Protein AF-A0A4U0UGU2-F1 (afdb_monomer_lite)

InterPro domains:
  IPR006710 Glycoside hydrolase, family 43 [PF04616] (442-722)
  IPR013965 DASH complex subunit Dad3 [PF08656] (30-86)
  IPR023296 Glycosyl hydrolase, five-bladed beta-propeller domain superfamily [G3DSA:2.115.10.20] (148-436)
  IPR023296 Glycosyl hydrolase, five-bladed beta-propeller domain superfamily [G3DSA:2.115.10.20] (437-730)
  IPR023296 Glycosyl hydrolase, five-bladed beta-propeller domain superfamily [SSF75005] (153-433)
  IPR023296 Glycosyl hydrolase, five-bladed beta-propeller domain superfamily [SSF75005] (441-730)
  IPR024336 tRNA-splicing endonuclease, subunit Sen54, N-terminal [PF12928] (798-878)
  IPR050727 Glycosyl hydrolase 43 family arabinanases [PTHR43301] (109-431)

Radius of gyration: 41.19 Å; chains: 1; bounding box: 98×137×115 Å

pLDDT: mean 76.67, std 23.07, range [25.27, 98.81]

Foldseek 3Di:
DDDDDDDDDDDDDDDDDDDDDDDDDDPPDDPPVRVVVVVVVVVVVVVVVVVVVVVVVCVPDDDPVNVVVVVVVVVVVVVVVVVVVVVVVVVVVVVCVVVVCVVVVVVVVPPDLQLFWKKWWFFFDQALQRQAIWIWIAPTQAPFHIDTFQVVGHPGWDPDAQRGWHQWEWDQAPVRQKIKIKTFRDHVNVPQDPVQCQQANDQWIWMWMDRQLQDIDDTDTGRQHDLQWRGWHNWYWDDDVVVRWIKIKTKTWGHDPVPNRSPDDTAIFIKIWTDHPVHDTDHIDTQDDPVHHKGQKDWDDDPLKIKIWIQPCVCPVPGRGIWIWIANDPSDHPVRIHTQDPPLQVLQVADHWHQWEKDWRGPPRPVDTWIWIWIQSPVPDGIFIWIANDSNNGDTYTPPDGDDPPRGHRIYMDRDRPVSSCSNCVSTPPPQPVDPLFQFQDGFFWFQWAWDDDQQKIKIWTQRFPDVPSFAFFIWMWIDNPSRDIDIDPDGLWGFCAPVTLANQFRGNFHNKYWDDDPQKIKIKTWGQGPVVRAIAIWIWIANDPRGNTHTDNDGQGDQPDPDHAPHFGNWEWDQDPPPRWIKIWFHAPWIKMFTADPVRGHGDPPGIDTAAQQPQAGTQWEWDDDPPWIKIKGWHDAQQFQFIFIWIWIARDPRDNTHTDGTQEGADVVLPFGNWDNWYKDQNPQDNWIKIKRKTATPPPGGSRRIGIDMFTWDADPVRHTHRTDGDRHHPDPDDDDDDDDDDDDDDPPDDDDQPVVVVVPPDDDDDDDDPDDDDDDDDDDCPVVVSVVVNVVVVVVVVPDDDDADPPAAFEWEADQVVRKIKGQDQGDPLVQQFFDFDAQVPDPVHDDPCHRRMTIGALLRVLLCVVVSRYWYAYQDDPPDPDNRHHTADSVRSCVRQADDCVVPQLGHHPLNSLVVNVCVVLQKRKDFDQCRRHQGDDDDDDSYDDDPPDDDDDDDPVVVVVVVPPPDDPDDPPDPPDDDQDDDDDDPDVLVVVVSNPPDDWDDPVVPDDFDDLRQFQNDSQLTFTIFIADRPDPQQHNVDGPHGPATEREHEQVPDDDDDPSSVVSSQSSFGFDQDDPPDDPVSRQQAARTKHWYFYADPSDTDIDMDHHHTNVVDPPSDDPPPPPDDDDDDDDDDDDDDDDD

Structure (mmCIF, N/CA/C/O backbone):
data_AF-A0A4U0UGU2-F1
#
_entry.id   AF-A0A4U0UGU2-F1
#
loop_
_atom_site.group_PDB
_atom_site.id
_atom_site.type_symbol
_atom_site.label_atom_id
_atom_site.label_alt_id
_atom_site.label_comp_id
_atom_site.label_asym_id
_atom_site.label_entity_id
_atom_site.label_seq_id
_atom_site.pdbx_PDB_ins_code
_atom_site.Cartn_x
_atom_site.Cartn_y
_atom_site.Cartn_z
_atom_site.occupancy
_atom_site.B_iso_or_equiv
_atom_site.auth_seq_id
_atom_site.auth_comp_id
_atom_site.auth_asym_id
_atom_site.auth_atom_id
_atom_site.pdbx_PDB_model_num
ATOM 1 N N . MET A 1 1 ? -49.909 61.877 -55.595 1.00 38.97 1 MET A N 1
ATOM 2 C CA . MET A 1 1 ? -50.495 61.344 -56.837 1.00 38.97 1 MET A CA 1
ATOM 3 C C . MET A 1 1 ? -50.645 59.854 -56.630 1.00 38.97 1 MET A C 1
ATOM 5 O O . MET A 1 1 ? -49.668 59.206 -56.284 1.00 38.97 1 MET A O 1
ATOM 9 N N . GLU A 1 2 ? -51.905 59.428 -56.652 1.00 27.33 2 GLU A N 1
ATOM 10 C CA . GLU A 1 2 ? -52.472 58.100 -56.364 1.00 27.33 2 GLU A CA 1
ATOM 11 C C . GLU A 1 2 ? -51.804 56.987 -57.190 1.00 27.33 2 GLU A C 1
ATOM 13 O O . GLU A 1 2 ? -51.297 57.266 -58.270 1.00 27.33 2 GLU A O 1
ATOM 18 N N . GLY A 1 3 ? -51.755 55.714 -56.798 1.00 31.12 3 GLY A N 1
ATOM 19 C CA . GLY A 1 3 ? -52.341 54.935 -55.697 1.00 31.12 3 GLY A CA 1
ATOM 20 C C . GLY A 1 3 ? -51.683 53.535 -55.726 1.00 31.12 3 GLY A C 1
ATOM 21 O O . GLY A 1 3 ? -50.812 53.298 -56.555 1.00 31.12 3 GLY A O 1
ATOM 22 N N . SER A 1 4 ? -52.014 52.516 -54.937 1.00 31.69 4 SER A N 1
ATOM 23 C CA . SER A 1 4 ? -53.033 52.220 -53.913 1.00 31.69 4 SER A CA 1
ATOM 24 C C . SER A 1 4 ? -52.876 50.695 -53.682 1.00 31.69 4 SER A C 1
ATOM 26 O O . SER A 1 4 ? -52.630 50.001 -54.663 1.00 31.69 4 SER A O 1
ATOM 28 N N . LEU A 1 5 ? -53.035 50.026 -52.538 1.00 35.16 5 LEU A N 1
ATOM 29 C CA . LEU A 1 5 ? -53.396 50.284 -51.135 1.00 35.16 5 LEU A CA 1
ATOM 30 C C . LEU A 1 5 ? -53.060 48.944 -50.415 1.00 35.16 5 LEU A C 1
ATOM 32 O O . LEU A 1 5 ? -53.237 47.889 -51.017 1.00 35.16 5 LEU A O 1
ATOM 36 N N . ASP A 1 6 ? -52.353 48.964 -49.278 1.00 35.53 6 ASP A N 1
ATOM 37 C CA . ASP A 1 6 ? -52.884 48.827 -47.891 1.00 35.53 6 ASP A CA 1
ATOM 38 C C . ASP A 1 6 ? -53.172 47.344 -47.540 1.00 35.53 6 ASP A C 1
ATOM 40 O O . ASP A 1 6 ? -53.761 46.625 -48.331 1.00 35.53 6 ASP A O 1
ATOM 44 N N . SER A 1 7 ? -52.750 46.750 -46.421 1.00 28.42 7 SER A N 1
ATOM 45 C CA . SER A 1 7 ? -52.615 47.227 -45.031 1.00 28.42 7 SER A CA 1
ATOM 46 C C . SER A 1 7 ? -51.985 46.098 -44.179 1.00 28.42 7 SER A C 1
ATOM 48 O O . SER A 1 7 ? -52.159 44.945 -44.550 1.00 28.42 7 SER A O 1
ATOM 50 N N . ARG A 1 8 ? -51.353 46.230 -43.002 1.00 26.88 8 ARG A N 1
ATOM 51 C CA . ARG A 1 8 ? -50.861 47.321 -42.145 1.00 26.88 8 ARG A CA 1
ATOM 52 C C . ARG A 1 8 ? -49.967 46.680 -41.052 1.00 26.88 8 ARG A C 1
ATOM 54 O O . ARG A 1 8 ? -50.322 45.669 -40.465 1.00 26.88 8 ARG A O 1
ATOM 61 N N . ARG A 1 9 ? -48.833 47.344 -40.825 1.00 25.27 9 ARG A N 1
ATOM 62 C CA . ARG A 1 9 ? -47.911 47.471 -39.663 1.00 25.27 9 ARG A CA 1
ATOM 63 C C . ARG A 1 9 ? -48.560 47.562 -38.249 1.00 25.27 9 ARG A C 1
ATOM 65 O O . ARG A 1 9 ? -49.774 47.751 -38.213 1.00 25.27 9 ARG A O 1
ATOM 72 N N . PRO A 1 10 ? -47.795 47.735 -37.125 1.00 45.44 10 PRO A N 1
ATOM 73 C CA . PRO A 1 10 ? -46.358 47.465 -36.825 1.00 45.44 10 PRO A CA 1
ATOM 74 C C . PRO A 1 10 ? -46.051 46.948 -35.375 1.00 45.44 10 PRO A C 1
ATOM 76 O O . PRO A 1 10 ? -46.928 46.914 -34.522 1.00 45.44 10 PRO A O 1
ATOM 79 N N . ALA A 1 11 ? -44.764 46.662 -35.091 1.00 27.59 11 ALA A N 1
ATOM 80 C CA . ALA A 1 11 ? -43.890 47.268 -34.040 1.00 27.59 11 ALA A CA 1
ATOM 81 C C . ALA A 1 11 ? -43.621 46.284 -32.875 1.00 27.59 11 ALA A C 1
ATOM 83 O O . ALA A 1 11 ? -44.540 45.574 -32.501 1.00 27.59 11 ALA A O 1
ATOM 84 N N . THR A 1 12 ? -42.456 46.113 -32.237 1.00 28.70 12 THR A N 1
ATOM 85 C CA . THR A 1 12 ? -41.121 46.755 -32.085 1.00 28.70 12 THR A CA 1
ATOM 86 C C . THR A 1 12 ? -40.190 45.625 -31.573 1.00 28.70 12 THR A C 1
ATOM 88 O O . THR A 1 12 ? -40.683 44.793 -30.824 1.00 28.70 12 THR A O 1
ATOM 91 N N . GLY A 1 13 ? -38.909 45.434 -31.897 1.00 26.19 13 GLY A N 1
ATOM 92 C CA . GLY A 1 13 ? -37.747 46.325 -31.873 1.00 26.19 13 GLY A CA 1
ATOM 93 C C . GLY A 1 13 ? -36.589 45.562 -31.187 1.00 26.19 13 GLY A C 1
ATOM 94 O O . GLY A 1 13 ? -36.774 45.060 -30.084 1.00 26.19 13 GLY A O 1
ATOM 95 N N . GLY A 1 14 ? -35.423 45.456 -31.830 1.00 29.05 14 GLY A N 1
ATOM 96 C CA . GLY A 1 14 ? -34.203 44.848 -31.280 1.00 29.05 14 GLY A CA 1
ATOM 97 C C . GLY A 1 14 ? -33.026 45.110 -32.223 1.00 29.05 14 GLY A C 1
ATOM 98 O O . GLY A 1 14 ? -33.082 44.700 -33.377 1.00 29.05 14 GLY A O 1
ATOM 99 N N . GLY A 1 15 ? -32.038 45.892 -31.771 1.00 28.53 15 GLY A N 1
ATOM 100 C CA . GLY A 1 15 ? -30.796 46.190 -32.509 1.00 28.53 15 GLY A CA 1
ATOM 101 C C . GLY A 1 15 ? -29.821 45.009 -32.476 1.00 28.53 15 GLY A C 1
ATOM 102 O O . GLY A 1 15 ? -30.041 44.070 -31.725 1.00 28.53 15 GLY A O 1
ATOM 103 N N . GLY A 1 16 ? -28.721 44.966 -33.216 1.00 30.53 16 GLY A N 1
ATOM 104 C CA . GLY A 1 16 ? -28.094 45.878 -34.166 1.00 30.53 16 GLY A CA 1
ATOM 105 C C . GLY A 1 16 ? -26.757 45.228 -34.545 1.00 30.53 16 GLY A C 1
ATOM 106 O O . GLY A 1 16 ? -25.957 44.951 -33.655 1.00 30.53 16 GLY A O 1
ATOM 107 N N . ASP A 1 17 ? -26.568 44.950 -35.834 1.00 29.98 17 ASP A N 1
ATOM 108 C CA . ASP A 1 17 ? -25.429 44.230 -36.420 1.00 29.98 17 ASP A CA 1
ATOM 109 C C . ASP A 1 17 ? -24.143 45.065 -36.505 1.00 29.98 17 ASP A C 1
ATOM 111 O O . ASP A 1 17 ? -24.182 46.276 -36.756 1.00 29.98 17 ASP A O 1
ATOM 115 N N . ARG A 1 18 ? -22.996 44.381 -36.400 1.00 30.47 18 ARG A N 1
ATOM 116 C CA . ARG A 1 18 ? -21.735 44.769 -37.047 1.00 30.47 18 ARG A CA 1
ATOM 117 C C . ARG A 1 18 ? -21.034 43.543 -37.636 1.00 30.47 18 ARG A C 1
ATOM 119 O O . ARG A 1 18 ? -20.966 42.498 -37.000 1.00 30.47 18 ARG A O 1
ATOM 126 N N . ASP A 1 19 ? -20.528 43.766 -38.843 1.00 32.56 19 ASP A N 1
ATOM 127 C CA . ASP A 1 19 ? -19.928 42.851 -39.815 1.00 32.56 19 ASP A CA 1
ATOM 128 C C . ASP A 1 19 ? -18.758 41.989 -39.318 1.00 32.56 19 ASP A C 1
ATOM 130 O O . ASP A 1 19 ? -17.891 42.485 -38.602 1.00 32.56 19 ASP A O 1
ATOM 134 N N . TYR A 1 20 ? -18.655 40.775 -39.876 1.00 27.56 20 TYR A N 1
ATOM 135 C CA . TYR A 1 20 ? -17.419 40.242 -40.468 1.00 27.56 20 TYR A CA 1
ATOM 136 C C . TYR A 1 20 ? -17.770 39.369 -41.689 1.00 27.56 20 TYR A C 1
ATOM 138 O O . TYR A 1 20 ? -18.495 38.384 -41.577 1.00 27.56 20 TYR A O 1
ATOM 146 N N . ASN A 1 21 ? -17.254 39.760 -42.857 1.00 33.28 21 ASN A N 1
ATOM 147 C CA . ASN A 1 21 ? -17.163 38.929 -44.060 1.00 33.28 21 ASN A CA 1
ATOM 148 C C . ASN A 1 21 ? -16.229 37.736 -43.809 1.00 33.28 21 ASN A C 1
ATOM 150 O O . ASN A 1 21 ? -15.168 37.930 -43.220 1.00 33.28 21 ASN A O 1
ATOM 154 N N . ASN A 1 22 ? -16.560 36.574 -44.374 1.00 30.58 22 ASN A N 1
ATOM 155 C CA . ASN A 1 22 ? -15.597 35.736 -45.090 1.00 30.58 22 ASN A CA 1
ATOM 156 C C . ASN A 1 22 ? -16.335 34.859 -46.113 1.00 30.58 22 ASN A C 1
ATOM 158 O O . ASN A 1 22 ? -17.342 34.226 -45.794 1.00 30.58 22 ASN A O 1
ATOM 162 N N . ASP A 1 23 ? -15.838 34.897 -47.350 1.00 36.59 23 ASP A N 1
ATOM 163 C CA . ASP A 1 23 ? -16.193 34.003 -48.453 1.00 36.59 23 ASP A CA 1
ATOM 164 C C . ASP A 1 23 ? -16.031 32.526 -48.041 1.00 36.59 23 ASP A C 1
ATOM 166 O O . ASP A 1 23 ? -15.132 32.216 -47.256 1.00 36.59 23 ASP A O 1
ATOM 170 N N . PRO A 1 24 ? -16.841 31.591 -48.572 1.00 37.62 24 PRO A N 1
ATOM 171 C CA . PRO A 1 24 ? -16.524 30.177 -48.462 1.00 37.62 24 PRO A CA 1
ATOM 172 C C . PRO A 1 24 ? -15.335 29.857 -49.380 1.00 37.62 24 PRO A C 1
ATOM 174 O O . PRO A 1 24 ? -15.399 30.072 -50.593 1.00 37.62 24 PRO A O 1
ATOM 177 N N . ASP A 1 25 ? -14.261 29.346 -48.781 1.00 34.44 25 ASP A N 1
ATOM 178 C CA . ASP A 1 25 ? -13.102 28.771 -49.467 1.00 34.44 25 ASP A CA 1
ATOM 179 C C . ASP A 1 25 ? -13.517 27.733 -50.534 1.00 34.44 25 ASP A C 1
ATOM 181 O O . ASP A 1 25 ? -14.579 27.104 -50.421 1.00 34.44 25 ASP A O 1
ATOM 185 N N . PRO A 1 26 ? -12.701 27.526 -51.589 1.00 39.56 26 PRO A N 1
ATOM 186 C CA . PRO A 1 26 ? -12.965 26.485 -52.577 1.00 39.56 26 PRO A CA 1
ATOM 187 C C . PRO A 1 26 ? -13.002 25.113 -51.883 1.00 39.56 26 PRO A C 1
ATOM 189 O O . PRO A 1 26 ? -12.258 24.904 -50.922 1.00 39.56 26 PRO A O 1
ATOM 192 N N . PRO A 1 27 ? -13.852 24.170 -52.334 1.00 43.16 27 PRO A N 1
ATOM 193 C CA . PRO A 1 27 ? -13.924 22.862 -51.701 1.00 43.16 27 PRO A CA 1
ATOM 194 C C . PRO A 1 27 ? -12.543 22.210 -51.769 1.00 43.16 27 PRO A C 1
ATOM 196 O O . PRO A 1 27 ? -11.928 22.181 -52.835 1.00 43.16 27 PRO A O 1
ATOM 199 N N . ALA A 1 28 ? -12.062 21.747 -50.616 1.00 44.38 28 ALA A N 1
ATOM 200 C CA . ALA A 1 28 ? -10.818 21.005 -50.502 1.00 44.38 28 ALA A CA 1
ATOM 201 C C . ALA A 1 28 ? -10.807 19.866 -51.531 1.00 44.38 28 ALA A C 1
ATOM 203 O O . ALA A 1 28 ? -11.802 19.146 -51.659 1.00 44.38 28 ALA A O 1
ATOM 204 N N . ASP A 1 29 ? -9.703 19.731 -52.270 1.00 50.25 29 ASP A N 1
ATOM 205 C CA . ASP A 1 29 ? -9.485 18.566 -53.122 1.00 50.25 29 ASP A CA 1
ATOM 206 C C . ASP A 1 29 ? -9.573 17.324 -52.232 1.00 50.25 29 ASP A C 1
ATOM 208 O O . ASP A 1 29 ? -8.810 17.168 -51.275 1.00 50.25 29 ASP A O 1
ATOM 212 N N . LEU A 1 30 ? -10.561 16.480 -52.525 1.00 50.38 30 LEU A N 1
ATOM 213 C CA . LEU A 1 30 ? -10.758 15.198 -51.862 1.00 50.38 30 LEU A CA 1
ATOM 214 C C . LEU A 1 30 ? -9.470 14.382 -51.996 1.00 50.38 30 LEU A C 1
ATOM 216 O O . LEU A 1 30 ? -8.856 14.331 -53.068 1.00 50.38 30 LEU A O 1
ATOM 220 N N . SER A 1 31 ? -9.052 13.732 -50.911 1.00 57.03 31 SER A N 1
ATOM 221 C CA . SER A 1 31 ? -7.907 12.828 -50.967 1.00 57.03 31 SER A CA 1
ATOM 222 C C . SER A 1 31 ? -8.183 11.686 -51.950 1.00 57.03 31 SER A C 1
ATOM 224 O O . SER A 1 31 ? -9.332 11.314 -52.199 1.00 57.03 31 SER A O 1
ATOM 226 N N . SER A 1 32 ? -7.131 11.083 -52.510 1.00 49.41 32 SER A N 1
ATOM 227 C CA . SER A 1 32 ? -7.281 9.988 -53.481 1.00 49.41 32 SER A CA 1
ATOM 228 C C . SER A 1 32 ? -8.119 8.828 -52.937 1.00 49.41 32 SER A C 1
ATOM 230 O O . SER A 1 32 ? -8.852 8.202 -53.694 1.00 49.41 32 SER A O 1
ATOM 232 N N . LEU A 1 33 ? -8.047 8.586 -51.625 1.00 44.00 33 LEU A N 1
ATOM 233 C CA . LEU A 1 33 ? -8.833 7.566 -50.940 1.00 44.00 33 LEU A CA 1
ATOM 234 C C . LEU A 1 33 ? -10.310 7.974 -50.813 1.00 44.00 33 LEU A C 1
ATOM 236 O O . LEU A 1 33 ? -11.194 7.150 -51.017 1.00 44.00 33 LEU A O 1
ATOM 240 N N . GLU A 1 34 ? -10.606 9.242 -50.520 1.00 48.06 34 GLU A N 1
ATOM 241 C CA . GLU A 1 34 ? -11.988 9.739 -50.446 1.00 48.06 34 GLU A CA 1
ATOM 242 C C . GLU A 1 34 ? -12.665 9.757 -51.821 1.00 48.06 34 GLU A C 1
ATOM 244 O O . GLU A 1 34 ? -13.852 9.440 -51.926 1.00 48.06 34 GLU A O 1
ATOM 249 N N . GLN A 1 35 ? -11.909 10.064 -52.878 1.00 57.19 35 GLN A N 1
ATOM 250 C CA . GLN A 1 35 ? -12.389 9.984 -54.255 1.00 57.19 35 GLN A CA 1
ATOM 251 C C . GLN A 1 35 ? -12.667 8.528 -54.664 1.00 57.19 35 GLN A C 1
ATOM 253 O O . GLN A 1 35 ? -13.719 8.241 -55.229 1.00 57.19 35 GLN A O 1
ATOM 258 N N . GLU A 1 36 ? -11.771 7.599 -54.313 1.00 52.69 36 GLU A N 1
ATOM 259 C CA . GLU A 1 36 ? -11.920 6.163 -54.589 1.00 52.69 36 GLU A CA 1
ATOM 260 C C . GLU A 1 36 ? -13.131 5.565 -53.855 1.00 52.69 36 GLU A C 1
ATOM 262 O O . GLU A 1 36 ? -13.920 4.827 -54.447 1.00 52.69 36 GLU A O 1
ATOM 267 N N . VAL A 1 37 ? -13.357 5.969 -52.602 1.00 48.62 37 VAL A N 1
ATOM 268 C CA . VAL A 1 37 ? -14.527 5.559 -51.813 1.00 48.62 37 VAL A CA 1
ATOM 269 C C . VAL A 1 37 ? -15.828 6.132 -52.386 1.00 48.62 37 VAL A C 1
ATOM 271 O O . VAL A 1 37 ? -16.843 5.432 -52.425 1.00 48.62 37 VAL A O 1
ATOM 274 N N . LEU A 1 38 ? -15.832 7.384 -52.857 1.00 54.62 38 LEU A N 1
ATOM 275 C CA . LEU A 1 38 ? -17.006 7.987 -53.498 1.00 54.62 38 LEU A CA 1
ATOM 276 C C . LEU A 1 38 ? -17.329 7.335 -54.849 1.00 54.62 38 LEU A C 1
ATOM 278 O O . LEU A 1 38 ? -18.505 7.107 -55.148 1.00 54.62 38 LEU A O 1
ATOM 282 N N . ASP A 1 39 ? -16.309 6.978 -55.628 1.00 60.62 39 ASP A N 1
ATOM 283 C CA . ASP A 1 39 ? -16.466 6.276 -56.902 1.00 60.62 39 ASP A CA 1
ATOM 284 C C . ASP A 1 39 ? -16.962 4.834 -56.696 1.00 60.62 39 ASP A C 1
ATOM 286 O O . ASP A 1 39 ? -17.860 4.370 -57.415 1.00 60.62 39 ASP A O 1
ATOM 290 N N . GLU A 1 40 ? -16.476 4.133 -55.666 1.00 54.91 40 GLU A N 1
ATOM 291 C CA . GLU A 1 40 ? -17.022 2.832 -55.261 1.00 54.91 40 GLU A CA 1
ATOM 292 C C . GLU A 1 40 ? -18.477 2.950 -54.797 1.00 54.91 40 GLU A C 1
ATOM 294 O O . GLU A 1 40 ? -19.311 2.115 -55.161 1.00 54.91 40 GLU A O 1
ATOM 299 N N . TYR A 1 41 ? -18.825 4.010 -54.064 1.00 50.03 41 TYR A N 1
ATOM 300 C CA . TYR A 1 41 ? -20.192 4.237 -53.600 1.00 50.03 41 TYR A CA 1
ATOM 301 C C . TYR A 1 41 ? -21.158 4.528 -54.757 1.00 50.03 41 TYR A C 1
ATOM 303 O O . TYR A 1 41 ? -22.254 3.962 -54.812 1.00 50.03 41 TYR A O 1
ATOM 311 N N . ALA A 1 42 ? -20.744 5.350 -55.725 1.00 61.41 42 ALA A N 1
ATOM 312 C CA . ALA A 1 42 ? -21.514 5.618 -56.938 1.00 61.41 42 ALA A CA 1
ATOM 313 C C . ALA A 1 42 ? -21.700 4.346 -57.785 1.00 61.41 42 ALA A C 1
ATOM 315 O O . ALA A 1 42 ? -22.788 4.091 -58.309 1.00 61.41 42 ALA A O 1
ATOM 316 N N . THR A 1 43 ? -20.669 3.500 -57.852 1.00 60.31 43 THR A N 1
ATOM 317 C CA . THR A 1 43 ? -20.720 2.201 -58.537 1.00 60.31 43 THR A CA 1
ATOM 318 C C . THR A 1 43 ? -21.683 1.238 -57.839 1.00 60.31 43 THR A C 1
ATOM 320 O O . THR A 1 43 ? -22.482 0.563 -58.493 1.00 60.31 43 THR A O 1
ATOM 323 N N . LEU A 1 44 ? -21.672 1.197 -56.504 1.00 53.22 44 LEU A N 1
ATOM 324 C CA . LEU A 1 44 ? -22.570 0.354 -55.718 1.00 53.22 44 LEU A CA 1
ATOM 325 C C . LEU A 1 44 ? -24.034 0.804 -55.844 1.00 53.22 44 LEU A C 1
ATOM 327 O O . LEU A 1 44 ? -24.924 -0.038 -55.981 1.00 53.22 44 LEU A O 1
ATOM 331 N N . ALA A 1 45 ? -24.281 2.117 -55.852 1.00 57.06 45 ALA A N 1
ATOM 332 C CA . ALA A 1 45 ? -25.606 2.694 -56.063 1.00 57.06 45 ALA A CA 1
ATOM 333 C C . ALA A 1 45 ? -26.144 2.377 -57.470 1.00 57.06 45 ALA A C 1
ATOM 335 O O . ALA A 1 45 ? -27.271 1.898 -57.602 1.00 57.06 45 ALA A O 1
ATOM 336 N N . GLY A 1 46 ? -25.313 2.521 -58.509 1.00 67.38 46 GLY A N 1
ATOM 337 C CA . GLY A 1 46 ? -25.678 2.143 -59.879 1.00 67.38 46 GLY A CA 1
ATOM 338 C C . GLY A 1 46 ? -25.962 0.644 -60.041 1.00 67.38 46 GLY A C 1
ATOM 339 O O . GLY A 1 46 ? -26.881 0.248 -60.762 1.00 67.38 46 GLY A O 1
ATOM 340 N N . ASN A 1 47 ? -25.231 -0.211 -59.320 1.00 62.69 47 ASN A N 1
ATOM 341 C CA . ASN A 1 47 ? -25.499 -1.650 -59.283 1.00 62.69 47 ASN A CA 1
ATOM 342 C C . ASN A 1 47 ? -26.826 -1.980 -58.584 1.00 62.69 47 ASN A C 1
ATOM 344 O O . ASN A 1 47 ? -27.503 -2.930 -58.980 1.00 62.69 47 ASN A O 1
ATOM 348 N N . LEU A 1 48 ? -27.227 -1.191 -57.583 1.00 59.22 48 LEU A N 1
ATOM 349 C CA . LEU A 1 48 ? -28.511 -1.346 -56.899 1.00 59.22 48 LEU A CA 1
ATOM 350 C C . LEU A 1 48 ? -29.693 -0.955 -57.796 1.00 59.22 48 LEU A C 1
ATOM 352 O O . LEU A 1 48 ? -30.703 -1.660 -57.813 1.00 59.22 48 LEU A O 1
ATOM 356 N N . ASP A 1 49 ? -29.551 0.115 -58.578 1.00 63.84 49 ASP A N 1
ATOM 357 C CA . ASP A 1 49 ? -30.571 0.539 -59.542 1.00 63.84 49 ASP A CA 1
ATOM 358 C C . ASP A 1 49 ? -30.718 -0.468 -60.694 1.00 63.84 49 ASP A C 1
ATOM 360 O O . ASP A 1 49 ? -31.837 -0.811 -61.085 1.00 63.84 49 ASP A O 1
ATOM 364 N N . ASN A 1 50 ? -29.609 -1.043 -61.174 1.00 57.38 50 ASN A N 1
ATOM 365 C CA . ASN A 1 50 ? -29.642 -2.137 -62.152 1.00 57.38 50 ASN A CA 1
ATOM 366 C C . ASN A 1 50 ? -30.286 -3.409 -61.586 1.00 57.38 50 ASN A C 1
ATOM 368 O O . ASN A 1 50 ? -31.047 -4.080 -62.285 1.00 57.38 50 ASN A O 1
ATOM 372 N N . LEU A 1 51 ? -30.019 -3.736 -60.319 1.00 55.69 51 LEU A N 1
ATOM 373 C CA . LEU A 1 51 ? -30.663 -4.856 -59.638 1.00 55.69 51 LEU A CA 1
ATOM 374 C C . LEU A 1 51 ? -32.172 -4.606 -59.492 1.00 55.69 51 LEU A C 1
ATOM 376 O O . LEU A 1 51 ? -32.961 -5.499 -59.773 1.00 55.69 51 LEU A O 1
ATOM 380 N N . SER A 1 52 ? -32.581 -3.390 -59.124 1.00 57.88 52 SER A N 1
ATOM 381 C CA . SER A 1 52 ? -33.987 -2.970 -59.045 1.00 57.88 52 SER A CA 1
ATOM 382 C C . SER A 1 52 ? -34.715 -3.127 -60.388 1.00 57.88 52 SER A C 1
ATOM 384 O O . SER A 1 52 ? -35.806 -3.700 -60.440 1.00 57.88 52 SER A O 1
ATOM 386 N N . ALA A 1 53 ? -34.082 -2.719 -61.493 1.00 59.53 53 ALA A N 1
ATOM 387 C CA . ALA A 1 53 ? -34.629 -2.886 -62.839 1.00 59.53 53 ALA A CA 1
ATOM 388 C C . ALA A 1 53 ? -34.757 -4.369 -63.248 1.00 59.53 53 ALA A C 1
ATOM 390 O O . ALA A 1 53 ? -35.802 -4.776 -63.756 1.00 59.53 53 ALA A O 1
ATOM 391 N N . LEU A 1 54 ? -33.746 -5.197 -62.951 1.00 54.41 54 LEU A N 1
ATOM 392 C CA . LEU A 1 54 ? -33.770 -6.651 -63.174 1.00 54.41 54 LEU A CA 1
ATOM 393 C C . LEU A 1 54 ? -34.866 -7.351 -62.358 1.00 54.41 54 LEU A C 1
ATOM 395 O O . LEU A 1 54 ? -35.550 -8.240 -62.861 1.00 54.41 54 LEU A O 1
ATOM 399 N N . LEU A 1 55 ? -35.062 -6.937 -61.106 1.00 57.84 55 LEU A N 1
ATOM 400 C CA . LEU A 1 55 ? -36.102 -7.462 -60.219 1.00 57.84 55 LEU A CA 1
ATOM 401 C C . LEU A 1 55 ? -37.511 -7.095 -60.713 1.00 57.84 55 LEU A C 1
ATOM 403 O O . LEU A 1 55 ? -38.424 -7.915 -60.612 1.00 57.84 55 LEU A O 1
ATOM 407 N N . ALA A 1 56 ? -37.682 -5.900 -61.288 1.00 58.38 56 ALA A N 1
ATOM 408 C CA . ALA A 1 56 ? -38.934 -5.482 -61.917 1.00 58.38 56 ALA A CA 1
ATOM 409 C C . ALA A 1 56 ? -39.243 -6.283 -63.198 1.00 58.38 56 ALA A C 1
ATOM 411 O O . ALA A 1 56 ? -40.406 -6.600 -63.450 1.00 58.38 56 ALA A O 1
ATOM 412 N N . GLU A 1 57 ? -38.220 -6.669 -63.967 1.00 55.84 57 GLU A N 1
ATOM 413 C CA . GLU A 1 57 ? -38.360 -7.520 -65.159 1.00 55.84 57 GLU A CA 1
ATOM 414 C C . GLU A 1 57 ? -38.686 -8.984 -64.791 1.00 55.84 57 GLU A C 1
ATOM 416 O O . GLU A 1 57 ? -39.543 -9.615 -65.409 1.00 55.84 57 GLU A O 1
ATOM 421 N N . LEU A 1 58 ? -38.085 -9.502 -63.712 1.00 53.31 58 LEU A N 1
ATOM 422 C CA . LEU A 1 58 ? -38.340 -10.841 -63.154 1.00 53.31 58 LEU A CA 1
ATOM 423 C C . LEU A 1 58 ? -39.711 -10.983 -62.467 1.00 53.31 58 LEU A C 1
ATOM 425 O O . LEU A 1 58 ? -40.238 -12.092 -62.368 1.00 53.31 58 LEU A O 1
ATOM 429 N N . ALA A 1 59 ? -40.311 -9.882 -62.007 1.00 52.00 59 ALA A N 1
ATOM 430 C CA . ALA A 1 59 ? -41.643 -9.869 -61.401 1.00 52.00 59 ALA A CA 1
ATOM 431 C C . ALA A 1 59 ? -42.791 -9.994 -62.425 1.00 52.00 59 ALA A C 1
ATOM 433 O O . ALA A 1 59 ? -43.936 -10.221 -62.028 1.00 52.00 59 ALA A O 1
ATOM 434 N N . ALA A 1 60 ? -42.503 -9.861 -63.726 1.00 55.84 60 ALA A N 1
ATOM 435 C CA . ALA A 1 60 ? -43.512 -9.895 -64.782 1.00 55.84 60 ALA A CA 1
ATOM 436 C C . ALA A 1 60 ? -44.054 -11.309 -65.094 1.00 55.84 60 ALA A C 1
ATOM 438 O O . ALA A 1 60 ? -45.148 -11.401 -65.650 1.00 55.84 60 ALA A O 1
ATOM 439 N N . ASP A 1 61 ? -43.358 -12.393 -64.707 1.00 59.84 61 ASP A N 1
ATOM 440 C CA . ASP A 1 61 ? -43.896 -13.769 -64.748 1.00 59.84 61 ASP A CA 1
ATOM 441 C C . ASP A 1 61 ? -43.184 -14.708 -63.736 1.00 59.84 61 ASP A C 1
ATOM 443 O O . ASP A 1 61 ? -42.176 -15.348 -64.059 1.00 59.84 61 ASP A O 1
ATOM 447 N N . PRO A 1 62 ? -43.629 -14.770 -62.464 1.00 51.38 62 PRO A N 1
ATOM 448 C CA . PRO A 1 62 ? -42.846 -15.405 -61.408 1.00 51.38 62 PRO A CA 1
ATOM 449 C C . PRO A 1 62 ? -43.131 -16.911 -61.285 1.00 51.38 62 PRO A C 1
ATOM 451 O O . PRO A 1 62 ? -44.212 -17.328 -60.861 1.00 51.38 62 PRO A O 1
ATOM 454 N N . SER A 1 63 ? -42.126 -17.751 -61.556 1.00 61.38 63 SER A N 1
ATOM 455 C CA . SER A 1 63 ? -42.142 -19.150 -61.109 1.00 61.38 63 SER A CA 1
ATOM 456 C C . SER A 1 63 ? -41.868 -19.242 -59.597 1.00 61.38 63 SER A C 1
ATOM 458 O O . SER A 1 63 ? -41.217 -18.378 -59.004 1.00 61.38 63 SER A O 1
ATOM 460 N N . ALA A 1 64 ? -42.368 -20.298 -58.946 1.00 54.69 64 ALA A N 1
ATOM 461 C CA . ALA A 1 64 ? -42.278 -20.469 -57.489 1.00 54.69 64 ALA A CA 1
ATOM 462 C C . ALA A 1 64 ? -40.831 -20.480 -56.951 1.00 54.69 64 ALA A C 1
ATOM 464 O O . ALA A 1 64 ? -40.596 -20.059 -55.822 1.00 54.69 64 ALA A O 1
ATOM 465 N N . GLU A 1 65 ? -39.863 -20.901 -57.767 1.00 52.47 65 GLU A N 1
ATOM 466 C CA . GLU A 1 65 ? -38.436 -20.915 -57.417 1.00 52.47 65 GLU A CA 1
ATOM 467 C C . GLU A 1 65 ? -37.816 -19.507 -57.450 1.00 52.47 65 GLU A C 1
ATOM 469 O O . GLU A 1 65 ? -36.960 -19.188 -56.625 1.00 52.47 65 GLU A O 1
ATOM 474 N N . ILE A 1 66 ? -38.299 -18.625 -58.332 1.00 53.94 66 ILE A N 1
ATOM 475 C CA . ILE A 1 66 ? -37.843 -17.230 -58.428 1.00 53.94 66 ILE A CA 1
ATOM 476 C C . ILE A 1 66 ? -38.379 -16.404 -57.251 1.00 53.94 66 ILE A C 1
ATOM 478 O O . ILE A 1 66 ? -37.646 -15.596 -56.689 1.00 53.94 66 ILE A O 1
ATOM 482 N N . LEU A 1 67 ? -39.614 -16.652 -56.801 1.00 53.22 67 LEU A N 1
ATOM 483 C CA . LEU A 1 67 ? -40.189 -16.007 -55.610 1.00 53.22 67 LEU A CA 1
ATOM 484 C C . LEU A 1 67 ? -39.453 -16.370 -54.310 1.00 53.22 67 LEU A C 1
ATOM 486 O O . LEU A 1 67 ? -39.344 -15.531 -53.413 1.00 53.22 67 LEU A O 1
ATOM 490 N N . ASP A 1 68 ? -38.929 -17.592 -54.203 1.00 50.50 68 ASP A N 1
ATOM 491 C CA . ASP A 1 68 ? -38.158 -18.023 -53.031 1.00 50.50 68 ASP A CA 1
ATOM 492 C C . ASP A 1 68 ? -36.720 -17.477 -53.071 1.00 50.50 68 ASP A C 1
ATOM 494 O O . ASP A 1 68 ? -36.194 -17.015 -52.055 1.00 50.50 68 ASP A O 1
ATOM 498 N N . ALA A 1 69 ? -36.124 -17.392 -54.267 1.00 50.34 69 ALA A N 1
ATOM 499 C CA . ALA A 1 69 ? -34.849 -16.710 -54.481 1.00 50.34 69 ALA A CA 1
ATOM 500 C C . ALA A 1 69 ? -34.942 -15.197 -54.200 1.00 50.34 69 ALA A C 1
ATOM 502 O O . ALA A 1 69 ? -34.053 -14.644 -53.552 1.00 50.34 69 ALA A O 1
ATOM 503 N N . LEU A 1 70 ? -36.040 -14.545 -54.599 1.00 49.25 70 LEU A N 1
ATOM 504 C CA . LEU A 1 70 ? -36.334 -13.133 -54.323 1.00 49.25 70 LEU A CA 1
ATOM 505 C C . LEU A 1 70 ? -36.480 -12.855 -52.823 1.00 49.25 70 LEU A C 1
ATOM 507 O O . LEU A 1 70 ? -35.889 -11.904 -52.321 1.00 49.25 70 LEU A O 1
ATOM 511 N N . ARG A 1 71 ? -37.181 -13.721 -52.080 1.00 52.41 71 ARG A N 1
ATOM 512 C CA . ARG A 1 71 ? -37.297 -13.625 -50.610 1.00 52.41 71 ARG A CA 1
ATOM 513 C C . ARG A 1 71 ? -35.975 -13.906 -49.898 1.00 52.41 71 ARG A C 1
ATOM 515 O O . ARG A 1 71 ? -35.695 -13.326 -48.849 1.00 52.41 71 ARG A O 1
ATOM 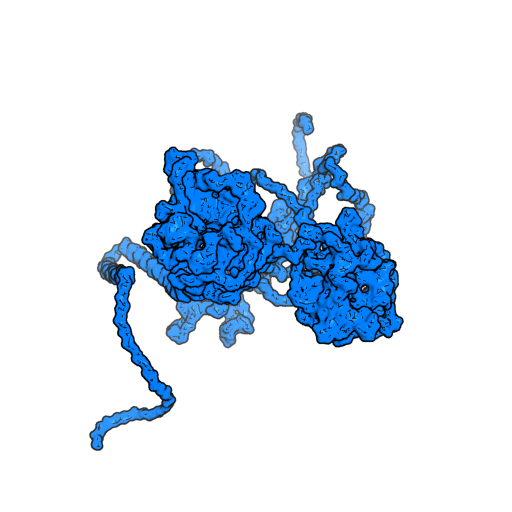522 N N . GLY A 1 72 ? -35.151 -14.787 -50.461 1.00 45.50 72 GLY A N 1
ATOM 523 C CA . GLY A 1 72 ? -33.783 -15.021 -50.005 1.00 45.50 72 GLY A CA 1
ATOM 524 C C . GLY A 1 72 ? -32.880 -13.808 -50.232 1.00 45.50 72 GLY A C 1
ATOM 525 O O . GLY A 1 72 ? -32.085 -13.470 -49.354 1.00 45.50 72 GLY A O 1
ATOM 526 N N . LEU A 1 73 ? -33.031 -13.130 -51.373 1.00 47.25 73 LEU A N 1
ATOM 527 C CA . LEU A 1 73 ? -32.296 -11.913 -51.697 1.00 47.25 73 LEU A CA 1
ATOM 528 C C . LEU A 1 73 ? -32.744 -10.759 -50.800 1.00 47.25 73 LEU A C 1
ATOM 530 O O . LEU A 1 73 ? -31.884 -10.164 -50.176 1.00 47.25 73 LEU A O 1
ATOM 534 N N . GLU A 1 74 ? -34.052 -10.539 -50.627 1.00 49.22 74 GLU A N 1
ATOM 535 C CA . GLU A 1 74 ? -34.639 -9.518 -49.742 1.00 49.22 74 GLU A CA 1
ATOM 536 C C . GLU A 1 74 ? -34.195 -9.693 -48.280 1.00 49.22 74 GLU A C 1
ATOM 538 O O . GLU A 1 74 ? -33.860 -8.726 -47.599 1.00 49.22 74 GLU A O 1
ATOM 543 N N . ARG A 1 75 ? -34.085 -10.941 -47.797 1.00 48.19 75 ARG A N 1
ATOM 544 C CA . ARG A 1 75 ? -33.511 -11.236 -46.473 1.00 48.19 75 ARG A CA 1
ATOM 545 C C . ARG A 1 75 ? -32.020 -10.942 -46.403 1.00 48.19 75 ARG A C 1
ATOM 547 O O . ARG A 1 75 ? -31.556 -10.471 -45.366 1.00 48.19 75 ARG A O 1
ATOM 554 N N . LYS A 1 76 ? -31.261 -11.208 -47.469 1.00 45.97 76 LYS A N 1
ATOM 555 C CA . LYS A 1 76 ? -29.823 -10.918 -47.517 1.00 45.97 76 LYS A CA 1
ATOM 556 C C . LYS A 1 76 ? -29.562 -9.421 -47.633 1.00 45.97 76 LYS A C 1
ATOM 558 O O . LYS A 1 76 ? -28.734 -8.933 -46.878 1.00 45.97 76 LYS A O 1
ATOM 563 N N . THR A 1 77 ? -30.301 -8.675 -48.454 1.00 47.97 77 THR A N 1
ATOM 564 C CA . THR A 1 77 ? -30.219 -7.208 -48.504 1.00 47.97 77 THR A CA 1
ATOM 565 C C . THR A 1 77 ? -30.703 -6.574 -47.209 1.00 47.97 77 THR A C 1
ATOM 567 O O . THR A 1 77 ? -30.032 -5.675 -46.729 1.00 47.97 77 THR A O 1
ATOM 570 N N . ALA A 1 78 ? -31.765 -7.066 -46.562 1.00 46.12 78 ALA A N 1
ATOM 571 C CA . ALA A 1 78 ? -32.175 -6.574 -45.243 1.00 46.12 78 ALA A CA 1
ATOM 572 C C . ALA A 1 78 ? -31.129 -6.874 -44.157 1.00 46.12 78 ALA A C 1
ATOM 574 O O . ALA A 1 78 ? -30.872 -6.030 -43.303 1.00 46.12 78 ALA A O 1
ATOM 575 N N . THR A 1 79 ? -30.480 -8.041 -44.205 1.00 44.00 79 THR A N 1
ATOM 576 C CA . THR A 1 79 ? -29.392 -8.409 -43.283 1.00 44.00 79 THR A CA 1
ATOM 577 C C . THR A 1 79 ? -28.146 -7.568 -43.543 1.00 44.00 79 THR A C 1
ATOM 579 O O . THR A 1 79 ? -27.551 -7.082 -42.591 1.00 44.00 79 THR A O 1
ATOM 582 N N . VAL A 1 80 ? -27.801 -7.316 -44.810 1.00 45.41 80 VAL A N 1
ATOM 583 C CA . VAL A 1 80 ? -26.706 -6.423 -45.208 1.00 45.41 80 VAL A CA 1
ATOM 584 C C . VAL A 1 80 ? -27.019 -4.982 -44.834 1.00 45.41 80 VAL A C 1
ATOM 586 O O . VAL A 1 80 ? -26.138 -4.360 -44.284 1.00 45.41 80 VAL A O 1
ATOM 589 N N . PHE A 1 81 ? -28.240 -4.464 -45.004 1.00 45.91 81 PHE A N 1
ATOM 590 C CA . PHE A 1 81 ? -28.638 -3.119 -44.554 1.00 45.91 81 PHE A CA 1
ATOM 591 C C . PHE A 1 81 ? -28.720 -3.002 -43.029 1.00 45.91 81 PHE A C 1
ATOM 593 O O . PHE A 1 81 ? -28.458 -1.933 -42.490 1.00 45.91 81 PHE A O 1
ATOM 600 N N . THR A 1 82 ? -29.068 -4.079 -42.321 1.00 45.28 82 THR A N 1
ATOM 601 C CA . THR A 1 82 ? -29.078 -4.111 -40.849 1.00 45.28 82 THR A CA 1
ATOM 602 C C . THR A 1 82 ? -27.660 -4.206 -40.304 1.00 45.28 82 THR A C 1
ATOM 604 O O . THR A 1 82 ? -27.348 -3.510 -39.350 1.00 45.28 82 THR A O 1
ATOM 607 N N . LEU A 1 83 ? -26.777 -4.982 -40.942 1.00 39.91 83 LEU A N 1
ATOM 608 C CA . LEU A 1 83 ? -25.340 -4.956 -40.684 1.00 39.91 83 LEU A CA 1
ATOM 609 C C . LEU A 1 83 ? -24.747 -3.620 -41.109 1.00 39.91 83 LEU A C 1
ATOM 611 O O . LEU A 1 83 ? -23.970 -3.094 -40.352 1.00 39.91 83 LEU A O 1
ATOM 615 N N . LEU A 1 84 ? -25.156 -2.996 -42.213 1.00 40.66 84 LEU A N 1
ATOM 616 C CA . LEU A 1 84 ? -24.660 -1.683 -42.623 1.00 40.66 84 LEU A CA 1
ATOM 617 C C . LEU A 1 84 ? -25.167 -0.582 -41.706 1.00 40.66 84 LEU A C 1
ATOM 619 O O . LEU A 1 84 ? -24.441 0.372 -41.533 1.00 40.66 84 LEU A O 1
ATOM 623 N N . LYS A 1 85 ? -26.368 -0.693 -41.120 1.00 41.91 85 LYS A N 1
ATOM 624 C CA . LYS A 1 85 ? -26.894 0.222 -40.092 1.00 41.91 85 LYS A CA 1
ATOM 625 C C . LYS A 1 85 ? -26.335 -0.065 -38.709 1.00 41.91 85 LYS A C 1
ATOM 627 O O . LYS A 1 85 ? -26.249 0.865 -37.929 1.00 41.91 85 LYS A O 1
ATOM 632 N N . ALA A 1 86 ? -25.984 -1.306 -38.388 1.00 37.44 86 ALA A N 1
ATOM 633 C CA . ALA A 1 86 ? -25.298 -1.658 -37.150 1.00 37.44 86 ALA A CA 1
ATOM 634 C C . ALA A 1 86 ? -23.818 -1.296 -37.241 1.00 37.44 86 ALA A C 1
ATOM 636 O O . ALA A 1 86 ? -23.274 -0.814 -36.266 1.00 37.44 86 ALA A O 1
ATOM 637 N N . THR A 1 87 ? -23.198 -1.447 -38.410 1.00 36.84 87 THR A N 1
ATOM 638 C CA . THR A 1 87 ? -21.865 -0.957 -38.737 1.00 36.84 87 THR A CA 1
ATOM 639 C C . THR A 1 87 ? -21.920 0.549 -38.847 1.00 36.84 87 THR A C 1
ATOM 641 O O . THR A 1 87 ? -21.150 1.140 -38.144 1.00 36.84 87 THR A O 1
ATOM 644 N N . PHE A 1 88 ? -22.879 1.199 -39.523 1.00 37.03 88 PHE A N 1
ATOM 645 C CA . PHE A 1 88 ? -23.034 2.659 -39.459 1.00 37.03 88 PHE A CA 1
ATOM 646 C C . PHE A 1 88 ? -23.288 3.097 -38.030 1.00 37.03 88 PHE A C 1
ATOM 648 O O . PHE A 1 88 ? -22.498 3.860 -37.560 1.00 37.03 88 PHE A O 1
ATOM 655 N N . ALA A 1 89 ? -24.249 2.581 -37.267 1.00 37.94 89 ALA A N 1
ATOM 656 C CA . ALA A 1 89 ? -24.443 2.979 -35.868 1.00 37.94 89 ALA A CA 1
ATOM 657 C C . ALA A 1 89 ? -23.225 2.672 -34.986 1.00 37.94 89 ALA A C 1
ATOM 659 O O . ALA A 1 89 ? -22.952 3.438 -34.077 1.00 37.94 89 ALA A O 1
ATOM 660 N N . LYS A 1 90 ? -22.458 1.614 -35.271 1.00 35.41 90 LYS A N 1
ATOM 661 C CA . LYS A 1 90 ? -21.169 1.318 -34.638 1.00 35.41 90 LYS A CA 1
ATOM 662 C C . LYS A 1 90 ? -20.036 2.153 -35.220 1.00 35.41 90 LYS A C 1
ATOM 664 O O . LYS A 1 90 ? -19.072 2.295 -34.512 1.00 35.41 90 LYS A O 1
ATOM 669 N N . SER A 1 91 ? -20.170 2.758 -36.396 1.00 34.78 91 SER A N 1
ATOM 670 C CA . SER A 1 91 ? -19.249 3.648 -37.112 1.00 34.78 91 SER A CA 1
ATOM 671 C C . SER A 1 91 ? -19.650 5.107 -36.979 1.00 34.78 91 SER A C 1
ATOM 673 O O . SER A 1 91 ? -18.838 5.920 -37.338 1.00 34.78 91 SER A O 1
ATOM 675 N N . THR A 1 92 ? -20.835 5.457 -36.468 1.00 34.62 92 THR A N 1
ATOM 676 C CA . THR A 1 92 ? -21.314 6.780 -36.051 1.00 34.62 92 THR A CA 1
ATOM 677 C C . THR A 1 92 ? -21.262 6.848 -34.539 1.00 34.62 92 THR A C 1
ATOM 679 O O . THR A 1 92 ? -20.942 7.907 -34.036 1.00 34.62 92 THR A O 1
ATOM 682 N N . ASN A 1 93 ? -21.453 5.737 -33.809 1.00 37.47 93 ASN A N 1
ATOM 683 C CA . ASN A 1 93 ? -20.908 5.621 -32.462 1.00 37.47 93 ASN A CA 1
ATOM 684 C C . ASN A 1 93 ? -19.400 5.499 -32.547 1.00 37.47 93 ASN A C 1
ATOM 686 O O . ASN A 1 93 ? -18.795 6.317 -31.916 1.00 37.47 93 ASN A O 1
ATOM 690 N N . GLN A 1 94 ? -18.753 4.676 -33.378 1.00 36.31 94 GLN A N 1
ATOM 691 C CA . GLN A 1 94 ? -17.299 4.788 -33.578 1.00 36.31 94 GLN A CA 1
ATOM 692 C C . GLN A 1 94 ? -16.905 6.052 -34.339 1.00 36.31 94 GLN A C 1
ATOM 694 O O . GLN A 1 94 ? -15.775 6.390 -34.167 1.00 36.31 94 GLN A O 1
ATOM 699 N N . LEU A 1 95 ? -17.708 6.822 -35.091 1.00 36.25 95 LEU A N 1
ATOM 700 C CA . LEU A 1 95 ? -17.266 8.153 -35.590 1.00 36.25 95 LEU A CA 1
ATOM 701 C C . LEU A 1 95 ? -17.560 9.259 -34.586 1.00 36.25 95 LEU A C 1
ATOM 703 O O . LEU A 1 95 ? -16.896 10.270 -34.662 1.00 36.25 95 LEU A O 1
ATOM 707 N N . ASN A 1 96 ? -18.516 9.132 -33.669 1.00 34.66 96 ASN A N 1
ATOM 708 C CA . ASN A 1 96 ? -18.708 10.098 -32.578 1.00 34.66 96 ASN A CA 1
ATOM 709 C C . ASN A 1 96 ? -17.866 9.725 -31.355 1.00 34.66 96 ASN A C 1
ATOM 711 O O . ASN A 1 96 ? -17.559 10.586 -30.549 1.00 34.66 96 ASN A O 1
ATOM 715 N N . ILE A 1 97 ? -17.455 8.462 -31.262 1.00 39.72 97 ILE A N 1
ATOM 716 C CA . ILE A 1 97 ? -16.457 7.898 -30.360 1.00 39.72 97 ILE A CA 1
ATOM 717 C C . ILE A 1 97 ? -15.089 7.919 -31.046 1.00 39.72 97 ILE A C 1
ATOM 719 O O . ILE A 1 97 ? -14.147 7.903 -30.315 1.00 39.72 97 ILE A O 1
ATOM 723 N N . LEU A 1 98 ? -14.891 8.051 -32.366 1.00 34.94 98 LEU A N 1
ATOM 724 C CA . LEU A 1 98 ? -13.563 8.304 -32.990 1.00 34.94 98 LEU A CA 1
ATOM 725 C C . LEU A 1 98 ? -13.387 9.771 -33.360 1.00 34.94 98 LEU A C 1
ATOM 727 O O . LEU A 1 98 ? -12.284 10.242 -33.292 1.00 34.94 98 LEU A O 1
ATOM 731 N N . ARG A 1 99 ? -14.420 10.569 -33.649 1.00 34.69 99 ARG A N 1
ATOM 732 C CA . ARG A 1 99 ? -14.291 12.045 -33.597 1.00 34.69 99 ARG A CA 1
ATOM 733 C C . ARG A 1 99 ? -14.330 12.537 -32.159 1.00 34.69 99 ARG A C 1
ATOM 735 O O . ARG A 1 99 ? -13.742 13.564 -31.865 1.00 34.69 99 ARG A O 1
ATOM 742 N N . GLY A 1 100 ? -14.994 11.782 -31.280 1.00 33.75 100 GLY A N 1
ATOM 743 C CA . GLY A 1 100 ? -14.883 11.915 -29.835 1.00 33.75 100 GLY A CA 1
ATOM 744 C C . GLY A 1 100 ? -13.519 11.459 -29.346 1.00 33.75 100 GLY A C 1
ATOM 745 O O . GLY A 1 100 ? -12.879 12.254 -28.703 1.00 33.75 100 GLY A O 1
ATOM 746 N N . LEU A 1 101 ? -13.024 10.265 -29.692 1.00 37.06 101 LEU A N 1
ATOM 747 C CA . LEU A 1 101 ? -11.710 9.752 -29.264 1.00 37.06 101 LEU A CA 1
ATOM 748 C C . LEU A 1 101 ? -10.537 10.193 -30.143 1.00 37.06 101 LEU A C 1
ATOM 750 O O . LEU A 1 101 ? -9.428 9.938 -29.734 1.00 37.06 101 LEU A O 1
ATOM 754 N N . ASP A 1 102 ? -10.681 10.863 -31.281 1.00 33.47 102 ASP A N 1
ATOM 755 C CA . ASP A 1 102 ? -9.543 11.530 -31.945 1.00 33.47 102 ASP A CA 1
ATOM 756 C C . ASP A 1 102 ? -9.406 12.940 -31.373 1.00 33.47 102 ASP A C 1
ATOM 758 O O . ASP A 1 102 ? -8.317 13.322 -30.961 1.00 33.47 102 ASP A O 1
ATOM 762 N N . ALA A 1 103 ? -10.523 13.659 -31.176 1.00 34.53 103 ALA A N 1
ATOM 763 C CA . ALA A 1 103 ? -10.502 14.935 -30.457 1.00 34.53 103 ALA A CA 1
ATOM 764 C C . ALA A 1 103 ? -10.258 14.772 -28.945 1.00 34.53 103 ALA A C 1
ATOM 766 O O . ALA A 1 103 ? -9.782 15.706 -28.311 1.00 34.53 103 ALA A O 1
ATOM 767 N N . LEU A 1 104 ? -10.558 13.605 -28.363 1.00 35.19 104 LEU A N 1
ATOM 768 C CA . LEU A 1 104 ? -10.214 13.249 -26.987 1.00 35.19 104 LEU A CA 1
ATOM 769 C C . LEU A 1 104 ? -8.951 12.388 -26.901 1.00 35.19 104 LEU A C 1
ATOM 771 O O . LEU A 1 104 ? -8.379 12.366 -25.835 1.00 35.19 104 LEU A O 1
ATOM 775 N N . SER A 1 105 ? -8.416 11.738 -27.942 1.00 37.62 105 SER A N 1
ATOM 776 C CA . SER A 1 105 ? -7.086 11.094 -27.813 1.00 37.62 105 SER A CA 1
ATOM 777 C C . SER A 1 105 ? -5.937 12.068 -28.031 1.00 37.62 105 SER A C 1
ATOM 779 O O . SER A 1 105 ? -4.841 11.804 -27.546 1.00 37.62 105 SER A O 1
ATOM 781 N N . GLU A 1 106 ? -6.154 13.222 -28.663 1.00 34.69 106 GLU A N 1
ATOM 782 C CA . GLU A 1 106 ? -5.203 14.340 -28.573 1.00 34.69 106 GLU A CA 1
ATOM 783 C C . GLU A 1 106 ? -5.383 15.188 -27.302 1.00 34.69 106 GLU A C 1
ATOM 785 O O . GLU A 1 106 ? -4.441 15.854 -26.897 1.00 34.69 106 GLU A O 1
ATOM 790 N N . HIS A 1 107 ? -6.535 15.134 -26.618 1.00 34.12 107 HIS A N 1
ATOM 791 C CA . HIS A 1 107 ? -6.763 15.876 -25.360 1.00 34.12 107 HIS A CA 1
ATOM 792 C C . HIS A 1 107 ? -6.806 15.023 -24.076 1.00 34.12 107 HIS A C 1
ATOM 794 O O . HIS A 1 107 ? -6.816 15.578 -22.982 1.00 34.12 107 HIS A O 1
ATOM 800 N N . GLU A 1 108 ? -6.805 13.691 -24.164 1.00 36.69 108 GLU A N 1
ATOM 801 C CA . GLU A 1 108 ? -6.782 12.768 -23.014 1.00 36.69 108 GLU A CA 1
ATOM 802 C C . GLU A 1 108 ? -5.505 11.927 -22.935 1.00 36.69 108 GLU A C 1
ATOM 804 O O . GLU A 1 108 ? -5.271 11.323 -21.892 1.00 36.69 108 GLU A O 1
ATOM 809 N N . ARG A 1 109 ? -4.631 11.947 -23.954 1.00 37.75 109 ARG A N 1
ATOM 810 C CA . ARG A 1 109 ? -3.222 11.535 -23.775 1.00 37.75 109 ARG A CA 1
ATOM 811 C C . ARG A 1 109 ? -2.384 12.591 -23.042 1.00 37.75 109 ARG A C 1
ATOM 813 O O . ARG A 1 109 ? -1.339 12.243 -22.510 1.00 37.75 109 ARG A O 1
ATOM 820 N N . ASP A 1 110 ? -2.925 13.805 -22.922 1.00 34.44 110 ASP A N 1
ATOM 821 C CA . ASP A 1 110 ? -2.414 14.906 -22.095 1.00 34.44 110 ASP A CA 1
ATOM 822 C C . ASP A 1 110 ? -3.245 15.123 -20.814 1.00 34.44 110 ASP A C 1
ATOM 824 O O . ASP A 1 110 ? -3.119 16.154 -20.153 1.00 34.44 110 ASP A O 1
ATOM 828 N N . ARG A 1 111 ? -4.081 14.155 -20.393 1.00 35.50 111 ARG A N 1
ATOM 829 C CA . ARG A 1 111 ? -4.460 14.119 -18.973 1.00 35.50 111 ARG A CA 1
ATOM 830 C C . ARG A 1 111 ? -3.233 13.666 -18.202 1.00 35.50 111 ARG A C 1
ATOM 832 O O . ARG A 1 111 ? -3.028 12.471 -18.011 1.00 35.50 111 ARG A O 1
ATOM 839 N N . GLU A 1 112 ? -2.433 14.645 -17.799 1.00 40.66 112 GLU A N 1
ATOM 840 C CA . GLU A 1 112 ? -1.383 14.536 -16.799 1.00 40.66 112 GLU A CA 1
ATOM 841 C C . GLU A 1 112 ? -1.850 13.599 -15.673 1.00 40.66 112 GLU A C 1
ATOM 843 O O . GLU A 1 112 ? -2.599 13.976 -14.771 1.00 40.66 112 GLU A O 1
ATOM 848 N N . THR A 1 113 ? -1.378 12.350 -15.678 1.00 48.97 113 THR A N 1
ATOM 849 C CA . THR A 1 113 ? -0.872 11.808 -14.422 1.00 48.97 113 THR A CA 1
ATOM 850 C C . THR A 1 113 ? 0.189 12.808 -14.004 1.00 48.97 113 THR A C 1
ATOM 852 O O . THR A 1 113 ? 1.262 12.798 -14.600 1.00 48.97 113 THR A O 1
ATOM 855 N N . GLU A 1 114 ? -0.146 13.742 -13.109 1.00 68.56 114 GLU A N 1
ATOM 856 C CA . GLU A 1 114 ? 0.812 14.727 -12.607 1.00 68.56 114 GLU A CA 1
ATOM 857 C C . GLU A 1 114 ? 2.002 13.936 -12.046 1.00 68.56 114 GLU A C 1
ATOM 859 O O . GLU A 1 114 ? 1.935 13.297 -10.989 1.00 68.56 114 GLU A O 1
ATOM 864 N N . TYR A 1 115 ? 3.068 13.854 -12.844 1.00 86.06 115 TYR A N 1
ATOM 865 C CA . TYR A 1 115 ? 4.325 13.273 -12.423 1.00 86.06 115 TYR A CA 1
ATOM 866 C C . TYR A 1 115 ? 4.891 14.246 -11.397 1.00 86.06 115 TYR A C 1
ATOM 868 O O . TYR A 1 115 ? 5.221 15.384 -11.716 1.00 86.06 115 TYR A O 1
ATOM 876 N N . GLU A 1 116 ? 4.937 13.812 -10.142 1.00 85.50 116 GLU A N 1
ATOM 877 C CA . GLU A 1 116 ? 5.374 14.644 -9.016 1.00 85.50 116 GLU A CA 1
ATOM 878 C C . GLU A 1 116 ? 6.808 14.309 -8.581 1.00 85.50 116 GLU A C 1
ATOM 880 O O . GLU A 1 116 ? 7.269 14.774 -7.540 1.00 85.50 116 GLU A O 1
ATOM 885 N N . GLY A 1 117 ? 7.523 13.494 -9.359 1.00 93.94 117 GLY A N 1
ATOM 886 C CA . GLY A 1 117 ? 8.943 13.246 -9.163 1.00 93.94 117 GLY A CA 1
ATOM 887 C C . GLY A 1 117 ? 9.535 12.261 -10.160 1.00 93.94 117 GLY A C 1
ATOM 888 O O . GLY A 1 117 ? 8.941 11.931 -11.190 1.00 93.94 117 GLY A O 1
ATOM 889 N N . TYR A 1 118 ? 10.736 11.802 -9.835 1.00 96.62 118 TYR A N 1
ATOM 890 C CA . TYR A 1 118 ? 11.573 10.987 -10.695 1.00 96.62 118 TYR A CA 1
ATOM 891 C C . TYR A 1 118 ? 12.252 9.874 -9.893 1.00 96.62 118 TYR A C 1
ATOM 893 O O . TYR A 1 118 ? 12.623 10.043 -8.728 1.00 96.62 118 TYR A O 1
ATOM 901 N N . MET A 1 119 ? 12.461 8.739 -10.550 1.00 95.88 119 MET A N 1
ATOM 902 C CA . MET A 1 119 ? 13.342 7.661 -10.113 1.00 95.88 119 MET A CA 1
ATOM 903 C C . MET A 1 119 ? 14.617 7.687 -10.949 1.00 95.88 119 MET A C 1
ATOM 905 O O . MET A 1 119 ? 14.558 7.925 -12.150 1.00 95.88 119 MET A O 1
ATOM 909 N N . PHE A 1 120 ? 15.756 7.387 -10.334 1.00 97.19 120 PHE A N 1
ATOM 910 C CA . PHE A 1 120 ? 17.032 7.234 -11.019 1.00 97.19 120 PHE A CA 1
ATOM 911 C C . PHE A 1 120 ? 17.646 5.875 -10.683 1.00 97.19 120 PHE A C 1
ATOM 913 O O . PHE A 1 120 ? 17.928 5.590 -9.518 1.00 97.19 120 PHE A O 1
ATOM 920 N N . ALA A 1 121 ? 17.843 5.037 -11.701 1.00 97.19 121 ALA A N 1
ATOM 921 C CA . ALA A 1 121 ? 18.578 3.780 -11.598 1.00 97.19 121 ALA A CA 1
ATOM 922 C C . ALA A 1 121 ? 20.006 3.971 -12.118 1.00 97.19 121 ALA A C 1
ATOM 924 O O . ALA A 1 121 ? 20.184 4.499 -13.210 1.00 97.19 121 ALA A O 1
ATOM 925 N N . TYR A 1 122 ? 21.017 3.559 -11.351 1.00 96.25 122 TYR A N 1
ATOM 926 C CA . TYR A 1 122 ? 22.432 3.777 -11.684 1.00 96.25 122 TYR A CA 1
ATOM 927 C C . TYR A 1 122 ? 23.338 2.690 -11.089 1.00 96.25 122 TYR A C 1
ATOM 929 O O . TYR A 1 122 ? 22.921 1.920 -10.227 1.00 96.25 122 TYR A O 1
ATOM 937 N N . PHE A 1 123 ? 24.600 2.631 -11.517 1.00 95.12 123 PHE A N 1
ATOM 938 C CA . PHE A 1 123 ? 25.665 1.876 -10.835 1.00 95.12 123 PHE A CA 1
ATOM 939 C C . PHE A 1 123 ? 26.759 2.837 -10.348 1.00 95.12 123 PHE A C 1
ATOM 941 O O . PHE A 1 123 ? 26.733 4.016 -10.697 1.00 95.12 123 PHE A O 1
ATOM 948 N N . THR A 1 124 ? 27.707 2.383 -9.519 1.00 91.69 124 THR A N 1
ATOM 949 C CA . THR A 1 124 ? 28.641 3.304 -8.828 1.00 91.69 124 THR A CA 1
ATOM 950 C C . THR A 1 124 ? 30.107 3.208 -9.249 1.00 91.69 124 THR A C 1
ATOM 952 O O . THR A 1 124 ? 30.925 4.054 -8.884 1.00 91.69 124 THR A O 1
ATOM 955 N N . GLY A 1 125 ? 30.474 2.216 -10.063 1.00 87.25 125 GLY A N 1
ATOM 956 C CA . GLY A 1 125 ? 31.794 2.149 -10.697 1.00 87.25 125 GLY A CA 1
ATOM 957 C C . GLY A 1 125 ? 32.333 0.733 -10.862 1.00 87.25 125 GLY A C 1
ATOM 958 O O . GLY A 1 125 ? 31.653 -0.243 -10.584 1.00 87.25 125 GLY A O 1
ATOM 959 N N . SER A 1 126 ? 33.592 0.609 -11.286 1.00 86.75 126 SER A N 1
ATOM 960 C CA . SER A 1 126 ? 34.213 -0.660 -11.721 1.00 86.75 126 SER A CA 1
ATOM 961 C C . SER A 1 126 ? 34.800 -1.523 -10.593 1.00 86.75 126 SER A C 1
ATOM 963 O O . SER A 1 126 ? 35.882 -2.094 -10.730 1.00 86.75 126 SER A O 1
ATOM 965 N N . THR A 1 127 ? 34.125 -1.592 -9.447 1.00 90.44 127 THR A N 1
ATOM 966 C CA . THR A 1 127 ? 34.479 -2.518 -8.354 1.00 90.44 127 THR A CA 1
ATOM 967 C C . THR A 1 127 ? 33.380 -3.560 -8.204 1.00 90.44 127 THR A C 1
ATOM 969 O O . THR A 1 127 ? 32.237 -3.254 -8.501 1.00 90.44 127 THR A O 1
ATOM 972 N N . VAL A 1 128 ? 33.670 -4.748 -7.659 1.00 87.25 128 VAL A N 1
ATOM 973 C CA . VAL A 1 128 ? 32.637 -5.796 -7.469 1.00 87.25 128 VAL A CA 1
ATOM 974 C C . VAL A 1 128 ? 31.401 -5.267 -6.731 1.00 87.25 128 VAL A C 1
ATOM 976 O O . VAL A 1 128 ? 30.277 -5.636 -7.053 1.00 87.25 128 VAL A O 1
ATOM 979 N N . LYS A 1 129 ? 31.608 -4.379 -5.749 1.00 87.38 129 LYS A N 1
ATOM 980 C CA . LYS A 1 129 ? 30.507 -3.724 -5.037 1.00 87.38 129 LYS A CA 1
ATOM 981 C C . LYS A 1 129 ? 29.790 -2.689 -5.899 1.00 87.38 129 LYS A C 1
ATOM 983 O O . LYS A 1 129 ? 28.578 -2.620 -5.822 1.00 87.38 129 LYS A O 1
ATOM 988 N N . GLY A 1 130 ? 30.531 -1.899 -6.673 1.00 88.50 130 GLY A N 1
ATOM 989 C CA . GLY A 1 130 ? 29.966 -0.812 -7.471 1.00 88.50 130 GLY A CA 1
ATOM 990 C C . GLY A 1 130 ? 29.317 -1.236 -8.789 1.00 88.50 130 GLY A C 1
ATOM 991 O O . GLY A 1 130 ? 28.564 -0.451 -9.357 1.00 88.50 130 GLY A O 1
ATOM 992 N N . GLU A 1 131 ? 29.569 -2.463 -9.245 1.00 93.88 131 GLU A N 1
ATOM 993 C CA . GLU A 1 131 ? 28.953 -3.097 -10.420 1.00 93.88 131 GLU A CA 1
ATOM 994 C C . GLU A 1 131 ? 27.646 -3.800 -10.031 1.00 93.88 131 GLU A C 1
ATOM 996 O O . GLU A 1 131 ? 27.475 -4.995 -10.251 1.00 93.88 131 GLU A O 1
ATOM 1001 N N . GLN A 1 132 ? 26.756 -3.065 -9.370 1.00 96.12 132 GLN A N 1
ATOM 1002 C CA . GLN A 1 132 ? 25.422 -3.492 -8.946 1.00 96.12 132 GLN A CA 1
ATOM 1003 C C . GLN A 1 132 ? 24.448 -2.329 -9.199 1.00 96.12 132 GLN A C 1
ATOM 1005 O O . GLN A 1 132 ? 24.896 -1.200 -9.407 1.00 96.12 132 GLN A O 1
ATOM 1010 N N . ILE A 1 133 ? 23.133 -2.570 -9.182 1.00 97.06 133 ILE A N 1
ATOM 1011 C CA . ILE A 1 133 ? 22.142 -1.522 -9.487 1.00 97.06 133 ILE A CA 1
ATOM 1012 C C . ILE A 1 133 ? 21.673 -0.853 -8.197 1.00 97.06 133 ILE A C 1
ATOM 1014 O O . ILE A 1 133 ? 21.226 -1.516 -7.260 1.00 97.06 133 ILE A O 1
ATOM 1018 N N . TYR A 1 134 ? 21.744 0.470 -8.182 1.00 96.06 134 TYR A N 1
ATOM 1019 C CA . TYR A 1 134 ? 21.361 1.367 -7.101 1.00 96.06 134 TYR A CA 1
ATOM 1020 C C . TYR A 1 134 ? 20.222 2.267 -7.558 1.00 96.06 134 TYR A C 1
ATOM 1022 O O . TYR A 1 134 ? 20.087 2.558 -8.747 1.00 96.06 134 TYR A O 1
ATOM 1030 N N . PHE A 1 135 ? 19.431 2.728 -6.594 1.00 96.75 135 PHE A N 1
ATOM 1031 C CA . PHE A 1 135 ? 18.280 3.584 -6.831 1.00 96.75 135 PHE A CA 1
ATOM 1032 C C . PHE A 1 135 ? 18.394 4.897 -6.060 1.00 96.75 135 PHE A C 1
ATOM 1034 O O . PHE A 1 135 ? 18.862 4.938 -4.922 1.00 96.75 135 PHE A O 1
ATOM 1041 N N . ALA A 1 136 ? 17.919 5.969 -6.681 1.00 95.38 136 ALA A N 1
ATOM 1042 C CA . ALA A 1 136 ? 17.691 7.266 -6.065 1.00 95.38 136 ALA A CA 1
ATOM 1043 C C . ALA A 1 136 ? 16.311 7.792 -6.471 1.00 95.38 136 ALA A C 1
ATOM 1045 O O . ALA A 1 136 ? 15.771 7.417 -7.511 1.00 95.38 136 ALA A O 1
ATOM 1046 N N . ALA A 1 137 ? 15.749 8.671 -5.651 1.00 96.06 137 ALA A N 1
ATOM 1047 C CA . ALA A 1 137 ? 14.521 9.395 -5.959 1.00 96.06 137 ALA A CA 1
ATOM 1048 C C . ALA A 1 137 ? 14.773 10.898 -5.902 1.00 96.06 137 ALA A C 1
ATOM 1050 O O . ALA A 1 137 ? 15.612 11.351 -5.120 1.00 96.06 137 ALA A O 1
ATOM 1051 N N . SER A 1 138 ? 14.046 11.668 -6.701 1.00 96.06 138 SER A N 1
ATOM 1052 C CA . SER A 1 138 ? 14.047 13.123 -6.573 1.00 96.06 138 SER A CA 1
ATOM 1053 C C . SER A 1 138 ? 13.326 13.572 -5.297 1.00 96.06 138 SER A C 1
ATOM 1055 O O . SER A 1 138 ? 12.428 12.893 -4.785 1.00 96.06 138 SER A O 1
ATOM 1057 N N . ASN A 1 139 ? 13.684 14.745 -4.777 1.00 90.31 139 ASN A N 1
ATOM 1058 C CA . ASN A 1 139 ? 12.976 15.386 -3.670 1.00 90.31 139 ASN A CA 1
ATOM 1059 C C . ASN A 1 139 ? 11.743 16.136 -4.193 1.00 90.31 139 ASN A C 1
ATOM 1061 O O . ASN A 1 139 ? 11.751 17.352 -4.364 1.00 90.31 139 ASN A O 1
ATOM 1065 N N . GLY A 1 140 ? 10.666 15.386 -4.438 1.00 89.50 140 GLY A N 1
ATOM 1066 C CA . GLY A 1 140 ? 9.473 15.910 -5.106 1.00 89.50 140 GLY A CA 1
ATOM 1067 C C . GLY A 1 140 ? 9.731 16.145 -6.594 1.00 89.50 140 GLY A C 1
ATOM 1068 O O . GLY A 1 140 ? 10.541 15.439 -7.202 1.00 89.50 140 GLY A O 1
ATOM 1069 N N . ASN A 1 141 ? 9.052 17.132 -7.178 1.00 93.88 141 ASN A N 1
ATOM 1070 C CA . ASN A 1 141 ? 9.113 17.409 -8.612 1.00 93.88 141 ASN A CA 1
ATOM 1071 C C . ASN A 1 141 ? 10.330 18.278 -8.980 1.00 93.88 141 ASN A C 1
ATOM 1073 O O . ASN A 1 141 ? 10.192 19.421 -9.418 1.00 93.88 141 ASN A O 1
ATOM 1077 N N . ASP A 1 142 ? 11.523 17.749 -8.707 1.00 95.62 142 ASP A N 1
ATOM 1078 C CA . ASP A 1 142 ? 12.810 18.419 -8.903 1.00 95.62 142 ASP A CA 1
ATOM 1079 C C . ASP A 1 142 ? 13.805 17.477 -9.591 1.00 95.62 142 ASP A C 1
ATOM 1081 O O . ASP A 1 142 ? 14.390 16.596 -8.960 1.00 95.62 142 ASP A O 1
ATOM 1085 N N . ALA A 1 143 ? 14.020 17.668 -10.893 1.00 95.56 143 ALA A N 1
ATOM 1086 C CA . ALA A 1 143 ? 14.961 16.867 -11.674 1.00 95.56 143 ALA A CA 1
ATOM 1087 C C . ALA A 1 143 ? 16.432 17.001 -11.229 1.00 95.56 143 ALA A C 1
ATOM 1089 O O . ALA A 1 143 ? 17.277 16.228 -11.683 1.00 95.56 143 ALA A O 1
ATOM 1090 N N . LEU A 1 144 ? 16.781 17.970 -10.377 1.00 96.38 144 LEU A N 1
ATOM 1091 C CA . LEU A 1 144 ? 18.161 18.289 -10.008 1.00 96.38 144 LEU A CA 1
ATOM 1092 C C . LEU A 1 144 ? 18.487 18.046 -8.526 1.00 96.38 144 LEU A C 1
ATOM 1094 O O . LEU A 1 144 ? 19.666 18.124 -8.175 1.00 96.38 144 LEU A O 1
ATOM 1098 N N . ASP A 1 145 ? 17.516 17.706 -7.673 1.00 95.81 145 ASP A N 1
ATOM 1099 C CA . ASP A 1 145 ? 17.734 17.382 -6.253 1.00 95.81 145 ASP A CA 1
ATOM 1100 C C . ASP A 1 145 ? 17.322 15.944 -5.917 1.00 95.81 145 ASP A C 1
ATOM 1102 O O . ASP A 1 145 ? 16.143 15.593 -5.898 1.00 95.81 145 ASP A O 1
ATOM 1106 N N . TRP A 1 146 ? 18.314 15.110 -5.604 1.00 95.06 146 TRP A N 1
ATOM 1107 C CA . TRP A 1 146 ? 18.141 13.674 -5.421 1.00 95.06 146 TRP A CA 1
ATOM 1108 C C . TRP A 1 146 ? 18.494 13.208 -4.004 1.00 95.06 146 TRP A C 1
ATOM 1110 O O . TRP A 1 146 ? 19.330 13.779 -3.285 1.00 95.06 146 TRP A O 1
ATOM 1120 N N . GLN A 1 147 ? 17.864 12.108 -3.605 1.00 91.50 147 GLN A N 1
ATOM 1121 C CA . GLN A 1 147 ? 18.205 11.326 -2.425 1.00 91.50 147 GLN A CA 1
ATOM 1122 C C . GLN A 1 147 ? 18.541 9.887 -2.823 1.00 91.50 147 GLN A C 1
ATOM 1124 O O . GLN A 1 147 ? 17.776 9.227 -3.528 1.00 91.50 147 GLN A O 1
ATOM 1129 N N . GLU A 1 148 ? 19.699 9.404 -2.367 1.00 91.81 148 GLU A N 1
ATOM 1130 C CA . GLU A 1 148 ? 20.058 7.991 -2.484 1.00 91.81 148 GLU A CA 1
ATOM 1131 C C . GLU A 1 148 ? 19.099 7.158 -1.643 1.00 91.81 148 GLU A C 1
ATOM 1133 O O . GLU A 1 148 ? 18.752 7.529 -0.518 1.00 91.81 148 GLU A O 1
ATOM 1138 N N . LEU A 1 149 ? 18.673 6.033 -2.197 1.00 88.69 149 LEU A N 1
ATOM 1139 C CA . LEU A 1 149 ? 17.814 5.091 -1.512 1.00 88.69 149 LEU A CA 1
ATOM 1140 C C . LEU A 1 149 ? 18.625 3.872 -1.052 1.00 88.69 149 LEU A C 1
ATOM 1142 O O . LEU A 1 149 ? 19.770 3.658 -1.453 1.00 88.69 149 LEU A O 1
ATOM 1146 N N . ASN A 1 150 ? 18.022 3.079 -0.175 1.00 87.81 150 ASN A N 1
ATOM 1147 C CA . ASN A 1 150 ? 18.553 1.851 0.406 1.00 87.81 150 ASN A CA 1
ATOM 1148 C C . ASN A 1 150 ? 19.903 2.049 1.130 1.00 87.81 150 ASN A C 1
ATOM 1150 O O . ASN A 1 150 ? 20.801 1.218 1.015 1.00 87.81 150 ASN A O 1
ATOM 1154 N N . ASP A 1 151 ? 20.086 3.174 1.832 1.00 80.75 151 ASP A N 1
ATOM 1155 C CA . ASP A 1 151 ? 21.358 3.591 2.460 1.00 80.75 151 ASP A CA 1
ATOM 1156 C C . ASP A 1 151 ? 22.552 3.649 1.489 1.00 80.75 151 ASP A C 1
ATOM 1158 O O . ASP A 1 151 ? 23.705 3.469 1.886 1.00 80.75 151 ASP A O 1
ATOM 1162 N N . GLY A 1 152 ? 22.294 3.853 0.193 1.00 83.75 152 GLY A N 1
ATOM 1163 C CA . GLY A 1 152 ? 23.336 3.760 -0.827 1.00 83.75 152 GLY A CA 1
ATOM 1164 C C . GLY A 1 152 ? 23.878 2.335 -1.003 1.00 83.75 152 GLY A C 1
ATOM 1165 O O . GLY A 1 152 ? 25.003 2.165 -1.472 1.00 83.75 152 GLY A O 1
ATOM 1166 N N . ASN A 1 153 ? 23.110 1.306 -0.621 1.00 89.44 153 ASN A N 1
ATOM 1167 C CA . ASN A 1 153 ? 23.366 -0.103 -0.931 1.00 89.44 153 ASN A CA 1
ATOM 1168 C C . ASN A 1 153 ? 22.630 -0.520 -2.217 1.00 89.44 153 ASN A C 1
ATOM 1170 O O . ASN A 1 153 ? 21.574 0.035 -2.534 1.00 89.44 153 ASN A O 1
ATOM 1174 N N . PRO A 1 154 ? 23.144 -1.519 -2.957 1.00 91.31 154 PRO A N 1
ATOM 1175 C CA . PRO A 1 154 ? 22.505 -1.950 -4.194 1.00 91.31 154 PRO A CA 1
ATOM 1176 C C . PRO A 1 154 ? 21.136 -2.577 -3.924 1.00 91.31 154 PRO A C 1
ATOM 1178 O O . PRO A 1 154 ? 20.958 -3.302 -2.946 1.00 91.31 154 PRO A O 1
ATOM 1181 N N . VAL A 1 155 ? 20.183 -2.296 -4.809 1.00 93.75 155 VAL A N 1
ATOM 1182 C CA . VAL A 1 155 ? 18.824 -2.849 -4.775 1.00 93.75 155 VAL A CA 1
ATOM 1183 C C . VAL A 1 155 ? 18.742 -4.134 -5.594 1.00 93.75 155 VAL A C 1
ATOM 1185 O O . VAL A 1 155 ? 18.191 -5.123 -5.116 1.00 93.75 155 VAL A O 1
ATOM 1188 N N . LEU A 1 156 ? 19.336 -4.157 -6.793 1.00 95.75 156 LEU A N 1
ATOM 1189 C CA . LEU A 1 156 ? 19.424 -5.372 -7.606 1.00 95.75 156 LEU A CA 1
ATOM 1190 C C . LEU A 1 156 ? 20.869 -5.841 -7.697 1.00 95.75 156 LEU A C 1
ATOM 1192 O O . LEU A 1 156 ? 21.786 -5.059 -7.964 1.00 95.75 156 LEU A O 1
ATOM 1196 N N . THR A 1 157 ? 21.043 -7.145 -7.486 1.00 95.81 157 THR A N 1
ATOM 1197 C CA . THR A 1 157 ? 22.329 -7.823 -7.622 1.00 95.81 157 THR A CA 1
ATOM 1198 C C . THR A 1 157 ? 22.225 -9.001 -8.576 1.00 95.81 157 THR A C 1
ATOM 1200 O O . THR A 1 157 ? 21.165 -9.618 -8.697 1.00 95.81 157 THR A O 1
ATOM 1203 N N . SER A 1 158 ? 23.319 -9.302 -9.278 1.00 94.56 158 SER A N 1
ATOM 1204 C CA . SER A 1 158 ? 23.339 -10.385 -10.263 1.00 94.56 158 SER A CA 1
ATOM 1205 C C . SER A 1 158 ? 23.847 -11.695 -9.673 1.00 94.56 158 SER A C 1
ATOM 1207 O O . SER A 1 158 ? 24.887 -11.756 -9.018 1.00 94.56 158 SER A O 1
ATOM 1209 N N . THR A 1 159 ? 23.130 -12.773 -9.979 1.00 91.69 159 THR A N 1
ATOM 1210 C CA . THR A 1 159 ? 23.518 -14.160 -9.674 1.00 91.69 159 THR A CA 1
ATOM 1211 C C . THR A 1 159 ? 23.859 -14.969 -10.928 1.00 91.69 159 THR A C 1
ATOM 1213 O O . THR A 1 159 ? 24.230 -16.141 -10.827 1.00 91.69 159 THR A O 1
ATOM 1216 N N . LYS A 1 160 ? 23.733 -14.358 -12.112 1.00 93.62 160 LYS A N 1
ATOM 1217 C CA . LYS A 1 160 ? 23.973 -14.965 -13.427 1.00 93.62 160 LYS A CA 1
ATOM 1218 C C . LYS A 1 160 ? 25.082 -14.213 -14.170 1.00 93.62 160 LYS A C 1
ATOM 1220 O O . LYS A 1 160 ? 25.570 -13.183 -13.708 1.00 93.62 160 LYS A O 1
ATOM 1225 N N . GLY A 1 161 ? 25.518 -14.779 -15.294 1.00 94.06 161 GLY A N 1
ATOM 1226 C CA . GLY A 1 161 ? 26.535 -14.159 -16.137 1.00 94.06 161 GLY A CA 1
ATOM 1227 C C . GLY A 1 161 ? 27.860 -13.919 -15.410 1.00 94.06 161 GLY A C 1
ATOM 1228 O O . GLY A 1 161 ? 28.359 -14.775 -14.676 1.00 94.06 161 GLY A O 1
ATOM 1229 N N . SER A 1 162 ? 28.426 -12.737 -15.618 1.00 93.56 162 SER A N 1
ATOM 1230 C CA . SER A 1 162 ? 29.641 -12.247 -14.964 1.00 93.56 162 SER A CA 1
ATOM 1231 C C . SER A 1 162 ? 29.422 -11.770 -13.523 1.00 93.56 162 SER A C 1
ATOM 1233 O O . SER A 1 162 ? 30.397 -11.439 -12.846 1.00 93.56 162 SER A O 1
ATOM 1235 N N . THR A 1 163 ? 28.172 -11.740 -13.041 1.00 94.19 163 THR A N 1
ATOM 1236 C CA . THR A 1 163 ? 27.727 -11.222 -11.728 1.00 94.19 163 THR A CA 1
ATOM 1237 C C . THR A 1 163 ? 27.910 -9.714 -11.499 1.00 94.19 163 THR A C 1
ATOM 1239 O O . THR A 1 163 ? 27.559 -9.211 -10.430 1.00 94.19 163 THR A O 1
ATOM 1242 N N . GLY A 1 164 ? 28.409 -8.978 -12.496 1.00 95.56 164 GLY A N 1
ATOM 1243 C CA . GLY A 1 164 ? 28.452 -7.515 -12.490 1.00 95.56 164 GLY A CA 1
ATOM 1244 C C . GLY A 1 164 ? 27.318 -6.921 -13.321 1.00 95.56 164 GLY A C 1
ATOM 1245 O O . GLY A 1 164 ? 27.025 -7.415 -14.408 1.00 95.56 164 GLY A O 1
ATOM 1246 N N . LEU A 1 165 ? 26.689 -5.869 -12.800 1.00 97.31 165 LEU A N 1
ATOM 1247 C CA . LEU A 1 165 ? 25.632 -5.101 -13.452 1.00 97.31 165 LEU A CA 1
ATOM 1248 C C . LEU A 1 165 ? 26.100 -3.674 -13.693 1.00 97.31 165 LEU A C 1
ATOM 1250 O O . LEU A 1 165 ? 26.567 -2.996 -12.774 1.00 97.31 165 LEU A O 1
ATOM 1254 N N . ARG A 1 166 ? 25.962 -3.223 -14.936 1.00 95.94 166 ARG A N 1
ATOM 1255 C CA . ARG A 1 166 ? 26.308 -1.864 -15.358 1.00 95.94 166 ARG A CA 1
ATOM 1256 C C . ARG A 1 166 ? 25.222 -1.309 -16.268 1.00 95.94 166 ARG A C 1
ATOM 1258 O O . ARG A 1 166 ? 24.426 -2.073 -16.808 1.00 95.94 166 ARG A O 1
ATOM 1265 N N . ASP A 1 167 ? 25.215 0.011 -16.406 1.00 96.19 167 ASP A N 1
ATOM 1266 C CA . ASP A 1 167 ? 24.375 0.749 -17.355 1.00 96.19 167 ASP A CA 1
ATOM 1267 C C . ASP A 1 167 ? 22.880 0.352 -17.275 1.00 96.19 167 ASP A C 1
ATOM 1269 O O . ASP A 1 167 ? 22.317 -0.142 -18.254 1.00 96.19 167 ASP A O 1
ATOM 1273 N N . PRO A 1 168 ? 22.233 0.456 -16.094 1.00 97.62 168 PRO A N 1
ATOM 1274 C CA . PRO A 1 168 ? 20.841 0.057 -15.951 1.00 97.62 168 PRO A CA 1
ATOM 1275 C C . PRO A 1 168 ? 19.906 1.019 -16.691 1.00 97.62 168 PRO A C 1
ATOM 1277 O O . PRO A 1 168 ? 19.895 2.218 -16.407 1.00 97.62 168 PRO A O 1
ATOM 1280 N N . PHE A 1 169 ? 19.057 0.466 -17.554 1.00 98.19 169 PHE A N 1
ATOM 1281 C CA . PHE A 1 169 ? 17.975 1.170 -18.227 1.00 98.19 169 PHE A CA 1
ATOM 1282 C C . PHE A 1 169 ? 16.623 0.741 -17.679 1.00 98.19 169 PHE A C 1
ATOM 1284 O O . PHE A 1 169 ? 16.255 -0.432 -17.772 1.00 98.19 169 PHE A O 1
ATOM 1291 N N . ILE A 1 170 ? 15.880 1.694 -17.118 1.00 97.62 170 ILE A N 1
ATOM 1292 C CA . ILE A 1 170 ? 14.532 1.468 -16.602 1.00 97.62 170 ILE A CA 1
ATOM 1293 C C . ILE A 1 170 ? 13.488 2.113 -17.512 1.00 97.62 170 ILE A C 1
ATOM 1295 O O . ILE A 1 170 ? 13.616 3.275 -17.890 1.00 97.62 170 ILE A O 1
ATOM 1299 N N . LEU A 1 171 ? 12.417 1.378 -17.816 1.00 95.69 171 LEU A N 1
ATOM 1300 C CA . LEU A 1 171 ? 11.267 1.913 -18.537 1.00 95.69 171 LEU A CA 1
ATOM 1301 C C . LEU A 1 171 ? 9.940 1.448 -17.942 1.00 95.69 171 LEU A C 1
ATOM 1303 O O . LEU A 1 171 ? 9.830 0.353 -17.390 1.00 95.69 171 LEU A O 1
ATOM 1307 N N . ARG A 1 172 ? 8.905 2.264 -18.139 1.00 94.69 172 ARG A N 1
ATOM 1308 C CA . ARG A 1 172 ? 7.511 1.839 -18.017 1.00 94.69 172 ARG A CA 1
ATOM 1309 C C . ARG A 1 172 ? 7.057 1.247 -19.351 1.00 94.69 172 ARG A C 1
ATOM 1311 O O . ARG A 1 172 ? 7.339 1.798 -20.413 1.00 94.69 172 ARG A O 1
ATOM 1318 N N . SER A 1 173 ? 6.353 0.127 -19.292 1.00 93.44 173 SER A N 1
ATOM 1319 C CA . SER A 1 173 ? 5.710 -0.498 -20.448 1.00 93.44 173 SER A CA 1
ATOM 1320 C C . SER A 1 173 ? 4.723 0.448 -21.141 1.00 93.44 173 SER A C 1
ATOM 1322 O O . SER A 1 173 ? 4.123 1.311 -20.505 1.00 93.44 173 SER A O 1
ATOM 1324 N N . HIS A 1 174 ? 4.529 0.269 -22.449 1.00 88.94 174 HIS A N 1
ATOM 1325 C CA . HIS A 1 174 ? 3.660 1.118 -23.269 1.00 88.94 174 HIS A CA 1
ATOM 1326 C C . HIS A 1 174 ? 2.183 1.111 -22.831 1.00 88.94 174 HIS A C 1
ATOM 1328 O O . HIS A 1 174 ? 1.460 2.055 -23.136 1.00 88.94 174 HIS A O 1
ATOM 1334 N N . ASP A 1 175 ? 1.737 0.066 -22.124 1.00 85.00 175 ASP A N 1
ATOM 1335 C CA . ASP A 1 175 ? 0.392 -0.030 -21.542 1.00 85.00 175 ASP A CA 1
ATOM 1336 C C . ASP A 1 175 ? 0.323 0.486 -20.091 1.00 85.00 175 ASP A C 1
ATOM 1338 O O . ASP A 1 175 ? -0.754 0.545 -19.500 1.00 85.00 175 ASP A O 1
ATOM 1342 N N . GLY A 1 176 ? 1.466 0.875 -19.520 1.00 85.69 176 GLY A N 1
ATOM 1343 C CA . GLY A 1 176 ? 1.598 1.439 -18.183 1.00 85.69 176 GLY A CA 1
ATOM 1344 C C . GLY A 1 176 ? 1.571 0.430 -17.033 1.00 85.69 176 GLY A C 1
ATOM 1345 O O . GLY A 1 176 ? 1.731 0.848 -15.887 1.00 85.69 176 GLY A O 1
ATOM 1346 N N . SER A 1 177 ? 1.387 -0.865 -17.305 1.00 85.38 177 SER A N 1
ATOM 1347 C CA . SER A 1 177 ? 1.111 -1.890 -16.284 1.00 85.38 177 SER A CA 1
ATOM 1348 C C . SER A 1 177 ? 2.351 -2.427 -15.562 1.00 85.38 177 SER A C 1
ATOM 1350 O O . SER A 1 177 ? 2.262 -2.913 -14.436 1.00 85.38 177 SER A O 1
ATOM 1352 N N . THR A 1 178 ? 3.501 -2.373 -16.231 1.00 92.38 178 THR A N 1
ATOM 1353 C CA . THR A 1 178 ? 4.750 -3.034 -15.820 1.00 92.38 178 THR A CA 1
ATOM 1354 C C . THR A 1 178 ? 5.951 -2.111 -16.021 1.00 92.38 178 THR A C 1
ATOM 1356 O O . THR A 1 178 ? 5.980 -1.322 -16.966 1.00 92.38 178 THR A O 1
ATOM 1359 N N . PHE A 1 179 ? 6.964 -2.238 -15.174 1.00 97.19 179 PHE A N 1
ATOM 1360 C CA . PHE A 1 179 ? 8.282 -1.627 -15.299 1.00 97.19 179 PHE A CA 1
ATOM 1361 C C . PHE A 1 179 ? 9.320 -2.689 -15.632 1.00 97.19 179 PHE A C 1
ATOM 1363 O O . PHE A 1 179 ? 9.300 -3.771 -15.051 1.00 97.19 179 PHE A O 1
ATOM 1370 N N . TYR A 1 180 ? 10.253 -2.362 -16.519 1.00 97.94 180 TYR A N 1
ATOM 1371 C CA . TYR A 1 180 ? 11.361 -3.233 -16.894 1.00 97.94 180 TYR A CA 1
ATOM 1372 C C . TYR A 1 180 ? 12.687 -2.558 -16.579 1.00 97.94 180 TYR A C 1
ATOM 1374 O O . TYR A 1 180 ? 12.837 -1.365 -16.830 1.00 97.94 180 TYR A O 1
ATOM 1382 N N . ILE A 1 181 ? 13.646 -3.331 -16.072 1.00 98.31 181 ILE A N 1
ATOM 1383 C CA . ILE A 1 181 ? 15.057 -2.942 -16.003 1.00 98.31 181 ILE A CA 1
ATOM 1384 C C . ILE A 1 181 ? 15.852 -3.853 -16.922 1.00 98.31 181 ILE A C 1
ATOM 1386 O O . ILE A 1 181 ? 15.726 -5.072 -16.822 1.00 98.31 181 ILE A O 1
ATOM 1390 N N . LEU A 1 182 ? 16.680 -3.258 -17.774 1.00 98.38 182 LEU A N 1
ATOM 1391 C CA . LEU A 1 182 ? 17.691 -3.921 -18.587 1.00 98.38 182 LEU A CA 1
ATOM 1392 C C . LEU A 1 182 ? 19.066 -3.477 -18.084 1.00 98.38 182 LEU A C 1
ATOM 1394 O O . LEU A 1 182 ? 19.239 -2.314 -17.738 1.00 98.38 182 LEU A O 1
ATOM 1398 N N . ALA A 1 183 ? 20.044 -4.374 -18.035 1.00 98.25 183 ALA A N 1
ATOM 1399 C CA . ALA A 1 183 ? 21.402 -4.028 -17.624 1.00 98.25 183 ALA A CA 1
ATOM 1400 C C . ALA A 1 183 ? 22.461 -4.812 -18.404 1.00 98.25 183 ALA A C 1
ATOM 1402 O O . ALA A 1 183 ? 22.233 -5.945 -18.848 1.00 98.25 183 ALA A O 1
ATOM 1403 N N . THR A 1 184 ? 23.638 -4.201 -18.529 1.00 98.19 184 THR A N 1
ATOM 1404 C CA . THR A 1 184 ? 24.857 -4.821 -19.047 1.00 98.19 184 THR A CA 1
ATOM 1405 C C . THR A 1 184 ? 25.359 -5.893 -18.077 1.00 98.19 184 THR A C 1
ATOM 1407 O O . THR A 1 184 ? 25.641 -5.597 -16.913 1.00 98.19 184 THR A O 1
ATOM 1410 N N . ASP A 1 185 ? 25.562 -7.117 -18.570 1.00 97.62 185 ASP A N 1
ATOM 1411 C CA . ASP A 1 185 ? 26.282 -8.172 -17.846 1.00 97.62 185 ASP A CA 1
ATOM 1412 C C . ASP A 1 185 ? 27.804 -7.984 -17.990 1.00 97.62 185 ASP A C 1
ATOM 1414 O O . ASP A 1 185 ? 28.426 -8.460 -18.948 1.00 97.62 185 ASP A O 1
ATOM 1418 N N . LEU A 1 186 ? 28.419 -7.267 -17.047 1.00 96.44 186 LEU A N 1
ATOM 1419 C CA . LEU A 1 186 ? 29.861 -7.020 -17.045 1.00 96.44 186 LEU A CA 1
ATOM 1420 C C . LEU A 1 186 ? 30.423 -6.819 -15.634 1.00 96.44 186 LEU A C 1
ATOM 1422 O O . LEU A 1 186 ? 30.057 -5.871 -14.939 1.00 96.44 186 LEU A O 1
ATOM 1426 N N . SER A 1 187 ? 31.434 -7.622 -15.279 1.00 95.38 187 SER A N 1
ATOM 1427 C CA . SER A 1 187 ? 32.301 -7.367 -14.126 1.00 95.38 187 SER A CA 1
ATOM 1428 C C . SER A 1 187 ? 33.766 -7.138 -14.509 1.00 95.38 187 SER A C 1
ATOM 1430 O O . SER A 1 187 ? 34.498 -8.074 -14.847 1.00 95.38 187 SER A O 1
ATOM 1432 N N . ILE A 1 188 ? 34.215 -5.886 -14.388 1.00 94.81 188 ILE A N 1
ATOM 1433 C CA . ILE A 1 188 ? 35.629 -5.484 -14.404 1.00 94.81 188 ILE A CA 1
ATOM 1434 C C . ILE A 1 188 ? 36.231 -5.657 -13.007 1.00 94.81 188 ILE A C 1
ATOM 1436 O O . ILE A 1 188 ? 37.363 -6.125 -12.865 1.00 94.81 188 ILE A O 1
ATOM 1440 N N . GLY A 1 189 ? 35.456 -5.358 -11.959 1.00 89.19 189 GLY A N 1
ATOM 1441 C CA . GLY A 1 189 ? 35.870 -5.517 -10.566 1.00 89.19 189 GLY A CA 1
ATOM 1442 C C . GLY A 1 189 ? 36.257 -6.955 -10.204 1.00 89.19 189 GLY A C 1
ATOM 1443 O O . GLY A 1 189 ? 37.104 -7.159 -9.333 1.00 89.19 189 GLY A O 1
ATOM 1444 N N . GLY A 1 190 ? 35.681 -7.945 -10.896 1.00 87.88 190 GLY A N 1
ATOM 1445 C CA . GLY A 1 190 ? 35.998 -9.370 -10.777 1.00 87.88 190 GLY A CA 1
ATOM 1446 C C . GLY A 1 190 ? 37.328 -9.801 -11.414 1.00 87.88 190 GLY A C 1
ATOM 1447 O O . GLY A 1 190 ? 37.710 -10.963 -11.282 1.00 87.88 190 GLY A O 1
ATOM 1448 N N . GLY A 1 191 ? 38.056 -8.890 -12.072 1.00 88.38 191 GLY A N 1
ATOM 1449 C CA . GLY A 1 191 ? 39.382 -9.140 -12.653 1.00 88.38 191 GLY A CA 1
ATOM 1450 C C . GLY A 1 191 ? 39.418 -9.277 -14.179 1.00 88.38 191 GLY A C 1
ATOM 1451 O O . GLY A 1 191 ? 40.487 -9.549 -14.730 1.00 88.38 191 GLY A O 1
ATOM 1452 N N . THR A 1 192 ? 38.292 -9.077 -14.871 1.00 91.94 192 THR A N 1
ATOM 1453 C CA . THR A 1 192 ? 38.237 -9.026 -16.341 1.00 91.94 192 THR A CA 1
ATOM 1454 C C . THR A 1 192 ? 38.956 -7.774 -16.842 1.00 91.94 192 THR A C 1
ATOM 1456 O O . THR A 1 192 ? 38.682 -6.667 -16.380 1.00 91.94 192 THR A O 1
ATOM 1459 N N . SER A 1 193 ? 39.888 -7.918 -17.788 1.00 93.88 193 SER A N 1
ATOM 1460 C CA . SER A 1 193 ? 40.517 -6.756 -18.425 1.00 93.88 193 SER A CA 1
ATOM 1461 C C . SER A 1 193 ? 39.564 -6.110 -19.430 1.00 93.88 193 SER A C 1
ATOM 1463 O O . SER A 1 193 ? 38.750 -6.796 -20.043 1.00 93.88 193 SER A O 1
ATOM 1465 N N . TRP A 1 194 ? 39.708 -4.805 -19.665 1.00 92.88 194 TRP A N 1
ATOM 1466 C CA . TRP A 1 194 ? 38.913 -4.102 -20.677 1.00 92.88 194 TRP A CA 1
ATOM 1467 C C . TRP A 1 194 ? 39.050 -4.716 -22.078 1.00 92.88 194 TRP A C 1
ATOM 1469 O O . TRP A 1 194 ? 38.049 -4.897 -22.756 1.00 92.88 194 TRP A O 1
ATOM 1479 N N . ASP A 1 195 ? 40.254 -5.135 -22.484 1.00 93.31 195 ASP A N 1
ATOM 1480 C CA . ASP A 1 195 ? 40.451 -5.824 -23.773 1.00 93.31 195 ASP A CA 1
ATOM 1481 C C . ASP A 1 195 ? 39.681 -7.156 -23.839 1.00 93.31 195 ASP A C 1
ATOM 1483 O O . ASP A 1 195 ? 39.035 -7.448 -24.844 1.00 93.31 195 ASP A O 1
ATOM 1487 N N . ALA A 1 196 ? 39.670 -7.936 -22.751 1.00 93.50 196 ALA A N 1
ATOM 1488 C CA . ALA A 1 196 ? 38.888 -9.167 -22.691 1.00 93.50 196 ALA A CA 1
ATOM 1489 C C . ALA A 1 196 ? 37.378 -8.889 -22.685 1.00 93.50 196 ALA A C 1
ATOM 1491 O O . ALA A 1 196 ? 36.638 -9.619 -23.333 1.00 93.50 196 ALA A O 1
ATOM 1492 N N . ALA A 1 197 ? 36.930 -7.833 -22.002 1.00 94.94 197 ALA A N 1
ATOM 1493 C CA . ALA A 1 197 ? 35.525 -7.445 -21.939 1.00 94.94 197 ALA A CA 1
ATOM 1494 C C . ALA A 1 197 ? 34.984 -6.963 -23.295 1.00 94.94 197 ALA A C 1
ATOM 1496 O O . ALA A 1 197 ? 33.834 -7.234 -23.613 1.00 94.94 197 ALA A O 1
ATOM 1497 N N . VAL A 1 198 ? 35.817 -6.298 -24.100 1.00 94.62 198 VAL A N 1
ATOM 1498 C CA . VAL A 1 198 ? 35.479 -5.844 -25.460 1.00 94.62 198 VAL A CA 1
ATOM 1499 C C . VAL A 1 198 ? 35.492 -6.998 -26.468 1.00 94.62 198 VAL A C 1
ATOM 1501 O O . VAL A 1 198 ? 34.648 -7.065 -27.358 1.00 94.62 198 VAL A O 1
ATOM 1504 N N . ARG A 1 199 ? 36.472 -7.906 -26.372 1.00 95.06 199 ARG A N 1
ATOM 1505 C CA . ARG A 1 199 ? 36.637 -8.999 -27.345 1.00 95.06 199 ARG A CA 1
ATOM 1506 C C . ARG A 1 199 ? 35.769 -10.207 -27.034 1.00 95.06 199 ARG A C 1
ATOM 1508 O O . ARG A 1 199 ? 35.256 -10.826 -27.950 1.00 95.06 199 ARG A O 1
ATOM 1515 N N . ASN A 1 200 ? 35.658 -10.584 -25.768 1.00 94.19 200 ASN A N 1
ATOM 1516 C CA . ASN A 1 200 ? 35.074 -11.850 -25.315 1.00 94.19 200 ASN A CA 1
ATOM 1517 C C . ASN A 1 200 ? 34.152 -11.644 -24.099 1.00 94.19 200 ASN A C 1
ATOM 1519 O O . ASN A 1 200 ? 34.078 -12.501 -23.217 1.00 94.19 200 ASN A O 1
ATOM 1523 N N . GLY A 1 201 ? 33.502 -10.484 -24.020 1.00 95.25 201 GLY A N 1
ATOM 1524 C CA . GLY A 1 201 ? 32.547 -10.148 -22.974 1.00 95.25 201 GLY A CA 1
ATOM 1525 C C . GLY A 1 201 ? 31.217 -10.889 -23.106 1.00 95.25 201 GLY A C 1
ATOM 1526 O O . GLY A 1 201 ? 31.016 -11.752 -23.965 1.00 95.25 201 GLY A O 1
ATOM 1527 N N . SER A 1 202 ? 30.281 -10.543 -22.220 1.00 97.06 202 SER A N 1
ATOM 1528 C CA . SER A 1 202 ? 28.944 -11.130 -22.251 1.00 97.06 202 SER A CA 1
ATOM 1529 C C . SER A 1 202 ? 28.161 -10.686 -23.483 1.00 97.06 202 SER A C 1
ATOM 1531 O O . SER A 1 202 ? 28.235 -9.538 -23.919 1.00 97.06 202 SER A O 1
ATOM 1533 N N . ARG A 1 203 ? 27.375 -11.616 -24.027 1.00 97.31 203 ARG A N 1
ATOM 1534 C CA . ARG A 1 203 ? 26.437 -11.388 -25.140 1.00 97.31 203 ARG A CA 1
ATOM 1535 C C . ARG A 1 203 ? 24.979 -11.289 -24.673 1.00 97.31 203 ARG A C 1
ATOM 1537 O O . ARG A 1 203 ? 24.057 -11.330 -25.494 1.00 97.31 203 ARG A O 1
ATOM 1544 N N . TYR A 1 204 ? 24.788 -11.255 -23.358 1.00 98.06 204 TYR A N 1
ATOM 1545 C CA . TYR A 1 204 ? 23.502 -11.363 -22.694 1.00 98.06 204 TYR A CA 1
ATOM 1546 C C . TYR A 1 204 ? 23.104 -10.035 -22.053 1.00 98.06 204 TYR A C 1
ATOM 1548 O O . TYR A 1 204 ? 23.959 -9.242 -21.665 1.00 98.06 204 TYR A O 1
ATOM 1556 N N . LEU A 1 205 ? 21.796 -9.840 -21.922 1.00 98.12 205 LEU A N 1
ATOM 1557 C CA . LEU A 1 205 ? 21.187 -8.809 -21.093 1.00 98.12 205 LEU A CA 1
ATOM 1558 C C . LEU A 1 205 ? 20.688 -9.421 -19.796 1.00 98.12 205 LEU A C 1
ATOM 1560 O O . LEU A 1 205 ? 20.173 -10.544 -19.795 1.00 98.12 205 LEU A O 1
ATOM 1564 N N . GLU A 1 206 ? 20.774 -8.647 -18.724 1.00 98.25 206 GLU A N 1
ATOM 1565 C CA . GLU A 1 206 ? 20.094 -8.959 -17.474 1.00 98.25 206 GLU A CA 1
ATOM 1566 C C . GLU A 1 206 ? 18.805 -8.151 -17.389 1.00 98.25 206 GLU A C 1
ATOM 1568 O O . GLU A 1 206 ? 18.835 -6.929 -17.532 1.00 98.25 206 GLU A O 1
ATOM 1573 N N . ILE A 1 207 ? 17.673 -8.836 -17.210 1.00 98.25 207 ILE A N 1
ATOM 1574 C CA . ILE A 1 207 ? 16.346 -8.220 -17.268 1.00 98.25 207 ILE A CA 1
ATOM 1575 C C . ILE A 1 207 ? 15.527 -8.568 -16.026 1.00 98.25 207 ILE A C 1
ATOM 1577 O O . ILE A 1 207 ? 15.361 -9.745 -15.690 1.00 98.25 207 ILE A O 1
ATOM 1581 N N . TRP A 1 208 ? 14.943 -7.543 -15.410 1.00 98.25 208 TRP A N 1
ATOM 1582 C CA . TRP A 1 208 ? 13.951 -7.652 -14.340 1.00 98.25 208 TRP A CA 1
ATOM 1583 C C . TRP A 1 208 ? 12.660 -6.948 -14.736 1.00 98.25 208 TRP A C 1
ATOM 1585 O O . TRP A 1 208 ? 12.663 -6.041 -15.566 1.00 98.25 208 TRP A O 1
ATOM 1595 N N . GLU A 1 209 ? 11.557 -7.360 -14.122 1.00 96.12 209 GLU A N 1
ATOM 1596 C CA . GLU A 1 209 ? 10.273 -6.674 -14.237 1.00 96.12 209 GLU A CA 1
ATOM 1597 C C . GLU A 1 209 ? 9.639 -6.468 -12.862 1.00 96.12 209 GLU A C 1
ATOM 1599 O O . GLU A 1 209 ? 9.903 -7.232 -11.931 1.00 96.12 209 GLU A O 1
ATOM 1604 N N . SER A 1 210 ? 8.828 -5.425 -12.732 1.00 95.69 210 SER A N 1
ATOM 1605 C CA . SER A 1 210 ? 8.096 -5.077 -11.516 1.00 95.69 210 SER A CA 1
ATOM 1606 C C . SER A 1 210 ? 6.779 -4.404 -11.885 1.00 95.69 210 SER A C 1
ATOM 1608 O O . SER A 1 210 ? 6.720 -3.673 -12.866 1.00 95.69 210 SER A O 1
ATOM 1610 N N . SER A 1 211 ? 5.722 -4.603 -11.102 1.00 92.00 211 SER A N 1
ATOM 1611 C CA . SER A 1 211 ? 4.465 -3.856 -11.262 1.00 92.00 211 SER A CA 1
ATOM 1612 C C . SER A 1 211 ? 4.415 -2.570 -10.428 1.00 92.00 211 SER A C 1
ATOM 1614 O O . SER A 1 211 ? 3.477 -1.793 -10.572 1.00 92.00 211 SER A O 1
ATOM 1616 N N . ASP A 1 212 ? 5.377 -2.350 -9.524 1.00 86.50 212 ASP A N 1
ATOM 1617 C CA . ASP A 1 212 ? 5.294 -1.301 -8.496 1.00 86.50 212 ASP A CA 1
ATOM 1618 C C . ASP A 1 212 ? 6.627 -0.611 -8.148 1.00 86.50 212 ASP A C 1
ATOM 1620 O O . ASP A 1 212 ? 6.672 0.163 -7.192 1.00 86.50 212 ASP A O 1
ATOM 1624 N N . LEU A 1 213 ? 7.699 -0.872 -8.911 1.00 91.19 213 LEU A N 1
ATOM 1625 C CA . LEU A 1 213 ? 9.076 -0.381 -8.706 1.00 91.19 213 LEU A CA 1
ATOM 1626 C C . LEU A 1 213 ? 9.784 -0.904 -7.444 1.00 91.19 213 LEU A C 1
ATOM 1628 O O . LEU A 1 213 ? 10.954 -0.579 -7.228 1.00 91.19 213 LEU A O 1
ATOM 1632 N N . VAL A 1 214 ? 9.111 -1.717 -6.626 1.00 89.31 214 VAL A N 1
ATOM 1633 C CA . VAL A 1 214 ? 9.618 -2.204 -5.335 1.00 89.31 214 VAL A CA 1
ATOM 1634 C C . VAL A 1 214 ? 9.867 -3.707 -5.373 1.00 89.31 214 VAL A C 1
ATOM 1636 O O . VAL A 1 214 ? 10.951 -4.181 -5.023 1.00 89.31 214 VAL A O 1
ATOM 1639 N N . HIS A 1 215 ? 8.872 -4.469 -5.814 1.00 88.12 215 HIS A N 1
ATOM 1640 C CA . HIS A 1 215 ? 8.945 -5.917 -5.906 1.00 88.12 215 HIS A CA 1
ATOM 1641 C C . HIS A 1 215 ? 9.397 -6.303 -7.309 1.00 88.12 215 HIS A C 1
ATOM 1643 O O . HIS A 1 215 ? 8.639 -6.212 -8.276 1.00 88.12 215 HIS A O 1
ATOM 1649 N N . TRP A 1 216 ? 10.655 -6.720 -7.413 1.00 92.81 216 TRP A N 1
ATOM 1650 C CA . TRP A 1 216 ? 11.261 -7.154 -8.665 1.00 92.81 216 TRP A CA 1
ATOM 1651 C C . TRP A 1 216 ? 11.165 -8.672 -8.807 1.00 92.81 216 TRP A C 1
ATOM 1653 O O . TRP A 1 216 ? 11.439 -9.415 -7.864 1.00 92.81 216 TRP A O 1
ATOM 1663 N N . GLY A 1 217 ? 10.771 -9.125 -9.997 1.00 92.19 217 GLY A N 1
ATOM 1664 C CA . GLY A 1 217 ? 10.726 -10.538 -10.360 1.00 92.19 217 GLY A CA 1
ATOM 1665 C C . GLY A 1 217 ? 12.113 -11.182 -10.460 1.00 92.19 217 GLY A C 1
ATOM 1666 O O . GLY A 1 217 ? 13.143 -10.575 -10.171 1.00 92.19 217 GLY A O 1
ATOM 1667 N N . GLU A 1 218 ? 12.157 -12.442 -10.892 1.00 94.06 218 GLU A N 1
ATOM 1668 C CA . GLU A 1 218 ? 13.427 -13.156 -11.043 1.00 94.06 218 GLU A CA 1
ATOM 1669 C C . GLU A 1 218 ? 14.304 -12.579 -12.167 1.00 94.06 218 GLU A C 1
ATOM 1671 O O . GLU A 1 218 ? 13.824 -12.227 -13.246 1.00 94.06 218 GLU A O 1
ATOM 1676 N N . GLN A 1 219 ? 15.623 -12.574 -11.939 1.00 96.81 219 GLN A N 1
ATOM 1677 C CA . GLN A 1 219 ? 16.624 -12.189 -12.935 1.00 96.81 219 GLN A CA 1
ATOM 1678 C C . GLN A 1 219 ? 16.553 -13.086 -14.181 1.00 96.81 219 GLN A C 1
ATOM 1680 O O . GLN A 1 219 ? 16.790 -14.304 -14.111 1.00 96.81 219 GLN A O 1
ATOM 1685 N N . ARG A 1 220 ? 16.339 -12.481 -15.351 1.00 97.19 220 ARG A N 1
ATOM 1686 C CA . ARG A 1 220 ? 16.454 -13.143 -16.659 1.00 97.19 220 ARG A CA 1
ATOM 1687 C C . ARG A 1 220 ? 17.799 -12.821 -17.307 1.00 97.19 220 ARG A C 1
ATOM 1689 O O . ARG A 1 220 ? 18.110 -11.658 -17.497 1.00 97.19 220 ARG A O 1
ATOM 1696 N N . HIS A 1 221 ? 18.529 -13.862 -17.706 1.00 97.06 221 HIS A N 1
ATOM 1697 C CA . HIS A 1 221 ? 19.799 -13.765 -18.434 1.00 97.06 221 HIS A CA 1
ATOM 1698 C C . HIS A 1 221 ? 19.547 -14.119 -19.904 1.00 97.06 221 HIS A C 1
ATOM 1700 O O . HIS A 1 221 ? 19.436 -15.301 -20.248 1.00 97.06 221 HIS A O 1
ATOM 1706 N N . VAL A 1 222 ? 19.361 -13.108 -20.754 1.00 97.38 222 VAL A N 1
ATOM 1707 C CA . VAL A 1 222 ? 18.793 -13.259 -22.105 1.00 97.38 222 VAL A CA 1
ATOM 1708 C C . VAL A 1 222 ? 19.850 -13.025 -23.178 1.00 97.38 222 VAL A C 1
ATOM 1710 O O . VAL A 1 222 ? 20.430 -11.949 -23.255 1.00 97.38 222 VAL A O 1
ATOM 1713 N N . LEU A 1 223 ? 20.096 -14.025 -24.032 1.00 97.31 223 LEU A N 1
ATOM 1714 C CA . LEU A 1 223 ? 21.031 -13.899 -25.153 1.00 97.31 223 LEU A CA 1
ATOM 1715 C C . LEU A 1 223 ? 20.409 -13.037 -26.254 1.00 97.31 223 LEU A C 1
ATOM 1717 O O . LEU A 1 223 ? 19.421 -13.456 -26.854 1.00 97.31 223 LEU A O 1
ATOM 1721 N N . VAL A 1 224 ? 21.019 -11.894 -26.563 1.00 97.62 224 VAL A N 1
ATOM 1722 C CA . VAL A 1 224 ? 20.532 -10.996 -27.630 1.00 97.62 224 VAL A CA 1
ATOM 1723 C C . VAL A 1 224 ? 21.548 -10.789 -28.747 1.00 97.62 224 VAL A C 1
ATOM 1725 O O . VAL A 1 224 ? 21.172 -10.587 -29.900 1.00 97.62 224 VAL A O 1
ATOM 1728 N N . SER A 1 225 ? 22.842 -10.885 -28.435 1.00 97.50 225 SER A N 1
ATOM 1729 C CA . SER A 1 225 ? 23.898 -10.612 -29.407 1.00 97.50 225 SER A CA 1
ATOM 1730 C C . SER A 1 225 ? 24.317 -11.843 -30.220 1.00 97.50 225 SER A C 1
ATOM 1732 O O . SER A 1 225 ? 24.412 -12.957 -29.680 1.00 97.50 225 SER A O 1
ATOM 1734 N N . PRO A 1 226 ? 24.641 -11.664 -31.518 1.00 96.06 226 PRO A N 1
ATOM 1735 C CA . PRO A 1 226 ? 25.054 -12.751 -32.402 1.00 96.06 226 PRO A CA 1
ATOM 1736 C C . PRO A 1 226 ? 26.386 -13.371 -31.961 1.00 96.06 226 PRO A C 1
ATOM 1738 O O . PRO A 1 226 ? 27.102 -12.829 -31.126 1.00 96.06 226 PRO A O 1
ATOM 1741 N N . ALA A 1 227 ? 26.749 -14.528 -32.518 1.00 94.94 227 ALA A N 1
ATOM 1742 C CA . ALA A 1 227 ? 28.001 -15.208 -32.162 1.00 94.94 227 ALA A CA 1
ATOM 1743 C C . ALA A 1 227 ? 29.265 -14.412 -32.536 1.00 94.94 227 ALA A C 1
ATOM 1745 O O . ALA A 1 227 ? 30.302 -14.614 -31.920 1.00 94.94 227 ALA A O 1
ATOM 1746 N N . THR A 1 228 ? 29.162 -13.511 -33.514 1.00 96.00 228 THR A N 1
ATOM 1747 C CA . THR A 1 228 ? 30.232 -12.607 -33.961 1.00 96.00 228 THR A CA 1
ATOM 1748 C C . THR A 1 228 ? 30.417 -11.381 -33.069 1.00 96.00 228 THR A C 1
ATOM 1750 O O . THR A 1 228 ? 31.316 -10.578 -33.319 1.00 96.00 228 THR A O 1
ATOM 1753 N N . ALA A 1 229 ? 29.550 -11.194 -32.072 1.00 97.44 229 ALA A N 1
ATOM 1754 C CA . ALA A 1 229 ? 29.610 -10.068 -31.156 1.00 97.44 229 ALA A CA 1
ATOM 1755 C C . ALA A 1 229 ? 30.665 -10.279 -30.068 1.00 97.44 229 ALA A C 1
ATOM 1757 O O . ALA A 1 229 ? 30.721 -11.344 -29.450 1.00 97.44 229 ALA A O 1
ATOM 1758 N N . GLY A 1 230 ? 31.445 -9.238 -29.789 1.00 96.56 230 GLY A N 1
ATOM 1759 C CA . GLY A 1 230 ? 32.412 -9.227 -28.694 1.00 96.56 230 GLY A CA 1
ATOM 1760 C C . GLY A 1 230 ? 31.780 -8.994 -27.323 1.00 96.56 230 GLY A C 1
ATOM 1761 O O . GLY A 1 230 ? 32.258 -9.549 -26.339 1.00 96.56 230 GLY A O 1
ATOM 1762 N N . MET A 1 231 ? 30.704 -8.201 -27.258 1.00 97.56 231 MET A N 1
ATOM 1763 C CA . MET A 1 231 ? 30.026 -7.805 -26.016 1.00 97.56 231 MET A CA 1
ATOM 1764 C C . MET A 1 231 ? 28.611 -7.252 -26.257 1.00 97.56 231 MET A C 1
ATOM 1766 O O . MET A 1 231 ? 28.165 -7.143 -27.397 1.00 97.56 231 MET A O 1
ATOM 1770 N N . THR A 1 232 ? 27.870 -6.932 -25.198 1.00 98.19 232 THR A N 1
ATOM 1771 C CA . THR A 1 232 ? 26.539 -6.297 -25.230 1.00 98.19 232 THR A CA 1
ATOM 1772 C C . THR A 1 232 ? 26.483 -5.255 -24.124 1.00 98.19 232 THR A C 1
ATOM 1774 O O . THR A 1 232 ? 26.315 -5.624 -22.966 1.00 98.19 232 THR A O 1
ATOM 1777 N N . TRP A 1 233 ? 26.703 -3.985 -24.462 1.00 97.81 233 TRP A N 1
ATOM 1778 C CA . TRP A 1 233 ? 26.879 -2.902 -23.485 1.00 97.81 233 TRP A CA 1
ATOM 1779 C C . TRP A 1 233 ? 25.843 -1.791 -23.635 1.00 97.81 233 TRP A C 1
ATOM 1781 O O . TRP A 1 233 ? 25.413 -1.508 -24.754 1.00 97.81 233 TRP A O 1
ATOM 1791 N N . ALA A 1 234 ? 25.504 -1.162 -22.508 1.00 97.12 234 ALA A N 1
ATOM 1792 C CA . ALA A 1 234 ? 24.563 -0.051 -22.380 1.00 97.12 234 ALA A CA 1
ATOM 1793 C C . ALA A 1 234 ? 23.239 -0.287 -23.128 1.00 97.12 234 ALA A C 1
ATOM 1795 O O . ALA A 1 234 ? 22.949 0.405 -24.108 1.00 97.12 234 ALA A O 1
ATOM 1796 N N . PRO A 1 235 ? 22.466 -1.320 -22.738 1.00 98.00 235 PRO A N 1
ATOM 1797 C CA . PRO A 1 235 ? 21.194 -1.607 -23.375 1.00 98.00 235 PRO A CA 1
ATOM 1798 C C . PRO A 1 235 ? 20.137 -0.575 -22.984 1.00 98.00 235 PRO A C 1
ATOM 1800 O O . PRO A 1 235 ? 19.887 -0.369 -21.803 1.00 98.00 235 PRO A O 1
ATOM 1803 N N . GLU A 1 236 ? 19.417 -0.041 -23.961 1.00 98.00 236 GLU A N 1
ATOM 1804 C CA . GLU A 1 236 ? 18.177 0.694 -23.719 1.00 98.00 236 GLU A CA 1
ATOM 1805 C C . GLU A 1 236 ? 17.059 0.220 -24.650 1.00 98.00 236 GLU A C 1
ATOM 1807 O O . GLU A 1 236 ? 17.290 -0.548 -25.587 1.00 98.00 236 GLU A O 1
ATOM 1812 N N . ALA A 1 237 ? 15.829 0.663 -24.391 1.00 97.69 237 ALA A N 1
ATOM 1813 C CA . ALA A 1 237 ? 14.659 0.276 -25.162 1.00 97.69 237 ALA A CA 1
ATOM 1814 C C . ALA A 1 237 ? 13.681 1.435 -25.369 1.00 97.69 237 ALA A C 1
ATOM 1816 O O . ALA A 1 237 ? 13.401 2.200 -24.452 1.00 97.69 237 ALA A O 1
ATOM 1817 N N . HIS A 1 238 ? 13.077 1.503 -26.554 1.00 96.19 238 HIS A N 1
ATOM 1818 C CA . HIS A 1 238 ? 12.041 2.489 -26.856 1.00 96.19 238 HIS A CA 1
ATOM 1819 C C . HIS A 1 238 ? 10.863 1.829 -27.580 1.00 96.19 238 HIS A C 1
ATOM 1821 O O . HIS A 1 238 ? 11.063 1.061 -28.523 1.00 96.19 238 HIS A O 1
ATOM 1827 N N . TRP A 1 239 ? 9.634 2.100 -27.129 1.00 95.31 239 TRP A N 1
ATOM 1828 C CA . TRP A 1 239 ? 8.422 1.621 -27.800 1.00 95.31 239 TRP A CA 1
ATOM 1829 C C . TRP A 1 239 ? 8.119 2.473 -29.028 1.00 95.31 239 TRP A C 1
ATOM 1831 O O . TRP A 1 239 ? 8.041 3.697 -28.932 1.00 95.31 239 TRP A O 1
ATOM 1841 N N . ASP A 1 240 ? 7.874 1.826 -30.162 1.00 92.06 240 ASP A N 1
ATOM 1842 C CA . ASP A 1 240 ? 7.429 2.497 -31.376 1.00 92.06 240 ASP A CA 1
ATOM 1843 C C . ASP A 1 240 ? 6.092 1.903 -31.833 1.00 92.06 240 ASP A C 1
ATOM 1845 O O . ASP A 1 240 ? 5.986 0.714 -32.142 1.00 92.06 240 ASP A O 1
ATOM 1849 N N . ALA A 1 241 ? 5.058 2.746 -31.864 1.00 89.06 241 ALA A N 1
ATOM 1850 C CA . ALA A 1 241 ? 3.707 2.346 -32.236 1.00 89.06 241 ALA A CA 1
ATOM 1851 C C . ALA A 1 241 ? 3.580 1.952 -33.718 1.00 89.06 241 ALA A C 1
ATOM 1853 O O . ALA A 1 241 ? 2.724 1.131 -34.041 1.00 89.06 241 ALA A O 1
ATOM 1854 N N . GLU A 1 242 ? 4.420 2.492 -34.607 1.00 90.62 242 GLU A N 1
ATOM 1855 C CA . GLU A 1 242 ? 4.424 2.121 -36.027 1.00 90.62 242 GLU A CA 1
ATOM 1856 C C . GLU A 1 242 ? 5.040 0.737 -36.235 1.00 90.62 242 GLU A C 1
ATOM 1858 O O . GLU A 1 242 ? 4.583 -0.042 -37.073 1.00 90.62 242 GLU A O 1
ATOM 1863 N N . ILE A 1 243 ? 6.055 0.408 -35.431 1.00 92.12 243 ILE A N 1
ATOM 1864 C CA . ILE A 1 243 ? 6.685 -0.917 -35.415 1.00 92.12 243 ILE A CA 1
ATOM 1865 C C . ILE A 1 243 ? 5.791 -1.927 -34.675 1.00 92.12 243 ILE A C 1
ATOM 1867 O O . ILE A 1 243 ? 5.767 -3.108 -35.025 1.00 92.12 243 ILE A O 1
ATOM 1871 N N . GLY A 1 244 ? 5.056 -1.474 -33.655 1.00 93.62 244 GLY A N 1
ATOM 1872 C CA . GLY A 1 244 ? 4.257 -2.320 -32.766 1.00 93.62 244 GLY A CA 1
ATOM 1873 C C . GLY A 1 244 ? 5.107 -3.169 -31.814 1.00 93.62 244 GLY A C 1
ATOM 1874 O O . GLY A 1 244 ? 4.670 -4.242 -31.396 1.00 93.62 244 GLY A O 1
ATOM 1875 N N . ALA A 1 245 ? 6.333 -2.727 -31.516 1.00 97.00 245 ALA A N 1
ATOM 1876 C CA . ALA A 1 245 ? 7.289 -3.415 -30.651 1.00 97.00 245 ALA A CA 1
ATOM 1877 C C . ALA A 1 245 ? 8.260 -2.418 -29.990 1.00 97.00 245 ALA A C 1
ATOM 1879 O O . ALA A 1 245 ? 8.427 -1.288 -30.453 1.00 97.00 245 ALA A O 1
ATOM 1880 N N . TYR A 1 246 ? 8.951 -2.858 -28.937 1.00 98.12 246 TYR A N 1
ATOM 1881 C CA . TYR A 1 246 ? 10.127 -2.166 -28.417 1.00 98.12 246 TYR A CA 1
ATOM 1882 C C . TYR A 1 246 ? 11.317 -2.428 -29.333 1.00 98.12 246 TYR A C 1
ATOM 1884 O O . TYR A 1 246 ? 11.619 -3.584 -29.635 1.00 98.12 246 TYR A O 1
ATOM 1892 N N . ALA A 1 247 ? 12.026 -1.374 -29.724 1.00 98.19 247 ALA A N 1
ATOM 1893 C CA . ALA A 1 247 ? 13.383 -1.483 -30.237 1.00 98.19 247 ALA A CA 1
ATOM 1894 C C . ALA A 1 247 ? 14.355 -1.425 -29.056 1.00 98.19 247 ALA A C 1
ATOM 1896 O O . ALA A 1 247 ? 14.438 -0.402 -28.382 1.00 98.19 247 ALA A O 1
ATOM 1897 N N . VAL A 1 248 ? 15.069 -2.521 -28.811 1.00 98.56 248 VAL A N 1
ATOM 1898 C CA . VAL A 1 248 ? 16.110 -2.636 -27.783 1.00 98.56 248 VAL A CA 1
ATOM 1899 C C . VAL A 1 248 ? 17.461 -2.519 -28.466 1.00 98.56 248 VAL A C 1
ATOM 1901 O O . VAL A 1 248 ? 17.722 -3.287 -29.389 1.00 98.56 248 VAL A O 1
ATOM 1904 N N . TYR A 1 249 ? 18.304 -1.580 -28.050 1.00 98.31 249 TYR A N 1
ATOM 1905 C CA . TYR A 1 249 ? 19.568 -1.254 -28.714 1.00 98.31 249 TYR A CA 1
ATOM 1906 C C . TYR A 1 249 ? 20.740 -1.192 -27.733 1.00 98.31 249 TYR A C 1
ATOM 1908 O O . TYR A 1 249 ? 20.561 -0.856 -26.570 1.00 98.31 249 TYR A O 1
ATOM 1916 N N . TRP A 1 250 ? 21.935 -1.566 -28.198 1.00 98.56 250 TRP A N 1
ATOM 1917 C CA . TRP A 1 250 ? 23.148 -1.713 -27.378 1.00 98.56 250 TRP A CA 1
ATOM 1918 C C . TRP A 1 250 ? 24.418 -1.612 -28.234 1.00 98.56 250 TRP A C 1
ATOM 1920 O O . TRP A 1 250 ? 24.368 -1.779 -29.455 1.00 98.56 250 TRP A O 1
ATOM 1930 N N . ALA A 1 251 ? 25.572 -1.380 -27.610 1.00 98.25 251 ALA A N 1
ATOM 1931 C CA . ALA A 1 251 ? 26.864 -1.334 -28.292 1.00 98.25 251 ALA A CA 1
ATOM 1932 C C . ALA A 1 251 ? 27.543 -2.714 -28.359 1.00 98.25 251 ALA A C 1
ATOM 1934 O O . ALA A 1 251 ? 27.496 -3.499 -27.405 1.00 98.25 251 ALA A O 1
ATOM 1935 N N . SER A 1 252 ? 28.199 -3.014 -29.486 1.00 98.12 252 SER A N 1
ATOM 1936 C CA . SER A 1 252 ? 28.981 -4.242 -29.660 1.00 98.12 252 SER A CA 1
ATOM 1937 C C . SER A 1 252 ? 30.081 -4.130 -30.719 1.00 98.12 252 SER A C 1
ATOM 1939 O O . SER A 1 252 ? 29.884 -3.539 -31.783 1.00 98.12 252 SER A O 1
ATOM 1941 N N . ASN A 1 253 ? 31.218 -4.786 -30.483 1.00 97.12 253 ASN A N 1
ATOM 1942 C CA . ASN A 1 253 ? 32.181 -5.118 -31.529 1.00 97.12 253 ASN A CA 1
ATOM 1943 C C . ASN A 1 253 ? 31.671 -6.288 -32.364 1.00 97.12 253 ASN A C 1
ATOM 1945 O O . ASN A 1 253 ? 31.245 -7.293 -31.807 1.00 97.12 253 ASN A O 1
ATOM 1949 N N . LEU A 1 254 ? 31.795 -6.201 -33.690 1.00 96.62 254 LEU A N 1
ATOM 1950 C CA . LEU A 1 254 ? 31.457 -7.302 -34.594 1.00 96.62 254 LEU A CA 1
ATOM 1951 C C . LEU A 1 254 ? 32.698 -7.796 -35.332 1.00 96.62 254 LEU A C 1
ATOM 1953 O O . LEU A 1 254 ? 33.326 -7.046 -36.085 1.00 96.62 254 LEU A O 1
ATOM 1957 N N . TYR A 1 255 ? 33.003 -9.074 -35.140 1.00 96.62 255 TYR A N 1
ATOM 1958 C CA . TYR A 1 255 ? 34.102 -9.782 -35.784 1.00 96.62 255 TYR A CA 1
ATOM 1959 C C . TYR A 1 255 ? 33.616 -10.566 -37.007 1.00 96.62 255 TYR A C 1
ATOM 1961 O O . TYR A 1 255 ? 32.421 -10.779 -37.219 1.00 96.62 255 TYR A O 1
ATOM 1969 N N . LEU A 1 256 ? 34.558 -10.991 -37.849 1.00 93.62 256 LEU A N 1
ATOM 1970 C CA . LEU A 1 256 ? 34.241 -11.854 -38.984 1.00 93.62 256 LEU A CA 1
ATOM 1971 C C . LEU A 1 256 ? 33.780 -13.226 -38.479 1.00 93.62 256 LEU A C 1
ATOM 1973 O O . LEU A 1 256 ? 34.342 -13.749 -37.523 1.00 93.62 256 LEU A O 1
ATOM 1977 N N . GLU A 1 257 ? 32.830 -13.858 -39.171 1.00 91.94 257 GLU A N 1
ATOM 1978 C CA . GLU A 1 257 ? 32.319 -15.191 -38.798 1.00 91.94 257 GLU A CA 1
ATOM 1979 C C . GLU A 1 257 ? 33.415 -16.264 -38.662 1.00 91.94 257 GLU A C 1
ATOM 1981 O O . GLU A 1 257 ? 33.247 -17.236 -37.931 1.00 91.94 257 GLU A O 1
ATOM 1986 N N . ASN A 1 258 ? 34.539 -16.106 -39.366 1.00 92.50 258 ASN A N 1
ATOM 1987 C CA . ASN A 1 258 ? 35.674 -17.025 -39.304 1.00 92.50 258 ASN A CA 1
ATOM 1988 C C . ASN A 1 258 ? 36.744 -16.645 -38.260 1.00 92.50 258 ASN A C 1
ATOM 1990 O O . ASN A 1 258 ? 37.687 -17.414 -38.079 1.00 92.50 258 ASN A O 1
ATOM 1994 N N . ASP A 1 259 ? 36.622 -15.497 -37.589 1.00 92.88 259 ASP A N 1
ATOM 1995 C CA . ASP A 1 259 ? 37.496 -15.054 -36.495 1.00 92.88 259 ASP A CA 1
ATOM 1996 C C . ASP A 1 259 ? 36.853 -15.401 -35.149 1.00 92.88 259 ASP A C 1
ATOM 1998 O O . ASP A 1 259 ? 36.494 -14.529 -34.369 1.00 92.88 259 ASP A O 1
ATOM 2002 N N . THR A 1 260 ? 36.683 -16.694 -34.872 1.00 89.12 260 THR A N 1
ATOM 2003 C CA . THR A 1 260 ? 35.977 -17.177 -33.668 1.00 89.12 260 THR A CA 1
ATOM 2004 C C . THR A 1 260 ? 36.676 -16.845 -32.347 1.00 89.12 260 THR A C 1
ATOM 2006 O O . THR A 1 260 ? 36.075 -16.999 -31.292 1.00 89.12 260 THR A O 1
ATOM 2009 N N . GLU A 1 261 ? 37.941 -16.422 -32.401 1.00 89.94 261 GLU A N 1
ATOM 2010 C CA . GLU A 1 261 ? 38.742 -16.014 -31.238 1.00 89.94 261 GLU A CA 1
ATOM 2011 C C . GLU A 1 261 ? 38.782 -14.483 -31.067 1.00 89.94 261 GLU A C 1
ATOM 2013 O O . GLU A 1 261 ? 39.479 -13.977 -30.185 1.00 89.94 261 GLU A O 1
ATOM 2018 N N . HIS A 1 262 ? 38.082 -13.738 -31.935 1.00 95.06 262 HIS A N 1
ATOM 2019 C CA . HIS A 1 262 ? 37.964 -12.278 -31.898 1.00 95.06 262 HIS A CA 1
ATOM 2020 C C . HIS A 1 262 ? 39.328 -11.567 -31.817 1.00 95.06 262 HIS A C 1
ATOM 2022 O O . HIS A 1 262 ? 39.547 -10.638 -31.031 1.00 95.06 262 HIS A O 1
ATOM 2028 N N . THR A 1 263 ? 40.285 -12.023 -32.630 1.00 93.00 263 THR A N 1
ATOM 2029 C CA . THR A 1 263 ? 41.676 -11.530 -32.630 1.00 93.00 263 THR A CA 1
ATOM 2030 C C . THR A 1 263 ? 41.899 -10.362 -33.588 1.00 93.00 263 THR A C 1
ATOM 2032 O O . THR A 1 263 ? 42.850 -9.593 -33.422 1.00 93.00 263 THR A O 1
ATOM 2035 N N . GLY A 1 264 ? 41.012 -10.195 -34.570 1.00 89.56 264 GLY A N 1
ATOM 2036 C CA . GLY A 1 264 ? 41.021 -9.100 -35.526 1.00 89.56 264 GLY A CA 1
ATOM 2037 C C . GLY A 1 264 ? 40.799 -7.726 -34.890 1.00 89.56 264 GLY A C 1
ATOM 2038 O O . GLY A 1 264 ? 40.480 -7.579 -33.707 1.00 89.56 264 GLY A O 1
ATOM 2039 N N . THR A 1 265 ? 40.995 -6.682 -35.693 1.00 90.88 265 THR A N 1
ATOM 2040 C CA . THR A 1 265 ? 40.623 -5.311 -35.328 1.00 90.88 265 THR A CA 1
ATOM 2041 C C . THR A 1 265 ? 39.139 -5.099 -35.601 1.00 90.88 265 THR A C 1
ATOM 2043 O O . THR A 1 265 ? 38.693 -5.318 -36.727 1.00 90.88 265 THR A O 1
ATOM 2046 N N . SER A 1 266 ? 38.403 -4.629 -34.601 1.00 94.94 266 SER A N 1
ATOM 2047 C CA . SER A 1 266 ? 37.010 -4.190 -34.712 1.00 94.94 266 SER A CA 1
ATOM 2048 C C . SER A 1 266 ? 36.847 -2.874 -33.949 1.00 94.94 266 SER A C 1
ATOM 2050 O O . SER A 1 266 ? 37.769 -2.438 -33.262 1.00 94.94 266 SER A O 1
ATOM 2052 N N . TYR A 1 267 ? 35.688 -2.254 -34.108 1.00 95.50 267 TYR A N 1
ATOM 2053 C CA . TYR A 1 267 ? 35.205 -1.114 -33.342 1.00 95.50 267 TYR A CA 1
ATOM 2054 C C . TYR A 1 267 ? 33.720 -1.316 -33.028 1.00 95.50 267 TYR A C 1
ATOM 2056 O O . TYR A 1 267 ? 33.056 -2.168 -33.643 1.00 95.50 267 TYR A O 1
ATOM 2064 N N . GLU A 1 268 ? 33.232 -0.532 -32.077 1.00 96.62 268 GLU A N 1
ATOM 2065 C CA . GLU A 1 268 ? 31.897 -0.629 -31.516 1.00 96.62 268 GLU A CA 1
ATOM 2066 C C . GLU A 1 268 ? 30.865 -0.055 -32.486 1.00 96.62 268 GLU A C 1
ATOM 2068 O O . GLU A 1 268 ? 31.017 1.048 -33.019 1.00 96.62 268 GLU A O 1
ATOM 2073 N N . ARG A 1 269 ? 29.804 -0.823 -32.719 1.00 96.62 269 ARG A N 1
ATOM 2074 C CA . ARG A 1 269 ? 28.623 -0.429 -33.488 1.00 96.62 269 ARG A CA 1
ATOM 2075 C C . ARG A 1 269 ? 27.409 -0.512 -32.584 1.00 96.62 269 ARG A C 1
ATOM 2077 O O . ARG A 1 269 ? 27.343 -1.394 -31.727 1.00 96.62 269 ARG A O 1
ATOM 2084 N N . MET A 1 270 ? 26.416 0.333 -32.836 1.00 97.56 270 MET A N 1
ATOM 2085 C CA . MET A 1 270 ? 25.123 0.182 -32.175 1.00 97.56 270 MET A CA 1
ATOM 2086 C C . MET A 1 270 ? 24.314 -0.874 -32.918 1.00 97.56 270 MET A C 1
ATOM 2088 O O . MET A 1 270 ? 24.105 -0.761 -34.129 1.00 97.56 270 MET A O 1
ATOM 2092 N N . LEU A 1 271 ? 23.867 -1.896 -32.203 1.00 98.31 271 LEU A N 1
ATOM 2093 C CA . LEU A 1 271 ? 22.945 -2.920 -32.671 1.00 98.31 271 LEU A CA 1
ATOM 2094 C C . LEU A 1 271 ? 21.556 -2.668 -32.089 1.00 98.31 271 LEU A C 1
ATOM 2096 O O . LEU A 1 271 ? 21.415 -1.948 -31.106 1.00 98.31 271 LEU A O 1
ATOM 2100 N N . TYR A 1 272 ? 20.544 -3.290 -32.687 1.00 98.25 272 TYR A N 1
ATOM 2101 C CA . TYR A 1 272 ? 19.207 -3.373 -32.123 1.00 98.25 272 TYR A CA 1
ATOM 2102 C C . TYR A 1 272 ? 18.545 -4.724 -32.402 1.00 98.25 272 TYR A C 1
ATOM 2104 O O . TYR A 1 272 ? 18.834 -5.378 -33.405 1.00 98.25 272 TYR A O 1
ATOM 2112 N N . ALA A 1 273 ? 17.601 -5.103 -31.551 1.00 98.44 273 ALA A N 1
ATOM 2113 C CA . ALA A 1 273 ? 16.612 -6.146 -31.783 1.00 98.44 273 ALA A CA 1
ATOM 2114 C C . ALA A 1 273 ? 15.228 -5.637 -31.361 1.00 98.44 273 ALA A C 1
ATOM 2116 O O . ALA A 1 273 ? 15.108 -4.660 -30.628 1.00 98.44 273 ALA A O 1
ATOM 2117 N N . THR A 1 274 ? 14.173 -6.295 -31.829 1.00 98.25 274 THR A N 1
ATOM 2118 C CA . THR A 1 274 ? 12.790 -5.955 -31.474 1.00 98.25 274 THR A CA 1
ATOM 2119 C C . THR A 1 274 ? 12.190 -7.001 -30.545 1.00 98.25 274 THR A C 1
ATOM 2121 O O . THR A 1 274 ? 12.493 -8.189 -30.669 1.00 98.25 274 THR A O 1
ATOM 2124 N N . THR A 1 275 ? 11.347 -6.567 -29.612 1.00 98.06 275 THR A N 1
ATOM 2125 C CA . THR A 1 275 ? 10.613 -7.439 -28.684 1.00 98.06 275 THR A CA 1
ATOM 2126 C C . THR A 1 275 ? 9.284 -6.801 -28.289 1.00 98.06 275 THR A C 1
ATOM 2128 O O . THR A 1 275 ? 9.144 -5.583 -28.322 1.00 98.06 275 THR A O 1
ATOM 2131 N N . THR A 1 276 ? 8.301 -7.608 -27.900 1.00 94.62 276 THR A N 1
ATOM 2132 C CA . THR A 1 276 ? 7.039 -7.126 -27.308 1.00 94.62 276 THR A CA 1
ATOM 2133 C C . THR A 1 276 ? 6.923 -7.451 -25.821 1.00 94.62 276 THR A C 1
ATOM 2135 O O . THR A 1 276 ? 6.031 -6.929 -25.165 1.00 94.62 276 THR A O 1
ATOM 2138 N N . ASP A 1 277 ? 7.788 -8.321 -25.293 1.00 91.81 277 ASP A N 1
ATOM 2139 C CA . ASP A 1 277 ? 7.638 -8.943 -23.970 1.00 91.81 277 ASP A CA 1
ATOM 2140 C C . ASP A 1 277 ? 8.943 -9.002 -23.148 1.00 91.81 277 ASP A C 1
ATOM 2142 O O . ASP A 1 277 ? 8.936 -9.475 -22.010 1.00 91.81 277 ASP A O 1
ATOM 2146 N N . PHE A 1 278 ? 10.075 -8.560 -23.713 1.00 96.06 278 PHE A N 1
ATOM 2147 C CA . PHE A 1 278 ? 11.412 -8.699 -23.119 1.00 96.06 278 PHE A CA 1
ATOM 2148 C C . PHE A 1 278 ? 11.783 -10.155 -22.763 1.00 96.06 278 PHE A C 1
ATOM 2150 O O . PHE A 1 278 ? 12.629 -10.419 -21.905 1.00 96.06 278 PHE A O 1
ATOM 2157 N N . VAL A 1 279 ? 11.154 -11.126 -23.428 1.00 92.38 279 VAL A N 1
ATOM 2158 C CA . VAL A 1 279 ? 11.465 -12.561 -23.350 1.00 92.38 279 VAL A CA 1
ATOM 2159 C C . VAL A 1 279 ? 11.972 -13.040 -24.702 1.00 92.38 279 VAL A C 1
ATOM 2161 O O . VAL A 1 279 ? 13.017 -13.686 -24.785 1.00 92.38 279 VAL A O 1
ATOM 2164 N N . THR A 1 280 ? 11.243 -12.710 -25.766 1.00 93.81 280 THR A N 1
ATOM 2165 C CA . THR A 1 280 ? 11.546 -13.129 -27.130 1.00 93.81 280 THR A CA 1
ATOM 2166 C C . THR A 1 280 ? 12.053 -11.938 -27.927 1.00 93.81 280 THR A C 1
ATOM 2168 O O . THR A 1 280 ? 11.369 -10.922 -28.048 1.00 93.81 280 THR A O 1
ATOM 2171 N N . PHE A 1 281 ? 13.247 -12.074 -28.496 1.00 97.81 281 PHE A N 1
ATOM 2172 C CA . PHE A 1 281 ? 13.898 -11.030 -29.283 1.00 97.81 281 PHE A CA 1
ATOM 2173 C C . PHE A 1 281 ? 14.019 -11.458 -30.743 1.00 97.81 281 PHE A C 1
ATOM 2175 O O . PHE A 1 281 ? 14.263 -12.629 -31.047 1.00 97.81 281 PHE A O 1
ATOM 2182 N N . SER A 1 282 ? 13.865 -10.500 -31.655 1.00 98.12 282 SER A N 1
ATOM 2183 C CA . SER A 1 282 ? 14.240 -10.696 -33.053 1.00 98.12 282 SER A CA 1
ATOM 2184 C C . SER A 1 282 ? 15.754 -10.861 -33.199 1.00 98.12 282 SER A C 1
ATOM 2186 O O . SER A 1 282 ? 16.527 -10.552 -32.295 1.00 98.12 282 SER A O 1
ATOM 2188 N N . GLU A 1 283 ? 16.196 -11.282 -34.383 1.00 96.69 283 GLU A N 1
ATOM 2189 C CA . GLU A 1 283 ? 17.618 -11.257 -34.719 1.00 96.69 283 GLU A CA 1
ATOM 2190 C C . GLU A 1 283 ? 18.169 -9.825 -34.640 1.00 96.69 283 GLU A C 1
ATOM 2192 O O . GLU A 1 283 ? 17.509 -8.875 -35.080 1.00 96.69 283 GLU A O 1
ATOM 2197 N N . ALA A 1 284 ? 19.369 -9.686 -34.074 1.00 97.69 284 ALA A N 1
ATOM 2198 C CA . ALA A 1 284 ? 20.031 -8.402 -33.924 1.00 97.69 284 ALA A CA 1
ATOM 2199 C C . ALA A 1 284 ? 20.502 -7.853 -35.277 1.00 97.69 284 ALA A C 1
ATOM 2201 O O . ALA A 1 284 ? 21.028 -8.579 -36.124 1.00 97.69 284 ALA A O 1
ATOM 2202 N N . ARG A 1 285 ? 20.345 -6.547 -35.471 1.00 97.25 285 ARG A N 1
ATOM 2203 C CA . ARG A 1 285 ? 20.730 -5.818 -36.682 1.00 97.25 285 ARG A CA 1
ATOM 2204 C C . ARG A 1 285 ? 21.576 -4.613 -36.313 1.00 97.25 285 ARG A C 1
ATOM 2206 O O . ARG A 1 285 ? 21.416 -4.045 -35.241 1.00 97.25 285 ARG A O 1
ATOM 2213 N N . VAL A 1 286 ? 22.459 -4.196 -37.213 1.00 97.50 286 VAL A N 1
ATOM 2214 C CA . VAL A 1 286 ? 23.224 -2.956 -37.032 1.00 97.50 286 VAL A CA 1
ATOM 2215 C C . VAL A 1 286 ? 22.281 -1.760 -37.182 1.00 97.50 286 VAL A C 1
ATOM 2217 O O . VAL A 1 286 ? 21.593 -1.638 -38.195 1.00 97.50 286 VAL A O 1
ATOM 2220 N N . TRP A 1 287 ? 22.260 -0.891 -36.175 1.00 97.00 287 TRP A N 1
ATOM 2221 C CA . TRP A 1 287 ? 21.540 0.383 -36.175 1.00 97.00 287 TRP A CA 1
ATOM 2222 C C . TRP A 1 287 ? 22.444 1.537 -36.612 1.00 97.00 287 TRP A C 1
ATOM 2224 O O . TRP A 1 287 ? 22.079 2.333 -37.477 1.00 97.00 287 TRP A O 1
ATOM 2234 N N . GLN A 1 288 ? 23.650 1.605 -36.040 1.00 95.81 288 GLN A N 1
ATOM 2235 C CA . GLN A 1 288 ? 24.635 2.640 -36.341 1.00 95.81 288 GLN A CA 1
ATOM 2236 C C . GLN A 1 288 ? 25.990 2.013 -36.655 1.00 95.81 288 GLN A C 1
ATOM 2238 O O . GLN A 1 288 ? 26.556 1.289 -35.836 1.00 95.81 288 GLN A O 1
ATOM 2243 N N . ASP A 1 289 ? 26.528 2.353 -37.823 1.00 95.31 289 ASP A N 1
ATOM 2244 C CA . ASP A 1 289 ? 27.910 2.070 -38.201 1.00 95.31 289 ASP A CA 1
ATOM 2245 C C . ASP A 1 289 ? 28.490 3.288 -38.927 1.00 95.31 289 ASP A C 1
ATOM 2247 O O . ASP A 1 289 ? 28.231 3.514 -40.109 1.00 95.31 289 ASP A O 1
ATOM 2251 N N . ALA A 1 290 ? 29.248 4.099 -38.188 1.00 92.62 290 ALA A N 1
ATOM 2252 C CA . ALA A 1 290 ? 29.909 5.291 -38.713 1.00 92.62 290 ALA A CA 1
ATOM 2253 C C . ALA A 1 290 ? 31.316 4.999 -39.272 1.00 92.62 290 ALA A C 1
ATOM 2255 O O . ALA A 1 290 ? 32.052 5.927 -39.605 1.00 92.62 290 ALA A O 1
ATOM 2256 N N . GLY A 1 291 ? 31.724 3.726 -39.345 1.00 93.62 291 GLY A N 1
ATOM 2257 C CA . GLY A 1 291 ? 33.095 3.336 -39.675 1.00 93.62 291 GLY A CA 1
ATOM 2258 C C . GLY A 1 291 ? 34.107 3.543 -38.540 1.00 93.62 291 GLY A C 1
ATOM 2259 O O . GLY A 1 291 ? 35.300 3.322 -38.751 1.00 93.62 291 GLY A O 1
ATOM 2260 N N . ALA A 1 292 ? 33.647 3.962 -37.360 1.00 94.00 292 ALA A N 1
ATOM 2261 C CA . ALA A 1 292 ? 34.417 4.125 -36.131 1.00 94.00 292 ALA A CA 1
ATOM 2262 C C . ALA A 1 292 ? 33.513 3.879 -34.908 1.00 94.00 292 ALA A C 1
ATOM 2264 O O . ALA A 1 292 ? 32.293 3.783 -35.055 1.00 94.00 292 ALA A O 1
ATOM 2265 N N . ALA A 1 293 ? 34.121 3.778 -33.724 1.00 94.56 293 ALA A N 1
ATOM 2266 C CA . ALA A 1 293 ? 33.444 3.418 -32.482 1.00 94.56 293 ALA A CA 1
ATOM 2267 C C . ALA A 1 293 ? 32.327 4.407 -32.101 1.00 94.56 293 ALA A C 1
ATOM 2269 O O . ALA A 1 293 ? 32.565 5.614 -31.996 1.00 94.56 293 ALA A O 1
ATOM 2270 N N . ARG A 1 294 ? 31.123 3.872 -31.868 1.00 94.62 294 ARG A N 1
ATOM 2271 C CA . ARG A 1 294 ? 29.988 4.561 -31.237 1.00 94.62 294 ARG A CA 1
ATOM 2272 C C . ARG A 1 294 ? 29.413 3.686 -30.128 1.00 94.62 294 ARG A C 1
ATOM 2274 O O . ARG A 1 294 ? 29.174 2.501 -30.358 1.00 94.62 294 ARG A O 1
ATOM 2281 N N . ILE A 1 295 ? 29.179 4.280 -28.962 1.00 96.06 295 ILE A N 1
ATOM 2282 C CA . ILE A 1 295 ? 28.652 3.595 -27.773 1.00 96.06 295 ILE A CA 1
ATOM 2283 C C . ILE A 1 295 ? 27.584 4.443 -27.079 1.00 96.06 295 ILE A C 1
ATOM 2285 O O . ILE A 1 295 ? 27.371 5.597 -27.456 1.00 96.06 295 ILE A O 1
ATOM 2289 N N . ASP A 1 296 ? 26.922 3.858 -26.081 1.00 95.88 296 ASP A N 1
ATOM 2290 C CA . ASP A 1 296 ? 26.035 4.540 -25.137 1.00 95.88 296 ASP A CA 1
ATOM 2291 C C . ASP A 1 296 ? 25.013 5.447 -25.828 1.00 95.88 296 ASP A C 1
ATOM 2293 O O . ASP A 1 296 ? 25.093 6.675 -25.768 1.00 95.88 296 ASP A O 1
ATOM 2297 N N . SER A 1 297 ? 24.095 4.837 -26.583 1.00 96.94 297 SER A N 1
ATOM 2298 C CA . SER A 1 297 ? 23.004 5.606 -27.182 1.00 96.94 297 SER A CA 1
ATOM 2299 C C . SER A 1 297 ? 21.818 5.680 -26.241 1.00 96.94 297 SER A C 1
ATOM 2301 O O . SER A 1 297 ? 21.439 4.654 -25.692 1.00 96.94 297 SER A O 1
ATOM 2303 N N . THR A 1 298 ? 21.183 6.846 -26.173 1.00 97.50 298 THR A N 1
ATOM 2304 C CA . THR A 1 298 ? 19.869 7.037 -25.554 1.00 97.50 298 THR A CA 1
ATOM 2305 C C . THR A 1 298 ? 18.917 7.758 -26.500 1.00 97.50 298 THR A C 1
ATOM 2307 O O . THR A 1 298 ? 19.367 8.527 -27.356 1.00 97.50 298 THR A O 1
ATOM 2310 N N . VAL A 1 299 ? 17.611 7.494 -26.398 1.00 97.19 299 VAL A N 1
ATOM 2311 C CA . VAL A 1 299 ? 16.591 8.054 -27.298 1.00 97.19 299 VAL A CA 1
ATOM 2312 C C . VAL A 1 299 ? 15.466 8.725 -26.524 1.00 97.19 299 VAL A C 1
ATOM 2314 O O . VAL A 1 299 ? 14.801 8.111 -25.693 1.00 97.19 299 VAL A O 1
ATOM 2317 N N . LEU A 1 300 ? 15.174 9.965 -26.908 1.00 95.31 300 LEU A N 1
ATOM 2318 C CA . LEU A 1 300 ? 14.039 10.745 -26.440 1.00 95.31 300 LEU A CA 1
ATOM 2319 C C . LEU A 1 300 ? 13.135 11.103 -27.624 1.00 95.31 300 LEU A C 1
ATOM 2321 O O . LEU A 1 300 ? 13.615 11.566 -28.657 1.00 95.31 300 LEU A O 1
ATOM 2325 N N . LYS A 1 301 ? 11.818 10.934 -27.476 1.00 93.94 301 LYS A N 1
ATOM 2326 C CA . LYS A 1 301 ? 10.836 11.390 -28.468 1.00 93.94 301 LYS A CA 1
ATOM 2327 C C . LYS A 1 301 ? 10.204 12.701 -28.004 1.00 93.94 301 LYS A C 1
ATOM 2329 O O . LYS A 1 301 ? 9.683 12.765 -26.894 1.00 93.94 301 LYS A O 1
ATOM 2334 N N . ALA A 1 302 ? 10.242 13.729 -28.845 1.00 92.44 302 ALA A N 1
ATOM 2335 C CA . ALA A 1 302 ? 9.636 15.033 -28.581 1.00 92.44 302 ALA A CA 1
ATOM 2336 C C . ALA A 1 302 ? 8.993 15.572 -29.864 1.00 92.44 302 ALA A C 1
ATOM 2338 O O . ALA A 1 302 ? 9.593 15.491 -30.932 1.00 92.44 302 ALA A O 1
ATOM 2339 N N . ASP A 1 303 ? 7.759 16.072 -29.760 1.00 89.38 303 ASP A N 1
ATOM 2340 C CA . ASP A 1 303 ? 6.996 16.656 -30.876 1.00 89.38 303 ASP A CA 1
ATOM 2341 C C . ASP A 1 303 ? 6.941 15.759 -32.129 1.00 89.38 303 ASP A C 1
ATOM 2343 O O . ASP A 1 303 ? 7.069 16.209 -33.264 1.00 89.38 303 ASP A O 1
ATOM 2347 N N . GLY A 1 304 ? 6.785 14.447 -31.915 1.00 88.88 304 GLY A N 1
ATOM 2348 C CA . GLY A 1 304 ? 6.726 13.441 -32.982 1.00 88.88 304 GLY A CA 1
ATOM 2349 C C . GLY A 1 304 ? 8.083 13.022 -33.559 1.00 88.88 304 GLY A C 1
ATOM 2350 O O . GLY A 1 304 ? 8.136 12.032 -34.281 1.00 88.88 304 GLY A O 1
ATOM 2351 N N . VAL A 1 305 ? 9.175 13.693 -33.190 1.00 95.44 305 VAL A N 1
ATOM 2352 C CA . VAL A 1 305 ? 10.533 13.442 -33.692 1.00 95.44 305 VAL A CA 1
ATOM 2353 C C . VAL A 1 305 ? 11.352 12.671 -32.657 1.00 95.44 305 VAL A C 1
ATOM 2355 O O . VAL A 1 305 ? 11.291 12.946 -31.457 1.00 95.44 305 VAL A O 1
ATOM 2358 N N . PHE A 1 306 ? 12.141 11.700 -33.113 1.00 97.38 306 PHE A N 1
ATOM 2359 C CA . PHE A 1 306 ? 13.110 11.003 -32.275 1.00 97.38 306 PHE A CA 1
ATOM 2360 C C . PHE A 1 306 ? 14.431 11.760 -32.266 1.00 97.38 306 PHE A C 1
ATOM 2362 O O . PHE A 1 306 ? 14.996 12.057 -33.317 1.00 97.38 306 PHE A O 1
ATOM 2369 N N . TYR A 1 307 ? 14.950 12.008 -31.072 1.00 98.31 307 TYR A N 1
ATOM 2370 C CA . TYR A 1 307 ? 16.283 12.529 -30.827 1.00 98.31 307 TYR A CA 1
ATOM 2371 C C . TYR A 1 307 ? 17.101 11.433 -30.172 1.00 98.31 307 TYR A C 1
ATOM 2373 O O . TYR A 1 307 ? 16.693 10.890 -29.146 1.00 98.31 307 TYR A O 1
ATOM 2381 N N . ARG A 1 308 ? 18.258 11.112 -30.744 1.00 97.69 308 ARG A N 1
ATOM 2382 C CA . ARG A 1 308 ? 19.206 10.197 -30.116 1.00 97.69 308 ARG A CA 1
ATOM 2383 C C . ARG A 1 308 ? 20.470 10.923 -29.711 1.00 97.69 308 ARG A C 1
ATOM 2385 O O . ARG A 1 308 ? 20.951 11.793 -30.440 1.00 97.69 308 ARG A O 1
ATOM 2392 N N . PHE A 1 309 ? 21.009 10.517 -28.575 1.00 98.06 309 PHE A N 1
ATOM 2393 C CA . PHE A 1 309 ? 22.273 10.994 -28.047 1.00 98.06 309 PHE A CA 1
ATOM 2394 C C . PHE A 1 309 ? 23.222 9.815 -27.976 1.00 98.06 309 PHE A C 1
ATOM 2396 O O . PHE A 1 309 ? 22.873 8.807 -27.379 1.00 98.06 309 PHE A O 1
ATOM 2403 N N . THR A 1 310 ? 24.390 9.919 -28.598 1.00 97.31 310 THR A N 1
ATOM 2404 C CA . THR A 1 310 ? 25.339 8.803 -28.707 1.00 97.31 310 THR A CA 1
ATOM 2405 C C . THR A 1 310 ? 26.742 9.305 -28.411 1.00 97.31 310 THR A C 1
ATOM 2407 O O . THR A 1 310 ? 27.098 10.413 -28.814 1.00 97.31 310 THR A O 1
ATOM 2410 N N . LYS A 1 311 ? 27.571 8.504 -27.744 1.00 96.44 311 LYS A N 1
ATOM 2411 C CA . LYS A 1 311 ? 28.993 8.806 -27.587 1.00 96.44 311 LYS A CA 1
ATOM 2412 C C . LYS A 1 311 ? 29.756 8.443 -28.864 1.00 96.44 311 LYS A C 1
ATOM 2414 O O . LYS A 1 311 ? 29.835 7.277 -29.250 1.00 96.44 311 LYS A O 1
ATOM 2419 N N . ASP A 1 312 ? 30.341 9.445 -29.516 1.00 95.00 312 ASP A N 1
ATOM 2420 C CA . ASP A 1 312 ? 31.213 9.280 -30.685 1.00 95.00 312 ASP A CA 1
ATOM 2421 C C . ASP A 1 312 ? 32.671 9.084 -30.245 1.00 95.00 312 ASP A C 1
ATOM 2423 O O . ASP A 1 312 ? 33.482 10.001 -30.323 1.00 95.00 312 ASP A O 1
ATOM 2427 N N . GLU A 1 313 ? 33.023 7.887 -29.769 1.00 92.81 313 GLU A N 1
ATOM 2428 C CA . GLU A 1 313 ? 34.409 7.527 -29.405 1.00 92.81 313 GLU A CA 1
ATOM 2429 C C . GLU A 1 313 ? 35.392 7.701 -30.577 1.00 92.81 313 GLU A C 1
ATOM 2431 O O . GLU A 1 313 ? 36.559 8.056 -30.396 1.00 92.81 313 GLU A O 1
ATOM 2436 N N . GLY A 1 314 ? 34.916 7.498 -31.807 1.00 89.62 314 GLY A N 1
ATOM 2437 C CA . GLY A 1 314 ? 35.701 7.660 -33.028 1.00 89.62 314 GLY A CA 1
ATOM 2438 C C . GLY A 1 314 ? 36.029 9.108 -33.408 1.00 89.62 314 GLY A C 1
ATOM 2439 O O . GLY A 1 314 ? 36.844 9.317 -34.311 1.00 89.62 314 GLY A O 1
ATOM 2440 N N . ALA A 1 315 ? 35.408 10.095 -32.755 1.00 90.44 315 ALA A N 1
ATOM 2441 C CA . ALA A 1 315 ? 35.515 11.521 -33.068 1.00 90.44 315 ALA A CA 1
ATOM 2442 C C . ALA A 1 315 ? 35.202 11.878 -34.536 1.00 90.44 315 ALA A C 1
ATOM 2444 O O . ALA A 1 315 ? 35.729 12.857 -35.078 1.00 90.44 315 ALA A O 1
ATOM 2445 N N . VAL A 1 316 ? 34.341 11.100 -35.199 1.00 90.75 316 VAL A N 1
ATOM 2446 C CA . VAL A 1 316 ? 33.999 11.274 -36.623 1.00 90.75 316 VAL A CA 1
ATOM 2447 C C . VAL A 1 316 ? 33.217 12.570 -36.859 1.00 90.75 316 VAL A C 1
ATOM 2449 O O . VAL A 1 316 ? 33.292 13.169 -37.930 1.00 90.75 316 VAL A O 1
ATOM 2452 N N . THR A 1 317 ? 32.505 13.043 -35.840 1.00 88.56 317 THR A N 1
ATOM 2453 C CA . THR A 1 317 ? 31.700 14.274 -35.846 1.00 88.56 317 THR A CA 1
ATOM 2454 C C . THR A 1 317 ? 32.446 15.508 -35.316 1.00 88.56 317 THR A C 1
ATOM 2456 O O . THR A 1 317 ? 31.844 16.569 -35.119 1.00 88.56 317 THR A O 1
ATOM 2459 N N . GLY A 1 318 ? 33.768 15.397 -35.128 1.00 89.19 318 GLY A N 1
ATOM 2460 C CA . GLY A 1 318 ? 34.676 16.510 -34.829 1.00 89.19 318 GLY A CA 1
ATOM 2461 C C . GLY A 1 318 ? 35.376 16.441 -33.468 1.00 89.19 318 GLY A C 1
ATOM 2462 O O . GLY A 1 318 ? 36.402 17.099 -33.294 1.00 89.19 318 GLY A O 1
ATOM 2463 N N . CYS A 1 319 ? 34.874 15.649 -32.520 1.00 90.19 319 CYS A N 1
ATOM 2464 C CA . CYS A 1 319 ? 35.492 15.416 -31.212 1.00 90.19 319 CYS A CA 1
ATOM 2465 C C . CYS A 1 319 ? 34.961 14.113 -30.587 1.00 90.19 319 CYS A C 1
ATOM 2467 O O . CYS A 1 319 ? 33.886 13.651 -30.958 1.00 90.19 319 CYS A O 1
ATOM 2469 N N . ALA A 1 320 ? 35.703 13.541 -29.633 1.00 93.12 320 ALA A N 1
ATOM 2470 C CA . ALA A 1 320 ? 35.292 12.332 -28.920 1.00 93.12 320 ALA A CA 1
ATOM 2471 C C . ALA A 1 320 ? 34.306 12.663 -27.784 1.00 93.12 320 ALA A C 1
ATOM 2473 O O . ALA A 1 320 ? 34.704 12.813 -26.627 1.00 93.12 320 ALA A O 1
ATOM 2474 N N . ASP A 1 321 ? 33.027 12.845 -28.103 1.00 94.81 321 ASP A N 1
ATOM 2475 C CA . ASP A 1 321 ? 32.015 13.428 -27.204 1.00 94.81 321 ASP A CA 1
ATOM 2476 C C . ASP A 1 321 ? 30.593 12.987 -27.609 1.00 94.81 321 ASP A C 1
ATOM 2478 O O . ASP A 1 321 ? 30.419 12.255 -28.584 1.00 94.81 321 ASP A O 1
ATOM 2482 N N . ILE A 1 322 ? 29.574 13.425 -26.868 1.00 96.75 322 ILE A N 1
ATOM 2483 C CA . ILE A 1 322 ? 28.171 13.165 -27.183 1.00 96.75 322 ILE A CA 1
ATOM 2484 C C . ILE A 1 322 ? 27.747 13.963 -28.419 1.00 96.75 322 ILE A C 1
ATOM 2486 O O . ILE A 1 322 ? 27.990 15.174 -28.539 1.00 96.75 322 ILE A O 1
ATOM 2490 N N . ILE A 1 323 ? 27.080 13.260 -29.327 1.00 96.88 323 ILE A N 1
ATOM 2491 C CA . ILE A 1 323 ? 26.393 13.803 -30.494 1.00 96.88 323 ILE A CA 1
ATOM 2492 C C . ILE A 1 323 ? 24.891 13.699 -30.286 1.00 96.88 323 ILE A C 1
ATOM 2494 O O . ILE A 1 323 ? 24.423 12.731 -29.697 1.00 96.88 323 ILE A O 1
ATOM 2498 N N . GLN A 1 324 ? 24.149 14.675 -30.793 1.00 98.00 324 GLN A N 1
ATOM 2499 C CA . GLN A 1 324 ? 22.697 14.648 -30.863 1.00 98.00 324 GLN A CA 1
ATOM 2500 C C . GLN A 1 324 ? 22.273 14.605 -32.327 1.00 98.00 324 GLN A C 1
ATOM 2502 O O . GLN A 1 324 ? 22.647 15.468 -33.126 1.00 98.00 324 GLN A O 1
ATOM 2507 N N . GLU A 1 325 ? 21.467 13.610 -32.664 1.00 97.94 325 GLU A N 1
ATOM 2508 C CA . GLU A 1 325 ? 20.930 13.387 -34.001 1.00 97.94 325 GLU A CA 1
ATOM 2509 C C . GLU A 1 325 ? 19.399 13.283 -33.926 1.00 97.94 325 GLU A C 1
ATOM 2511 O O . GLU A 1 325 ? 18.864 12.880 -32.893 1.00 97.94 325 GLU A O 1
ATOM 2516 N N . ARG A 1 326 ? 18.684 13.628 -35.002 1.00 97.88 326 ARG A N 1
ATOM 2517 C CA . ARG A 1 326 ? 17.219 13.515 -35.075 1.00 97.88 326 ARG A CA 1
ATOM 2518 C C . ARG A 1 326 ? 16.732 12.750 -36.302 1.00 97.88 326 ARG A C 1
ATOM 2520 O O . ARG A 1 326 ? 17.369 12.803 -37.353 1.00 97.88 326 ARG A O 1
ATOM 2527 N N . SER A 1 327 ? 15.594 12.075 -36.174 1.00 97.56 327 SER A N 1
ATOM 2528 C CA . SER A 1 327 ? 14.883 11.424 -37.278 1.00 97.56 327 SER A CA 1
ATOM 2529 C C . SER A 1 327 ? 13.392 11.287 -36.960 1.00 97.56 327 SER A C 1
ATOM 2531 O O . SER A 1 327 ? 12.997 11.233 -35.797 1.00 97.56 327 SER A O 1
ATOM 2533 N N . GLU A 1 328 ? 12.555 11.204 -37.991 1.00 95.25 328 GLU A N 1
ATOM 2534 C CA . GLU A 1 328 ? 11.126 10.894 -37.839 1.00 95.25 328 GLU A CA 1
ATOM 2535 C C . GLU A 1 328 ? 10.889 9.397 -37.564 1.00 95.25 328 GLU A C 1
ATOM 2537 O O . GLU A 1 328 ? 9.855 9.035 -37.012 1.00 95.25 328 GLU A O 1
ATOM 2542 N N . ALA A 1 329 ? 11.863 8.527 -37.871 1.00 95.38 329 ALA A N 1
ATOM 2543 C CA . ALA A 1 329 ? 11.759 7.081 -37.681 1.00 95.38 329 ALA A CA 1
ATOM 2544 C C . ALA A 1 329 ? 12.885 6.528 -36.788 1.00 95.38 329 ALA A C 1
ATOM 2546 O O . ALA A 1 329 ? 14.073 6.664 -37.087 1.00 95.38 329 ALA A O 1
ATOM 2547 N N . LEU A 1 330 ? 12.513 5.824 -35.714 1.00 96.38 330 LEU A N 1
ATOM 2548 C CA . LEU A 1 330 ? 13.441 5.301 -34.703 1.00 96.38 330 LEU A CA 1
ATOM 2549 C C . LEU A 1 330 ? 14.508 4.353 -35.276 1.00 96.38 330 LEU A C 1
ATOM 2551 O O . LEU A 1 330 ? 15.676 4.390 -34.894 1.00 96.38 330 LEU A O 1
ATOM 2555 N N . LEU A 1 331 ? 14.119 3.484 -36.206 1.00 96.25 331 LEU A N 1
ATOM 2556 C CA . LEU A 1 331 ? 15.022 2.503 -36.815 1.00 96.25 331 LEU A CA 1
ATOM 2557 C C . LEU A 1 331 ? 15.589 2.958 -38.165 1.00 96.25 331 LEU A C 1
ATOM 2559 O O . LEU A 1 331 ? 16.112 2.127 -38.913 1.00 96.25 331 LEU A O 1
ATOM 2563 N N . ALA A 1 332 ? 15.508 4.256 -38.479 1.00 95.50 332 ALA A N 1
ATOM 2564 C CA . ALA A 1 332 ? 16.101 4.797 -39.694 1.00 95.50 332 ALA A CA 1
ATOM 2565 C C . ALA A 1 332 ? 17.612 4.485 -39.750 1.00 95.50 332 ALA A C 1
ATOM 2567 O O . ALA A 1 332 ? 18.297 4.550 -38.718 1.00 95.50 332 ALA A O 1
ATOM 2568 N N . PRO A 1 333 ? 18.159 4.136 -40.928 1.00 92.62 333 PRO A N 1
ATOM 2569 C CA . PRO A 1 333 ? 19.588 3.896 -41.092 1.00 92.62 333 PRO A CA 1
ATOM 2570 C C . PRO A 1 333 ? 20.390 5.169 -40.802 1.00 92.62 333 PRO A C 1
ATOM 2572 O O . PRO A 1 333 ? 19.898 6.277 -40.987 1.00 92.62 333 PRO A O 1
ATOM 2575 N N . LEU A 1 334 ? 21.661 5.024 -40.410 1.00 91.88 334 LEU A N 1
ATOM 2576 C CA . LEU A 1 334 ? 22.528 6.137 -39.986 1.00 91.88 334 LEU A CA 1
ATOM 2577 C C . LEU A 1 334 ? 22.477 7.383 -40.896 1.00 91.88 334 LEU A C 1
ATOM 2579 O O . LEU A 1 334 ? 22.472 8.495 -40.384 1.00 91.88 334 LEU A O 1
ATOM 2583 N N . GLY A 1 335 ? 22.428 7.214 -42.221 1.00 92.38 335 GLY A N 1
ATOM 2584 C CA . GLY A 1 335 ? 22.410 8.333 -43.176 1.00 92.38 335 GLY A CA 1
ATOM 2585 C C . GLY A 1 335 ? 21.103 9.135 -43.234 1.00 92.38 335 GLY A C 1
ATOM 2586 O O . GLY A 1 335 ? 21.084 10.196 -43.849 1.00 92.38 335 GLY A O 1
ATOM 2587 N N . GLU A 1 336 ? 20.031 8.638 -42.620 1.00 96.00 336 GLU A N 1
ATOM 2588 C CA . GLU A 1 336 ? 18.718 9.294 -42.525 1.00 96.00 336 GLU A CA 1
ATOM 2589 C C . GLU A 1 336 ? 18.510 9.996 -41.171 1.00 96.00 336 GLU A C 1
ATOM 2591 O O . GLU A 1 336 ? 17.449 10.560 -40.909 1.00 96.00 336 GLU A O 1
ATOM 2596 N N . TRP A 1 337 ? 19.533 9.986 -40.312 1.00 96.81 337 TRP A N 1
ATOM 2597 C CA . TRP A 1 337 ? 19.583 10.790 -39.099 1.00 96.81 337 TRP A CA 1
ATOM 2598 C C . TRP A 1 337 ? 20.300 12.111 -39.378 1.00 96.81 337 TRP A C 1
ATOM 2600 O O . TRP A 1 337 ? 21.428 12.134 -39.873 1.00 96.81 337 TRP A O 1
ATOM 2610 N N . GLU A 1 338 ? 19.659 13.225 -39.040 1.00 97.12 338 GLU A N 1
ATOM 2611 C CA . GLU A 1 338 ? 20.247 14.557 -39.154 1.00 97.12 338 GLU A CA 1
ATOM 2612 C C . GLU A 1 338 ? 21.035 14.892 -37.885 1.00 97.12 338 GLU A C 1
ATOM 2614 O O . GLU A 1 338 ? 20.495 14.832 -36.782 1.00 97.12 338 GLU A O 1
ATOM 2619 N N . VAL A 1 339 ? 22.302 15.289 -38.025 1.00 96.50 339 VAL A N 1
ATOM 2620 C CA . VAL A 1 339 ? 23.103 15.782 -36.895 1.00 96.50 339 VAL A CA 1
ATOM 2621 C C . VAL A 1 339 ? 22.603 17.168 -36.486 1.00 96.50 339 VAL A C 1
ATOM 2623 O O . VAL A 1 339 ? 22.744 18.122 -37.248 1.00 96.50 339 VAL A O 1
ATOM 2626 N N . VAL A 1 340 ? 22.073 17.284 -35.268 1.00 97.44 340 VAL A N 1
ATOM 2627 C CA . VAL A 1 340 ? 21.604 18.549 -34.680 1.00 97.44 340 VAL A CA 1
ATOM 2628 C C . VAL A 1 340 ? 22.780 19.309 -34.070 1.00 97.44 340 VAL A C 1
ATOM 2630 O O . VAL A 1 340 ? 23.024 20.473 -34.376 1.00 97.44 340 VAL A O 1
ATOM 2633 N N . THR A 1 341 ? 23.560 18.638 -33.220 1.00 96.69 341 THR A N 1
ATOM 2634 C CA . THR A 1 341 ? 24.775 19.200 -32.621 1.00 96.69 341 THR A CA 1
ATOM 2635 C C . THR A 1 341 ? 25.753 18.086 -32.248 1.00 96.69 341 THR A C 1
ATOM 2637 O O . THR A 1 341 ? 25.361 16.957 -31.970 1.00 96.69 341 THR A O 1
ATOM 2640 N N . SER A 1 342 ? 27.045 18.399 -32.240 1.00 95.62 342 SER A N 1
ATOM 2641 C CA . SER A 1 342 ? 28.122 17.526 -31.755 1.00 95.62 342 SER A CA 1
ATOM 2642 C C . SER A 1 342 ? 28.944 18.236 -30.681 1.00 95.62 342 SER A C 1
ATOM 2644 O O . SER A 1 342 ? 28.805 19.453 -30.501 1.00 95.62 342 SER A O 1
ATOM 2646 N N . CYS A 1 343 ? 29.827 17.512 -29.991 1.00 95.25 343 CYS A N 1
ATOM 2647 C CA . CYS A 1 343 ? 30.704 18.084 -28.964 1.00 95.25 343 CYS A CA 1
ATOM 2648 C C . CYS A 1 343 ? 29.937 18.731 -27.811 1.00 95.25 343 CYS A C 1
ATOM 2650 O O . CYS A 1 343 ? 30.285 19.831 -27.378 1.00 95.25 343 CYS A O 1
ATOM 2652 N N . ILE A 1 344 ? 28.847 18.091 -27.377 1.00 96.44 344 ILE A N 1
ATOM 2653 C CA . ILE A 1 344 ? 27.927 18.660 -26.389 1.00 96.44 344 ILE A CA 1
ATOM 2654 C C . ILE A 1 344 ? 28.651 18.952 -25.071 1.00 96.44 344 ILE A C 1
ATOM 2656 O O . ILE A 1 344 ? 28.583 20.085 -24.592 1.00 96.44 344 ILE A O 1
ATOM 2660 N N . GLY A 1 345 ? 29.398 17.986 -24.526 1.00 93.69 345 GLY A N 1
ATOM 2661 C CA . GLY A 1 345 ? 30.138 18.176 -23.282 1.00 93.69 345 GLY A CA 1
ATOM 2662 C C . GLY A 1 345 ? 31.192 19.278 -23.392 1.00 93.69 345 GLY A C 1
ATOM 2663 O O . GLY A 1 345 ? 31.198 20.235 -22.615 1.00 93.69 345 GLY A O 1
ATOM 2664 N N . ALA A 1 346 ? 32.027 19.223 -24.430 1.00 92.31 346 ALA A N 1
ATOM 2665 C CA . ALA A 1 346 ? 33.076 20.206 -24.674 1.00 92.31 346 ALA A CA 1
ATOM 2666 C C . ALA A 1 346 ? 32.521 21.633 -24.843 1.00 92.31 346 ALA A C 1
ATOM 2668 O O . ALA A 1 346 ? 33.104 22.585 -24.321 1.00 92.31 346 ALA A O 1
ATOM 2669 N N . LYS A 1 347 ? 31.383 21.801 -25.533 1.00 94.56 347 LYS A N 1
ATOM 2670 C CA . LYS A 1 347 ? 30.691 23.098 -25.668 1.00 94.56 347 LYS A CA 1
ATOM 2671 C C . LYS A 1 347 ? 30.092 23.579 -24.343 1.00 94.56 347 LYS A C 1
ATOM 2673 O O . LYS A 1 347 ? 30.104 24.782 -24.094 1.00 94.56 347 LYS A O 1
ATOM 2678 N N . ALA A 1 348 ? 29.632 22.661 -23.494 1.00 93.31 348 ALA A N 1
ATOM 2679 C CA . ALA A 1 348 ? 29.149 22.948 -22.143 1.00 93.31 348 ALA A CA 1
ATOM 2680 C C . ALA A 1 348 ? 30.286 23.174 -21.119 1.00 93.31 348 ALA A C 1
ATOM 2682 O O . ALA A 1 348 ? 30.020 23.528 -19.970 1.00 93.31 348 ALA A O 1
ATOM 2683 N N . GLY A 1 349 ? 31.552 23.014 -21.524 1.00 90.25 349 GLY A N 1
ATOM 2684 C CA . GLY A 1 349 ? 32.728 23.235 -20.678 1.00 90.25 349 GLY A CA 1
ATOM 2685 C C . GLY A 1 349 ? 33.123 22.033 -19.817 1.00 90.25 349 GLY A C 1
ATOM 2686 O O . GLY A 1 349 ? 33.733 22.219 -18.764 1.00 90.25 349 GLY A O 1
ATOM 2687 N N . THR A 1 350 ? 32.767 20.819 -20.235 1.00 87.12 350 THR A N 1
ATOM 2688 C CA . THR A 1 350 ? 33.109 19.559 -19.561 1.00 87.12 350 THR A CA 1
ATOM 2689 C C . THR A 1 350 ? 34.269 18.862 -20.279 1.00 87.12 350 THR A C 1
ATOM 2691 O O . THR A 1 350 ? 34.572 19.150 -21.442 1.00 87.12 350 THR A O 1
ATOM 2694 N N . ALA A 1 351 ? 34.967 17.972 -19.577 1.00 80.25 351 ALA A N 1
ATOM 2695 C CA . ALA A 1 351 ? 36.122 17.252 -20.094 1.00 80.25 351 ALA A CA 1
ATOM 2696 C C . ALA A 1 351 ? 35.823 15.754 -20.206 1.00 80.25 351 ALA A C 1
ATOM 2698 O O . ALA A 1 351 ? 35.784 15.070 -19.194 1.00 80.25 351 ALA A O 1
ATOM 2699 N N . ALA A 1 352 ? 35.710 15.253 -21.443 1.00 82.75 352 ALA A N 1
ATOM 2700 C CA . ALA A 1 352 ? 35.538 13.833 -21.765 1.00 82.75 352 ALA A CA 1
ATOM 2701 C C . ALA A 1 352 ? 34.341 13.182 -21.041 1.00 82.75 352 ALA A C 1
ATOM 2703 O O . ALA A 1 352 ? 34.460 12.676 -19.929 1.00 82.75 352 ALA A O 1
ATOM 2704 N N . VAL A 1 353 ? 33.184 13.197 -21.706 1.00 91.12 353 VAL A N 1
ATOM 2705 C CA . VAL A 1 353 ? 31.924 12.666 -21.167 1.00 91.12 353 VAL A CA 1
ATOM 2706 C C . VAL A 1 353 ? 31.423 11.449 -21.946 1.00 91.12 353 VAL A C 1
ATOM 2708 O O . VAL A 1 353 ? 31.655 11.380 -23.152 1.00 91.12 353 VAL A O 1
ATOM 2711 N N . GLU A 1 354 ? 30.742 10.515 -21.283 1.00 92.06 354 GLU A N 1
ATOM 2712 C CA . GLU A 1 354 ? 30.088 9.325 -21.867 1.00 92.06 354 GLU A CA 1
ATOM 2713 C C . GLU A 1 354 ? 28.746 9.023 -21.166 1.00 92.06 354 GLU A C 1
ATOM 2715 O O . GLU A 1 354 ? 28.286 9.834 -20.362 1.00 92.06 354 GLU A O 1
ATOM 2720 N N . GLY A 1 355 ? 28.092 7.901 -21.483 1.00 92.94 355 GLY A N 1
ATOM 2721 C CA . GLY A 1 355 ? 26.878 7.448 -20.795 1.00 92.94 355 GLY A CA 1
ATOM 2722 C C . GLY A 1 355 ? 25.710 8.444 -20.723 1.00 92.94 355 GLY A C 1
ATOM 2723 O O . GLY A 1 355 ? 25.248 8.740 -19.612 1.00 92.94 355 GLY A O 1
ATOM 2724 N N . PRO A 1 356 ? 25.252 9.016 -21.857 1.00 96.25 356 PRO A N 1
ATOM 2725 C CA . PRO A 1 356 ? 24.153 9.967 -21.854 1.00 96.25 356 PRO A CA 1
ATOM 2726 C C . PRO A 1 356 ? 22.838 9.305 -21.426 1.00 96.25 356 PRO A C 1
ATOM 2728 O 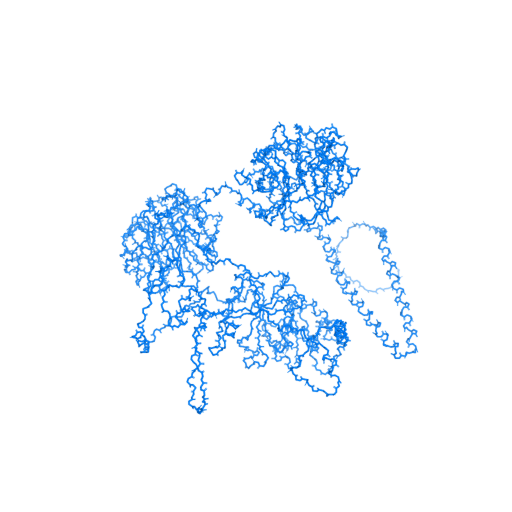O . PRO A 1 356 ? 22.489 8.247 -21.930 1.00 96.25 356 PRO A O 1
ATOM 2731 N N . THR A 1 357 ? 22.057 9.986 -20.588 1.00 96.19 357 THR A N 1
ATOM 2732 C CA . THR A 1 357 ? 20.629 9.686 -20.391 1.00 96.19 357 THR A CA 1
ATOM 2733 C C . THR A 1 357 ? 19.810 10.956 -20.589 1.00 96.19 357 THR A C 1
ATOM 2735 O O . THR A 1 357 ? 20.149 12.013 -20.046 1.00 96.19 357 THR A O 1
ATOM 2738 N N . ALA A 1 358 ? 18.770 10.880 -21.419 1.00 96.19 358 ALA A N 1
ATOM 2739 C CA . ALA A 1 358 ? 17.997 12.037 -21.854 1.00 96.19 358 ALA A CA 1
ATOM 2740 C C . ALA A 1 358 ? 16.536 11.925 -21.415 1.00 96.19 358 ALA A C 1
ATOM 2742 O O . ALA A 1 358 ? 15.887 10.907 -21.641 1.00 96.19 358 ALA A O 1
ATOM 2743 N N . PHE A 1 359 ? 15.994 12.993 -20.832 1.00 96.44 359 PHE A N 1
ATOM 2744 C CA . PHE A 1 359 ? 14.590 13.049 -20.430 1.00 96.44 359 PHE A CA 1
ATOM 2745 C C . PHE A 1 359 ? 14.053 14.483 -20.464 1.00 96.44 359 PHE A C 1
ATOM 2747 O O . PHE A 1 359 ? 14.795 15.462 -20.355 1.00 96.44 359 PHE A O 1
ATOM 2754 N N . LYS A 1 360 ? 12.737 14.615 -20.637 1.00 95.38 360 LYS A N 1
ATOM 2755 C CA . LYS A 1 360 ? 12.033 15.894 -20.504 1.00 95.38 360 LYS A CA 1
ATOM 2756 C C . LYS A 1 360 ? 11.628 16.082 -19.042 1.00 95.38 360 LYS A C 1
ATOM 2758 O O . LYS A 1 360 ? 11.219 15.120 -18.397 1.00 95.38 360 LYS A O 1
ATOM 2763 N N . SER A 1 361 ? 11.741 17.306 -18.538 1.00 95.12 361 SER A N 1
ATOM 2764 C CA . SER A 1 361 ? 11.169 17.674 -17.237 1.00 95.12 361 SER A CA 1
ATOM 2765 C C . SER A 1 361 ? 9.667 17.374 -17.175 1.00 95.12 361 SER A C 1
ATOM 2767 O O . SER A 1 361 ? 8.941 17.526 -18.162 1.00 95.12 361 SER A O 1
ATOM 2769 N N . ASN A 1 362 ? 9.213 16.959 -15.999 1.00 94.06 362 ASN A N 1
ATOM 2770 C CA . ASN A 1 362 ? 7.811 16.852 -15.650 1.00 94.06 362 ASN A CA 1
ATOM 2771 C C . ASN A 1 362 ? 7.147 18.236 -15.728 1.00 94.06 362 ASN A C 1
ATOM 2773 O O . ASN A 1 362 ? 7.783 19.250 -15.407 1.00 94.06 362 ASN A O 1
ATOM 2777 N N . PRO A 1 363 ? 5.852 18.298 -16.071 1.00 89.62 363 PRO A N 1
ATOM 2778 C CA . PRO A 1 363 ? 5.068 19.509 -15.885 1.00 89.62 363 PRO A CA 1
ATOM 2779 C C . PRO A 1 363 ? 5.195 20.030 -14.449 1.00 89.62 363 PRO A C 1
ATOM 2781 O O . PRO A 1 363 ? 5.129 19.266 -13.486 1.00 89.62 363 PRO A O 1
ATOM 2784 N N . GLY A 1 364 ? 5.424 21.335 -14.298 1.00 88.75 364 GLY A N 1
ATOM 2785 C CA . GLY A 1 364 ? 5.578 21.963 -12.984 1.00 88.75 364 GLY A CA 1
ATOM 2786 C C . GLY A 1 364 ? 6.883 21.644 -12.242 1.00 88.75 364 GLY A C 1
ATOM 2787 O O . GLY A 1 364 ? 6.931 21.876 -11.032 1.00 88.75 364 GLY A O 1
ATOM 2788 N N . ASP A 1 365 ? 7.923 21.132 -12.916 1.00 93.69 365 ASP A N 1
ATOM 2789 C CA . ASP A 1 365 ? 9.250 20.966 -12.304 1.00 93.69 365 ASP A CA 1
ATOM 2790 C C . ASP A 1 365 ? 9.753 22.304 -11.741 1.00 93.69 365 ASP A C 1
ATOM 2792 O O . ASP A 1 365 ? 9.630 23.360 -12.377 1.00 93.69 365 ASP A O 1
ATOM 2796 N N . VAL A 1 366 ? 10.338 22.276 -10.542 1.00 94.06 366 VAL A N 1
ATOM 2797 C CA . VAL A 1 366 ? 10.805 23.489 -9.846 1.00 94.06 366 VAL A CA 1
ATOM 2798 C C . VAL A 1 366 ? 11.879 24.259 -10.622 1.00 94.06 366 VAL A C 1
ATOM 2800 O O . VAL A 1 366 ? 12.059 25.460 -10.401 1.00 94.06 366 VAL A O 1
ATOM 2803 N N . ASN A 1 367 ? 12.571 23.595 -11.550 1.00 93.19 367 ASN A N 1
ATOM 2804 C CA . ASN A 1 367 ? 13.601 24.179 -12.402 1.00 93.19 367 ASN A CA 1
ATOM 2805 C C . ASN A 1 367 ? 13.062 24.688 -13.751 1.00 93.19 367 ASN A C 1
ATOM 2807 O O . ASN A 1 367 ? 13.838 25.232 -14.548 1.00 93.19 367 ASN A O 1
ATOM 2811 N N . GLY A 1 368 ? 11.750 24.572 -13.982 1.00 92.00 368 GLY A N 1
ATOM 2812 C CA . GLY A 1 368 ? 11.053 24.972 -15.202 1.00 92.00 368 GLY A CA 1
ATOM 2813 C C . GLY A 1 368 ? 11.095 23.919 -16.311 1.00 92.00 368 GLY A C 1
ATOM 2814 O O . GLY A 1 368 ? 11.836 22.942 -16.247 1.00 92.00 368 GLY A O 1
ATOM 2815 N N . GLU A 1 369 ? 10.306 24.153 -17.361 1.00 92.56 369 GLU A N 1
ATOM 2816 C CA . GLU A 1 369 ? 10.206 23.246 -18.507 1.00 92.56 369 GLU A CA 1
ATOM 2817 C C . GLU A 1 369 ? 11.493 23.250 -19.340 1.00 92.56 369 GLU A C 1
ATOM 2819 O O . GLU A 1 369 ? 11.828 24.218 -20.031 1.00 92.56 369 GLU A O 1
ATOM 2824 N N . LYS A 1 370 ? 12.233 22.150 -19.239 1.00 95.25 370 LYS A N 1
ATOM 2825 C CA . LYS A 1 370 ? 13.520 21.906 -19.891 1.00 95.25 370 LYS A CA 1
ATOM 2826 C C . LYS A 1 370 ? 13.645 20.457 -20.360 1.00 95.25 370 LYS A C 1
ATOM 2828 O O . LYS A 1 370 ? 12.882 19.570 -19.963 1.00 95.25 370 LYS A O 1
ATOM 2833 N N . PHE A 1 371 ? 14.667 20.228 -21.169 1.00 97.31 371 PHE A N 1
ATOM 2834 C CA . PHE A 1 371 ? 15.229 18.924 -21.479 1.00 97.31 371 PHE A CA 1
ATOM 2835 C C . PHE A 1 371 ? 16.537 18.753 -20.718 1.00 97.31 371 PHE A C 1
ATOM 2837 O O . PHE A 1 371 ? 17.371 19.662 -20.698 1.00 97.31 371 PHE A O 1
ATOM 2844 N N . TYR A 1 372 ? 16.711 17.581 -20.123 1.00 97.81 372 TYR A N 1
ATOM 2845 C CA . TYR A 1 372 ? 17.909 17.205 -19.396 1.00 97.81 372 TYR A CA 1
ATOM 2846 C C . TYR A 1 372 ? 18.671 16.123 -20.149 1.00 97.81 372 TYR A C 1
ATOM 2848 O O . TYR A 1 372 ? 18.080 15.219 -20.740 1.00 97.81 372 TYR A O 1
ATOM 2856 N N . LEU A 1 373 ? 19.995 16.229 -20.104 1.00 97.44 373 LEU A N 1
ATOM 2857 C CA . LEU A 1 373 ? 20.933 15.237 -20.601 1.00 97.44 373 LEU A CA 1
ATOM 2858 C C . LEU A 1 373 ? 21.991 15.030 -19.522 1.00 97.44 373 LEU A C 1
ATOM 2860 O O . LEU A 1 373 ? 22.877 15.872 -19.359 1.00 97.44 373 LEU A O 1
ATOM 2864 N N . PHE A 1 374 ? 21.888 13.953 -18.748 1.00 96.31 374 PHE A N 1
ATOM 2865 C CA . PHE A 1 374 ? 22.929 13.652 -17.768 1.00 96.31 374 PHE A CA 1
ATOM 2866 C C . PHE A 1 374 ? 24.029 12.847 -18.450 1.00 96.31 374 PHE A C 1
ATOM 2868 O O . PHE A 1 374 ? 23.743 11.967 -19.259 1.00 96.31 374 PHE A O 1
ATOM 2875 N N . VAL A 1 375 ? 25.284 13.179 -18.158 1.00 94.38 375 VAL A N 1
ATOM 2876 C CA . VAL A 1 375 ? 26.463 12.577 -18.793 1.00 94.38 375 VAL A CA 1
ATOM 2877 C C . VAL A 1 375 ? 27.541 12.289 -17.753 1.00 94.38 375 VAL A C 1
ATOM 2879 O O . VAL A 1 375 ? 27.692 13.040 -16.791 1.00 94.38 375 VAL A O 1
ATOM 2882 N N . ASP A 1 376 ? 28.305 11.215 -17.935 1.00 90.81 376 ASP A N 1
ATOM 2883 C CA . ASP A 1 376 ? 29.386 10.814 -17.034 1.00 90.81 376 ASP A CA 1
ATOM 2884 C C . ASP A 1 376 ? 30.704 11.466 -17.431 1.00 90.81 376 ASP A C 1
ATOM 2886 O O . ASP A 1 376 ? 31.331 11.079 -18.415 1.00 90.81 376 ASP A O 1
ATOM 2890 N N . GLU A 1 377 ? 31.150 12.455 -16.658 1.00 87.12 377 GLU A N 1
ATOM 2891 C CA . GLU A 1 377 ? 32.488 13.031 -16.775 1.00 87.12 377 GLU A CA 1
ATOM 2892 C C . GLU A 1 377 ? 33.503 12.123 -16.065 1.00 87.12 377 GLU A C 1
ATOM 2894 O O . GLU A 1 377 ? 33.979 12.395 -14.955 1.00 87.12 377 GLU A O 1
ATOM 2899 N N . TYR A 1 378 ? 33.821 11.004 -16.717 1.00 78.31 378 TYR A N 1
ATOM 2900 C CA . TYR A 1 378 ? 34.555 9.873 -16.142 1.00 78.31 378 TYR A CA 1
ATOM 2901 C C . TYR A 1 378 ? 36.000 10.190 -15.716 1.00 78.31 378 TYR A C 1
ATOM 2903 O O . TYR A 1 378 ? 36.611 9.416 -14.975 1.00 78.31 378 TYR A O 1
ATOM 2911 N N . VAL A 1 379 ? 36.553 11.330 -16.142 1.00 73.50 379 VAL A N 1
ATOM 2912 C CA . VAL A 1 379 ? 37.907 11.789 -15.778 1.00 73.50 379 VAL A CA 1
ATOM 2913 C C . VAL A 1 379 ? 37.907 12.766 -14.591 1.00 73.50 379 VAL A C 1
ATOM 2915 O O . VAL A 1 379 ? 38.951 12.935 -13.959 1.00 73.50 379 VAL A O 1
ATOM 2918 N N . ASP A 1 380 ? 36.772 13.396 -14.269 1.00 73.81 380 ASP A N 1
ATOM 2919 C CA . ASP A 1 380 ? 36.691 14.468 -13.265 1.00 73.81 380 ASP A CA 1
ATOM 2920 C C . ASP A 1 380 ? 35.476 14.316 -12.327 1.00 73.81 380 ASP A C 1
ATOM 2922 O O . 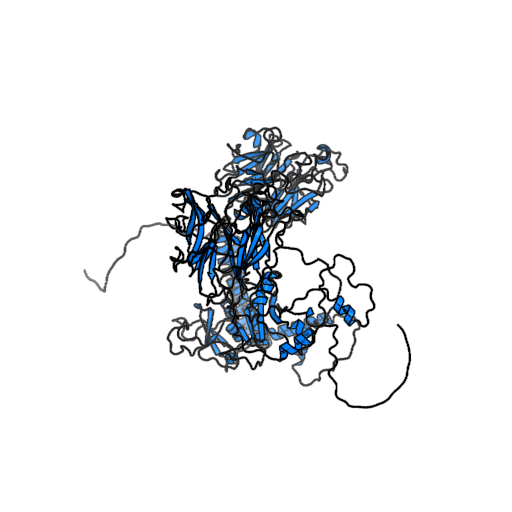ASP A 1 380 ? 35.514 13.498 -11.403 1.00 73.81 380 ASP A O 1
ATOM 2926 N N . ARG A 1 381 ? 34.402 15.096 -12.525 1.00 75.06 381 ARG A N 1
ATOM 2927 C CA . ARG A 1 381 ? 33.333 15.291 -11.525 1.00 75.06 381 ARG A CA 1
ATOM 2928 C C . ARG A 1 381 ? 32.344 14.125 -11.405 1.00 75.06 381 ARG A C 1
ATOM 2930 O O . ARG A 1 381 ? 31.547 14.130 -10.468 1.00 75.06 381 ARG A O 1
ATOM 2937 N N . GLY A 1 382 ? 32.402 13.131 -12.294 1.00 83.12 382 GLY A N 1
ATOM 2938 C CA . GLY A 1 382 ? 31.412 12.052 -12.381 1.00 83.12 382 GLY A CA 1
ATOM 2939 C C . GLY A 1 382 ? 30.157 12.474 -13.146 1.00 83.12 382 GLY A C 1
ATOM 2940 O O . GLY A 1 382 ? 30.236 13.332 -14.023 1.00 83.12 382 GLY A O 1
ATOM 2941 N N . TYR A 1 383 ? 29.004 11.875 -12.839 1.00 89.88 383 TYR A N 1
ATOM 2942 C CA . TYR A 1 383 ? 27.753 12.206 -13.528 1.00 89.88 383 TYR A CA 1
ATOM 2943 C C . TYR A 1 383 ? 27.347 13.665 -13.297 1.00 89.88 383 TYR A C 1
ATOM 2945 O O . TYR A 1 383 ? 27.334 14.142 -12.160 1.00 89.88 383 TYR A O 1
ATOM 2953 N N . ILE A 1 384 ? 27.011 14.370 -14.375 1.00 92.31 384 ILE A N 1
ATOM 2954 C CA . ILE A 1 384 ? 26.634 15.784 -14.364 1.00 92.31 384 ILE A CA 1
ATOM 2955 C C . ILE A 1 384 ? 25.383 16.026 -15.219 1.00 92.31 384 ILE A C 1
ATOM 2957 O O . ILE A 1 384 ? 25.262 15.438 -16.295 1.00 92.31 384 ILE A O 1
ATOM 2961 N N . PRO A 1 385 ? 24.466 16.909 -14.789 1.00 95.44 385 PRO A N 1
ATOM 2962 C CA . PRO A 1 385 ? 23.299 17.280 -15.572 1.00 95.44 385 PRO A CA 1
ATOM 2963 C C . PRO A 1 385 ? 23.612 18.436 -16.531 1.00 95.44 385 PRO A C 1
ATOM 2965 O O . PRO A 1 385 ? 24.085 19.502 -16.120 1.00 95.44 385 PRO A O 1
ATOM 2968 N N . LEU A 1 386 ? 23.326 18.232 -17.815 1.00 97.19 386 LEU A N 1
ATOM 2969 C CA . LEU A 1 386 ? 23.205 19.298 -18.805 1.00 97.19 386 LEU A CA 1
ATOM 2970 C C . LEU A 1 386 ? 21.725 19.608 -19.037 1.00 97.19 386 LEU A C 1
ATOM 2972 O O . LEU A 1 386 ? 20.884 18.713 -18.992 1.00 97.19 386 LEU A O 1
ATOM 2976 N N . GLU A 1 387 ? 21.412 20.865 -19.327 1.00 97.38 387 GLU A N 1
ATOM 2977 C CA . GLU A 1 387 ? 20.052 21.321 -19.596 1.00 97.38 387 GLU A CA 1
ATOM 2978 C C . GLU A 1 387 ? 19.965 22.174 -20.862 1.00 97.38 387 GLU A C 1
ATOM 2980 O O . GLU A 1 387 ? 20.899 22.899 -21.221 1.00 97.38 387 GLU A O 1
ATOM 2985 N N . THR A 1 388 ? 18.819 22.098 -21.535 1.00 97.50 388 THR A N 1
ATOM 2986 C CA . THR A 1 388 ? 18.439 23.008 -22.615 1.00 97.50 388 THR A CA 1
ATOM 2987 C C . THR A 1 388 ? 16.923 23.206 -22.652 1.00 97.50 388 THR A C 1
ATOM 2989 O O . THR A 1 388 ? 16.172 22.374 -22.155 1.00 97.50 388 THR A O 1
ATOM 2992 N N . VAL A 1 389 ? 16.454 24.319 -23.213 1.00 95.56 389 VAL A N 1
ATOM 2993 C CA . VAL A 1 389 ? 15.010 24.623 -23.327 1.00 95.56 389 VAL A CA 1
ATOM 2994 C C . VAL A 1 389 ? 14.417 24.190 -24.667 1.00 95.56 389 VAL A C 1
ATOM 2996 O O . VAL A 1 389 ? 13.214 23.984 -24.763 1.00 95.56 389 VAL A O 1
ATOM 2999 N N . ASP A 1 390 ? 15.257 24.041 -25.692 1.00 95.12 390 ASP A N 1
ATOM 3000 C CA . ASP A 1 390 ? 14.854 23.679 -27.048 1.00 95.12 390 ASP A CA 1
ATOM 3001 C C . ASP A 1 390 ? 15.717 22.505 -27.509 1.00 95.12 390 ASP A C 1
ATOM 3003 O O . ASP A 1 390 ? 16.928 22.633 -27.663 1.00 95.12 390 ASP A O 1
ATOM 3007 N N . ILE A 1 391 ? 15.106 21.336 -27.685 1.00 96.31 391 ILE A N 1
ATOM 3008 C CA . ILE A 1 391 ? 15.825 20.142 -28.132 1.00 96.31 391 ILE A CA 1
ATOM 3009 C C . ILE A 1 391 ? 16.098 20.162 -29.644 1.00 96.31 391 ILE A C 1
ATOM 3011 O O . ILE A 1 391 ? 17.005 19.476 -30.105 1.00 96.31 391 ILE A O 1
ATOM 3015 N N . ALA A 1 392 ? 15.363 20.946 -30.435 1.00 95.19 392 ALA A N 1
ATOM 3016 C CA . ALA A 1 392 ? 15.568 21.060 -31.876 1.00 95.19 392 ALA A CA 1
ATOM 3017 C C . ALA A 1 392 ? 16.702 22.034 -32.241 1.00 95.19 392 ALA A C 1
ATOM 3019 O O . ALA A 1 392 ? 17.397 21.787 -33.227 1.00 95.19 392 ALA A O 1
ATOM 3020 N N . ASP A 1 393 ? 16.907 23.090 -31.446 1.00 95.44 393 ASP A N 1
ATOM 3021 C CA . ASP A 1 393 ? 18.040 24.029 -31.537 1.00 95.44 393 ASP A CA 1
ATOM 3022 C C . ASP A 1 393 ? 18.745 24.182 -30.171 1.00 95.44 393 ASP A C 1
ATOM 3024 O O . ASP A 1 393 ? 18.580 25.181 -29.460 1.00 95.44 393 ASP A O 1
ATOM 3028 N N . PRO A 1 394 ? 19.506 23.159 -29.750 1.00 96.56 394 PRO A N 1
ATOM 3029 C CA . PRO A 1 394 ? 19.956 23.041 -28.376 1.00 96.56 394 PRO A CA 1
ATOM 3030 C C . PRO A 1 394 ? 21.144 23.941 -28.046 1.00 96.56 394 PRO A C 1
ATOM 3032 O O . PRO A 1 394 ? 22.182 23.961 -28.713 1.00 96.56 394 PRO A O 1
ATOM 3035 N N . ASN A 1 395 ? 21.038 24.581 -26.888 1.00 95.50 395 ASN A N 1
ATOM 3036 C CA . ASN A 1 395 ? 22.140 25.225 -26.183 1.00 95.50 395 ASN A CA 1
ATOM 3037 C C . ASN A 1 395 ? 22.344 24.500 -24.850 1.00 95.50 395 ASN A C 1
ATOM 3039 O O . ASN A 1 395 ? 21.803 24.918 -23.827 1.00 95.50 395 ASN A O 1
ATOM 3043 N N . TRP A 1 396 ? 23.051 23.371 -24.894 1.00 97.00 396 TRP A N 1
ATOM 3044 C CA . TRP A 1 396 ? 23.337 22.546 -23.722 1.00 97.00 396 TRP A CA 1
ATOM 3045 C C . TRP A 1 396 ? 24.301 23.254 -22.773 1.00 97.00 396 TRP A C 1
ATOM 3047 O O . TRP A 1 396 ? 25.399 23.653 -23.167 1.00 97.00 396 TRP A O 1
ATOM 3057 N N . GLN A 1 397 ? 23.900 23.385 -21.513 1.00 96.00 397 GLN A N 1
ATOM 3058 C CA . GLN A 1 397 ? 24.711 23.994 -20.460 1.00 96.00 397 GLN A CA 1
ATOM 3059 C C . GLN A 1 397 ? 24.666 23.139 -19.204 1.00 96.00 397 GLN A C 1
ATOM 3061 O O . GLN A 1 397 ? 23.646 22.525 -18.917 1.00 96.00 397 GLN A O 1
ATOM 3066 N N . VAL A 1 398 ? 25.756 23.116 -18.437 1.00 95.25 398 VAL A N 1
ATOM 3067 C CA . VAL A 1 398 ? 25.748 22.482 -17.112 1.00 95.25 398 VAL A CA 1
ATOM 3068 C C . VAL A 1 398 ? 24.752 23.223 -16.222 1.00 95.25 398 VAL A C 1
ATOM 3070 O O . VAL A 1 398 ? 24.830 24.452 -16.117 1.00 95.25 398 VAL A O 1
ATOM 3073 N N . SER A 1 399 ? 23.842 22.496 -15.568 1.00 94.75 399 SER A N 1
ATOM 3074 C CA . SER A 1 399 ? 22.886 23.107 -14.642 1.00 94.75 399 SER A CA 1
ATOM 3075 C C . SER A 1 399 ? 23.618 23.862 -13.529 1.00 94.75 399 SER A C 1
ATOM 3077 O O . SER A 1 399 ? 24.602 23.385 -12.960 1.00 94.75 399 SER A O 1
ATOM 3079 N N . ALA A 1 400 ? 23.139 25.064 -13.203 1.00 90.44 400 ALA A N 1
ATOM 3080 C CA . ALA A 1 400 ? 23.836 25.976 -12.293 1.00 90.44 400 ALA A CA 1
ATOM 3081 C C . ALA A 1 400 ? 23.982 25.430 -10.858 1.00 90.44 400 ALA A C 1
ATOM 3083 O O . ALA A 1 400 ? 24.920 25.795 -10.146 1.00 90.44 400 ALA A O 1
ATOM 3084 N N . SER A 1 401 ? 23.049 24.579 -10.427 1.00 91.25 401 SER A N 1
ATOM 3085 C CA . SER A 1 401 ? 23.069 23.882 -9.145 1.00 91.25 401 SER A CA 1
ATOM 3086 C C . SER A 1 401 ? 22.350 22.548 -9.294 1.00 91.25 401 SER A C 1
ATOM 3088 O O . SER A 1 401 ? 21.331 22.477 -9.971 1.00 91.25 401 SER A O 1
ATOM 3090 N N . TYR A 1 402 ? 22.902 21.504 -8.687 1.00 94.06 402 TYR A N 1
ATOM 3091 C CA . TYR A 1 402 ? 22.312 20.175 -8.647 1.00 94.06 402 TYR A CA 1
ATOM 3092 C C . TYR A 1 402 ? 22.908 19.389 -7.481 1.00 94.06 402 TYR A C 1
ATOM 3094 O O . TYR A 1 402 ? 24.005 19.690 -6.997 1.00 94.06 402 TYR A O 1
ATOM 3102 N N . LYS A 1 403 ? 22.190 18.360 -7.047 1.00 94.12 403 LYS A N 1
ATOM 3103 C CA . LYS A 1 403 ? 22.603 17.406 -6.029 1.00 94.12 403 LYS A CA 1
ATOM 3104 C C . LYS A 1 403 ? 22.224 16.009 -6.506 1.00 94.12 403 LYS A C 1
ATOM 3106 O O . LYS A 1 403 ? 21.099 15.556 -6.326 1.00 94.12 403 LYS A O 1
ATOM 3111 N N . LEU A 1 404 ? 23.187 15.342 -7.126 1.00 93.00 404 LEU A N 1
ATOM 3112 C CA . LEU A 1 404 ? 23.066 13.952 -7.551 1.00 93.00 404 LEU A CA 1
ATOM 3113 C C . LEU A 1 404 ? 23.488 12.996 -6.418 1.00 93.00 404 LEU A C 1
ATOM 3115 O O . LEU A 1 404 ? 24.073 13.446 -5.425 1.00 93.00 404 LEU A O 1
ATOM 3119 N N . PRO A 1 405 ? 23.208 11.687 -6.556 1.00 90.81 405 PRO A N 1
ATOM 3120 C CA . PRO A 1 405 ? 23.803 10.641 -5.725 1.00 90.81 405 PRO A CA 1
ATOM 3121 C C . PRO A 1 405 ? 25.330 10.766 -5.554 1.00 90.81 405 PRO A C 1
ATOM 3123 O O . PRO A 1 405 ? 26.003 11.476 -6.300 1.00 90.81 405 PRO A O 1
ATOM 3126 N N . THR A 1 406 ? 25.909 10.055 -4.584 1.00 85.56 406 THR A N 1
ATOM 3127 C CA . THR A 1 406 ? 27.316 10.223 -4.181 1.00 85.56 406 THR A CA 1
ATOM 3128 C C . THR A 1 406 ? 28.298 9.843 -5.295 1.00 85.56 406 THR A C 1
ATOM 3130 O O . THR A 1 406 ? 29.348 10.470 -5.444 1.00 85.56 406 THR A O 1
ATOM 3133 N N . SER A 1 407 ? 27.993 8.802 -6.073 1.00 86.62 407 SER A N 1
ATOM 3134 C CA . SER A 1 407 ? 28.830 8.395 -7.209 1.00 86.62 407 SER A CA 1
ATOM 3135 C C . SER A 1 407 ? 28.027 7.679 -8.299 1.00 86.62 407 SER A C 1
ATOM 3137 O O . SER A 1 407 ? 28.323 6.529 -8.608 1.00 86.62 407 SER A O 1
ATOM 3139 N N . PRO A 1 408 ? 26.986 8.305 -8.871 1.00 91.06 408 PRO A N 1
ATOM 3140 C CA . PRO A 1 408 ? 26.264 7.714 -9.975 1.00 91.06 408 PRO A CA 1
ATOM 3141 C C . PRO A 1 408 ? 27.175 7.648 -11.197 1.00 91.06 408 PRO A C 1
ATOM 3143 O O . PRO A 1 408 ? 28.011 8.524 -11.432 1.00 91.06 408 PRO A O 1
ATOM 3146 N N . ARG A 1 409 ? 27.012 6.573 -11.951 1.00 90.62 409 ARG A N 1
ATOM 3147 C CA . ARG A 1 409 ? 27.544 6.370 -13.295 1.00 90.62 409 ARG A CA 1
ATOM 3148 C C . ARG A 1 409 ? 26.364 6.144 -14.233 1.00 90.62 409 ARG A C 1
ATOM 3150 O O . ARG A 1 409 ? 25.219 6.183 -13.781 1.00 90.62 409 ARG A O 1
ATOM 3157 N N . HIS A 1 410 ? 26.659 5.931 -15.511 1.00 92.38 410 HIS A N 1
ATOM 3158 C CA . HIS A 1 410 ? 25.680 5.689 -16.573 1.00 92.38 410 HIS A CA 1
ATOM 3159 C C . HIS A 1 410 ? 24.458 4.885 -16.076 1.00 92.38 410 HIS A C 1
ATOM 3161 O O . HIS A 1 410 ? 24.601 3.800 -15.510 1.00 92.38 410 HIS A O 1
ATOM 3167 N N . GLY A 1 411 ? 23.269 5.473 -16.222 1.00 92.94 411 GLY A N 1
ATOM 3168 C CA . GLY A 1 411 ? 22.002 4.970 -15.700 1.00 92.94 411 GLY A CA 1
ATOM 3169 C C . GLY A 1 411 ? 20.811 5.655 -16.370 1.00 92.94 411 GLY A C 1
ATOM 3170 O O . GLY A 1 411 ? 20.966 6.256 -17.429 1.00 92.94 411 GLY A O 1
ATOM 3171 N N . THR A 1 412 ? 19.618 5.594 -15.778 1.00 96.44 412 THR A N 1
ATOM 3172 C CA . THR A 1 412 ? 18.392 6.125 -16.404 1.00 96.44 412 THR A CA 1
ATOM 3173 C C . THR A 1 412 ? 17.439 6.770 -15.415 1.00 96.44 412 THR A C 1
ATOM 3175 O O . THR A 1 412 ? 17.157 6.217 -14.348 1.00 96.44 412 THR A O 1
ATOM 3178 N N . VAL A 1 413 ? 16.919 7.935 -15.805 1.00 96.88 413 VAL A N 1
ATOM 3179 C CA . VAL A 1 413 ? 15.892 8.682 -15.077 1.00 96.88 413 VAL A CA 1
ATOM 3180 C C . VAL A 1 413 ? 14.508 8.382 -15.655 1.00 96.88 413 VAL A C 1
ATOM 3182 O O . VAL A 1 413 ? 14.291 8.512 -16.857 1.00 96.88 413 VAL A O 1
ATOM 3185 N N . LEU A 1 414 ? 13.560 8.023 -14.790 1.00 96.25 414 LEU A N 1
ATOM 3186 C CA . LEU A 1 414 ? 12.171 7.736 -15.139 1.00 96.25 414 LEU A CA 1
ATOM 3187 C C . LEU A 1 414 ? 11.218 8.670 -14.375 1.00 96.25 414 LEU A C 1
ATOM 3189 O O . LEU A 1 414 ? 11.236 8.662 -13.141 1.00 96.25 414 LEU A O 1
ATOM 3193 N N . PRO A 1 415 ? 10.350 9.428 -15.068 1.00 95.25 415 PRO A N 1
ATOM 3194 C CA . PRO A 1 415 ? 9.217 10.117 -14.453 1.00 95.25 415 PRO A CA 1
ATOM 3195 C C . PRO A 1 415 ? 8.268 9.153 -13.735 1.00 95.25 415 PRO A C 1
ATOM 3197 O O . PRO A 1 415 ? 7.850 8.134 -14.296 1.00 95.25 415 PRO A O 1
ATOM 3200 N N . ILE A 1 416 ? 7.899 9.482 -12.497 1.00 94.31 416 ILE A N 1
ATOM 3201 C CA . ILE A 1 416 ? 7.001 8.667 -11.672 1.00 94.31 416 ILE A CA 1
ATOM 3202 C C . ILE A 1 416 ? 5.923 9.523 -11.007 1.00 94.31 416 ILE A C 1
ATOM 3204 O O . ILE A 1 416 ? 6.101 10.707 -10.719 1.00 94.31 416 ILE A O 1
ATOM 3208 N N . THR A 1 417 ? 4.757 8.923 -10.792 1.00 91.94 417 THR A N 1
ATOM 3209 C CA . THR A 1 417 ? 3.606 9.583 -10.163 1.00 91.94 417 THR A CA 1
ATOM 3210 C C . THR A 1 417 ? 3.841 9.815 -8.672 1.00 91.94 417 THR A C 1
ATOM 3212 O O . THR A 1 417 ? 4.682 9.168 -8.050 1.00 91.94 417 THR A O 1
ATOM 3215 N N . ALA A 1 418 ? 3.035 10.674 -8.045 1.00 82.38 418 ALA A N 1
ATOM 3216 C CA . ALA A 1 418 ? 3.085 10.900 -6.598 1.00 82.38 418 ALA A CA 1
ATOM 3217 C C . ALA A 1 418 ? 2.920 9.611 -5.768 1.00 82.38 418 ALA A C 1
ATOM 3219 O O . ALA A 1 418 ? 3.549 9.437 -4.722 1.00 82.38 418 ALA A O 1
ATOM 3220 N N . ALA A 1 419 ? 2.047 8.701 -6.212 1.00 79.94 419 ALA A N 1
ATOM 3221 C CA . ALA A 1 419 ? 1.815 7.427 -5.539 1.00 79.94 419 ALA A CA 1
ATOM 3222 C C . ALA A 1 419 ? 3.035 6.507 -5.653 1.00 79.94 419 ALA A C 1
ATOM 3224 O O . ALA A 1 419 ? 3.461 5.937 -4.651 1.00 79.94 419 ALA A O 1
ATOM 3225 N N . GLU A 1 420 ? 3.627 6.422 -6.842 1.00 90.00 420 GLU A N 1
ATOM 3226 C CA . GLU A 1 420 ? 4.843 5.646 -7.085 1.00 90.00 420 GLU A CA 1
ATOM 3227 C C . GLU A 1 420 ? 6.034 6.234 -6.340 1.00 90.00 420 GLU A C 1
ATOM 3229 O O . GLU A 1 420 ? 6.726 5.487 -5.665 1.00 90.00 420 GLU A O 1
ATOM 3234 N N . LEU A 1 421 ? 6.229 7.557 -6.357 1.00 87.31 421 LEU A N 1
ATOM 3235 C CA . LEU A 1 421 ? 7.291 8.226 -5.605 1.00 87.31 421 LEU A CA 1
ATOM 3236 C C . LEU A 1 421 ? 7.175 7.933 -4.109 1.00 87.31 421 LEU A C 1
ATOM 3238 O O . LEU A 1 421 ? 8.177 7.607 -3.476 1.00 87.31 421 LEU A O 1
ATOM 3242 N N . ARG A 1 422 ? 5.968 7.991 -3.531 1.00 79.31 422 ARG A N 1
ATOM 3243 C CA . ARG A 1 422 ? 5.749 7.631 -2.121 1.00 79.31 422 ARG A CA 1
ATOM 3244 C C . ARG A 1 422 ? 6.050 6.163 -1.851 1.00 79.31 422 ARG A C 1
ATOM 3246 O O . ARG A 1 422 ? 6.750 5.883 -0.889 1.00 79.31 422 ARG A O 1
ATOM 3253 N N . THR A 1 423 ? 5.551 5.240 -2.668 1.00 79.94 423 THR A N 1
ATOM 3254 C CA . THR A 1 423 ? 5.798 3.798 -2.494 1.00 79.94 423 THR A CA 1
ATOM 3255 C C . THR A 1 423 ? 7.285 3.469 -2.639 1.00 79.94 423 THR A C 1
ATOM 3257 O O . THR A 1 423 ? 7.858 2.807 -1.778 1.00 79.94 423 THR A O 1
ATOM 3260 N N . PHE A 1 424 ? 7.922 4.009 -3.674 1.00 85.81 424 PHE A N 1
ATOM 3261 C CA . PHE A 1 424 ? 9.327 3.822 -4.009 1.00 85.81 424 PHE A CA 1
ATOM 3262 C C . PHE A 1 424 ? 10.257 4.397 -2.937 1.00 85.81 424 PHE A C 1
ATOM 3264 O O . PHE A 1 424 ? 11.126 3.699 -2.416 1.00 85.81 424 PHE A O 1
ATOM 3271 N N . THR A 1 425 ? 10.037 5.650 -2.527 1.00 82.88 425 THR A N 1
ATOM 3272 C CA . THR A 1 425 ? 10.803 6.244 -1.426 1.00 82.88 425 THR A CA 1
ATOM 3273 C C . THR A 1 425 ? 10.503 5.550 -0.108 1.00 82.88 425 THR A C 1
ATOM 3275 O O . THR A 1 425 ? 11.434 5.299 0.637 1.00 82.88 425 THR A O 1
ATOM 3278 N N . HIS A 1 426 ? 9.263 5.173 0.204 1.00 75.50 426 HIS A N 1
ATOM 3279 C CA . HIS A 1 426 ? 8.951 4.486 1.460 1.00 75.50 426 HIS A CA 1
ATOM 3280 C C . HIS A 1 426 ? 9.625 3.114 1.561 1.00 75.50 426 HIS A C 1
ATOM 3282 O O . HIS A 1 426 ? 10.187 2.795 2.605 1.00 75.50 426 HIS A O 1
ATOM 3288 N N . ALA A 1 427 ? 9.615 2.333 0.479 1.00 75.62 427 ALA A N 1
ATOM 3289 C CA . ALA A 1 427 ? 10.216 1.005 0.453 1.00 75.62 427 ALA A CA 1
ATOM 3290 C C . ALA A 1 427 ? 11.737 1.032 0.651 1.00 75.62 427 ALA A C 1
ATOM 3292 O O . ALA A 1 427 ? 12.286 0.129 1.278 1.00 75.62 427 ALA A O 1
ATOM 3293 N N . TYR A 1 428 ? 12.409 2.070 0.141 1.00 74.75 428 TYR A N 1
ATOM 3294 C CA . TYR A 1 428 ? 13.868 2.145 0.142 1.00 74.75 428 TYR A CA 1
ATOM 3295 C C . TYR A 1 428 ? 14.453 3.290 0.995 1.00 74.75 428 TYR A C 1
ATOM 3297 O O . TYR A 1 428 ? 15.667 3.413 1.083 1.00 74.75 428 TYR A O 1
ATOM 3305 N N . SER A 1 429 ? 13.664 4.145 1.653 1.00 54.41 429 SER A N 1
ATOM 3306 C CA . SER A 1 429 ? 14.193 5.205 2.531 1.00 54.41 429 SER A CA 1
ATOM 3307 C C . SER A 1 429 ? 14.505 4.668 3.924 1.00 54.41 429 SER A C 1
ATOM 3309 O O . SER A 1 429 ? 13.673 4.526 4.821 1.00 54.41 429 SER A O 1
ATOM 3311 N N . THR A 1 430 ? 15.781 4.437 4.148 1.00 39.09 430 THR A N 1
ATOM 3312 C CA . THR A 1 430 ? 16.368 4.126 5.445 1.00 39.09 430 THR A CA 1
ATOM 3313 C C . THR A 1 430 ? 16.650 5.421 6.215 1.00 39.09 430 THR A C 1
ATOM 3315 O O . THR A 1 430 ? 17.771 5.854 6.441 1.00 39.09 430 THR A O 1
ATOM 3318 N N . ASN A 1 431 ? 15.567 6.058 6.660 1.00 31.83 431 ASN A N 1
ATOM 3319 C CA . ASN A 1 431 ? 15.548 6.841 7.902 1.00 31.83 431 ASN A CA 1
ATOM 3320 C C . ASN A 1 431 ? 14.298 6.536 8.743 1.00 31.83 431 ASN A C 1
ATOM 3322 O O . ASN A 1 431 ? 13.830 7.356 9.531 1.00 31.83 431 ASN A O 1
ATOM 3326 N N . LEU A 1 432 ? 13.794 5.305 8.612 1.00 33.62 432 LEU A N 1
ATOM 3327 C CA . LEU A 1 432 ? 12.952 4.647 9.616 1.00 33.62 432 LEU A CA 1
ATOM 3328 C C . LEU A 1 432 ? 13.447 3.233 9.981 1.00 33.62 432 LEU A C 1
ATOM 3330 O O . LEU A 1 432 ? 12.779 2.526 10.735 1.00 33.62 432 LEU A O 1
ATOM 3334 N N . GLN A 1 433 ? 14.639 2.830 9.520 1.00 30.81 433 GLN A N 1
ATOM 3335 C CA . GLN A 1 433 ? 15.244 1.533 9.840 1.00 30.81 433 GLN A CA 1
ATOM 3336 C C . GLN A 1 433 ? 16.569 1.648 10.609 1.00 30.81 433 GLN A C 1
ATOM 3338 O O . GLN A 1 433 ? 17.568 1.024 10.285 1.00 30.81 433 GLN A O 1
ATOM 3343 N N . GLU A 1 434 ? 16.514 2.308 11.761 1.00 28.92 434 GLU A N 1
ATOM 3344 C CA . GLU A 1 434 ? 17.030 1.661 12.973 1.00 28.92 434 GLU A CA 1
ATOM 3345 C C . GLU A 1 434 ? 15.849 0.890 13.605 1.00 28.92 434 GLU A C 1
ATOM 3347 O O . GLU A 1 434 ? 15.382 1.206 14.693 1.00 28.92 434 GLU A O 1
ATOM 3352 N N . SER A 1 435 ? 15.248 -0.038 12.841 1.00 28.78 435 SER A N 1
ATOM 3353 C CA . SER A 1 435 ? 14.073 -0.815 13.275 1.00 28.78 435 SER A CA 1
ATOM 3354 C C . SER A 1 435 ? 13.777 -2.095 12.467 1.00 28.78 435 SER A C 1
ATOM 3356 O O . SER A 1 435 ? 12.807 -2.773 12.775 1.00 28.78 435 SER A O 1
ATOM 3358 N N . ALA A 1 436 ? 14.629 -2.536 11.528 1.00 29.16 436 ALA A N 1
ATOM 3359 C CA . ALA A 1 436 ? 14.491 -3.861 10.880 1.00 29.16 436 ALA A CA 1
ATOM 3360 C C . ALA A 1 436 ? 15.058 -5.029 11.717 1.00 29.16 436 ALA A C 1
ATOM 3362 O O . ALA A 1 436 ? 15.454 -6.066 11.199 1.00 29.16 436 ALA A O 1
ATOM 3363 N N . ASN A 1 437 ? 15.098 -4.835 13.034 1.00 29.34 437 ASN A N 1
ATOM 3364 C CA . ASN A 1 437 ? 15.010 -5.895 14.038 1.00 29.34 437 ASN A CA 1
ATOM 3365 C C . ASN A 1 437 ? 13.949 -5.552 15.106 1.00 29.34 437 ASN A C 1
ATOM 3367 O O . ASN A 1 437 ? 13.906 -6.185 16.158 1.00 29.34 437 ASN A O 1
ATOM 3371 N N . SER A 1 438 ? 13.110 -4.539 14.861 1.00 34.53 438 SER A N 1
ATOM 3372 C CA . SER A 1 438 ? 11.984 -4.192 15.717 1.00 34.53 438 SER A CA 1
ATOM 3373 C C . SER A 1 438 ? 10.724 -4.796 15.109 1.00 34.53 438 SER A C 1
ATOM 3375 O O . SER A 1 438 ? 10.232 -4.405 14.055 1.00 34.53 438 SER A O 1
ATOM 3377 N N . THR A 1 439 ? 10.220 -5.784 15.814 1.00 46.81 439 THR A N 1
ATOM 3378 C CA . THR A 1 439 ? 8.917 -6.415 15.665 1.00 46.81 439 THR A CA 1
ATOM 3379 C C . THR A 1 439 ? 7.799 -5.473 16.155 1.00 46.81 439 THR A C 1
ATOM 3381 O O . THR A 1 439 ? 7.089 -5.802 17.110 1.00 46.81 439 THR A O 1
ATOM 3384 N N . THR A 1 440 ? 7.739 -4.233 15.653 1.00 55.16 440 THR A N 1
ATOM 3385 C CA . THR A 1 440 ? 6.876 -3.181 16.223 1.00 55.16 440 THR A CA 1
ATOM 3386 C C . THR A 1 440 ? 5.557 -3.039 15.469 1.00 55.16 440 THR A C 1
ATOM 3388 O O . THR A 1 440 ? 5.525 -2.621 14.318 1.00 55.16 440 THR A O 1
ATOM 3391 N N . LEU A 1 441 ? 4.457 -3.328 16.172 1.00 76.19 441 LEU A N 1
ATOM 3392 C CA . LEU A 1 441 ? 3.071 -3.238 15.696 1.00 76.19 441 LEU A CA 1
ATOM 3393 C C . LEU A 1 441 ? 2.699 -1.850 15.137 1.00 76.19 441 LEU A C 1
ATOM 3395 O O . LEU A 1 441 ? 1.974 -1.736 14.151 1.00 76.19 441 LEU A O 1
ATOM 3399 N N . ILE A 1 442 ? 3.175 -0.782 15.789 1.00 84.12 442 ILE A N 1
ATOM 3400 C CA . ILE A 1 442 ? 3.089 0.594 15.285 1.00 84.12 442 ILE A CA 1
ATOM 3401 C C . ILE A 1 442 ? 4.498 1.209 15.257 1.00 84.12 442 ILE A C 1
ATOM 3403 O O . ILE A 1 442 ? 5.189 1.169 16.280 1.00 84.12 442 ILE A O 1
ATOM 3407 N N . PRO A 1 443 ? 4.947 1.789 14.127 1.00 79.56 443 PRO A N 1
ATOM 3408 C CA . PRO A 1 443 ? 6.298 2.335 14.018 1.00 79.56 443 PRO A CA 1
ATOM 3409 C C . PRO A 1 443 ? 6.545 3.543 14.929 1.00 79.56 443 PRO A C 1
ATOM 3411 O O . PRO A 1 443 ? 5.792 4.516 14.888 1.00 79.56 443 PRO A O 1
ATOM 3414 N N . GLY A 1 444 ? 7.657 3.530 15.671 1.00 85.81 444 GLY A N 1
ATOM 3415 C CA . GLY A 1 444 ? 8.107 4.619 16.549 1.00 85.81 444 GLY A CA 1
ATOM 3416 C C . GLY A 1 444 ? 7.921 4.332 18.044 1.00 85.81 444 GLY A C 1
ATOM 3417 O O . GLY A 1 444 ? 7.408 3.288 18.436 1.00 85.81 444 GLY A O 1
ATOM 3418 N N . TYR A 1 445 ? 8.353 5.265 18.900 1.00 92.81 445 TYR A N 1
ATOM 3419 C CA . TYR A 1 445 ? 8.205 5.111 20.349 1.00 92.81 445 TYR A CA 1
ATOM 3420 C C . TYR A 1 445 ? 6.840 5.615 20.808 1.00 92.81 445 TYR A C 1
ATOM 3422 O O . TYR A 1 445 ? 6.579 6.820 20.842 1.00 92.81 445 TYR A O 1
ATOM 3430 N N . TYR A 1 446 ? 5.987 4.675 21.190 1.00 95.19 446 TYR A N 1
ATOM 3431 C CA . TYR A 1 446 ? 4.649 4.929 21.694 1.00 95.19 446 TYR A CA 1
ATOM 3432 C C . TYR A 1 446 ? 4.410 4.106 22.947 1.00 95.19 446 TYR A C 1
ATOM 3434 O O . TYR A 1 446 ? 4.870 2.971 23.071 1.00 95.19 446 TYR A O 1
ATOM 3442 N N . ALA A 1 447 ? 3.674 4.695 23.875 1.00 96.62 447 ALA A N 1
ATOM 3443 C CA . ALA A 1 447 ? 3.349 4.071 25.139 1.00 96.62 447 ALA A CA 1
ATOM 3444 C C . ALA A 1 447 ? 1.883 4.279 25.493 1.00 96.62 447 ALA A C 1
ATOM 3446 O O . ALA A 1 447 ? 1.164 5.001 24.808 1.00 96.62 447 ALA A O 1
ATOM 3447 N N . ASP A 1 448 ? 1.477 3.668 26.598 1.00 97.69 448 ASP A N 1
ATOM 3448 C CA . ASP A 1 448 ? 0.179 3.883 27.234 1.00 97.69 448 ASP A CA 1
ATOM 3449 C C . ASP A 1 448 ? -1.012 3.779 26.241 1.00 97.69 448 ASP A C 1
ATOM 3451 O O . ASP A 1 448 ? -1.767 4.740 26.076 1.00 97.69 448 ASP A O 1
ATOM 3455 N N . PRO A 1 449 ? -1.137 2.666 25.482 1.00 97.81 449 PRO A N 1
ATOM 3456 C CA . PRO A 1 449 ? -2.102 2.567 24.392 1.00 97.81 449 PRO A CA 1
ATOM 3457 C C . PRO A 1 449 ? -3.541 2.450 24.900 1.00 97.81 449 PRO A C 1
ATOM 3459 O O . PRO A 1 449 ? -3.859 1.564 25.693 1.00 97.81 449 PRO A O 1
ATOM 3462 N N . ASN A 1 450 ? -4.443 3.257 24.342 1.00 98.25 450 ASN A N 1
ATOM 3463 C CA . ASN A 1 450 ? -5.884 3.045 24.438 1.00 98.25 450 ASN A CA 1
ATOM 3464 C C . ASN A 1 450 ? -6.433 2.467 23.130 1.00 98.25 450 ASN A C 1
ATOM 3466 O O . ASN A 1 450 ? -6.664 3.209 22.176 1.00 98.25 450 ASN A O 1
ATOM 3470 N N . LEU A 1 451 ? -6.619 1.146 23.095 1.00 97.44 451 LEU A N 1
ATOM 3471 C CA . LEU A 1 451 ? -7.273 0.418 22.015 1.00 97.44 451 LEU A CA 1
ATOM 3472 C C . LEU A 1 451 ? -8.793 0.457 22.205 1.00 97.44 451 LEU A C 1
ATOM 3474 O O . LEU A 1 451 ? -9.322 0.055 23.243 1.00 97.44 451 LEU A O 1
ATOM 3478 N N . VAL A 1 452 ? -9.505 0.912 21.179 1.00 95.62 452 VAL A N 1
ATOM 3479 C CA . VAL A 1 452 ? -10.965 1.031 21.168 1.00 95.62 452 VAL A CA 1
ATOM 3480 C C . VAL A 1 452 ? -11.513 0.688 19.786 1.00 95.62 452 VAL A C 1
ATOM 3482 O O . VAL A 1 452 ? -10.797 0.745 18.789 1.00 95.62 452 VAL A O 1
ATOM 3485 N N . VAL A 1 453 ? -12.794 0.337 19.717 1.00 88.06 453 VAL A N 1
ATOM 3486 C CA . VAL A 1 453 ? -13.505 0.110 18.455 1.00 88.06 453 VAL A CA 1
ATOM 3487 C C . VAL A 1 453 ? -14.613 1.141 18.320 1.00 88.06 453 VAL A C 1
ATOM 3489 O O . VAL A 1 453 ? -15.459 1.258 19.210 1.00 88.06 453 VAL A O 1
ATOM 3492 N N . PHE A 1 454 ? -14.650 1.821 17.176 1.00 86.75 454 PHE A N 1
ATOM 3493 C CA . PHE A 1 454 ? -15.758 2.686 16.782 1.00 86.75 454 PHE A CA 1
ATOM 3494 C C . PHE A 1 454 ? -16.253 2.284 15.393 1.00 86.75 454 PHE A C 1
ATOM 3496 O O . PHE A 1 454 ? -15.481 2.185 14.442 1.00 86.75 454 PHE A O 1
ATOM 3503 N N . GLY A 1 455 ? -17.556 2.030 15.265 1.00 76.56 455 GLY A N 1
ATOM 3504 C CA . GLY A 1 455 ? -18.107 1.450 14.040 1.00 76.56 455 GLY A CA 1
ATOM 3505 C C . GLY A 1 455 ? -17.546 0.047 13.782 1.00 76.56 455 GLY A C 1
ATOM 3506 O O . GLY A 1 455 ? -17.784 -0.853 14.586 1.00 76.56 455 GLY A O 1
ATOM 3507 N N . CYS A 1 456 ? -16.832 -0.117 12.666 1.00 68.38 456 CYS A N 1
ATOM 3508 C CA . CYS A 1 456 ? -16.178 -1.367 12.257 1.00 68.38 456 CYS A CA 1
ATOM 3509 C C . CYS A 1 456 ? -14.641 -1.256 12.242 1.00 68.38 456 CYS A C 1
ATOM 3511 O O . CYS A 1 456 ? -13.977 -2.118 11.681 1.00 68.38 456 CYS A O 1
ATOM 3513 N N . GLU A 1 457 ? -14.085 -0.194 12.829 1.00 81.31 457 GLU A N 1
ATOM 3514 C CA . GLU A 1 457 ? -12.655 0.122 12.782 1.00 81.31 457 GLU A CA 1
ATOM 3515 C C . GLU A 1 457 ? -12.059 0.123 14.195 1.00 81.31 457 GLU A C 1
ATOM 3517 O O . GLU A 1 457 ? -12.710 0.524 15.170 1.00 81.31 457 GLU A O 1
ATOM 3522 N N . TYR A 1 458 ? -10.803 -0.301 14.296 1.00 89.38 458 TYR A N 1
ATOM 3523 C CA . TYR A 1 458 ? -10.000 -0.231 15.509 1.00 89.38 458 TYR A CA 1
ATOM 3524 C C . TYR A 1 458 ? -9.202 1.067 15.536 1.00 89.38 458 TYR A C 1
ATOM 3526 O O . TYR A 1 458 ? -8.637 1.487 14.526 1.00 89.38 458 TYR A O 1
ATOM 3534 N N . TYR A 1 459 ? -9.106 1.666 16.718 1.00 97.00 459 TYR A N 1
ATOM 3535 C CA . TYR A 1 459 ? -8.338 2.877 16.956 1.00 97.00 459 TYR A CA 1
ATOM 3536 C C . TYR A 1 459 ? -7.398 2.691 18.147 1.00 97.00 459 TYR A C 1
ATOM 3538 O O . TYR A 1 459 ? -7.811 2.154 19.174 1.00 97.00 459 TYR A O 1
ATOM 3546 N N . ILE A 1 460 ? -6.155 3.160 18.023 1.00 98.06 460 ILE A N 1
ATOM 3547 C CA . ILE A 1 460 ? -5.199 3.271 19.132 1.00 98.06 460 ILE A CA 1
ATOM 3548 C C . ILE A 1 460 ? -4.867 4.741 19.358 1.00 98.06 460 ILE A C 1
ATOM 3550 O O . ILE A 1 460 ? -4.436 5.447 18.444 1.00 98.06 460 ILE A O 1
ATOM 3554 N N . TYR A 1 461 ? -5.011 5.175 20.607 1.00 98.12 461 TYR A N 1
ATOM 3555 C CA . TYR A 1 461 ? -4.572 6.484 21.079 1.00 98.12 461 TYR A CA 1
ATOM 3556 C C . TYR A 1 461 ? -3.456 6.286 22.112 1.00 98.12 461 TYR A C 1
ATOM 3558 O O . TYR A 1 461 ? -3.751 5.894 23.239 1.00 98.12 461 TYR A O 1
ATOM 3566 N N . PRO A 1 462 ? -2.183 6.493 21.743 1.00 97.75 462 PRO A N 1
ATOM 3567 C CA . PRO A 1 462 ? -1.053 6.309 22.647 1.00 97.75 462 PRO A CA 1
ATOM 3568 C C . PRO A 1 462 ? -0.444 7.640 23.126 1.00 97.75 462 PRO A C 1
ATOM 3570 O O . PRO A 1 462 ? -0.600 8.689 22.496 1.00 97.75 462 PRO A O 1
ATOM 3573 N N . THR A 1 463 ? 0.344 7.582 24.199 1.00 98.06 463 THR A N 1
ATOM 3574 C CA . THR A 1 463 ? 1.370 8.587 24.518 1.00 98.06 463 THR A CA 1
ATOM 3575 C C . THR A 1 463 ? 2.452 8.575 23.435 1.00 98.06 463 THR A C 1
ATOM 3577 O O . THR A 1 463 ? 3.027 7.524 23.146 1.00 98.06 463 THR A O 1
ATOM 3580 N N . THR A 1 464 ? 2.796 9.742 22.880 1.00 95.56 464 THR A N 1
ATOM 3581 C CA . THR A 1 464 ? 4.000 9.890 22.042 1.00 95.56 464 THR A CA 1
ATOM 3582 C C . THR A 1 464 ? 5.241 9.877 22.943 1.00 95.56 464 THR A C 1
ATOM 3584 O O . THR A 1 464 ? 5.495 10.848 23.664 1.00 95.56 464 THR A O 1
ATOM 3587 N N . ASP A 1 465 ? 5.995 8.775 22.928 1.00 92.00 465 ASP A N 1
ATOM 3588 C CA . ASP A 1 465 ? 7.162 8.546 23.788 1.00 92.00 465 ASP A CA 1
ATOM 3589 C C . ASP A 1 465 ? 8.474 8.954 23.077 1.00 92.00 465 ASP A C 1
ATOM 3591 O O . ASP A 1 465 ? 8.464 9.690 22.089 1.00 92.00 465 ASP A O 1
ATOM 3595 N N . GLY A 1 466 ? 9.640 8.559 23.597 1.00 89.06 466 GLY A N 1
ATOM 3596 C CA . GLY A 1 466 ? 10.941 8.856 22.979 1.00 89.06 466 GLY A CA 1
ATOM 3597 C C . GLY A 1 466 ? 11.534 10.208 23.381 1.00 89.06 466 GLY A C 1
ATOM 3598 O O . GLY A 1 466 ? 12.607 10.584 22.908 1.00 89.06 466 GLY A O 1
ATOM 3599 N N . THR A 1 467 ? 10.871 10.940 24.282 1.00 87.38 467 THR A N 1
ATOM 3600 C CA . THR A 1 467 ? 11.321 12.247 24.780 1.00 87.38 467 THR A CA 1
ATOM 3601 C C . THR A 1 467 ? 11.808 12.155 26.231 1.00 87.38 467 THR A C 1
ATOM 3603 O O . THR A 1 467 ? 11.157 11.510 27.059 1.00 87.38 467 THR A O 1
ATOM 3606 N N . PRO A 1 468 ? 12.930 12.811 26.598 1.00 84.94 468 PRO A N 1
ATOM 3607 C CA . PRO A 1 468 ? 13.413 12.811 27.977 1.00 84.94 468 PRO A CA 1
ATOM 3608 C C . PRO A 1 468 ? 12.337 13.270 28.972 1.00 84.94 468 PRO A C 1
ATOM 3610 O O . PRO A 1 468 ? 11.690 14.297 28.767 1.00 84.94 468 PRO A O 1
ATOM 3613 N N . GLY A 1 469 ? 12.150 12.504 30.052 1.00 86.19 469 GLY A N 1
ATOM 3614 C CA . GLY A 1 469 ? 11.153 12.799 31.089 1.00 86.19 469 GLY A CA 1
ATOM 3615 C C . GLY A 1 469 ? 9.701 12.744 30.605 1.00 86.19 469 GLY A C 1
ATOM 3616 O O . GLY A 1 469 ? 8.854 13.422 31.189 1.00 86.19 469 GLY A O 1
ATOM 3617 N N . TRP A 1 470 ? 9.427 11.994 29.529 1.00 93.56 470 TRP A N 1
ATOM 3618 C CA . TRP A 1 470 ? 8.115 11.907 28.880 1.00 93.56 470 TRP A CA 1
ATOM 3619 C C . TRP A 1 470 ? 7.571 13.296 28.493 1.00 93.56 470 TRP A C 1
ATOM 3621 O O . TRP A 1 470 ? 6.397 13.609 28.675 1.00 93.56 470 TRP A O 1
ATOM 3631 N N . GLY A 1 471 ? 8.440 14.186 28.009 1.00 90.81 471 GLY A N 1
ATOM 3632 C CA . GLY A 1 471 ? 8.118 15.582 27.683 1.00 90.81 471 GLY A CA 1
ATOM 3633 C C . GLY A 1 471 ? 7.244 15.799 26.439 1.00 90.81 471 GLY A C 1
ATOM 3634 O O . GLY A 1 471 ? 7.027 16.952 26.059 1.00 90.81 471 GLY A O 1
ATOM 3635 N N . GLY A 1 472 ? 6.764 14.730 25.797 1.00 92.56 472 GLY A N 1
ATOM 3636 C CA . GLY A 1 472 ? 5.918 14.767 24.606 1.00 92.56 472 GLY A CA 1
ATOM 3637 C C . GLY A 1 472 ? 4.694 15.668 24.782 1.00 92.56 472 GLY A C 1
ATOM 3638 O O . GLY A 1 472 ? 4.114 15.761 25.865 1.00 92.56 472 GLY A O 1
ATOM 3639 N N . LYS A 1 473 ? 4.321 16.375 23.711 1.00 96.19 473 LYS A N 1
ATOM 3640 C CA . LYS A 1 473 ? 3.223 17.359 23.721 1.00 96.19 473 LYS A CA 1
ATOM 3641 C C . LYS A 1 473 ? 2.039 16.962 22.852 1.00 96.19 473 LYS A C 1
ATOM 3643 O O . LYS A 1 473 ? 0.978 17.557 22.993 1.00 96.19 473 LYS A O 1
ATOM 3648 N N . ASN A 1 474 ? 2.223 15.990 21.966 1.00 97.19 474 ASN A N 1
ATOM 3649 C CA . ASN A 1 474 ? 1.286 15.703 20.893 1.00 97.19 474 ASN A CA 1
ATOM 3650 C C . ASN A 1 474 ? 0.647 14.332 21.099 1.00 97.19 474 ASN A C 1
ATOM 3652 O O . ASN A 1 474 ? 1.349 13.363 21.400 1.00 97.19 474 ASN A O 1
ATOM 3656 N N . PHE A 1 475 ? -0.657 14.255 20.867 1.00 97.81 475 PHE A N 1
ATOM 3657 C CA . PHE A 1 475 ? -1.373 13.002 20.668 1.00 97.81 475 PHE A CA 1
ATOM 3658 C C . PHE A 1 475 ? -1.627 12.790 19.179 1.00 97.81 475 PHE A C 1
ATOM 3660 O O . PHE A 1 475 ? -2.021 13.722 18.478 1.00 97.81 475 PHE A O 1
ATOM 3667 N N . TYR A 1 476 ? -1.445 11.558 18.720 1.00 97.12 476 TYR A N 1
ATOM 3668 C CA . TYR A 1 476 ? -1.852 11.097 17.394 1.00 97.12 476 TYR A CA 1
ATOM 3669 C C . TYR A 1 476 ? -2.855 9.957 17.555 1.00 97.12 476 TYR A C 1
ATOM 3671 O O . TYR A 1 476 ? -2.894 9.310 18.602 1.00 97.12 476 TYR A O 1
ATOM 3679 N N . VAL A 1 477 ? -3.650 9.706 16.519 1.00 96.88 477 VAL A N 1
ATOM 3680 C CA . VAL A 1 477 ? -4.533 8.537 16.452 1.00 96.88 477 VAL A CA 1
ATOM 3681 C C . VAL A 1 477 ? -3.994 7.558 15.420 1.00 96.88 477 VAL A C 1
ATOM 3683 O O . VAL A 1 477 ? -3.500 7.969 14.373 1.00 96.88 477 VAL A O 1
ATOM 3686 N N . TRP A 1 478 ? -4.083 6.270 15.722 1.00 96.19 478 TRP A N 1
ATOM 3687 C CA . TRP A 1 478 ? -3.807 5.182 14.793 1.00 96.19 478 TRP A CA 1
ATOM 3688 C C . TRP A 1 478 ? -5.096 4.433 14.491 1.00 96.19 478 TRP A C 1
ATOM 3690 O O . TRP A 1 478 ? -5.911 4.246 15.390 1.00 96.19 478 TRP A O 1
ATOM 3700 N N . LYS A 1 479 ? -5.268 3.991 13.249 1.00 91.50 479 LYS A N 1
ATOM 3701 C CA . LYS A 1 479 ? -6.461 3.298 12.761 1.00 91.50 479 LYS A CA 1
ATOM 3702 C C . LYS A 1 479 ? -6.093 1.989 12.073 1.00 91.50 479 LYS A C 1
ATOM 3704 O O . LYS A 1 479 ? -5.089 1.943 11.365 1.00 91.50 479 LYS A O 1
ATOM 3709 N N . SER A 1 480 ? -6.905 0.956 12.260 1.00 77.88 480 SER A N 1
ATOM 3710 C CA . SER A 1 480 ? -6.752 -0.346 11.611 1.00 77.88 480 SER A CA 1
ATOM 3711 C C . SER A 1 480 ? -8.106 -1.014 11.377 1.00 77.88 480 SER A C 1
ATOM 3713 O O . SER A 1 480 ? -9.000 -0.912 12.214 1.00 77.88 480 SER A O 1
ATOM 3715 N N . SER A 1 481 ? -8.226 -1.774 10.289 1.00 74.25 481 SER A N 1
ATOM 3716 C CA . SER A 1 481 ? -9.369 -2.656 10.029 1.00 74.25 481 SER A CA 1
ATOM 3717 C C . SER A 1 481 ? -9.140 -4.102 10.496 1.00 74.25 481 SER A C 1
ATOM 3719 O O . SER A 1 481 ? -10.091 -4.875 10.567 1.00 74.25 481 SER A O 1
ATOM 3721 N N . ASN A 1 482 ? -7.898 -4.484 10.827 1.00 68.69 482 ASN A N 1
ATOM 3722 C CA . ASN A 1 482 ? -7.514 -5.885 11.053 1.00 68.69 482 ASN A CA 1
ATOM 3723 C C . ASN A 1 482 ? -6.556 -6.122 12.236 1.00 68.69 482 ASN A C 1
ATOM 3725 O O . ASN A 1 482 ? -6.042 -7.226 12.372 1.00 68.69 482 ASN A O 1
ATOM 3729 N N . LEU A 1 483 ? -6.303 -5.109 13.075 1.00 76.81 483 LEU A N 1
ATOM 3730 C CA . LEU A 1 483 ? -5.376 -5.133 14.221 1.00 76.81 483 LEU A CA 1
ATOM 3731 C C . LEU A 1 483 ? -3.889 -5.350 13.887 1.00 76.81 483 LEU A C 1
ATOM 3733 O O . LEU A 1 483 ? -3.068 -5.197 14.788 1.00 76.81 483 LEU A O 1
ATOM 3737 N N . ALA A 1 484 ? -3.533 -5.638 12.634 1.00 69.50 484 ALA A N 1
ATOM 3738 C CA . ALA A 1 484 ? -2.156 -5.875 12.199 1.00 69.50 484 ALA A CA 1
ATOM 3739 C C . ALA A 1 484 ? -1.553 -4.648 11.502 1.00 69.50 484 ALA A C 1
ATOM 3741 O O . ALA A 1 484 ? -0.461 -4.203 11.836 1.00 69.50 484 ALA A O 1
ATOM 3742 N N . LYS A 1 485 ? -2.284 -4.052 10.552 1.00 70.50 485 LYS A N 1
ATOM 3743 C CA . LYS A 1 485 ? -1.821 -2.875 9.803 1.00 70.50 485 LYS A CA 1
ATOM 3744 C C . LYS A 1 485 ? -2.438 -1.613 10.377 1.00 70.50 485 LYS A C 1
ATOM 3746 O O . LYS A 1 485 ? -3.661 -1.481 10.394 1.00 70.50 485 LYS A O 1
ATOM 3751 N N . TRP A 1 486 ? -1.596 -0.679 10.803 1.00 83.44 486 TRP A N 1
ATOM 3752 C CA . TRP A 1 486 ? -2.018 0.559 11.452 1.00 83.44 486 TRP A CA 1
ATOM 3753 C C . TRP A 1 486 ? -1.600 1.791 10.648 1.00 83.44 486 TRP A C 1
ATOM 3755 O O . TRP A 1 486 ? -0.458 1.914 10.215 1.00 83.44 486 TRP A O 1
ATOM 3765 N N . THR A 1 487 ? -2.519 2.739 10.475 1.00 87.19 487 THR A N 1
ATOM 3766 C CA . THR A 1 487 ? -2.266 4.041 9.840 1.00 87.19 487 THR A CA 1
ATOM 3767 C C . THR A 1 487 ? -2.400 5.155 10.870 1.00 87.19 487 THR A C 1
ATOM 3769 O O . THR A 1 487 ? -3.435 5.267 11.523 1.00 87.19 487 THR A O 1
ATOM 3772 N N . ARG A 1 488 ? -1.363 5.984 11.028 1.00 94.38 488 ARG A N 1
ATOM 3773 C CA . ARG A 1 488 ? -1.372 7.150 11.928 1.00 94.38 488 ARG A CA 1
ATOM 3774 C C . ARG A 1 488 ? -1.999 8.367 11.248 1.00 94.38 488 ARG A C 1
ATOM 3776 O O . ARG A 1 488 ? -1.779 8.581 10.058 1.00 94.38 488 ARG A O 1
ATOM 3783 N N . SER A 1 489 ? -2.674 9.221 12.012 1.00 89.75 489 SER A N 1
ATOM 3784 C CA . SER A 1 489 ? -3.032 10.566 11.559 1.00 89.75 489 SER A CA 1
ATOM 3785 C C . SER A 1 489 ? -1.786 11.380 11.194 1.00 89.75 489 SER A C 1
ATOM 3787 O O . SER A 1 489 ? -0.754 11.317 11.870 1.00 89.75 489 SER A O 1
ATOM 3789 N N . THR A 1 490 ? -1.882 12.163 10.120 1.00 85.31 490 THR A N 1
ATOM 3790 C CA . THR A 1 490 ? -0.798 13.046 9.666 1.00 85.31 490 THR A CA 1
ATOM 3791 C C . THR A 1 490 ? -0.556 14.179 10.661 1.00 85.31 490 THR A C 1
ATOM 3793 O O . THR A 1 490 ? 0.578 14.413 11.075 1.00 85.31 490 THR A O 1
ATOM 3796 N N . GLU A 1 491 ? -1.637 14.816 11.110 1.00 91.94 491 GLU A N 1
ATOM 3797 C CA . GLU A 1 491 ? -1.625 15.890 12.101 1.00 91.94 491 GLU A CA 1
ATOM 3798 C C . GLU A 1 491 ? -1.910 15.370 13.523 1.00 91.94 491 GLU A C 1
ATOM 3800 O O . GLU A 1 491 ? -2.609 14.357 13.694 1.00 91.94 491 GLU A O 1
ATOM 3805 N N . PRO A 1 492 ? -1.393 16.045 14.569 1.00 95.56 492 PRO A N 1
ATOM 3806 C CA . PRO A 1 492 ? -1.725 15.715 15.947 1.00 95.56 492 PRO A CA 1
ATOM 3807 C C . PRO A 1 492 ? -3.183 16.073 16.259 1.00 95.56 492 PRO A C 1
ATOM 3809 O O . PRO A 1 492 ? -3.648 17.177 15.974 1.00 95.56 492 PRO A O 1
ATOM 3812 N N . ILE A 1 493 ? -3.898 15.157 16.915 1.00 96.81 493 ILE A N 1
ATOM 3813 C CA . ILE A 1 493 ? -5.289 15.378 17.333 1.00 96.81 493 ILE A CA 1
ATOM 3814 C C . ILE A 1 493 ? -5.383 16.395 18.480 1.00 96.81 493 ILE A C 1
ATOM 3816 O O . ILE A 1 493 ? -6.356 17.141 18.572 1.00 96.81 493 ILE A O 1
ATOM 3820 N N . LEU A 1 494 ? -4.350 16.459 19.330 1.00 97.31 494 LEU A N 1
ATOM 3821 C CA . LEU A 1 494 ? -4.172 17.439 20.400 1.00 97.31 494 LEU A CA 1
ATOM 3822 C C . LEU A 1 494 ? -2.684 17.755 20.605 1.00 97.31 494 LEU A C 1
ATOM 3824 O O . LEU A 1 494 ? -1.836 16.869 20.522 1.00 97.31 494 LEU A O 1
ATOM 3828 N N . THR A 1 495 ? -2.401 19.009 20.948 1.00 97.62 495 THR A N 1
ATOM 3829 C CA . THR A 1 495 ? -1.076 19.573 21.221 1.00 97.62 495 THR A CA 1
ATOM 3830 C C . THR A 1 495 ? -1.127 20.376 22.524 1.00 97.62 495 THR A C 1
ATOM 3832 O O . THR A 1 495 ? -1.705 21.465 22.586 1.00 97.62 495 THR A O 1
ATOM 3835 N N . LEU A 1 496 ? -0.493 19.856 23.574 1.00 97.12 496 LEU A N 1
ATOM 3836 C CA . LEU A 1 496 ? -0.397 20.456 24.906 1.00 97.12 496 LEU A CA 1
ATOM 3837 C C . LEU A 1 496 ? 0.810 21.400 24.954 1.00 97.12 496 LEU A C 1
ATOM 3839 O O . LEU A 1 496 ? 1.913 21.022 25.346 1.00 97.12 496 LEU A O 1
ATOM 3843 N N . ASN A 1 497 ? 0.617 22.637 24.499 1.00 95.56 497 ASN A N 1
ATOM 3844 C CA . ASN A 1 497 ? 1.672 23.653 24.449 1.00 95.56 497 ASN A CA 1
ATOM 3845 C C . ASN A 1 497 ? 1.182 25.028 24.936 1.00 95.56 497 ASN A C 1
ATOM 3847 O O . ASN A 1 497 ? 1.536 26.070 24.381 1.00 95.56 497 ASN A O 1
ATOM 3851 N N . GLY A 1 498 ? 0.330 25.032 25.961 1.00 91.56 498 GLY A N 1
ATOM 3852 C CA . GLY A 1 498 ? -0.312 26.226 26.498 1.00 91.56 498 GLY A CA 1
ATOM 3853 C C . GLY A 1 498 ? -1.108 26.962 25.422 1.00 91.56 498 GLY A C 1
ATOM 3854 O O . GLY A 1 498 ? -1.759 26.343 24.583 1.00 91.56 498 GLY A O 1
ATOM 3855 N N . SER A 1 499 ? -1.003 28.292 25.395 1.00 86.25 499 SER A N 1
ATOM 3856 C CA . SER A 1 499 ? -1.667 29.139 24.394 1.00 86.25 499 SER A CA 1
ATOM 3857 C C . SER A 1 499 ? -1.180 28.934 22.954 1.00 86.25 499 SER A C 1
ATOM 3859 O O . SER A 1 499 ? -1.843 29.396 22.031 1.00 86.25 499 SER A O 1
ATOM 3861 N N . ALA A 1 500 ? -0.036 28.269 22.752 1.00 87.44 500 ALA A N 1
ATOM 3862 C CA . ALA A 1 500 ? 0.477 27.905 21.431 1.00 87.44 500 ALA A CA 1
ATOM 3863 C C . ALA A 1 500 ? 0.009 26.511 20.969 1.00 87.44 500 ALA A C 1
ATOM 3865 O O . ALA A 1 500 ? 0.342 26.093 19.863 1.00 87.44 500 ALA A O 1
ATOM 3866 N N . GLY A 1 501 ? -0.708 25.773 21.820 1.00 91.81 501 GLY A N 1
ATOM 3867 C CA . GLY A 1 501 ? -1.362 24.510 21.487 1.00 91.81 501 GLY A CA 1
ATOM 3868 C C . GLY A 1 501 ? -2.884 24.651 21.448 1.00 91.81 501 GLY A C 1
ATOM 3869 O O . GLY A 1 501 ? -3.421 25.756 21.476 1.00 91.81 501 GLY A O 1
ATOM 3870 N N . ASN A 1 502 ? -3.589 23.520 21.420 1.00 92.44 502 ASN A N 1
ATOM 3871 C CA . ASN A 1 502 ? -5.058 23.475 21.469 1.00 92.44 502 ASN A CA 1
ATOM 3872 C C . ASN A 1 502 ? -5.605 23.023 22.839 1.00 92.44 502 ASN A C 1
ATOM 3874 O O . ASN A 1 502 ? -6.811 22.838 22.992 1.00 92.44 502 ASN A O 1
ATOM 3878 N N . VAL A 1 503 ? -4.730 22.918 23.849 1.00 96.56 503 VAL A N 1
ATOM 3879 C CA . VAL A 1 503 ? -5.078 22.714 25.263 1.00 96.56 503 VAL A CA 1
ATOM 3880 C C . VAL A 1 503 ? -4.440 23.834 26.102 1.00 96.56 503 VAL A C 1
ATOM 3882 O O . VAL A 1 503 ? -3.287 23.709 26.520 1.00 96.56 503 VAL A O 1
ATOM 3885 N N . PRO A 1 504 ? -5.144 24.954 26.348 1.00 92.50 504 PRO A N 1
ATOM 3886 C CA . PRO A 1 504 ? -4.524 26.177 26.867 1.00 92.50 504 PRO A CA 1
ATOM 3887 C C . PRO A 1 504 ? -4.002 26.056 28.305 1.00 92.50 504 PRO A C 1
ATOM 3889 O O . PRO A 1 504 ? -3.051 26.750 28.664 1.00 92.50 504 PRO A O 1
ATOM 3892 N N . TRP A 1 505 ? -4.585 25.171 29.117 1.00 96.19 505 TRP A N 1
ATOM 3893 C CA . TRP A 1 505 ? -4.184 24.957 30.510 1.00 96.19 505 TRP A CA 1
ATOM 3894 C C . TRP A 1 505 ? -2.991 23.999 30.674 1.00 96.19 505 TRP A C 1
ATOM 3896 O O . TRP A 1 505 ? -2.472 23.889 31.782 1.00 96.19 505 TRP A O 1
ATOM 3906 N N . ALA A 1 506 ? -2.534 23.317 29.614 1.00 97.00 506 ALA A N 1
ATOM 3907 C CA . ALA A 1 506 ? -1.492 22.290 29.700 1.00 97.00 506 ALA A CA 1
ATOM 3908 C C . ALA A 1 506 ? -0.251 22.634 28.862 1.00 97.00 506 ALA A C 1
ATOM 3910 O O . ALA A 1 506 ? -0.366 22.983 27.691 1.00 97.00 506 ALA A O 1
ATOM 3911 N N . THR A 1 507 ? 0.954 22.499 29.425 1.00 95.75 507 THR A N 1
ATOM 3912 C CA . THR A 1 507 ? 2.221 22.919 28.772 1.00 95.75 507 THR A CA 1
ATOM 3913 C C . THR A 1 507 ? 3.086 21.777 28.228 1.00 95.75 507 THR A C 1
ATOM 3915 O O . THR A 1 507 ? 4.166 22.021 27.680 1.00 95.75 507 THR A O 1
ATOM 3918 N N . GLY A 1 508 ? 2.618 20.538 28.357 1.00 95.06 508 GLY A N 1
ATOM 3919 C CA . GLY A 1 508 ? 3.251 19.337 27.821 1.00 95.06 508 GLY A CA 1
ATOM 3920 C C . GLY A 1 508 ? 2.828 18.101 28.599 1.00 95.06 508 GLY A C 1
ATOM 3921 O O . GLY A 1 508 ? 1.810 18.132 29.294 1.00 95.06 508 GLY A O 1
ATOM 3922 N N . ASN A 1 509 ? 3.635 17.040 28.511 1.00 96.69 509 ASN A N 1
ATOM 3923 C CA . ASN A 1 509 ? 3.362 15.752 29.147 1.00 96.69 509 ASN A CA 1
ATOM 3924 C C . ASN A 1 509 ? 1.994 15.187 28.736 1.00 96.69 509 ASN A C 1
ATOM 3926 O O . ASN A 1 509 ? 1.165 14.889 29.589 1.00 96.69 509 ASN A O 1
ATOM 3930 N N . ALA A 1 510 ? 1.769 15.100 27.424 1.00 97.62 510 ALA A N 1
ATOM 3931 C CA . ALA A 1 510 ? 0.602 14.472 26.816 1.00 97.62 510 ALA A CA 1
ATOM 3932 C C . ALA A 1 510 ? 0.633 12.962 27.082 1.00 97.62 510 ALA A C 1
ATOM 3934 O O . ALA A 1 510 ? 1.253 12.217 26.325 1.00 97.62 510 ALA A O 1
ATOM 3935 N N . TRP A 1 511 ? 0.031 12.539 28.197 1.00 98.19 511 TRP A N 1
ATOM 3936 C CA . TRP A 1 511 ? 0.140 11.171 28.713 1.00 98.19 511 TRP A CA 1
ATOM 3937 C C . TRP A 1 511 ? -1.199 10.438 28.782 1.00 98.19 511 TRP A C 1
ATOM 3939 O O . TRP A 1 511 ? -2.218 11.039 29.142 1.00 98.19 511 TRP A O 1
ATOM 3949 N N . ALA A 1 512 ? -1.123 9.131 28.512 1.00 97.50 512 ALA A N 1
ATOM 3950 C CA . ALA A 1 512 ? -2.081 8.077 28.837 1.00 97.50 512 ALA A CA 1
ATOM 3951 C C . ALA A 1 512 ? -3.538 8.481 28.586 1.00 97.50 512 ALA A C 1
ATOM 3953 O O . ALA A 1 512 ? -4.269 8.797 29.531 1.00 97.50 512 ALA A O 1
ATOM 3954 N N . PRO A 1 513 ? -3.958 8.573 27.314 1.00 98.19 513 PRO A N 1
ATOM 3955 C CA . PRO A 1 513 ? -5.305 8.995 27.005 1.00 98.19 513 PRO A CA 1
ATOM 3956 C C . PRO A 1 513 ? -6.303 7.840 27.128 1.00 98.19 513 PRO A C 1
ATOM 3958 O O . PRO A 1 513 ? -5.954 6.665 27.117 1.00 98.19 513 PRO A O 1
ATOM 3961 N N . THR A 1 514 ? -7.583 8.182 27.163 1.00 98.38 514 THR A N 1
ATOM 3962 C CA . THR A 1 514 ? -8.695 7.251 26.965 1.00 98.38 514 THR A CA 1
ATOM 3963 C C . THR A 1 514 ? -9.786 7.942 26.165 1.00 98.38 514 THR A C 1
ATOM 3965 O O . THR A 1 514 ? -9.960 9.160 26.270 1.00 98.38 514 THR A O 1
ATOM 3968 N N . ILE A 1 515 ? -10.539 7.188 25.370 1.00 98.31 515 ILE A N 1
ATOM 3969 C CA . ILE A 1 515 ? -11.638 7.742 24.584 1.00 98.31 515 ILE A CA 1
ATOM 3970 C C . ILE A 1 515 ? -12.908 6.904 24.706 1.00 98.31 515 ILE A C 1
ATOM 3972 O O . ILE A 1 515 ? -12.870 5.683 24.843 1.00 98.31 515 ILE A O 1
ATOM 3976 N N . ILE A 1 516 ? -14.058 7.573 24.640 1.00 97.31 516 ILE A N 1
ATOM 3977 C CA . ILE A 1 516 ? -15.367 6.921 24.617 1.00 97.31 516 ILE A CA 1
ATOM 3978 C C . ILE A 1 516 ? -16.357 7.698 23.745 1.00 97.31 516 ILE A C 1
ATOM 3980 O O . ILE A 1 516 ? -16.327 8.928 23.699 1.00 97.31 516 ILE A O 1
ATOM 3984 N N . GLU A 1 517 ? -17.255 6.986 23.067 1.00 96.06 517 GLU A N 1
ATOM 3985 C CA . GLU A 1 517 ? -18.354 7.581 22.302 1.00 96.06 517 GLU A CA 1
ATOM 3986 C C . GLU A 1 517 ? -19.632 7.632 23.152 1.00 96.06 517 GLU A C 1
ATOM 3988 O O . GLU A 1 517 ? -20.021 6.645 23.786 1.00 96.06 517 GLU A O 1
ATOM 3993 N N . LYS A 1 518 ? -20.334 8.767 23.117 1.00 93.31 518 LYS A N 1
ATOM 3994 C CA . LYS A 1 518 ? -21.717 8.878 23.582 1.00 93.31 518 LYS A CA 1
ATOM 3995 C C . LYS A 1 518 ? -22.528 9.719 22.598 1.00 93.31 518 LYS A C 1
ATOM 3997 O O . LYS A 1 518 ? -22.198 10.871 22.339 1.00 93.31 518 LYS A O 1
ATOM 4002 N N . GLU A 1 519 ? -23.605 9.131 22.074 1.00 89.00 519 GLU A N 1
ATOM 4003 C CA . GLU A 1 519 ? -24.574 9.802 21.189 1.00 89.00 519 GLU A CA 1
ATOM 4004 C C . GLU A 1 519 ? -23.918 10.470 19.958 1.00 89.00 519 GLU A C 1
ATOM 4006 O O . GLU A 1 519 ? -24.287 11.573 19.563 1.00 89.00 519 GLU A O 1
ATOM 4011 N N . GLY A 1 520 ? -22.928 9.803 19.346 1.00 85.50 520 GLY A N 1
ATOM 4012 C CA . GLY A 1 520 ? -22.196 10.315 18.181 1.00 85.50 520 GLY A CA 1
ATOM 4013 C C . GLY A 1 520 ? -21.150 11.391 18.490 1.00 85.50 520 GLY A C 1
ATOM 4014 O O . GLY A 1 520 ? -20.545 11.918 17.560 1.00 85.50 520 GLY A O 1
ATOM 4015 N N . THR A 1 521 ? -20.930 11.724 19.766 1.00 94.19 521 THR A N 1
ATOM 4016 C CA . THR A 1 521 ? -19.843 12.605 20.217 1.00 94.19 521 THR A CA 1
ATOM 4017 C C . THR A 1 521 ? -18.742 11.776 20.871 1.00 94.19 521 THR A C 1
ATOM 4019 O O . THR A 1 521 ? -19.019 10.904 21.697 1.00 94.19 521 THR A O 1
ATOM 4022 N N . TYR A 1 522 ? -17.490 12.069 20.526 1.00 97.94 522 TYR A N 1
ATOM 4023 C CA . TYR A 1 522 ? -16.306 11.392 21.051 1.00 97.94 522 TYR A CA 1
ATOM 4024 C C . TYR A 1 522 ? -15.685 12.230 22.166 1.00 97.94 522 TYR A C 1
ATOM 4026 O O . TYR A 1 522 ? -15.428 13.417 21.968 1.00 97.94 522 TYR A O 1
ATOM 4034 N N . TYR A 1 523 ? -15.447 11.616 23.324 1.00 98.56 523 TYR A N 1
ATOM 4035 C CA . TYR A 1 523 ? -14.883 12.249 24.516 1.00 98.56 523 TYR A CA 1
ATOM 4036 C C . TYR A 1 523 ? -13.504 11.666 24.795 1.00 98.56 523 TYR A C 1
ATOM 4038 O O . TYR A 1 523 ? -13.388 10.499 25.160 1.00 98.56 523 TYR A O 1
ATOM 4046 N N . PHE A 1 524 ? -12.475 12.486 24.610 1.00 98.69 524 PHE A N 1
ATOM 4047 C CA . PHE A 1 524 ? -11.070 12.128 24.761 1.00 98.69 524 PHE A CA 1
ATOM 4048 C C . PHE A 1 524 ? -10.527 12.718 26.063 1.00 98.69 524 PHE A C 1
ATOM 4050 O O . PHE A 1 524 ? -10.422 13.940 26.193 1.00 98.69 524 PHE A O 1
ATOM 4057 N N . TYR A 1 525 ? -10.207 11.866 27.032 1.00 98.81 525 TYR A N 1
ATOM 4058 C CA . TYR A 1 525 ? -9.623 12.255 28.313 1.00 98.81 525 TYR A CA 1
ATOM 4059 C C . TYR A 1 525 ? -8.128 11.983 28.299 1.00 98.81 525 TYR A C 1
ATOM 4061 O O . TYR A 1 525 ? -7.685 10.979 27.753 1.00 98.81 525 TYR A O 1
ATOM 4069 N N . PHE A 1 526 ? -7.348 12.870 28.898 1.00 98.69 526 PHE A N 1
ATOM 4070 C CA . PHE A 1 526 ? -5.891 12.795 28.844 1.00 98.69 526 PHE A CA 1
ATOM 4071 C C . PHE A 1 526 ? -5.263 13.498 30.038 1.00 98.69 526 PHE A C 1
ATOM 4073 O O . PHE A 1 526 ? -5.877 14.386 30.636 1.00 98.69 526 PHE A O 1
ATOM 4080 N N . SER A 1 527 ? -4.020 13.140 30.346 1.00 98.50 527 SER A N 1
ATOM 4081 C CA . SER A 1 527 ? -3.226 13.805 31.377 1.00 98.50 527 SER A CA 1
ATOM 4082 C C . SER A 1 527 ? -2.295 14.846 30.754 1.00 98.50 527 SER A C 1
ATOM 4084 O O . SER A 1 527 ? -1.788 14.655 29.649 1.00 98.50 527 SER A O 1
ATOM 4086 N N . GLY A 1 528 ? -2.068 15.952 31.461 1.00 97.62 528 GLY A N 1
ATOM 4087 C CA . GLY A 1 528 ? -1.175 17.028 31.031 1.00 97.62 528 GLY A CA 1
ATOM 4088 C C . GLY A 1 528 ? -0.520 17.749 32.205 1.00 97.62 528 GLY A C 1
ATOM 4089 O O . GLY A 1 528 ? -1.061 17.769 33.313 1.00 97.62 528 GLY A O 1
ATOM 4090 N N . GLN A 1 529 ? 0.646 18.362 31.976 1.00 97.31 529 GLN A N 1
ATOM 4091 C CA . GLN A 1 529 ? 1.278 19.232 32.974 1.00 97.31 529 GLN A CA 1
ATOM 4092 C C . GLN A 1 529 ? 0.497 20.532 33.106 1.00 97.31 529 GLN A C 1
ATOM 4094 O O . GLN A 1 529 ? 0.462 21.329 32.167 1.00 97.31 529 GLN A O 1
ATOM 4099 N N . ASN A 1 530 ? -0.059 20.765 34.291 1.00 96.94 530 ASN A N 1
ATOM 4100 C CA . ASN A 1 530 ? -0.750 21.994 34.628 1.00 96.94 530 ASN A CA 1
ATOM 4101 C C . ASN A 1 530 ? 0.216 22.948 35.358 1.00 96.94 530 ASN A C 1
ATOM 4103 O O . ASN A 1 530 ? 0.532 22.728 36.530 1.00 96.94 530 ASN A O 1
ATOM 4107 N N . PRO A 1 531 ? 0.697 24.023 34.706 1.00 94.44 531 PRO A N 1
ATOM 4108 C CA . PRO A 1 531 ? 1.653 24.947 35.309 1.00 94.44 531 PRO A CA 1
ATOM 4109 C C . PRO A 1 531 ? 1.046 25.802 36.433 1.00 94.44 531 PRO A C 1
ATOM 4111 O O . PRO A 1 531 ? 1.796 26.364 37.224 1.00 94.44 531 PRO A O 1
ATOM 4114 N N . THR A 1 532 ? -0.285 25.924 36.522 1.00 93.56 532 THR A N 1
ATOM 4115 C CA . THR A 1 532 ? -0.953 26.706 37.577 1.00 93.56 532 THR A CA 1
ATOM 4116 C C . THR A 1 532 ? -0.797 26.055 38.946 1.00 93.56 532 THR A C 1
ATOM 4118 O O . THR A 1 532 ? -0.642 26.754 39.945 1.00 93.56 532 THR A O 1
ATOM 4121 N N . TYR A 1 533 ? -0.826 24.725 38.984 1.00 92.44 533 TYR A N 1
ATOM 4122 C CA . TYR A 1 533 ? -0.734 23.934 40.211 1.00 92.44 533 TYR A CA 1
ATOM 4123 C C . TYR A 1 533 ? 0.605 23.191 40.345 1.00 92.44 533 TYR A C 1
ATOM 4125 O O . TYR A 1 533 ? 0.858 22.587 41.381 1.00 92.44 533 TYR A O 1
ATOM 4133 N N . ASP A 1 534 ? 1.454 23.253 39.312 1.00 93.88 534 ASP A N 1
ATOM 4134 C CA . ASP A 1 534 ? 2.702 22.489 39.177 1.00 93.88 534 ASP A CA 1
ATOM 4135 C C . ASP A 1 534 ? 2.513 20.975 39.387 1.00 93.88 534 ASP A C 1
ATOM 4137 O O . ASP A 1 534 ? 3.343 20.274 39.962 1.00 93.88 534 ASP A O 1
ATOM 4141 N N . GLU A 1 535 ? 1.389 20.452 38.899 1.00 94.69 535 GLU A N 1
ATOM 4142 C CA . GLU A 1 535 ? 1.020 19.042 39.006 1.00 94.69 535 GLU A CA 1
ATOM 4143 C C . GLU A 1 535 ? 0.460 18.520 37.681 1.00 94.69 535 GLU A C 1
ATOM 4145 O O . GLU A 1 535 ? 0.114 19.280 36.771 1.00 94.69 535 GLU A O 1
ATOM 4150 N N . LYS A 1 536 ? 0.361 17.194 37.564 1.00 97.06 536 LYS A N 1
ATOM 4151 C CA . LYS A 1 536 ? -0.398 16.578 36.476 1.00 97.06 536 LYS A CA 1
ATOM 4152 C C . LYS A 1 536 ? -1.887 16.709 36.764 1.00 97.06 536 LYS A C 1
ATOM 4154 O O . LYS A 1 536 ? -2.316 16.567 37.907 1.00 97.06 536 LYS A O 1
ATOM 4159 N N . SER A 1 537 ? -2.661 17.004 35.733 1.00 98.12 537 SER A N 1
ATOM 4160 C CA . SER A 1 537 ? -4.117 17.117 35.801 1.00 98.12 537 SER A CA 1
ATOM 4161 C C . SER A 1 537 ? -4.742 16.431 34.592 1.00 98.12 537 SER A C 1
ATOM 4163 O O . SER A 1 537 ? -4.090 16.296 33.555 1.00 98.12 537 SER A O 1
ATOM 4165 N N . ILE A 1 538 ? -6.008 16.031 34.714 1.00 98.62 538 ILE A N 1
ATOM 4166 C CA . ILE A 1 538 ? -6.755 15.382 33.630 1.00 98.62 538 ILE A CA 1
ATOM 4167 C C . ILE A 1 538 ? -7.686 16.397 32.972 1.00 98.62 538 ILE A C 1
ATOM 4169 O O . ILE A 1 538 ? -8.413 17.118 33.659 1.00 98.62 538 ILE A O 1
ATOM 4173 N N . GLY A 1 539 ? -7.686 16.439 31.642 1.00 98.19 539 GLY A N 1
ATOM 4174 C CA . GLY A 1 539 ? -8.655 17.191 30.848 1.00 98.19 539 GLY A CA 1
ATOM 4175 C C . GLY A 1 539 ? -9.548 16.304 30.001 1.00 98.19 539 GLY A C 1
ATOM 4176 O O . GLY A 1 539 ? -9.386 15.087 29.954 1.00 98.19 539 GLY A O 1
ATOM 4177 N N . VAL A 1 540 ? -10.483 16.956 29.315 1.00 98.50 540 VAL A N 1
ATOM 4178 C CA . VAL A 1 540 ? -11.398 16.339 28.356 1.00 98.50 540 VAL A CA 1
ATOM 4179 C C . VAL A 1 540 ? -11.474 17.191 27.092 1.00 98.50 540 VAL A C 1
ATOM 4181 O O . VAL A 1 540 ? -11.540 18.423 27.157 1.00 98.50 540 VAL A O 1
ATOM 4184 N N . ALA A 1 541 ? -11.470 16.529 25.941 1.00 98.31 541 ALA A N 1
ATOM 4185 C CA . ALA A 1 541 ? -11.729 17.109 24.635 1.00 98.31 541 ALA A CA 1
ATOM 4186 C C . ALA A 1 541 ? -12.878 16.384 23.936 1.00 98.31 541 ALA A C 1
ATOM 4188 O O . ALA A 1 541 ? -13.131 15.209 24.189 1.00 98.31 541 ALA A O 1
ATOM 4189 N N . THR A 1 542 ? -13.580 17.099 23.061 1.00 98.06 542 THR A N 1
ATOM 4190 C CA . THR A 1 542 ? -14.749 16.581 22.336 1.00 98.06 542 THR A CA 1
ATOM 4191 C C . THR A 1 542 ? -14.549 16.667 20.829 1.00 98.06 542 THR A C 1
ATOM 4193 O O . THR A 1 542 ? -13.941 17.627 20.355 1.00 98.06 542 THR A O 1
ATOM 4196 N N . ALA A 1 543 ? -15.053 15.684 20.081 1.00 96.81 543 ALA A N 1
ATOM 4197 C CA . ALA A 1 543 ? -14.991 15.650 18.619 1.00 96.81 543 ALA A CA 1
ATOM 4198 C C . ALA A 1 543 ? -16.256 15.033 17.990 1.00 96.81 543 ALA A C 1
ATOM 4200 O O . ALA A 1 543 ? -16.929 14.225 18.636 1.00 96.81 543 ALA A O 1
ATOM 4201 N N . PRO A 1 544 ? -16.569 15.368 16.720 1.00 91.31 544 PRO A N 1
ATOM 4202 C CA . PRO A 1 544 ? -17.655 14.742 15.959 1.00 91.31 544 PRO A CA 1
ATOM 4203 C C . PRO A 1 544 ? -17.258 13.409 15.291 1.00 91.31 544 PRO A C 1
ATOM 4205 O O . PRO A 1 544 ? -18.110 12.725 14.731 1.00 91.31 544 PRO A O 1
ATOM 4208 N N . SER A 1 545 ? -15.970 13.057 15.303 1.00 94.81 545 SER A N 1
ATOM 4209 C CA . SER A 1 545 ? -15.392 11.862 14.677 1.00 94.81 545 SER A CA 1
ATOM 4210 C C . SER A 1 545 ? -14.262 11.317 15.563 1.00 94.81 545 SER A C 1
ATOM 4212 O O . SER A 1 545 ? -13.640 12.108 16.283 1.00 94.81 545 SER A O 1
ATOM 4214 N N . PRO A 1 546 ? -13.963 10.002 15.516 1.00 92.94 546 PRO A N 1
ATOM 4215 C CA . PRO A 1 546 ? -12.874 9.413 16.299 1.00 92.94 546 PRO A CA 1
ATOM 4216 C C . PRO A 1 546 ? -11.497 9.979 15.915 1.00 92.94 546 PRO A C 1
ATOM 4218 O O . PRO A 1 546 ? -10.575 9.976 16.728 1.00 92.94 546 PRO A O 1
ATOM 4221 N N . GLU A 1 547 ? -11.359 10.518 14.705 1.00 94.62 547 GLU A N 1
ATOM 4222 C CA . GLU A 1 547 ? -10.116 11.112 14.195 1.00 94.62 547 GLU A CA 1
ATOM 4223 C C . GLU A 1 547 ? -10.048 12.635 14.437 1.00 94.62 547 GLU A C 1
ATOM 4225 O O . GLU A 1 547 ? -9.058 13.285 14.108 1.00 94.62 547 GLU A O 1
ATOM 4230 N N . GLY A 1 548 ? -11.079 13.216 15.061 1.00 92.38 548 GLY A N 1
ATOM 4231 C CA . GLY A 1 548 ? -11.182 14.648 15.321 1.00 92.38 548 GLY A CA 1
ATOM 4232 C C . GLY A 1 548 ? -12.017 15.404 14.276 1.00 92.38 548 GLY A C 1
ATOM 4233 O O . GLY A 1 548 ? -12.809 14.802 13.550 1.00 92.38 548 GLY A O 1
ATOM 4234 N N . PRO A 1 549 ? -11.891 16.741 14.209 1.00 95.44 549 PRO A N 1
ATOM 4235 C CA . PRO A 1 549 ? -11.032 17.576 15.051 1.00 95.44 549 PRO A CA 1
ATOM 4236 C C . PRO A 1 549 ? -11.507 17.616 16.513 1.00 95.44 549 PRO A C 1
ATOM 4238 O O . PRO A 1 549 ? -12.709 17.662 16.778 1.00 95.44 549 PRO A O 1
ATOM 4241 N N . PHE A 1 550 ? -10.564 17.623 17.462 1.00 97.31 550 PHE A N 1
ATOM 4242 C CA . PHE A 1 550 ? -10.853 17.679 18.899 1.00 97.31 550 PHE A CA 1
ATOM 4243 C C . PHE A 1 550 ? -10.809 19.107 19.447 1.00 97.31 550 PHE A C 1
ATOM 4245 O O . PHE A 1 550 ? -9.915 19.890 19.134 1.00 97.31 550 PHE A O 1
ATOM 4252 N N . THR A 1 551 ? -11.760 19.425 20.326 1.00 97.44 551 THR A N 1
ATOM 4253 C CA . THR A 1 551 ? -11.826 20.690 21.069 1.00 97.44 551 THR A CA 1
ATOM 4254 C C . THR A 1 551 ? -11.733 20.414 22.567 1.00 97.44 551 THR A C 1
ATOM 4256 O O . THR A 1 551 ? -12.652 19.822 23.139 1.00 97.44 551 THR A O 1
ATOM 4259 N N . ALA A 1 552 ? -10.633 20.828 23.200 1.00 97.12 552 ALA A N 1
ATOM 4260 C CA . ALA A 1 552 ? -10.405 20.665 24.635 1.00 97.12 552 ALA A CA 1
ATOM 4261 C C . ALA A 1 552 ? -11.132 21.724 25.476 1.00 97.12 552 ALA A C 1
ATOM 4263 O O . ALA A 1 552 ? -11.337 22.857 25.035 1.00 97.12 552 ALA A O 1
ATOM 4264 N N . GLN A 1 553 ? -11.488 21.369 26.714 1.00 96.94 553 GLN A N 1
ATOM 4265 C CA . GLN A 1 553 ? -11.933 22.362 27.689 1.00 96.94 553 GLN A CA 1
ATOM 4266 C C . GLN A 1 553 ? -10.823 23.383 27.998 1.00 96.94 553 GLN A C 1
ATOM 4268 O O . GLN A 1 553 ? -9.640 23.027 28.014 1.00 96.94 553 GLN A O 1
ATOM 4273 N N . PRO A 1 554 ? -11.194 24.650 28.268 1.00 95.06 554 PRO A N 1
ATOM 4274 C CA . PRO A 1 554 ? -10.229 25.701 28.578 1.00 95.06 554 PRO A CA 1
ATOM 4275 C C . PRO A 1 554 ? -9.514 25.491 29.920 1.00 95.06 554 PRO A C 1
ATOM 4277 O O . PRO A 1 554 ? -8.401 25.984 30.078 1.00 95.06 554 PRO A O 1
ATOM 4280 N N . ASP A 1 555 ? -10.109 24.722 30.835 1.00 95.75 555 ASP A N 1
ATOM 4281 C CA . ASP A 1 555 ? -9.566 24.386 32.151 1.00 95.75 555 ASP A CA 1
ATOM 4282 C C . ASP A 1 555 ? -9.420 22.863 32.312 1.00 95.75 555 ASP A C 1
ATOM 4284 O O . ASP A 1 555 ? -10.097 22.083 31.635 1.00 95.75 555 ASP A O 1
ATOM 4288 N N . ALA A 1 556 ? -8.549 22.434 33.230 1.00 96.62 556 ALA A N 1
ATOM 4289 C CA . ALA A 1 556 ? -8.434 21.025 33.600 1.00 96.62 556 ALA A CA 1
ATOM 4290 C C . ALA A 1 556 ? -9.730 20.532 34.266 1.00 96.62 556 ALA A C 1
ATOM 4292 O O . ALA A 1 556 ? -10.278 21.195 35.147 1.00 96.62 556 ALA A O 1
ATOM 4293 N N . MET A 1 557 ? -10.186 19.338 33.887 1.00 96.38 557 MET A N 1
ATOM 4294 C CA . MET A 1 557 ? -11.408 18.730 34.420 1.00 96.38 557 MET A CA 1
ATOM 4295 C C . MET A 1 557 ? -11.196 18.168 35.833 1.00 96.38 557 MET A C 1
ATOM 4297 O O . MET A 1 557 ? -12.104 18.232 36.662 1.00 96.38 557 MET A O 1
ATOM 4301 N N . ILE A 1 558 ? -10.013 17.610 36.114 1.00 96.75 558 ILE A N 1
ATOM 4302 C CA . ILE A 1 558 ? -9.666 17.026 37.418 1.00 96.75 558 ILE A CA 1
ATOM 4303 C C . ILE A 1 558 ? -8.289 17.523 37.849 1.00 96.75 558 ILE A C 1
ATOM 4305 O O . ILE A 1 558 ? -7.304 17.370 37.125 1.00 96.75 558 ILE A O 1
ATOM 4309 N N . THR A 1 559 ? -8.229 18.070 39.060 1.00 95.31 559 THR A N 1
ATOM 4310 C CA . THR A 1 559 ? -7.010 18.510 39.753 1.00 95.31 559 THR A CA 1
ATOM 4311 C C . THR A 1 559 ? -6.893 17.785 41.093 1.00 95.31 559 THR A C 1
ATOM 4313 O O . THR A 1 559 ? -7.862 17.182 41.563 1.00 95.31 559 THR A O 1
ATOM 4316 N N . ASN A 1 560 ? -5.732 17.844 41.751 1.00 93.12 560 ASN A N 1
ATOM 4317 C CA . ASN A 1 560 ? -5.526 17.142 43.024 1.00 93.12 560 ASN A CA 1
ATOM 4318 C C . ASN A 1 560 ? -5.957 17.970 44.252 1.00 93.12 560 ASN A C 1
ATOM 4320 O O . ASN A 1 560 ? -5.540 17.698 45.374 1.00 93.12 560 ASN A O 1
ATOM 4324 N N . GLN A 1 561 ? -6.789 18.998 44.052 1.00 87.31 561 GLN A N 1
ATOM 4325 C CA . GLN A 1 561 ? -7.166 19.979 45.082 1.00 87.31 561 GLN A CA 1
ATOM 4326 C C . GLN A 1 561 ? -8.421 19.579 45.891 1.00 87.31 561 GLN A C 1
ATOM 4328 O O . GLN A 1 561 ? -8.892 20.341 46.737 1.00 87.31 561 GLN A O 1
ATOM 4333 N N . GLY A 1 562 ? -9.007 18.413 45.602 1.00 80.81 562 GLY A N 1
ATOM 4334 C CA . GLY A 1 562 ? -10.226 17.910 46.243 1.00 80.81 562 GLY A CA 1
ATOM 4335 C C . GLY A 1 562 ? -10.005 17.268 47.619 1.00 80.81 562 GLY A C 1
ATOM 4336 O O . GLY A 1 562 ? -8.890 17.162 48.120 1.00 80.81 562 GLY A O 1
ATOM 4337 N N . SER A 1 563 ? -11.091 16.793 48.241 1.00 81.69 563 SER A N 1
ATOM 4338 C CA . SER A 1 563 ? -11.044 16.089 49.537 1.00 81.69 563 SER A CA 1
ATOM 4339 C C . SER A 1 563 ? -10.570 14.635 49.443 1.00 81.69 563 SER A C 1
ATOM 4341 O O . SER A 1 563 ? -10.180 14.054 50.453 1.00 81.69 563 SER A O 1
ATOM 4343 N N . VAL A 1 564 ? -10.637 14.039 48.251 1.00 87.81 564 VAL A N 1
ATOM 4344 C CA . VAL A 1 564 ? -10.098 12.711 47.941 1.00 87.81 564 VAL A CA 1
ATOM 4345 C C . VAL A 1 564 ? -8.999 12.913 46.908 1.00 87.81 564 VAL A C 1
ATOM 4347 O O . VAL A 1 564 ? -9.269 13.428 45.825 1.00 87.81 564 VAL A O 1
ATOM 4350 N N . THR A 1 565 ? -7.774 12.542 47.264 1.00 92.25 565 THR A N 1
ATOM 4351 C CA . THR A 1 565 ? -6.570 12.793 46.468 1.00 92.25 565 THR A CA 1
ATOM 4352 C C . THR A 1 565 ? -5.831 11.499 46.155 1.00 92.25 565 THR A C 1
ATOM 4354 O O . THR A 1 565 ? -6.079 10.445 46.746 1.00 92.25 565 THR A O 1
ATOM 4357 N N . THR A 1 566 ? -4.919 11.589 45.197 1.00 95.88 566 THR A N 1
ATOM 4358 C CA . THR A 1 566 ? -4.005 10.518 44.786 1.00 95.88 566 THR A CA 1
ATOM 4359 C C . THR A 1 566 ? -2.581 11.077 44.699 1.00 95.88 566 THR A C 1
ATOM 4361 O O . THR A 1 566 ? -2.392 12.281 44.901 1.00 95.88 566 THR A O 1
ATOM 4364 N N . ASN A 1 567 ? -1.560 10.255 44.438 1.00 95.81 567 ASN A N 1
ATOM 4365 C CA . ASN A 1 567 ? -0.193 10.781 44.342 1.00 95.81 567 ASN A CA 1
ATOM 4366 C C . ASN A 1 567 ? -0.041 11.671 43.104 1.00 95.81 567 ASN A C 1
ATOM 4368 O O . ASN A 1 567 ? 0.534 12.754 43.192 1.00 95.81 567 ASN A O 1
ATOM 4372 N N . GLN A 1 568 ? -0.586 11.233 41.965 1.00 96.56 568 GLN A N 1
ATOM 4373 C CA . GLN A 1 568 ? -0.686 12.034 40.743 1.00 96.56 568 GLN A CA 1
ATOM 4374 C C . GLN A 1 568 ? -2.039 11.808 40.068 1.00 96.56 568 GLN A C 1
ATOM 4376 O O . GLN A 1 568 ? -2.519 10.676 39.988 1.00 96.56 568 GLN A O 1
ATOM 4381 N N . VAL A 1 569 ? -2.645 12.886 39.570 1.00 97.56 569 VAL A N 1
ATOM 4382 C CA . VAL A 1 569 ? -3.900 12.846 38.807 1.00 97.56 569 VAL A CA 1
ATOM 4383 C C . VAL A 1 569 ? -3.562 12.563 37.344 1.00 97.56 569 VAL A C 1
ATOM 4385 O O . VAL A 1 569 ? -3.414 13.485 36.543 1.00 97.56 569 VAL A O 1
ATOM 4388 N N . ILE A 1 570 ? -3.361 11.280 37.040 1.00 98.31 570 ILE A N 1
ATOM 4389 C CA . ILE A 1 570 ? -2.995 10.759 35.716 1.00 98.31 570 ILE A CA 1
ATOM 4390 C C . ILE A 1 570 ? -3.786 9.491 35.373 1.00 98.31 570 ILE A C 1
ATOM 4392 O O . ILE A 1 570 ? -4.537 8.988 36.211 1.00 98.31 570 ILE A O 1
ATOM 4396 N N . ASP A 1 571 ? -3.575 8.982 34.162 1.00 98.31 571 ASP A N 1
ATOM 4397 C CA . ASP A 1 571 ? -4.081 7.709 33.638 1.00 98.31 571 ASP A CA 1
ATOM 4398 C C . ASP A 1 571 ? -5.611 7.573 33.719 1.00 98.31 571 ASP A C 1
ATOM 4400 O O . ASP A 1 571 ? -6.124 6.666 34.384 1.00 98.31 571 ASP A O 1
ATOM 4404 N N . PRO A 1 572 ? -6.369 8.498 33.095 1.00 98.56 572 PRO A N 1
ATOM 4405 C CA . PRO A 1 572 ? -7.812 8.364 32.994 1.00 98.56 572 PRO A CA 1
ATOM 4406 C C . PRO A 1 572 ? -8.197 7.103 32.211 1.00 98.56 572 PRO A C 1
ATOM 4408 O O . PRO A 1 572 ? -7.673 6.853 31.132 1.00 98.56 572 PRO A O 1
ATOM 4411 N N . ALA A 1 573 ? -9.213 6.389 32.690 1.00 98.50 573 ALA A N 1
ATOM 4412 C CA . ALA A 1 573 ? -9.919 5.360 31.933 1.00 98.50 573 ALA A CA 1
ATOM 4413 C C . ALA A 1 573 ? -11.426 5.572 32.010 1.00 98.50 573 ALA A C 1
ATOM 4415 O O . ALA A 1 573 ? -12.018 5.584 33.094 1.00 98.50 573 ALA A O 1
ATOM 4416 N N . ALA A 1 574 ? -12.047 5.758 30.848 1.00 97.88 574 ALA A N 1
ATOM 4417 C CA . ALA A 1 574 ? -13.478 5.962 30.724 1.00 97.88 574 ALA A CA 1
ATOM 4418 C C . ALA A 1 574 ? -14.181 4.621 30.510 1.00 97.88 574 ALA A C 1
ATOM 4420 O O . ALA A 1 574 ? -13.766 3.800 29.697 1.00 97.88 574 ALA A O 1
ATOM 4421 N N . PHE A 1 575 ? -15.282 4.408 31.222 1.00 98.06 575 PHE A N 1
ATOM 4422 C CA . PHE A 1 575 ? -16.039 3.165 31.150 1.00 98.06 575 PHE A CA 1
ATOM 4423 C C . PHE A 1 575 ? -17.533 3.452 31.151 1.00 98.06 575 PHE A C 1
ATOM 4425 O O . PHE A 1 575 ? -18.043 4.186 32.001 1.00 98.06 575 PHE A O 1
ATOM 4432 N N . ARG A 1 576 ? -18.254 2.823 30.225 1.00 96.88 576 ARG A N 1
ATOM 4433 C CA . ARG A 1 576 ? -19.715 2.782 30.238 1.00 96.88 576 ARG A CA 1
ATOM 4434 C C . ARG A 1 576 ? -20.160 1.470 30.860 1.00 96.88 576 ARG A C 1
ATOM 4436 O O . ARG A 1 576 ? -19.933 0.408 30.288 1.00 96.88 576 ARG A O 1
ATOM 4443 N N . ASP A 1 577 ? -20.855 1.551 31.988 1.00 96.00 577 ASP A N 1
ATOM 4444 C CA . ASP A 1 577 ? -21.454 0.381 32.613 1.00 96.00 577 ASP A CA 1
ATOM 4445 C C . ASP A 1 577 ? -22.621 -0.135 31.753 1.00 96.00 577 ASP A C 1
ATOM 4447 O O . ASP A 1 577 ? -23.640 0.556 31.631 1.00 96.00 577 ASP A O 1
ATOM 4451 N N . PRO A 1 578 ? -22.526 -1.344 31.168 1.00 91.00 578 PRO A N 1
ATOM 4452 C CA . PRO A 1 578 ? -23.589 -1.878 30.326 1.00 91.00 578 PRO A CA 1
ATOM 4453 C C . PRO A 1 578 ? -24.849 -2.249 31.120 1.00 91.00 578 PRO A C 1
ATOM 4455 O O . PRO A 1 578 ? -25.901 -2.432 30.510 1.00 91.00 578 PRO A O 1
ATOM 4458 N N . ILE A 1 579 ? -24.772 -2.360 32.455 1.00 91.62 579 ILE A N 1
ATOM 4459 C CA . ILE A 1 579 ? -25.925 -2.691 33.302 1.00 91.62 579 ILE A CA 1
ATOM 4460 C C . ILE A 1 579 ? -26.755 -1.440 33.610 1.00 91.62 579 ILE A C 1
ATOM 4462 O O . ILE A 1 579 ? -27.963 -1.433 33.375 1.00 91.62 579 ILE A O 1
ATOM 4466 N N . SER A 1 580 ? -26.134 -0.386 34.151 1.00 93.31 580 SER A N 1
ATOM 4467 C CA . SER A 1 580 ? -26.848 0.842 34.533 1.00 93.31 580 SER A CA 1
ATOM 4468 C C . SER A 1 580 ? -26.919 1.903 33.431 1.00 93.31 580 SER A C 1
ATOM 4470 O O . SER A 1 580 ? -27.725 2.826 33.533 1.00 93.31 580 SER A O 1
ATOM 4472 N N . GLY A 1 581 ? -26.072 1.811 32.400 1.00 90.88 581 GLY A N 1
ATOM 4473 C CA . GLY A 1 581 ? -25.892 2.848 31.380 1.00 90.88 581 GLY A CA 1
ATOM 4474 C C . GLY A 1 581 ? -25.108 4.077 31.860 1.00 90.88 581 GLY A C 1
ATOM 4475 O O . GLY A 1 581 ? -24.905 5.008 31.078 1.00 90.88 581 GLY A O 1
ATOM 4476 N N . LYS A 1 582 ? -24.670 4.098 33.126 1.00 95.94 582 LYS A N 1
ATOM 4477 C CA . LYS A 1 582 ? -23.856 5.177 33.694 1.00 95.94 582 LYS A CA 1
ATOM 4478 C C . LYS A 1 582 ? -22.430 5.127 33.167 1.00 95.94 582 LYS A C 1
ATOM 4480 O O . LYS A 1 582 ? -21.929 4.074 32.780 1.00 95.94 582 LYS A O 1
ATOM 4485 N N . HIS A 1 583 ? -21.783 6.283 33.187 1.00 98.19 583 HIS A N 1
ATOM 4486 C CA . HIS A 1 583 ? -20.397 6.423 32.778 1.00 98.19 583 HIS A CA 1
ATOM 4487 C C . HIS A 1 583 ? -19.547 6.735 34.003 1.00 98.19 583 HIS A C 1
ATOM 4489 O O . HIS A 1 583 ? -19.963 7.497 34.877 1.00 98.19 583 HIS A O 1
ATOM 4495 N N . TYR A 1 584 ? -18.373 6.129 34.062 1.00 98.50 584 TYR A N 1
ATOM 4496 C CA . TYR A 1 584 ? -17.421 6.268 35.149 1.00 98.50 584 TYR A CA 1
ATOM 4497 C C . TYR A 1 584 ? -16.069 6.664 34.577 1.00 98.50 584 TYR A C 1
ATOM 4499 O O . TYR A 1 584 ? -15.729 6.282 33.455 1.00 98.50 584 TYR A O 1
ATOM 4507 N N . LEU A 1 585 ? -15.310 7.416 35.364 1.00 98.62 585 LEU A N 1
ATOM 4508 C CA . LEU A 1 585 ? -13.903 7.669 35.102 1.00 98.62 585 LEU A CA 1
ATOM 4509 C C . LEU A 1 585 ? -13.088 7.085 36.253 1.00 98.62 585 LEU A C 1
ATOM 4511 O O . LEU A 1 585 ? -13.394 7.346 37.419 1.00 98.62 585 LEU A O 1
ATOM 4515 N N . TYR A 1 586 ? -12.069 6.305 35.914 1.00 98.69 586 TYR A N 1
ATOM 4516 C CA . TYR A 1 586 ? -11.053 5.785 36.827 1.00 98.69 586 TYR A CA 1
ATOM 4517 C C . TYR A 1 586 ? -9.757 6.545 36.589 1.00 98.69 586 TYR A C 1
ATOM 4519 O O . TYR A 1 586 ? -9.494 6.924 35.452 1.00 98.69 586 TYR A O 1
ATOM 4527 N N . TRP A 1 587 ? -8.975 6.801 37.633 1.00 98.56 587 TRP A N 1
ATOM 4528 C CA . TRP A 1 587 ? -7.676 7.458 37.488 1.00 98.56 587 TRP A CA 1
ATOM 4529 C C . TRP A 1 587 ? -6.800 7.267 38.726 1.00 98.56 587 TRP A C 1
ATOM 4531 O O . TRP A 1 587 ? -7.266 6.847 39.791 1.00 98.56 587 TRP A O 1
ATOM 4541 N N . GLY A 1 588 ? -5.540 7.673 38.603 1.00 97.06 588 GLY A N 1
ATOM 4542 C CA . GLY A 1 588 ? -4.648 7.914 39.728 1.00 97.06 588 GLY A CA 1
ATOM 4543 C C . GLY A 1 588 ? -3.385 7.068 39.716 1.00 97.06 588 GLY A C 1
ATOM 4544 O O . GLY A 1 588 ? -3.360 5.948 39.212 1.00 97.06 588 GLY A O 1
ATOM 4545 N N . ASN A 1 589 ? -2.346 7.618 40.342 1.00 97.81 589 ASN A N 1
ATOM 4546 C CA . ASN A 1 589 ? -1.086 6.938 40.616 1.00 97.81 589 ASN A CA 1
ATOM 4547 C C . ASN A 1 589 ? -0.922 6.696 42.130 1.00 97.81 589 ASN A C 1
ATOM 4549 O O . ASN A 1 589 ? -1.145 7.590 42.949 1.00 97.81 589 ASN A O 1
ATOM 4553 N N . GLY A 1 590 ? -0.565 5.476 42.525 1.00 96.06 590 GLY A N 1
ATOM 4554 C CA . GLY A 1 590 ? -0.406 4.990 43.898 1.00 96.06 590 GLY A CA 1
ATOM 4555 C C . GLY A 1 590 ? -1.715 4.807 44.672 1.00 96.06 590 GLY A C 1
ATOM 4556 O O . GLY A 1 590 ? -1.851 3.848 45.430 1.00 96.06 590 GLY A O 1
ATOM 4557 N N . VAL A 1 591 ? -2.698 5.688 44.467 1.00 97.44 591 VAL A N 1
ATOM 4558 C CA . VAL A 1 591 ? -4.044 5.583 45.048 1.00 97.44 591 VAL A CA 1
ATOM 4559 C C . VAL A 1 591 ? -5.077 5.543 43.915 1.00 97.44 591 VAL A C 1
ATOM 4561 O O . VAL A 1 591 ? -5.258 6.565 43.247 1.00 97.44 591 VAL A O 1
ATOM 4564 N N . PRO A 1 592 ? -5.760 4.405 43.690 1.00 97.62 592 PRO A N 1
ATOM 4565 C CA . PRO A 1 592 ? -6.750 4.265 42.628 1.00 97.62 592 PRO A CA 1
ATOM 4566 C C . PRO A 1 592 ? -8.059 4.951 43.014 1.00 97.62 592 PRO A C 1
ATOM 4568 O O . PRO A 1 592 ? -8.653 4.638 44.053 1.00 97.62 592 PRO A O 1
ATOM 4571 N N . LEU A 1 593 ? -8.530 5.861 42.167 1.00 98.12 593 LEU A N 1
ATOM 4572 C CA . LEU A 1 593 ? -9.771 6.605 42.354 1.00 98.12 593 LEU A CA 1
ATOM 4573 C C . LEU A 1 593 ? -10.774 6.289 41.243 1.00 98.12 593 LEU A C 1
ATOM 4575 O O . LEU A 1 593 ? -10.404 5.912 40.132 1.00 98.12 593 LEU A O 1
ATOM 4579 N N . ALA A 1 594 ? -12.058 6.461 41.550 1.00 98.00 594 ALA A N 1
ATOM 4580 C CA . ALA A 1 594 ? -13.130 6.411 40.564 1.00 98.00 594 ALA A CA 1
ATOM 4581 C C . ALA A 1 594 ? -14.267 7.362 40.939 1.00 98.00 594 ALA A C 1
ATOM 4583 O O . ALA A 1 594 ? -14.538 7.566 42.124 1.00 98.00 594 ALA A O 1
ATOM 4584 N N . ALA A 1 595 ? -14.965 7.894 39.940 1.00 98.00 595 ALA A N 1
ATOM 4585 C CA . ALA A 1 595 ? -16.161 8.716 40.111 1.00 98.00 595 ALA A CA 1
ATOM 4586 C C . ALA A 1 595 ? -17.146 8.498 38.956 1.00 98.00 595 ALA A C 1
ATOM 4588 O O . ALA A 1 595 ? -16.767 8.063 37.867 1.00 98.00 595 ALA A O 1
ATOM 4589 N N . GLU A 1 596 ? -18.419 8.818 39.185 1.00 98.12 596 GLU A N 1
ATOM 4590 C CA . GLU A 1 596 ? -19.428 8.853 38.123 1.00 98.12 596 GLU A CA 1
ATOM 4591 C C . GLU A 1 596 ? -19.244 10.136 37.293 1.00 98.12 596 GLU A C 1
ATOM 4593 O O . GLU A 1 596 ? -19.022 11.212 37.849 1.00 98.12 596 GLU A O 1
ATOM 4598 N N . LEU A 1 597 ? -19.352 10.044 35.970 1.00 98.06 597 LEU A N 1
ATOM 4599 C CA . LEU A 1 597 ? -19.354 11.199 35.069 1.00 98.06 597 LEU A CA 1
ATOM 4600 C C . LEU A 1 597 ? -20.742 11.858 35.031 1.00 98.06 597 LEU A C 1
ATOM 4602 O O . LEU A 1 597 ? -21.775 11.205 35.192 1.00 98.06 597 LEU A O 1
ATOM 4606 N N . THR A 1 598 ? -20.783 13.170 34.802 1.00 97.50 598 THR A N 1
ATOM 4607 C CA . THR A 1 598 ? -22.029 13.886 34.495 1.00 97.50 598 THR A CA 1
ATOM 4608 C C . THR A 1 598 ? -22.594 13.463 33.135 1.00 97.50 598 THR A C 1
ATOM 4610 O O . THR A 1 598 ? -21.887 12.921 32.289 1.00 97.50 598 THR A O 1
ATOM 4613 N N . ASP A 1 599 ? -23.871 13.757 32.871 1.00 93.00 599 ASP A N 1
ATOM 4614 C CA . ASP A 1 599 ? -24.517 13.355 31.611 1.00 93.00 599 ASP A CA 1
ATOM 4615 C C . ASP A 1 599 ? -23.869 13.985 30.368 1.00 93.00 599 ASP A C 1
ATOM 4617 O O . ASP A 1 599 ? -23.864 13.372 29.305 1.00 93.00 599 ASP A O 1
ATOM 4621 N N . ASN A 1 600 ? -23.279 15.174 30.490 1.00 93.31 600 ASN A N 1
ATOM 4622 C CA . ASN A 1 600 ? -22.532 15.806 29.401 1.00 93.31 600 ASN A CA 1
ATOM 4623 C C . ASN A 1 600 ? -21.099 15.267 29.245 1.00 93.31 600 ASN A C 1
ATOM 4625 O O . ASN A 1 600 ? -20.400 15.745 28.362 1.00 93.31 600 ASN A O 1
ATOM 4629 N N . MET A 1 601 ? -20.666 14.307 30.077 1.00 97.69 601 MET A N 1
ATOM 4630 C CA . MET A 1 601 ? -19.360 13.630 30.038 1.00 97.69 601 MET A CA 1
ATOM 4631 C C . MET A 1 601 ? -18.137 14.527 30.289 1.00 97.69 601 MET A C 1
ATOM 4633 O O . MET A 1 601 ? -17.007 14.050 30.264 1.00 97.69 601 MET A O 1
ATOM 4637 N N . THR A 1 602 ? -18.329 15.814 30.576 1.00 97.12 602 THR A N 1
ATOM 4638 C CA . THR A 1 602 ? -17.231 16.780 30.713 1.00 97.12 602 THR A CA 1
ATOM 4639 C C . THR A 1 602 ? -17.023 17.294 32.144 1.00 97.12 602 THR A C 1
ATOM 4641 O O . THR A 1 602 ? -16.451 18.367 32.332 1.00 97.12 602 THR A O 1
ATOM 4644 N N . ALA A 1 603 ? -17.551 16.592 33.149 1.00 97.00 603 ALA A N 1
ATOM 4645 C CA . ALA A 1 603 ? -17.316 16.840 34.571 1.00 97.00 603 ALA A CA 1
ATOM 4646 C C . ALA A 1 603 ? -17.570 15.562 35.396 1.00 97.00 603 ALA A C 1
ATOM 4648 O O . ALA A 1 603 ? -18.237 14.630 34.939 1.00 97.00 603 ALA A O 1
ATOM 4649 N N . LEU A 1 604 ? -17.051 15.513 36.624 1.00 96.75 604 LEU A N 1
ATOM 4650 C CA . LEU A 1 604 ? -17.402 14.468 37.591 1.00 96.75 604 LEU A CA 1
ATOM 4651 C C . LEU A 1 604 ? -18.709 14.824 38.307 1.00 96.75 604 LEU A C 1
ATOM 4653 O O . LEU A 1 604 ? -18.963 15.990 38.620 1.00 96.75 604 LEU A O 1
ATOM 4657 N N . ARG A 1 605 ? -19.532 13.822 38.619 1.00 96.31 605 ARG A N 1
ATOM 4658 C CA . ARG A 1 605 ? -20.706 14.001 39.474 1.00 96.31 605 ARG A CA 1
ATOM 4659 C C . ARG A 1 605 ? -20.227 14.283 40.911 1.00 96.31 605 ARG A C 1
ATOM 4661 O O . ARG A 1 605 ? -19.466 13.474 41.454 1.00 96.31 605 ARG A O 1
ATOM 4668 N N . PRO A 1 606 ? -20.679 15.381 41.549 1.00 92.75 606 PRO A N 1
ATOM 4669 C CA . PRO A 1 606 ? -20.288 15.715 42.917 1.00 92.75 606 PRO A CA 1
ATOM 4670 C C . PRO A 1 606 ? -20.533 14.568 43.903 1.00 92.75 606 PRO A C 1
ATOM 4672 O O . PRO A 1 606 ? -21.498 13.818 43.754 1.00 92.75 606 PRO A O 1
ATOM 4675 N N . ASP A 1 607 ? -19.657 14.450 44.901 1.00 90.69 607 ASP A N 1
ATOM 4676 C CA . ASP A 1 607 ? -19.732 13.474 46.000 1.00 90.69 607 ASP A CA 1
ATOM 4677 C C . ASP A 1 607 ? -19.719 11.990 45.579 1.00 90.69 607 ASP A C 1
ATOM 4679 O O . ASP A 1 607 ? -20.067 11.116 46.372 1.00 90.69 607 ASP A O 1
ATOM 4683 N N . THR A 1 608 ? -19.296 11.682 44.346 1.00 95.50 608 THR A N 1
ATOM 4684 C CA . THR A 1 608 ? -19.175 10.292 43.861 1.00 95.50 608 THR A CA 1
ATOM 4685 C C . THR A 1 608 ? -17.752 9.751 43.833 1.00 95.50 608 THR A C 1
ATOM 4687 O O . THR A 1 608 ? -17.574 8.554 43.625 1.00 95.50 608 THR A O 1
ATOM 4690 N N . THR A 1 609 ? -16.742 10.593 44.055 1.00 96.44 609 THR A N 1
ATOM 4691 C CA . THR A 1 609 ? -15.341 10.162 44.069 1.00 96.44 609 THR A CA 1
ATOM 4692 C C . THR A 1 609 ? -15.062 9.243 45.252 1.00 96.44 609 THR A C 1
ATOM 4694 O O . THR A 1 609 ? -15.266 9.626 46.405 1.00 96.44 609 THR A O 1
ATOM 4697 N N . VAL A 1 610 ? -14.539 8.048 44.978 1.00 95.94 610 VAL A N 1
ATOM 4698 C CA . VAL A 1 610 ? -14.146 7.068 45.999 1.00 95.94 610 VAL A CA 1
ATOM 4699 C C . VAL A 1 610 ? -12.727 6.563 45.773 1.00 95.94 610 VAL A C 1
ATOM 4701 O O . VAL A 1 610 ? -12.241 6.519 44.644 1.00 95.94 610 VAL A O 1
ATOM 4704 N N . VAL A 1 611 ? -12.094 6.115 46.859 1.00 97.38 611 VAL A N 1
ATOM 4705 C CA . VAL A 1 611 ? -10.867 5.313 46.806 1.00 97.38 611 VAL A CA 1
ATOM 4706 C C . VAL A 1 611 ? -11.245 3.854 46.575 1.00 97.38 611 VAL A C 1
ATOM 4708 O O . VAL A 1 611 ? -12.026 3.281 47.341 1.00 97.38 611 VAL A O 1
ATOM 4711 N N . LEU A 1 612 ? -10.687 3.241 45.536 1.00 97.50 612 LEU A N 1
ATOM 4712 C CA . LEU A 1 612 ? -10.906 1.830 45.244 1.00 97.50 612 LEU A CA 1
ATOM 4713 C C . LEU A 1 612 ? -10.088 0.945 46.189 1.00 97.50 612 LEU A C 1
ATOM 4715 O O . LEU A 1 612 ? -8.951 1.248 46.544 1.00 97.50 612 LEU A O 1
ATOM 4719 N N . THR A 1 613 ? -10.668 -0.182 46.598 1.00 96.06 613 THR A N 1
ATOM 4720 C CA . THR A 1 613 ? -10.031 -1.141 47.514 1.00 96.06 613 THR A CA 1
ATOM 4721 C C . THR A 1 613 ? -9.951 -2.526 46.883 1.00 96.06 613 THR A C 1
ATOM 4723 O O . THR A 1 613 ? -10.774 -2.869 46.035 1.00 96.06 613 THR A O 1
ATOM 4726 N N . GLY A 1 614 ? -8.959 -3.320 47.303 1.00 95.69 614 GLY A N 1
ATOM 4727 C CA . GLY A 1 614 ? -8.746 -4.687 46.808 1.00 95.69 614 GLY A CA 1
ATOM 4728 C C . GLY A 1 614 ? -7.863 -4.811 45.560 1.00 95.69 614 GLY A C 1
ATOM 4729 O O . GLY A 1 614 ? -7.771 -5.898 44.996 1.00 95.69 614 GLY A O 1
ATOM 4730 N N . LEU A 1 615 ? -7.192 -3.725 45.158 1.00 97.31 615 LEU A N 1
ATOM 4731 C CA . LEU A 1 615 ? -6.201 -3.679 44.077 1.00 97.31 615 LEU A CA 1
ATOM 4732 C C . LEU A 1 615 ? -4.785 -3.778 44.673 1.00 97.31 615 LEU A C 1
ATOM 4734 O O . LEU A 1 615 ? -4.169 -2.783 45.053 1.00 97.31 615 LEU A O 1
ATOM 4738 N N . THR A 1 616 ? -4.290 -5.002 44.860 1.00 97.31 616 THR A N 1
ATOM 4739 C CA . THR A 1 616 ? -2.987 -5.262 45.490 1.00 97.31 616 THR A CA 1
ATOM 4740 C C . THR A 1 616 ? -1.835 -4.670 44.674 1.00 97.31 616 THR A C 1
ATOM 4742 O O . THR A 1 616 ? -1.700 -4.972 43.492 1.00 97.31 616 THR A O 1
ATOM 4745 N N . ASN A 1 617 ? -0.967 -3.885 45.322 1.00 96.75 617 ASN A N 1
ATOM 4746 C CA . ASN A 1 617 ? 0.194 -3.225 44.706 1.00 96.75 617 ASN A CA 1
ATOM 4747 C C . ASN A 1 617 ? -0.151 -2.305 43.522 1.00 96.75 617 ASN A C 1
ATOM 4749 O O . ASN A 1 617 ? 0.660 -2.171 42.607 1.00 96.75 617 ASN A O 1
ATOM 4753 N N . PHE A 1 618 ? -1.339 -1.695 43.530 1.00 98.00 618 PHE A N 1
ATOM 4754 C CA . PHE A 1 618 ? -1.726 -0.715 42.520 1.00 98.00 618 PHE A CA 1
ATOM 4755 C C . PHE A 1 618 ? -0.668 0.386 42.377 1.00 98.00 618 PHE A C 1
ATOM 4757 O O . PHE A 1 618 ? -0.301 1.015 43.372 1.00 98.00 618 PHE A O 1
ATOM 4764 N N . ASN A 1 619 ? -0.199 0.610 41.146 1.00 98.12 619 ASN A N 1
ATOM 4765 C CA . ASN A 1 619 ? 0.625 1.760 40.804 1.00 98.12 619 ASN A CA 1
ATOM 4766 C C . ASN A 1 619 ? -0.138 2.746 39.919 1.00 98.12 619 ASN A C 1
ATOM 4768 O O . ASN A 1 619 ? -0.306 3.872 40.350 1.00 98.12 619 ASN A O 1
ATOM 4772 N N . GLU A 1 620 ? -0.599 2.363 38.728 1.00 98.00 620 GLU A N 1
ATOM 4773 C CA . GLU A 1 620 ? -1.241 3.280 37.760 1.00 98.00 620 GLU A CA 1
ATOM 4774 C C . GLU A 1 620 ? -1.940 2.495 36.628 1.00 98.00 620 GLU A C 1
ATOM 4776 O O . GLU A 1 620 ? -2.184 1.299 36.802 1.00 98.00 620 GLU A O 1
ATOM 4781 N N . GLY A 1 621 ? -2.258 3.127 35.488 1.00 96.94 621 GLY A N 1
ATOM 4782 C CA . GLY A 1 621 ? -2.711 2.445 34.267 1.00 96.94 621 GLY A CA 1
ATOM 4783 C C . GLY A 1 621 ? -4.034 1.703 34.428 1.00 96.94 621 GLY A C 1
ATOM 4784 O O . GLY A 1 621 ? -4.124 0.527 34.100 1.00 96.94 621 GLY A O 1
ATOM 4785 N N . SER A 1 622 ? -5.037 2.348 35.027 1.00 98.31 622 SER A N 1
ATOM 4786 C CA . SER A 1 622 ? -6.334 1.708 35.280 1.00 98.31 622 SER A CA 1
ATOM 4787 C C . SER A 1 622 ? -7.058 1.392 33.975 1.00 98.31 622 SER A C 1
ATOM 4789 O O . SER A 1 622 ? -7.164 2.269 33.132 1.00 98.31 622 SER A O 1
ATOM 4791 N N . PHE A 1 623 ? -7.652 0.207 33.841 1.00 98.50 623 PHE A N 1
ATOM 4792 C CA . PHE A 1 623 ? -8.535 -0.107 32.721 1.00 98.50 623 PHE A CA 1
ATOM 4793 C C . PHE A 1 623 ? -9.648 -1.071 33.146 1.00 98.50 623 PHE A C 1
ATOM 4795 O O . PHE A 1 623 ? -9.423 -1.996 33.927 1.00 98.50 623 PHE A O 1
ATOM 4802 N N . VAL A 1 624 ? -10.881 -0.842 32.674 1.00 98.19 624 VAL A N 1
ATOM 4803 C CA . VAL A 1 624 ? -12.058 -1.623 33.094 1.00 98.19 624 VAL A CA 1
ATOM 4804 C C . VAL A 1 624 ? -12.864 -2.100 31.897 1.00 98.19 624 VAL A C 1
ATOM 4806 O O . VAL A 1 624 ? -13.297 -1.306 31.066 1.00 98.19 624 VAL A O 1
ATOM 4809 N N . VAL A 1 625 ? -13.153 -3.401 31.869 1.00 97.38 625 VAL A N 1
ATOM 4810 C CA . VAL A 1 625 ? -14.103 -4.012 30.932 1.00 97.38 625 VAL A CA 1
ATOM 4811 C C . VAL A 1 625 ? -15.155 -4.824 31.675 1.00 97.38 625 VAL A C 1
ATOM 4813 O O . VAL A 1 625 ? -14.952 -5.271 32.805 1.00 97.38 625 VAL A O 1
ATOM 4816 N N . TYR A 1 626 ? -16.303 -5.038 31.039 1.00 96.44 626 TYR A N 1
ATOM 4817 C CA . TYR A 1 626 ? -17.350 -5.902 31.575 1.00 96.44 626 TYR A CA 1
ATOM 4818 C C . TYR A 1 626 ? -17.526 -7.137 30.700 1.00 96.44 626 TYR A C 1
ATOM 4820 O O . TYR A 1 626 ? -17.865 -7.032 29.519 1.00 96.44 626 TYR A O 1
ATOM 4828 N N . ARG A 1 627 ? -17.374 -8.310 31.315 1.00 94.25 627 ARG A N 1
ATOM 4829 C CA . ARG A 1 627 ? -17.722 -9.601 30.730 1.00 94.25 627 ARG A CA 1
ATOM 4830 C C . ARG A 1 627 ? -18.493 -10.380 31.783 1.00 94.25 627 ARG A C 1
ATOM 4832 O O . ARG A 1 627 ? -17.968 -10.720 32.837 1.00 94.25 627 ARG A O 1
ATOM 4839 N N . ALA A 1 628 ? -19.777 -10.617 31.522 1.00 86.88 628 ALA A N 1
ATOM 4840 C CA . ALA A 1 628 ? -20.659 -11.214 32.517 1.00 86.88 628 ALA A CA 1
ATOM 4841 C C . ALA A 1 628 ? -20.069 -12.532 33.073 1.00 86.88 628 ALA A C 1
ATOM 4843 O O . ALA A 1 628 ? -19.665 -13.384 32.281 1.00 86.88 628 ALA A O 1
ATOM 4844 N N . PRO A 1 629 ? -20.054 -12.723 34.407 1.00 92.44 629 PRO A N 1
ATOM 4845 C CA . PRO A 1 629 ? -20.758 -11.918 35.409 1.00 92.44 629 PRO A CA 1
ATOM 4846 C C . PRO A 1 629 ? -19.930 -10.789 36.056 1.00 92.44 629 PRO A C 1
ATOM 4848 O O . PRO A 1 629 ? -20.448 -10.132 36.960 1.00 92.44 629 PRO A O 1
ATOM 4851 N N . TYR A 1 630 ? -18.678 -10.564 35.650 1.00 97.56 630 TYR A N 1
ATOM 4852 C CA . TYR A 1 630 ? -17.743 -9.704 36.374 1.00 97.56 630 TYR A CA 1
ATOM 4853 C C . TYR A 1 630 ? -17.413 -8.397 35.645 1.00 97.56 630 TYR A C 1
ATOM 4855 O O . TYR A 1 630 ? -17.408 -8.291 34.418 1.00 97.56 630 TYR A O 1
ATOM 4863 N N . TYR A 1 631 ? -17.097 -7.385 36.448 1.00 98.25 631 TYR A N 1
ATOM 4864 C CA . TYR A 1 631 ? -16.260 -6.274 36.016 1.00 98.25 631 TYR A CA 1
ATOM 4865 C C . TYR A 1 631 ? -14.808 -6.712 36.189 1.00 98.25 631 TYR A C 1
ATOM 4867 O O . TYR A 1 631 ? -14.450 -7.232 37.250 1.00 98.25 631 TYR A O 1
ATOM 4875 N N . HIS A 1 632 ? -13.999 -6.507 35.160 1.00 98.25 632 HIS A N 1
ATOM 4876 C CA . HIS A 1 632 ? -12.583 -6.843 35.108 1.00 98.25 632 HIS A CA 1
ATOM 4877 C C . HIS A 1 632 ? -11.786 -5.549 35.158 1.00 98.25 632 HIS A C 1
ATOM 4879 O O . HIS A 1 632 ? -12.012 -4.679 34.324 1.00 98.25 632 HIS A O 1
ATOM 4885 N N . PHE A 1 633 ? -10.894 -5.425 36.137 1.00 98.62 633 PHE A N 1
ATOM 4886 C CA . PHE A 1 633 ? -10.018 -4.271 36.308 1.00 98.62 633 PHE A CA 1
ATOM 4887 C C . PHE A 1 633 ? -8.578 -4.723 36.119 1.00 98.62 633 PHE A C 1
ATOM 4889 O O . PHE A 1 633 ? -8.077 -5.523 36.918 1.00 98.62 633 PHE A O 1
ATOM 4896 N N . THR A 1 634 ? -7.926 -4.206 35.087 1.00 98.62 634 THR A N 1
ATOM 4897 C CA . THR A 1 634 ? -6.484 -4.323 34.883 1.00 98.62 634 THR A CA 1
ATOM 4898 C C . THR A 1 634 ? -5.797 -3.026 35.302 1.00 98.62 634 THR A C 1
ATOM 4900 O O . THR A 1 634 ? -6.388 -1.945 35.270 1.00 98.62 634 THR A O 1
ATOM 4903 N N . TYR A 1 635 ? -4.600 -3.155 35.864 1.00 98.62 635 TYR A N 1
ATOM 4904 C CA . TYR A 1 635 ? -3.812 -2.025 36.344 1.00 98.62 635 TYR A CA 1
ATOM 4905 C C . TYR A 1 635 ? -2.334 -2.365 36.381 1.00 98.62 635 TYR A C 1
ATOM 4907 O O . TYR A 1 635 ? -1.953 -3.506 36.634 1.00 98.62 635 TYR A O 1
ATOM 4915 N N . SER A 1 636 ? -1.477 -1.369 36.233 1.00 98.38 636 SER A N 1
ATOM 4916 C CA . SER A 1 636 ? -0.037 -1.567 36.314 1.00 98.38 636 SER A CA 1
ATOM 4917 C C . SER A 1 636 ? 0.460 -1.693 37.756 1.00 98.38 636 SER A C 1
ATOM 4919 O O . SER A 1 636 ? 0.045 -0.962 38.662 1.00 98.38 636 SER A O 1
ATOM 4921 N N . ILE A 1 637 ? 1.411 -2.604 37.956 1.00 98.31 637 ILE A N 1
ATOM 4922 C CA . ILE A 1 637 ? 2.176 -2.812 39.187 1.00 98.31 637 ILE A CA 1
ATOM 4923 C C . ILE A 1 637 ? 3.646 -2.475 38.914 1.00 98.31 637 ILE A C 1
ATOM 4925 O O . ILE A 1 637 ? 4.273 -3.047 38.021 1.00 98.31 637 ILE A O 1
ATOM 4929 N N . GLY A 1 638 ? 4.230 -1.627 39.763 1.00 95.75 638 GLY A N 1
ATOM 4930 C CA . GLY A 1 638 ? 5.621 -1.178 39.641 1.00 95.75 638 GLY A CA 1
ATOM 4931 C C . GLY A 1 638 ? 5.765 0.093 38.804 1.00 95.75 638 GLY A C 1
ATOM 4932 O O . GLY A 1 638 ? 4.775 0.685 38.404 1.00 95.75 638 GLY A O 1
ATOM 4933 N N . ASP A 1 639 ? 7.006 0.515 38.566 1.00 95.25 639 ASP A N 1
ATOM 4934 C CA . ASP A 1 639 ? 7.343 1.739 37.825 1.00 95.25 639 ASP A CA 1
ATOM 4935 C C . ASP A 1 639 ? 7.656 1.412 36.359 1.00 95.25 639 ASP A C 1
ATOM 4937 O O . ASP A 1 639 ? 8.395 0.459 36.111 1.00 95.25 639 ASP A O 1
ATOM 4941 N N . THR A 1 640 ? 7.160 2.205 35.404 1.00 94.94 640 THR A N 1
ATOM 4942 C CA . THR A 1 640 ? 7.373 1.973 33.960 1.00 94.94 640 THR A CA 1
ATOM 4943 C C . THR A 1 640 ? 8.851 1.986 33.538 1.00 94.94 640 THR A C 1
ATOM 4945 O O . THR A 1 640 ? 9.204 1.424 32.512 1.00 94.94 640 THR A O 1
ATOM 4948 N N . ARG A 1 641 ? 9.772 2.560 34.330 1.00 93.50 641 ARG A N 1
ATOM 4949 C CA . ARG A 1 641 ? 11.230 2.483 34.081 1.00 93.50 641 ARG A CA 1
ATOM 4950 C C . ARG A 1 641 ? 11.856 1.175 34.555 1.00 93.50 641 ARG A C 1
ATOM 4952 O O . ARG A 1 641 ? 13.029 0.930 34.272 1.00 93.50 641 ARG A O 1
ATOM 4959 N N . SER A 1 642 ? 11.119 0.366 35.307 1.00 96.06 642 SER A N 1
ATOM 4960 C CA . SER A 1 642 ? 11.568 -0.942 35.759 1.00 96.06 642 SER A CA 1
ATOM 4961 C C . SER A 1 642 ? 11.278 -1.999 34.705 1.00 96.06 642 SER A C 1
ATOM 4963 O O . SER A 1 642 ? 10.176 -2.070 34.171 1.00 96.06 642 SER A O 1
ATOM 4965 N N . VAL A 1 643 ? 12.228 -2.909 34.501 1.00 94.19 643 VAL A N 1
ATOM 4966 C CA . VAL A 1 643 ? 12.017 -4.117 33.686 1.00 94.19 643 VAL A CA 1
ATOM 4967 C C . VAL A 1 643 ? 10.896 -5.010 34.234 1.00 94.19 643 VAL A C 1
ATOM 4969 O O . VAL A 1 643 ? 10.330 -5.798 33.484 1.00 94.19 643 VAL A O 1
ATOM 4972 N N . ASP A 1 644 ? 10.558 -4.872 35.523 1.00 94.88 644 ASP A N 1
ATOM 4973 C CA . ASP A 1 644 ? 9.515 -5.646 36.208 1.00 94.88 644 ASP A CA 1
ATOM 4974 C C . ASP A 1 644 ? 8.122 -4.981 36.168 1.00 94.88 644 ASP A C 1
ATOM 4976 O O . ASP A 1 644 ? 7.218 -5.419 36.893 1.00 94.88 644 ASP A O 1
ATOM 4980 N N . TYR A 1 645 ? 7.942 -3.913 35.378 1.00 97.94 645 TYR A N 1
ATOM 4981 C CA . TYR A 1 645 ? 6.624 -3.323 35.120 1.00 97.94 645 TYR A CA 1
ATOM 4982 C C . TYR A 1 645 ? 5.694 -4.372 34.497 1.00 97.94 645 TYR A C 1
ATOM 4984 O O . TYR A 1 645 ? 6.091 -5.081 33.571 1.00 97.94 645 TYR A O 1
ATOM 4992 N N . ARG A 1 646 ? 4.499 -4.535 35.076 1.00 97.94 646 ARG A N 1
ATOM 4993 C CA . ARG A 1 646 ? 3.588 -5.660 34.797 1.00 97.94 646 ARG A CA 1
ATOM 4994 C C . ARG A 1 646 ? 2.133 -5.304 35.090 1.00 97.94 646 ARG A C 1
ATOM 4996 O O . ARG A 1 646 ? 1.887 -4.373 35.854 1.00 97.94 646 ARG A O 1
ATOM 5003 N N . VAL A 1 647 ? 1.179 -6.076 34.577 1.00 98.56 647 VAL A N 1
ATOM 5004 C CA . VAL A 1 647 ? -0.263 -5.835 34.763 1.00 98.56 647 VAL A CA 1
ATOM 5005 C C . VAL A 1 647 ? -0.834 -6.749 35.848 1.00 98.56 647 VAL A C 1
ATOM 5007 O O . VAL A 1 647 ? -0.795 -7.976 35.747 1.00 98.56 647 VAL A O 1
ATOM 5010 N N . GLY A 1 648 ? -1.376 -6.149 36.903 1.00 98.00 648 GLY A N 1
ATOM 5011 C CA . GLY A 1 648 ? -2.240 -6.779 37.892 1.00 98.00 648 GLY A CA 1
ATOM 5012 C C . GLY A 1 648 ? -3.696 -6.827 37.433 1.00 98.00 648 GLY A C 1
ATOM 5013 O O . GLY A 1 648 ? -4.155 -5.986 36.669 1.00 98.00 648 GLY A O 1
ATOM 5014 N N . TYR A 1 649 ? -4.437 -7.812 37.929 1.00 98.44 649 TYR A N 1
ATOM 5015 C CA . TYR A 1 649 ? -5.818 -8.066 37.537 1.00 98.44 649 TYR A CA 1
ATOM 5016 C C . TYR A 1 649 ? -6.704 -8.294 38.765 1.00 98.44 649 TYR A C 1
ATOM 5018 O O . TYR A 1 649 ? -6.326 -8.981 39.719 1.00 98.44 649 TYR A O 1
ATOM 5026 N N . ALA A 1 650 ? -7.901 -7.710 38.757 1.00 98.62 650 ALA A N 1
ATOM 5027 C CA . ALA A 1 650 ? -8.912 -7.874 39.791 1.00 98.62 650 ALA A CA 1
ATOM 5028 C C . ALA A 1 650 ? -10.330 -7.944 39.203 1.00 98.62 650 ALA A C 1
ATOM 5030 O O . ALA A 1 650 ? -10.600 -7.463 38.106 1.00 98.62 650 ALA A O 1
ATOM 5031 N N . THR A 1 651 ? -11.267 -8.520 39.960 1.00 98.56 651 THR A N 1
ATOM 5032 C CA . THR A 1 651 ? -12.684 -8.622 39.565 1.00 98.56 651 THR A CA 1
ATOM 5033 C C . THR A 1 651 ? -13.623 -8.042 40.611 1.00 98.56 651 THR A C 1
ATOM 5035 O O . THR A 1 651 ? -13.372 -8.212 41.805 1.00 98.56 651 THR A O 1
ATOM 5038 N N . ALA A 1 652 ? -14.743 -7.464 40.185 1.00 98.06 652 ALA A N 1
ATOM 5039 C CA . ALA A 1 652 ? -15.834 -7.035 41.059 1.00 98.06 652 ALA A CA 1
ATOM 5040 C C . ALA A 1 652 ? -17.207 -7.397 40.475 1.00 98.06 652 ALA A C 1
ATOM 5042 O O . ALA A 1 652 ? -17.337 -7.787 39.317 1.00 98.06 652 ALA A O 1
ATOM 5043 N N . THR A 1 653 ? -18.250 -7.256 41.292 1.00 95.50 653 THR A N 1
ATOM 5044 C CA . THR A 1 653 ? -19.660 -7.407 40.875 1.00 95.50 653 THR A CA 1
ATOM 5045 C C . THR A 1 653 ? -20.375 -6.064 40.700 1.00 95.50 653 THR A C 1
ATOM 5047 O O . THR A 1 653 ? -21.546 -6.033 40.333 1.00 95.50 653 THR A O 1
ATOM 5050 N N . GLN A 1 654 ? -19.677 -4.956 40.957 1.00 95.12 654 GLN A N 1
ATOM 5051 C CA . GLN A 1 654 ? -20.146 -3.584 40.767 1.00 95.12 654 GLN A CA 1
ATOM 5052 C C . GLN A 1 654 ? -19.023 -2.765 40.114 1.00 95.12 654 GLN A C 1
ATOM 5054 O O . GLN A 1 654 ? -17.851 -3.058 40.371 1.00 95.12 654 GLN A O 1
ATOM 5059 N N . PRO A 1 655 ? -19.348 -1.718 39.334 1.00 93.88 655 PRO A N 1
ATOM 5060 C CA . PRO A 1 655 ? -18.356 -0.960 38.572 1.00 93.88 655 PRO A CA 1
ATOM 5061 C C . PRO A 1 655 ? -17.326 -0.239 39.454 1.00 93.88 655 PRO A C 1
ATOM 5063 O O . PRO A 1 655 ? -16.222 0.022 39.003 1.00 93.88 655 PRO A O 1
ATOM 5066 N N . MET A 1 656 ? -17.626 0.061 40.720 1.00 95.75 656 MET A N 1
ATOM 5067 C CA . MET A 1 656 ? -16.691 0.739 41.639 1.00 95.75 656 MET A CA 1
ATOM 5068 C C . MET A 1 656 ? -16.178 -0.180 42.762 1.00 95.75 656 MET A C 1
ATOM 5070 O O . MET A 1 656 ? -15.674 0.293 43.779 1.00 95.75 656 MET A O 1
ATOM 5074 N N . GLY A 1 657 ? -16.283 -1.502 42.587 1.00 92.94 657 GLY A N 1
ATOM 5075 C CA . GLY A 1 657 ? -15.817 -2.483 43.567 1.00 92.94 657 GLY A CA 1
ATOM 5076 C C . GLY A 1 657 ? -16.843 -2.835 44.661 1.00 92.94 657 GLY A C 1
ATOM 5077 O O . GLY A 1 657 ? -18.035 -2.576 44.503 1.00 92.94 657 GLY A O 1
ATOM 5078 N N . PRO A 1 658 ? -16.413 -3.464 45.773 1.00 95.44 658 PRO A N 1
ATOM 5079 C CA . PRO A 1 658 ? -15.023 -3.768 46.123 1.00 95.44 658 PRO A CA 1
ATOM 5080 C C . PRO A 1 658 ? -14.377 -4.760 45.149 1.00 95.44 658 PRO A C 1
ATOM 5082 O O . PRO A 1 658 ? -15.039 -5.674 44.652 1.00 95.44 658 PRO A O 1
ATOM 5085 N N . TRP A 1 659 ? -13.084 -4.575 44.880 1.00 98.12 659 TRP A N 1
ATOM 5086 C CA . TRP A 1 659 ? -12.331 -5.422 43.957 1.00 98.12 659 TRP A CA 1
ATOM 5087 C C . TRP A 1 659 ? -11.731 -6.627 44.677 1.00 98.12 659 TRP A C 1
ATOM 5089 O O . TRP A 1 659 ? -11.368 -6.571 45.849 1.00 98.12 659 TRP A O 1
ATOM 5099 N N . THR A 1 660 ? -11.636 -7.746 43.968 1.00 98.38 660 THR A N 1
ATOM 5100 C CA . THR A 1 660 ? -10.961 -8.963 44.427 1.00 98.38 660 THR A CA 1
ATOM 5101 C C . THR A 1 660 ? -9.769 -9.219 43.524 1.00 98.38 660 THR A C 1
ATOM 5103 O O . THR A 1 660 ? -9.961 -9.539 42.351 1.00 98.38 660 THR A O 1
ATOM 5106 N N . TYR A 1 661 ? -8.558 -9.086 44.062 1.00 98.19 661 TYR A N 1
ATOM 5107 C CA . TYR A 1 661 ? -7.318 -9.353 43.337 1.00 98.19 661 TYR A CA 1
ATOM 5108 C C . TYR A 1 661 ? -7.243 -10.804 42.841 1.00 98.19 661 TYR A C 1
ATOM 5110 O O . TYR A 1 661 ? -7.560 -11.742 43.578 1.00 98.19 661 TYR A O 1
ATOM 5118 N N . ARG A 1 662 ? -6.820 -10.978 41.587 1.00 97.62 662 ARG A N 1
ATOM 5119 C CA . ARG A 1 662 ? -6.723 -12.264 40.880 1.00 97.62 662 ARG A CA 1
ATOM 5120 C C . ARG A 1 662 ? -5.303 -12.639 40.471 1.00 97.62 662 ARG A C 1
ATOM 5122 O O . ARG A 1 662 ? -5.101 -13.757 40.018 1.00 97.62 662 ARG A O 1
ATOM 5129 N N . GLY A 1 663 ? -4.325 -11.766 40.696 1.00 96.50 663 GLY A N 1
ATOM 5130 C CA . GLY A 1 663 ? -2.931 -12.026 40.353 1.00 96.50 663 GLY A CA 1
ATOM 5131 C C . GLY A 1 663 ? -2.407 -11.075 39.285 1.00 96.50 663 GLY A C 1
ATOM 5132 O O . GLY A 1 663 ? -3.000 -10.033 39.012 1.00 96.50 663 GLY A O 1
ATOM 5133 N N . VAL A 1 664 ? -1.264 -11.447 38.718 1.00 97.69 664 VAL A N 1
ATOM 5134 C CA . VAL A 1 664 ? -0.643 -10.770 37.576 1.00 97.69 664 VAL A CA 1
ATOM 5135 C C . VAL A 1 664 ? -1.153 -11.441 36.305 1.00 97.69 664 VAL A C 1
ATOM 5137 O O . VAL A 1 664 ? -1.125 -12.668 36.224 1.00 97.69 664 VAL A O 1
ATOM 5140 N N . VAL A 1 665 ? -1.633 -10.646 35.349 1.00 96.81 665 VAL A N 1
ATOM 5141 C CA . VAL A 1 665 ? -2.174 -11.128 34.069 1.00 96.81 665 VAL A CA 1
ATOM 5142 C C . VAL A 1 665 ? -1.197 -10.936 32.912 1.00 96.81 665 VAL A C 1
ATOM 5144 O O . VAL A 1 665 ? -1.246 -11.712 31.977 1.00 96.81 665 VAL A O 1
ATOM 5147 N N . LEU A 1 666 ? -0.272 -9.978 32.983 1.00 97.81 666 LEU A N 1
ATOM 5148 C CA . LEU A 1 666 ? 0.774 -9.780 31.975 1.00 97.81 666 LEU A CA 1
ATOM 5149 C C . LEU A 1 666 ? 2.081 -9.427 32.678 1.00 97.81 666 LEU A C 1
ATOM 5151 O O . LEU A 1 666 ? 2.078 -8.587 33.578 1.00 97.81 666 LEU A O 1
ATOM 5155 N N . GLN A 1 667 ? 3.189 -10.052 32.287 1.00 95.56 667 GLN A N 1
ATOM 5156 C CA . GLN A 1 667 ? 4.518 -9.782 32.834 1.00 95.56 667 GLN A CA 1
ATOM 5157 C C . GLN A 1 667 ? 5.617 -10.105 31.822 1.00 95.56 667 GLN A C 1
ATOM 5159 O O . GLN A 1 667 ? 5.383 -10.799 30.836 1.00 95.56 667 GLN A O 1
ATOM 5164 N N . LYS A 1 668 ? 6.829 -9.634 32.124 1.00 91.62 668 LYS A N 1
ATOM 5165 C CA . LYS A 1 668 ? 8.022 -9.850 31.312 1.00 91.62 668 LYS A CA 1
ATOM 5166 C C . LYS A 1 668 ? 8.312 -11.328 31.012 1.00 91.62 668 LYS A C 1
ATOM 5168 O O . LYS A 1 668 ? 8.045 -12.204 31.838 1.00 91.62 668 LYS A O 1
ATOM 5173 N N . VAL A 1 669 ? 8.981 -11.563 29.886 1.00 88.31 669 VAL A N 1
ATOM 5174 C CA . VAL A 1 669 ? 9.591 -12.846 29.506 1.00 88.31 669 VAL A CA 1
ATOM 5175 C C . VAL A 1 669 ? 11.085 -12.594 29.311 1.00 88.31 669 VAL A C 1
ATOM 5177 O O . VAL A 1 669 ? 11.522 -12.138 28.256 1.00 88.31 669 VAL A O 1
ATOM 5180 N N . ASP A 1 670 ? 11.866 -12.828 30.373 1.00 80.88 670 ASP A N 1
ATOM 5181 C CA . ASP A 1 670 ? 13.300 -12.493 30.413 1.00 80.88 670 ASP A CA 1
ATOM 5182 C C . ASP A 1 670 ? 14.096 -13.211 29.304 1.00 80.88 670 ASP A C 1
ATOM 5184 O O . ASP A 1 670 ? 15.017 -12.628 28.736 1.00 80.88 670 ASP A O 1
ATOM 5188 N N . GLU A 1 671 ? 13.727 -14.455 28.977 1.00 74.62 671 GLU A N 1
ATOM 5189 C CA . GLU A 1 671 ? 14.405 -15.287 27.968 1.00 74.62 671 GLU A CA 1
ATOM 5190 C C . GLU A 1 671 ? 14.297 -14.711 26.547 1.00 74.62 671 GLU A C 1
ATOM 5192 O O . GLU A 1 671 ? 15.216 -14.867 25.746 1.00 74.62 671 GLU A O 1
ATOM 5197 N N . GLU A 1 672 ? 13.212 -13.989 26.267 1.00 73.44 672 GLU A N 1
ATOM 5198 C CA . GLU A 1 672 ? 12.917 -13.365 24.973 1.00 73.44 672 GLU A CA 1
ATOM 5199 C C . GLU A 1 672 ? 13.212 -11.854 24.964 1.00 73.44 672 GLU A C 1
ATOM 5201 O O . GLU A 1 672 ? 12.980 -11.165 23.973 1.00 73.44 672 GLU A O 1
ATOM 5206 N N . GLY A 1 673 ? 13.721 -11.303 26.073 1.00 81.19 673 GLY A N 1
ATOM 5207 C CA . GLY A 1 673 ? 13.968 -9.866 26.207 1.00 81.19 673 GLY A CA 1
ATOM 5208 C C . GLY A 1 673 ? 12.692 -9.013 26.227 1.00 81.19 673 GLY A C 1
ATOM 5209 O O . GLY A 1 673 ? 12.769 -7.801 26.022 1.00 81.19 673 GLY A O 1
ATOM 5210 N N . LEU A 1 674 ? 11.524 -9.611 26.494 1.00 88.06 674 LEU A N 1
ATOM 5211 C CA . LEU A 1 674 ? 10.238 -8.915 26.613 1.00 88.06 674 LEU A CA 1
ATOM 5212 C C . LEU A 1 674 ? 10.159 -8.242 27.984 1.00 88.06 674 LEU A C 1
ATOM 5214 O O . LEU A 1 674 ? 9.691 -8.849 28.942 1.00 88.06 674 LEU A O 1
ATOM 5218 N N . LEU A 1 675 ? 10.657 -7.013 28.112 1.00 92.94 675 LEU A N 1
ATOM 5219 C CA . LEU A 1 675 ? 10.779 -6.324 29.403 1.00 92.94 675 LEU A CA 1
ATOM 5220 C C . LEU A 1 675 ? 9.719 -5.230 29.584 1.00 92.94 675 LEU A C 1
ATOM 5222 O O . LEU A 1 675 ? 9.303 -4.596 28.617 1.00 92.94 675 LEU A O 1
ATOM 5226 N N . ALA A 1 676 ? 9.350 -4.960 30.840 1.00 95.12 676 ALA A N 1
ATOM 5227 C CA . ALA A 1 676 ? 8.458 -3.865 31.235 1.00 95.12 676 ALA A CA 1
ATOM 5228 C C . ALA A 1 676 ? 7.076 -3.872 30.544 1.00 95.12 676 ALA A C 1
ATOM 5230 O O . ALA A 1 676 ? 6.599 -2.833 30.092 1.00 95.12 676 ALA A O 1
ATOM 5231 N N . THR A 1 677 ? 6.440 -5.042 30.447 1.00 94.38 677 THR A N 1
ATOM 5232 C CA . THR A 1 677 ? 5.134 -5.244 29.798 1.00 94.38 677 THR A CA 1
ATOM 5233 C C . THR A 1 677 ? 3.986 -4.736 30.681 1.00 94.38 677 THR A C 1
ATOM 5235 O O . THR A 1 677 ? 3.482 -5.470 31.535 1.00 94.38 677 THR A O 1
ATOM 5238 N N . GLY A 1 678 ? 3.559 -3.490 30.508 1.00 94.19 678 GLY A N 1
ATOM 5239 C CA . GLY A 1 678 ? 2.494 -2.908 31.325 1.00 94.19 678 GLY A CA 1
ATOM 5240 C C . GLY A 1 678 ? 1.745 -1.774 30.641 1.00 94.19 678 GLY A C 1
ATOM 5241 O O . GLY A 1 678 ? 1.967 -1.502 29.464 1.00 94.19 678 GLY A O 1
ATOM 5242 N N . HIS A 1 679 ? 0.859 -1.134 31.408 1.00 97.69 679 HIS A N 1
ATOM 5243 C CA . HIS A 1 679 ? -0.099 -0.119 30.962 1.00 97.69 679 HIS A CA 1
ATOM 5244 C C . HIS A 1 679 ? -0.922 -0.599 29.764 1.00 97.69 679 HIS A C 1
ATOM 5246 O O . HIS A 1 679 ? -0.559 -0.377 28.607 1.00 97.69 679 HIS A O 1
ATOM 5252 N N . ASP A 1 680 ? -2.025 -1.276 30.063 1.00 98.12 680 ASP A N 1
ATOM 5253 C CA . ASP A 1 680 ? -2.833 -1.959 29.069 1.00 98.12 680 ASP A CA 1
ATOM 5254 C C . ASP A 1 680 ? -4.177 -1.283 28.778 1.00 98.12 680 ASP A C 1
ATOM 5256 O O . ASP A 1 680 ? -4.708 -0.483 29.548 1.00 98.12 680 ASP A O 1
ATOM 5260 N N . SER A 1 681 ? -4.753 -1.675 27.650 1.00 98.06 681 SER A N 1
ATOM 5261 C CA . SER A 1 681 ? -6.171 -1.558 27.356 1.00 98.06 681 SER A CA 1
ATOM 5262 C C . SER A 1 681 ? -6.670 -2.860 26.747 1.00 98.06 681 SER A C 1
ATOM 5264 O O . SER A 1 681 ? -5.948 -3.563 26.042 1.00 98.06 681 SER A O 1
ATOM 5266 N N . VAL A 1 682 ? -7.924 -3.193 27.026 1.00 96.88 682 VAL A N 1
ATOM 5267 C CA . VAL A 1 682 ? -8.533 -4.460 26.622 1.00 96.88 682 VAL A CA 1
ATOM 5268 C C . VAL A 1 682 ? -9.793 -4.180 25.820 1.00 96.88 682 VAL A C 1
ATOM 5270 O O . VAL A 1 682 ? -10.690 -3.476 26.279 1.00 96.88 682 VAL A O 1
ATOM 5273 N N . VAL A 1 683 ? -9.912 -4.771 24.635 1.00 93.44 683 VAL A N 1
ATOM 5274 C CA . VAL A 1 683 ? -11.128 -4.653 23.826 1.00 93.44 683 VAL A CA 1
ATOM 5275 C C . VAL A 1 683 ? -11.659 -6.026 23.461 1.00 93.44 683 VAL A C 1
ATOM 5277 O O . VAL A 1 683 ? -10.910 -6.976 23.229 1.00 93.44 683 VAL A O 1
ATOM 5280 N N . ARG A 1 684 ? -12.984 -6.132 23.416 1.00 88.25 684 ARG A N 1
ATOM 5281 C CA . ARG A 1 684 ? -13.646 -7.293 22.833 1.00 88.25 684 ARG A CA 1
ATOM 5282 C C . ARG A 1 684 ? -13.621 -7.142 21.321 1.00 88.25 684 ARG A C 1
ATOM 5284 O O . ARG A 1 684 ? -14.118 -6.134 20.813 1.00 88.25 684 ARG A O 1
ATOM 5291 N N . VAL A 1 685 ? -13.104 -8.147 20.622 1.00 77.44 685 VAL A N 1
ATOM 5292 C CA . VAL A 1 685 ? -13.173 -8.221 19.166 1.00 77.44 685 VAL A CA 1
ATOM 5293 C C . VAL A 1 685 ? -14.648 -8.161 18.770 1.00 77.44 685 VAL A C 1
ATOM 5295 O O . VAL A 1 685 ? -15.462 -8.965 19.248 1.00 77.44 685 VAL A O 1
ATOM 5298 N N . PRO A 1 686 ? -15.041 -7.177 17.960 1.00 69.31 686 PRO A N 1
ATOM 5299 C CA . PRO A 1 686 ? -16.446 -6.894 17.761 1.00 69.31 686 PRO A CA 1
ATOM 5300 C C . PRO A 1 686 ? -17.213 -8.079 17.155 1.00 69.31 686 PRO A C 1
ATOM 5302 O O . PRO A 1 686 ? -16.731 -8.765 16.262 1.00 69.31 686 PRO A O 1
ATOM 5305 N N . GLY A 1 687 ? -18.409 -8.358 17.679 1.00 56.31 687 GLY A N 1
ATOM 5306 C CA . GLY A 1 687 ? -19.246 -9.479 17.221 1.00 56.31 687 GLY A CA 1
ATOM 5307 C C . GLY A 1 687 ? -18.855 -10.851 17.764 1.00 56.31 687 GLY A C 1
ATOM 5308 O O . GLY A 1 687 ? -19.620 -11.803 17.613 1.00 56.31 687 GLY A O 1
ATOM 5309 N N . THR A 1 688 ? -17.730 -10.942 18.466 1.00 72.31 688 THR A N 1
ATOM 5310 C CA . THR A 1 688 ? -17.222 -12.178 19.066 1.00 72.31 688 THR A CA 1
ATOM 5311 C C . THR A 1 688 ? -17.204 -12.086 20.598 1.00 72.31 688 THR A C 1
ATOM 5313 O O . THR A 1 688 ? -17.615 -11.083 21.191 1.00 72.31 688 THR A O 1
ATOM 5316 N N . ASP A 1 689 ? -16.758 -13.158 21.251 1.00 80.19 689 ASP A N 1
ATOM 5317 C CA . ASP A 1 689 ? -16.296 -13.132 22.646 1.00 80.19 689 ASP A CA 1
ATOM 5318 C C . ASP A 1 689 ? -14.776 -13.359 22.715 1.00 80.19 689 ASP A C 1
ATOM 5320 O O . ASP A 1 689 ? -14.275 -13.838 23.728 1.00 80.19 689 ASP A O 1
ATOM 5324 N N . ASP A 1 690 ? -14.057 -13.041 21.633 1.00 79.81 690 ASP A N 1
ATOM 5325 C CA . ASP A 1 690 ? -12.602 -12.946 21.624 1.00 79.81 690 ASP A CA 1
ATOM 5326 C C . ASP A 1 690 ? -12.183 -11.575 22.156 1.00 79.81 690 ASP A C 1
ATOM 5328 O O . ASP A 1 690 ? -12.867 -10.565 21.962 1.00 79.81 690 ASP A O 1
ATOM 5332 N N . TRP A 1 691 ? -11.061 -11.540 22.863 1.00 90.94 691 TRP A N 1
ATOM 5333 C CA . TRP A 1 691 ? -10.556 -10.342 23.518 1.00 90.94 691 TRP A CA 1
ATOM 5334 C C . TRP A 1 691 ? -9.076 -10.187 23.213 1.00 90.94 691 TRP A C 1
ATOM 5336 O O . TRP A 1 691 ? -8.345 -11.171 23.103 1.00 90.94 691 TRP A O 1
ATOM 5346 N N . VAL A 1 692 ? -8.639 -8.942 23.086 1.00 92.50 692 VAL A N 1
ATOM 5347 C CA . VAL A 1 692 ? -7.236 -8.593 22.861 1.00 92.50 692 VAL A CA 1
ATOM 5348 C C . VAL A 1 692 ? -6.821 -7.503 23.838 1.00 92.50 692 VAL A C 1
ATOM 5350 O O . VAL A 1 692 ? -7.642 -6.670 24.234 1.00 92.50 692 VAL A O 1
ATOM 5353 N N . MET A 1 693 ? -5.554 -7.531 24.236 1.00 96.56 693 MET A N 1
ATOM 5354 C CA . MET A 1 693 ? -4.924 -6.570 25.130 1.00 96.56 693 MET A CA 1
ATOM 5355 C C . MET A 1 693 ? -3.846 -5.822 24.362 1.00 96.56 693 MET A C 1
ATOM 5357 O O . MET A 1 693 ? -2.872 -6.436 23.938 1.00 96.56 693 MET A O 1
ATOM 5361 N N . ALA A 1 694 ? -4.007 -4.510 24.212 1.00 96.94 694 ALA A N 1
ATOM 5362 C CA . ALA A 1 694 ? -2.919 -3.636 23.803 1.00 96.94 694 ALA A CA 1
ATOM 5363 C C . ALA A 1 694 ? -2.147 -3.191 25.045 1.00 96.94 694 ALA A C 1
ATOM 5365 O O . ALA A 1 694 ? -2.758 -2.788 26.027 1.00 96.94 694 ALA A O 1
ATOM 5366 N N . TYR A 1 695 ? -0.824 -3.237 25.015 1.00 97.50 695 TYR A N 1
ATOM 5367 C CA . TYR A 1 695 ? 0.040 -2.816 26.121 1.00 97.50 695 TYR A CA 1
ATOM 5368 C C . TYR A 1 695 ? 1.348 -2.246 25.568 1.00 97.50 695 TYR A C 1
ATOM 5370 O O . TYR A 1 695 ? 1.588 -2.321 24.362 1.00 97.50 695 TYR A O 1
ATOM 5378 N N . HIS A 1 696 ? 2.207 -1.672 26.413 1.00 96.56 696 HIS A N 1
ATOM 5379 C CA . HIS A 1 696 ? 3.559 -1.304 25.991 1.00 96.56 696 HIS A CA 1
ATOM 5380 C C . HIS A 1 696 ? 4.636 -2.161 26.651 1.00 96.56 696 HIS A C 1
ATOM 5382 O O . HIS A 1 696 ? 4.463 -2.681 27.753 1.00 96.56 696 HIS A O 1
ATOM 5388 N N . ARG A 1 697 ? 5.792 -2.251 25.996 1.00 94.69 697 ARG A N 1
ATOM 5389 C CA . ARG A 1 697 ? 7.024 -2.842 26.537 1.00 94.69 697 ARG A CA 1
ATOM 5390 C C . ARG A 1 697 ? 8.223 -1.945 26.245 1.00 94.69 697 ARG A C 1
ATOM 5392 O O . ARG A 1 697 ? 8.106 -0.986 25.483 1.00 94.69 697 ARG A O 1
ATOM 5399 N N . PHE A 1 698 ? 9.388 -2.246 26.816 1.00 94.50 698 PHE A N 1
ATOM 5400 C CA . PHE A 1 698 ? 10.632 -1.628 26.343 1.00 94.50 698 PHE A CA 1
ATOM 5401 C C . PHE A 1 698 ? 10.879 -1.990 24.887 1.00 94.50 698 PHE A C 1
ATOM 5403 O O . PHE A 1 698 ? 10.785 -3.157 24.513 1.00 94.50 698 PHE A O 1
ATOM 5410 N N . ALA A 1 699 ? 11.211 -0.975 24.091 1.00 87.62 699 ALA A N 1
ATOM 5411 C CA . ALA A 1 699 ? 11.506 -1.173 22.688 1.00 87.62 699 ALA A CA 1
ATOM 5412 C C . ALA A 1 699 ? 12.697 -2.111 22.456 1.00 87.62 699 ALA A C 1
ATOM 5414 O O . ALA A 1 699 ? 13.657 -2.125 23.236 1.00 87.62 699 ALA A O 1
ATOM 5415 N N . ILE A 1 700 ? 12.654 -2.875 21.368 1.00 79.44 700 ILE A N 1
ATOM 5416 C CA . ILE A 1 700 ? 13.755 -3.763 20.980 1.00 79.44 700 ILE A CA 1
ATOM 5417 C C . ILE A 1 700 ? 14.306 -3.329 19.614 1.00 79.44 700 ILE A C 1
ATOM 5419 O O . ILE A 1 700 ? 13.553 -3.317 18.644 1.00 79.44 700 ILE A O 1
ATOM 5423 N N . PRO A 1 701 ? 15.615 -3.019 19.496 1.00 77.00 701 PRO A N 1
ATOM 5424 C CA . PRO A 1 701 ? 16.632 -2.983 20.554 1.00 77.00 701 PRO A CA 1
ATOM 5425 C C . PRO A 1 701 ? 16.643 -1.666 21.367 1.00 77.00 701 PRO A C 1
ATOM 5427 O O . PRO A 1 701 ? 16.234 -0.611 20.897 1.00 77.00 701 PRO A O 1
ATOM 5430 N N . GLY A 1 702 ? 17.216 -1.699 22.579 1.00 78.31 702 GLY A N 1
ATOM 5431 C CA . GLY A 1 702 ? 17.664 -0.487 23.292 1.00 78.31 702 GLY A CA 1
ATOM 5432 C C . GLY A 1 702 ? 16.592 0.334 24.027 1.00 78.31 702 GLY A C 1
ATOM 5433 O O . GLY A 1 702 ? 16.854 1.482 24.403 1.00 78.31 702 GLY A O 1
ATOM 5434 N N . GLY A 1 703 ? 15.408 -0.232 24.246 1.00 86.06 703 GLY A N 1
ATOM 5435 C CA . GLY A 1 703 ? 14.309 0.396 24.969 1.00 86.06 703 GLY A CA 1
ATOM 5436 C C . GLY A 1 703 ? 14.550 0.582 26.465 1.00 86.06 703 GLY A C 1
ATOM 5437 O O . GLY A 1 703 ? 15.385 -0.071 27.092 1.00 86.06 703 GLY A O 1
ATOM 5438 N N . ASN A 1 704 ? 13.803 1.519 27.040 1.00 91.25 704 ASN A N 1
ATOM 5439 C CA . ASN A 1 704 ? 13.800 1.844 28.465 1.00 91.25 704 ASN A CA 1
ATOM 5440 C C . ASN A 1 704 ? 12.490 2.570 28.819 1.00 91.25 704 ASN A C 1
ATOM 5442 O O . ASN A 1 704 ? 11.603 2.695 27.979 1.00 91.25 704 ASN A O 1
ATOM 5446 N N . GLY A 1 705 ? 12.377 3.104 30.039 1.00 88.00 705 GLY A N 1
ATOM 5447 C CA . GLY A 1 705 ? 11.153 3.765 30.505 1.00 88.00 705 GLY A CA 1
ATOM 5448 C C . GLY A 1 705 ? 10.649 4.946 29.668 1.00 88.00 705 GLY A C 1
ATOM 5449 O O . GLY A 1 705 ? 9.488 5.290 29.819 1.00 88.00 705 GLY A O 1
ATOM 5450 N N . THR A 1 706 ? 11.466 5.561 28.804 1.00 90.56 706 THR A N 1
ATOM 5451 C CA . THR A 1 706 ? 11.054 6.636 27.869 1.00 90.56 706 THR A CA 1
ATOM 5452 C C . THR A 1 706 ? 11.223 6.238 26.397 1.00 90.56 706 THR A C 1
ATOM 5454 O O . THR A 1 706 ? 11.255 7.096 25.519 1.00 90.56 706 THR A O 1
ATOM 5457 N N . LYS A 1 707 ? 11.472 4.956 26.121 1.00 92.62 707 LYS A N 1
ATOM 5458 C CA . LYS A 1 707 ? 11.618 4.379 24.780 1.00 92.62 707 LYS A CA 1
ATOM 5459 C C . LYS A 1 707 ? 10.874 3.052 24.761 1.00 92.62 707 LYS A C 1
ATOM 5461 O O . LYS A 1 707 ? 11.479 1.978 24.840 1.00 92.62 707 LYS A O 1
ATOM 5466 N N . ARG A 1 708 ? 9.551 3.164 24.758 1.00 94.94 708 ARG A N 1
ATOM 5467 C CA . ARG A 1 708 ? 8.617 2.042 24.786 1.00 94.94 708 ARG A CA 1
ATOM 5468 C C . ARG A 1 708 ? 7.946 1.874 23.427 1.00 94.94 708 ARG A C 1
ATOM 5470 O O . ARG A 1 708 ? 7.941 2.800 22.618 1.00 94.94 708 ARG A O 1
ATOM 5477 N N . GLU A 1 709 ? 7.420 0.686 23.184 1.00 93.00 709 GLU A N 1
ATOM 5478 C CA . GLU A 1 709 ? 6.677 0.334 21.974 1.00 93.00 709 GLU A CA 1
ATOM 5479 C C . GLU A 1 709 ? 5.370 -0.376 22.339 1.00 93.00 709 GLU A C 1
ATOM 5481 O O . GLU A 1 709 ? 5.308 -1.080 23.352 1.00 93.00 709 GLU A O 1
ATOM 5486 N N . VAL A 1 710 ? 4.336 -0.195 21.514 1.00 94.62 710 VAL A N 1
ATOM 5487 C CA . VAL A 1 710 ? 3.014 -0.811 21.702 1.00 94.62 710 VAL A CA 1
ATOM 5488 C C . VAL A 1 710 ? 2.984 -2.212 21.089 1.00 94.62 710 VAL A C 1
ATOM 5490 O O . VAL A 1 710 ? 3.559 -2.451 20.028 1.00 94.62 710 VAL A O 1
ATOM 5493 N N . ARG A 1 711 ? 2.288 -3.129 21.761 1.00 92.12 711 ARG A N 1
ATOM 5494 C CA . ARG A 1 711 ? 2.067 -4.529 21.385 1.00 92.12 711 ARG A CA 1
ATOM 5495 C C . ARG A 1 711 ? 0.608 -4.908 21.610 1.00 92.12 711 ARG A C 1
ATOM 5497 O O . ARG A 1 711 ? -0.074 -4.252 22.397 1.00 92.12 711 ARG A O 1
ATOM 5504 N N . ILE A 1 712 ? 0.148 -5.957 20.934 1.00 91.75 712 ILE A N 1
ATOM 5505 C CA . ILE A 1 712 ? -1.174 -6.556 21.132 1.00 91.75 712 ILE A CA 1
ATOM 5506 C C . ILE A 1 712 ? -1.011 -8.065 21.268 1.00 91.75 712 ILE A C 1
ATOM 5508 O O . ILE A 1 712 ? -0.368 -8.676 20.424 1.00 91.75 712 ILE A O 1
ATOM 5512 N N . ASP A 1 713 ? -1.657 -8.648 22.275 1.00 89.12 713 ASP A N 1
ATOM 5513 C CA . ASP A 1 713 ? -1.772 -10.099 22.437 1.00 89.12 713 ASP A CA 1
ATOM 5514 C C . ASP A 1 713 ? -3.201 -10.502 22.829 1.00 89.12 713 ASP A C 1
ATOM 5516 O O . ASP A 1 713 ? -4.010 -9.692 23.299 1.00 89.12 713 ASP A O 1
ATOM 5520 N N . ARG A 1 714 ? -3.541 -11.776 22.612 1.00 86.88 714 ARG A N 1
ATOM 5521 C CA . ARG A 1 714 ? -4.870 -12.325 22.910 1.00 86.88 714 ARG A CA 1
ATOM 5522 C C . ARG A 1 714 ? -5.107 -12.429 24.420 1.00 86.88 714 ARG A C 1
ATOM 5524 O O . ARG A 1 714 ? -4.231 -12.842 25.174 1.00 86.88 714 ARG A O 1
ATOM 5531 N N . VAL A 1 715 ? -6.334 -12.136 24.848 1.00 91.81 715 VAL A N 1
ATOM 5532 C CA . VAL A 1 715 ? -6.820 -12.394 26.210 1.00 91.81 715 VAL A CA 1
ATOM 5533 C C . VAL A 1 715 ? -7.802 -13.554 26.179 1.00 91.81 715 VAL A C 1
ATOM 5535 O O . VAL A 1 715 ? -8.830 -13.502 25.504 1.00 91.81 715 VAL A O 1
ATOM 5538 N N . GLU A 1 716 ? -7.512 -14.584 26.963 1.00 90.88 716 GLU A N 1
ATOM 5539 C CA . GLU A 1 716 ? -8.404 -15.724 27.150 1.00 90.88 716 GLU A CA 1
ATOM 5540 C C . GLU A 1 716 ? -9.060 -15.672 28.531 1.00 90.88 716 GLU A C 1
ATOM 5542 O O . GLU A 1 716 ? -8.500 -15.136 29.489 1.00 90.88 716 GLU A O 1
ATOM 5547 N N . PHE A 1 717 ? -10.266 -16.231 28.638 1.00 92.31 717 PHE A N 1
ATOM 5548 C CA . PHE A 1 717 ? -10.988 -16.353 29.901 1.00 92.31 717 PHE A CA 1
ATOM 5549 C C . PHE A 1 717 ? -11.261 -17.824 30.213 1.00 92.31 717 PHE A C 1
ATOM 5551 O O . PHE A 1 717 ? -11.681 -18.572 29.329 1.00 92.31 717 PHE A O 1
ATOM 5558 N N . ASP A 1 718 ? -11.065 -18.221 31.469 1.00 89.19 718 ASP A N 1
ATOM 5559 C CA . ASP A 1 718 ? -11.351 -19.574 31.949 1.00 89.19 718 ASP A CA 1
ATOM 5560 C C . ASP A 1 718 ? -12.865 -19.849 32.106 1.00 89.19 718 ASP A C 1
ATOM 5562 O O . ASP A 1 718 ? -13.722 -18.994 31.845 1.00 89.19 718 ASP A O 1
ATOM 5566 N N . GLU A 1 719 ? -13.211 -21.076 32.512 1.00 87.25 719 GLU A N 1
ATOM 5567 C CA . GLU A 1 719 ? -14.604 -21.502 32.712 1.00 87.25 719 GLU A CA 1
ATOM 5568 C C . GLU A 1 719 ? -15.297 -20.726 33.849 1.00 87.25 719 GLU A C 1
ATOM 5570 O O . GLU A 1 719 ? -16.518 -20.540 33.827 1.00 87.25 719 GLU A O 1
ATOM 5575 N N . GLU A 1 720 ? -14.529 -20.226 34.820 1.00 88.75 720 GLU A N 1
ATOM 5576 C CA . GLU A 1 720 ? -14.979 -19.347 35.899 1.00 88.75 720 GLU A CA 1
ATOM 5577 C C . GLU A 1 720 ? -15.165 -17.887 35.447 1.00 88.75 720 GLU A C 1
ATOM 5579 O O . GLU A 1 720 ? -15.700 -17.064 36.200 1.00 88.75 720 GLU A O 1
ATOM 5584 N N . GLY A 1 721 ? -14.774 -17.567 34.212 1.00 88.94 721 GLY A N 1
ATOM 5585 C CA . GLY A 1 721 ? -14.867 -16.245 33.616 1.00 88.94 721 GLY A CA 1
ATOM 5586 C C . GLY A 1 721 ? -13.766 -15.292 34.070 1.00 88.94 721 GLY A C 1
ATOM 5587 O O . GLY A 1 721 ? -13.982 -14.087 34.017 1.00 88.94 721 GLY A O 1
ATOM 5588 N N . LEU A 1 722 ? -12.617 -15.784 34.535 1.00 94.19 722 LEU A N 1
ATOM 5589 C CA . LEU A 1 722 ? -11.442 -14.993 34.900 1.00 94.19 722 LEU A CA 1
ATOM 5590 C C . LEU A 1 722 ? -10.434 -14.954 33.746 1.00 94.19 722 LEU A C 1
ATOM 5592 O O . LEU A 1 722 ? -10.315 -15.920 33.004 1.00 94.19 722 LEU A O 1
ATOM 5596 N N . MET A 1 723 ? -9.697 -13.847 33.598 1.00 96.00 723 MET A N 1
ATOM 5597 C CA . MET A 1 723 ? -8.613 -13.767 32.615 1.00 96.00 723 MET A CA 1
ATOM 5598 C C . MET A 1 723 ? -7.509 -14.777 32.945 1.00 96.00 723 MET A C 1
ATOM 5600 O O . MET A 1 723 ? -7.023 -14.828 34.080 1.00 96.00 723 MET A O 1
ATOM 5604 N N . VAL A 1 724 ? -7.105 -15.536 31.934 1.00 93.19 724 VAL A N 1
ATOM 5605 C CA . VAL A 1 724 ? -5.889 -16.350 31.939 1.00 93.19 724 VAL A CA 1
ATOM 5606 C C . VAL A 1 724 ? -4.690 -15.412 31.742 1.00 93.19 724 VAL A C 1
ATOM 5608 O O . VAL A 1 724 ? -4.823 -14.430 31.008 1.00 93.19 724 VAL A O 1
ATOM 5611 N N . PRO A 1 725 ? -3.530 -15.656 32.387 1.00 92.25 725 PRO A N 1
ATOM 5612 C CA . PRO A 1 725 ? -2.329 -14.870 32.130 1.00 92.25 725 PRO A CA 1
ATOM 5613 C C . PRO A 1 725 ? -1.992 -14.816 30.634 1.00 92.25 725 PRO A C 1
ATOM 5615 O O . PRO A 1 725 ? -1.851 -15.854 29.990 1.00 92.25 725 PRO A O 1
ATOM 5618 N N . VAL A 1 726 ? -1.871 -13.602 30.110 1.00 91.06 726 VAL A N 1
ATOM 5619 C CA . VAL A 1 726 ? -1.480 -13.291 28.736 1.00 91.06 726 VAL A CA 1
ATOM 5620 C C . VAL A 1 726 ? 0.004 -13.603 28.569 1.00 91.06 726 VAL A C 1
ATOM 5622 O O . VAL A 1 726 ? 0.828 -13.232 29.411 1.00 91.06 726 VAL A O 1
ATOM 5625 N N . VAL A 1 727 ? 0.338 -14.288 27.477 1.00 83.75 727 VAL A N 1
ATOM 5626 C CA . VAL A 1 727 ? 1.717 -14.590 27.087 1.00 83.75 727 VAL A CA 1
ATOM 5627 C C . VAL A 1 727 ? 2.139 -13.543 26.053 1.00 83.75 727 VAL A C 1
ATOM 5629 O O . VAL A 1 727 ? 1.586 -13.564 24.957 1.00 83.75 727 VAL A O 1
ATOM 5632 N N . PRO A 1 728 ? 3.058 -12.617 26.385 1.00 83.81 728 PRO A N 1
ATOM 5633 C CA . PRO A 1 728 ? 3.532 -11.632 25.425 1.00 83.81 728 PRO A CA 1
ATOM 5634 C C . PRO A 1 728 ? 4.394 -12.306 24.351 1.00 83.81 728 PRO A C 1
ATOM 5636 O O . PRO A 1 728 ? 5.210 -13.165 24.683 1.00 83.81 728 PRO A O 1
ATOM 5639 N N . THR A 1 729 ? 4.233 -11.912 23.089 1.00 74.19 729 THR A N 1
ATOM 5640 C CA . THR A 1 729 ? 4.938 -12.516 21.938 1.00 74.19 729 THR A CA 1
ATOM 5641 C C . THR A 1 729 ? 6.036 -11.606 21.360 1.00 74.19 729 THR A C 1
ATOM 5643 O O . THR A 1 729 ? 6.077 -10.405 21.640 1.00 74.19 729 THR A O 1
ATOM 5646 N N . LEU A 1 730 ? 6.974 -12.166 20.573 1.00 57.06 730 LEU A N 1
ATOM 5647 C CA . LEU A 1 730 ? 8.007 -11.406 19.847 1.00 57.06 730 LEU A CA 1
ATOM 5648 C C . LEU A 1 730 ? 7.550 -10.962 18.450 1.00 57.06 730 LEU A C 1
ATOM 5650 O O . LEU A 1 730 ? 7.787 -9.811 18.116 1.00 57.06 730 LEU A O 1
ATOM 5654 N N . GLY A 1 731 ? 6.864 -11.793 17.664 1.00 46.88 731 GLY A N 1
ATOM 5655 C CA . GLY A 1 731 ? 6.356 -11.448 16.323 1.00 46.88 731 GLY A CA 1
ATOM 5656 C C . GLY A 1 731 ? 4.962 -10.817 16.341 1.00 46.88 731 GLY A C 1
ATOM 5657 O O . GLY A 1 731 ? 4.303 -10.832 17.379 1.00 46.88 731 GLY A O 1
ATOM 5658 N N . ASP A 1 732 ? 4.524 -10.253 15.213 1.00 39.59 732 ASP A N 1
ATOM 5659 C CA . ASP A 1 732 ? 3.090 -10.035 14.987 1.00 39.59 732 ASP A CA 1
ATOM 5660 C C . ASP A 1 732 ? 2.371 -11.389 15.087 1.00 39.59 732 ASP A C 1
ATOM 5662 O O . ASP A 1 732 ? 2.953 -12.419 14.742 1.00 39.59 732 ASP A O 1
ATOM 5666 N N . ALA A 1 733 ? 1.150 -11.384 15.624 1.00 35.69 733 ALA A N 1
ATOM 5667 C CA . ALA A 1 733 ? 0.364 -12.581 15.907 1.00 35.69 733 ALA A CA 1
ATOM 5668 C C . ALA A 1 733 ? 0.412 -13.602 14.747 1.00 35.69 733 ALA A C 1
ATOM 5670 O O . ALA A 1 733 ? -0.110 -13.335 13.669 1.00 35.69 733 ALA A O 1
ATOM 5671 N N . ASP A 1 734 ? 1.069 -14.736 15.014 1.00 30.11 734 ASP A N 1
ATOM 5672 C CA . ASP A 1 734 ? 1.311 -15.929 14.190 1.00 30.11 734 ASP A CA 1
ATOM 5673 C C . ASP A 1 734 ? 0.655 -15.975 12.789 1.00 30.11 734 ASP A C 1
ATOM 5675 O O . ASP A 1 734 ? -0.512 -16.340 12.638 1.00 30.11 734 ASP A O 1
ATOM 5679 N N . GLU A 1 735 ? 1.460 -15.732 11.744 1.00 34.62 735 GLU A N 1
ATOM 5680 C CA . GLU A 1 735 ? 1.128 -16.012 10.332 1.00 34.62 735 GLU A CA 1
ATOM 5681 C C . GLU A 1 735 ? 1.350 -17.486 9.908 1.00 34.62 735 GLU A C 1
ATOM 5683 O O . GLU A 1 735 ? 1.066 -17.846 8.767 1.00 34.62 735 GLU A O 1
ATOM 5688 N N . ASP A 1 736 ? 1.770 -18.390 10.800 1.00 28.17 736 ASP A N 1
ATOM 5689 C CA . ASP A 1 736 ? 2.093 -19.781 10.441 1.00 28.17 736 ASP A CA 1
ATOM 5690 C C . ASP A 1 736 ? 1.175 -20.824 11.101 1.00 28.17 736 ASP A C 1
ATOM 5692 O O . ASP A 1 736 ? 1.536 -21.441 12.099 1.00 28.17 736 ASP A O 1
ATOM 5696 N N . VAL A 1 737 ? 0.045 -21.153 10.458 1.00 29.23 737 VAL A N 1
ATOM 5697 C CA . VAL A 1 737 ? -0.389 -22.561 10.331 1.00 29.23 737 VAL A CA 1
ATOM 5698 C C . VAL A 1 737 ? -1.097 -22.760 8.983 1.00 29.23 737 VAL A C 1
ATOM 5700 O O . VAL A 1 737 ? -2.299 -22.550 8.894 1.00 29.23 737 VAL A O 1
ATOM 5703 N N . ILE A 1 738 ? -0.374 -23.217 7.950 1.00 26.25 738 ILE A N 1
ATOM 5704 C CA . ILE A 1 738 ? -0.745 -24.339 7.051 1.00 26.25 738 ILE A CA 1
ATOM 5705 C C . ILE A 1 738 ? 0.476 -24.698 6.166 1.00 26.25 738 ILE A C 1
ATOM 5707 O O . ILE A 1 738 ? 1.014 -23.836 5.474 1.00 26.25 738 ILE A O 1
ATOM 5711 N N . PRO A 1 739 ? 0.904 -25.976 6.117 1.00 28.80 739 PRO A N 1
ATOM 5712 C CA . PRO A 1 739 ? 1.996 -26.422 5.255 1.00 28.80 739 PRO A CA 1
ATOM 5713 C C . PRO A 1 739 ? 1.578 -26.607 3.786 1.00 28.80 739 PRO A C 1
ATOM 5715 O O . PRO A 1 739 ? 0.513 -27.146 3.476 1.00 28.80 739 PRO A O 1
ATOM 5718 N N . GLN A 1 740 ? 2.498 -26.257 2.883 1.00 33.19 740 GLN A N 1
ATOM 5719 C CA . GLN A 1 740 ? 2.477 -26.607 1.462 1.00 33.19 740 GLN A CA 1
ATOM 5720 C C . GLN A 1 740 ? 2.608 -28.124 1.236 1.00 33.19 740 GLN A C 1
ATOM 5722 O O . GLN A 1 740 ? 3.482 -28.776 1.806 1.00 33.19 740 GLN A O 1
ATOM 5727 N N . SER A 1 741 ? 1.826 -28.682 0.305 1.00 28.23 741 SER A N 1
ATOM 5728 C CA . SER A 1 741 ? 2.263 -29.838 -0.494 1.00 28.23 741 SER A CA 1
ATOM 5729 C C . SER A 1 741 ? 1.508 -29.918 -1.826 1.00 28.23 741 SER A C 1
ATOM 5731 O O . SER A 1 741 ? 0.295 -29.733 -1.885 1.00 28.23 741 SER A O 1
ATOM 5733 N N . GLY A 1 742 ? 2.272 -30.140 -2.901 1.00 28.23 742 GLY A N 1
ATOM 5734 C CA . GLY A 1 742 ? 1.817 -30.211 -4.290 1.00 28.23 742 GLY A CA 1
ATOM 5735 C C . GLY A 1 742 ? 1.101 -31.518 -4.685 1.00 28.23 742 GLY A C 1
ATOM 5736 O O . GLY A 1 742 ? 0.822 -32.370 -3.841 1.00 28.23 742 GLY A O 1
ATOM 5737 N N . PRO A 1 743 ? 0.786 -31.678 -5.985 1.00 34.66 743 PRO A N 1
ATOM 5738 C CA . PRO A 1 743 ? -0.296 -32.533 -6.460 1.00 34.66 743 PRO A CA 1
ATOM 5739 C C . PRO A 1 743 ? 0.133 -33.987 -6.683 1.00 34.66 743 PRO A C 1
ATOM 5741 O O . PRO A 1 743 ? 1.187 -34.259 -7.256 1.00 34.66 743 PRO A O 1
ATOM 5744 N N . LEU A 1 744 ? -0.748 -34.928 -6.331 1.00 26.17 744 LEU A N 1
ATOM 5745 C CA . LEU A 1 744 ? -0.690 -36.322 -6.776 1.00 26.17 744 LEU A CA 1
ATOM 5746 C C . LEU A 1 744 ? -2.089 -36.812 -7.198 1.00 26.17 744 LEU A C 1
ATOM 5748 O O . LEU A 1 744 ? -2.968 -37.012 -6.369 1.00 26.17 744 LEU A O 1
ATOM 5752 N N . ALA A 1 745 ? -2.225 -36.959 -8.518 1.00 27.11 745 ALA A N 1
ATOM 5753 C CA . ALA A 1 745 ? -3.021 -37.898 -9.320 1.00 27.11 745 ALA A CA 1
ATOM 5754 C C . ALA A 1 745 ? -4.420 -38.389 -8.856 1.00 27.11 745 ALA A C 1
ATOM 5756 O O . ALA A 1 745 ? -4.549 -39.207 -7.952 1.00 27.11 745 ALA A O 1
ATOM 5757 N N . GLU A 1 746 ? -5.405 -37.976 -9.669 1.00 28.56 746 GLU A N 1
ATOM 5758 C CA . GLU A 1 746 ? -6.538 -38.719 -10.266 1.00 28.56 746 GLU A CA 1
ATOM 5759 C C . GLU A 1 746 ? -7.567 -39.481 -9.404 1.00 28.56 746 GLU A C 1
ATOM 5761 O O . GLU A 1 746 ? -7.299 -40.546 -8.860 1.00 28.56 746 GLU A O 1
ATOM 5766 N N . GLU A 1 747 ? -8.833 -39.054 -9.534 1.00 25.75 747 GLU A N 1
ATOM 5767 C CA . GLU A 1 747 ? -9.917 -39.926 -10.020 1.00 25.75 747 GLU A CA 1
ATOM 5768 C C . GLU A 1 747 ? -10.950 -39.088 -10.811 1.00 25.75 747 GLU A C 1
ATOM 5770 O O . GLU A 1 747 ? -11.561 -38.156 -10.291 1.00 25.75 747 GLU A O 1
ATOM 5775 N N . ILE A 1 748 ? -11.093 -39.393 -12.104 1.00 29.84 748 ILE A N 1
ATOM 5776 C CA . ILE A 1 748 ? -11.950 -38.708 -13.086 1.00 29.84 748 ILE A CA 1
ATOM 5777 C C . ILE A 1 748 ? -13.389 -39.252 -12.986 1.00 29.84 748 ILE A C 1
ATOM 5779 O O . ILE A 1 748 ? -13.605 -40.451 -13.167 1.00 29.84 748 ILE A O 1
ATOM 5783 N N . ASP A 1 749 ? -14.383 -38.382 -12.764 1.00 28.53 749 ASP A N 1
ATOM 5784 C CA . ASP A 1 749 ? -15.816 -38.709 -12.894 1.00 28.53 749 ASP A CA 1
ATOM 5785 C C . ASP A 1 749 ? -16.309 -38.410 -14.324 1.00 28.53 749 ASP A C 1
ATOM 5787 O O . ASP A 1 749 ? -16.519 -37.263 -14.715 1.00 28.53 749 ASP A O 1
ATOM 5791 N N . LEU A 1 750 ? -16.485 -39.467 -15.122 1.00 29.75 750 LEU A N 1
ATOM 5792 C CA . LEU A 1 750 ? -16.905 -39.445 -16.531 1.00 29.75 750 LEU A CA 1
ATOM 5793 C C . LEU A 1 750 ? -18.430 -39.262 -16.710 1.00 29.75 750 LEU A C 1
ATOM 5795 O O . LEU A 1 750 ? -19.080 -40.074 -17.372 1.00 29.75 750 LEU A O 1
ATOM 5799 N N . SER A 1 751 ? -19.031 -38.215 -16.135 1.00 30.84 751 SER A N 1
ATOM 5800 C CA . SER A 1 751 ? -20.455 -37.895 -16.378 1.00 30.84 751 SER A CA 1
ATOM 5801 C C . SER A 1 751 ? -20.723 -36.657 -17.239 1.00 30.84 751 SER A C 1
ATOM 5803 O O . SER A 1 751 ? -21.885 -36.344 -17.502 1.00 30.84 751 SER A O 1
ATOM 5805 N N . GLU A 1 752 ? -19.683 -36.034 -17.792 1.00 41.66 752 GLU A N 1
ATOM 5806 C CA . GLU A 1 752 ? -19.818 -35.046 -18.865 1.00 41.66 752 GLU A CA 1
ATOM 5807 C C . GLU A 1 752 ? -19.398 -35.639 -20.212 1.00 41.66 752 GLU A C 1
ATOM 5809 O O . GLU A 1 752 ? -18.250 -35.545 -20.634 1.00 41.66 752 GLU A O 1
ATOM 5814 N N . GLU A 1 753 ? -20.358 -36.236 -20.923 1.00 33.41 753 GLU A N 1
ATOM 5815 C CA . GLU A 1 753 ? -20.230 -36.457 -22.362 1.00 33.41 753 GLU A CA 1
ATOM 5816 C C . GLU A 1 753 ? -21.516 -36.002 -23.074 1.00 33.41 753 GLU A C 1
ATOM 5818 O O . GLU A 1 753 ? -22.613 -36.495 -22.819 1.00 33.41 753 GLU A O 1
ATOM 5823 N N . THR A 1 754 ? -21.334 -34.976 -23.911 1.00 38.34 754 THR A N 1
ATOM 5824 C CA . THR A 1 754 ? -22.150 -34.452 -25.027 1.00 38.34 754 THR A CA 1
ATOM 5825 C C . THR A 1 754 ? -23.640 -34.843 -25.155 1.00 38.34 754 THR A C 1
ATOM 5827 O O . THR A 1 754 ? -24.018 -35.992 -25.373 1.00 38.34 754 THR A O 1
ATOM 5830 N N . GLN A 1 755 ? -24.516 -33.825 -25.184 1.00 41.50 755 GLN A N 1
ATOM 5831 C CA . GLN A 1 755 ? -25.889 -33.952 -25.693 1.00 41.50 755 GLN A CA 1
ATOM 5832 C C . GLN A 1 755 ? -25.878 -34.149 -27.223 1.00 41.50 755 GLN A C 1
ATOM 5834 O O . GLN A 1 755 ? -25.505 -33.244 -27.968 1.00 41.50 755 GLN A O 1
ATOM 5839 N N . ASP A 1 756 ? -26.319 -35.316 -27.702 1.00 39.91 756 ASP A N 1
ATOM 5840 C CA . ASP A 1 756 ? -26.512 -35.592 -29.133 1.00 39.91 756 ASP A CA 1
ATOM 5841 C C . ASP A 1 756 ? -27.841 -34.971 -29.630 1.00 39.91 756 ASP A C 1
ATOM 5843 O O . ASP A 1 756 ? -28.935 -35.461 -29.335 1.00 39.91 756 ASP A O 1
ATOM 5847 N N . PHE A 1 757 ? -27.764 -33.868 -30.384 1.00 46.84 757 PHE A N 1
ATOM 5848 C CA . PHE A 1 757 ? -28.927 -33.135 -30.912 1.00 46.84 757 PHE A CA 1
ATOM 5849 C C . PHE A 1 757 ? -29.620 -33.812 -32.104 1.00 46.84 757 PHE A C 1
ATOM 5851 O O . PHE A 1 757 ? -30.673 -33.343 -32.546 1.00 46.84 757 PHE A O 1
ATOM 5858 N N . ARG A 1 758 ? -29.112 -34.943 -32.612 1.00 48.84 758 ARG A N 1
ATOM 5859 C CA . ARG A 1 758 ? -29.759 -35.678 -33.718 1.00 48.84 758 ARG A CA 1
ATOM 5860 C C . ARG A 1 758 ? -31.184 -36.125 -33.410 1.00 48.84 758 ARG A C 1
ATOM 5862 O O . ARG A 1 758 ? -31.994 -36.266 -34.324 1.00 48.84 758 ARG A O 1
ATOM 5869 N N . PHE A 1 759 ? -31.519 -36.311 -32.135 1.00 46.56 759 PHE A N 1
ATOM 5870 C CA . PHE A 1 759 ? -32.861 -36.718 -31.719 1.00 46.56 759 PHE A CA 1
ATOM 5871 C C . PHE A 1 759 ? -33.944 -35.663 -32.004 1.00 46.56 759 PHE A C 1
ATOM 5873 O O . PHE A 1 759 ? -35.120 -36.017 -32.030 1.00 46.56 759 PHE A O 1
ATOM 5880 N N . LEU A 1 760 ? -33.587 -34.406 -32.303 1.00 47.59 760 LEU A N 1
ATOM 5881 C CA . LEU A 1 760 ? -34.550 -33.383 -32.735 1.00 47.59 760 LEU A CA 1
ATOM 5882 C C . LEU A 1 760 ? -35.042 -33.587 -34.175 1.00 47.59 760 LEU A C 1
ATOM 5884 O O . LEU A 1 760 ? -36.168 -33.203 -34.483 1.00 47.59 760 LEU A O 1
ATOM 5888 N N . ALA A 1 761 ? -34.260 -34.248 -35.035 1.00 46.69 761 ALA A N 1
ATOM 5889 C CA . ALA A 1 761 ? -34.696 -34.586 -36.392 1.00 46.69 761 ALA A CA 1
ATOM 5890 C C . ALA A 1 761 ? -35.768 -35.696 -36.404 1.00 46.69 761 ALA A C 1
ATOM 5892 O O . ALA A 1 761 ? -36.555 -35.796 -37.342 1.00 46.69 761 ALA A O 1
ATOM 5893 N N . ALA A 1 762 ? -35.834 -36.510 -35.344 1.00 46.53 762 ALA A N 1
ATOM 5894 C CA . ALA A 1 762 ? -36.753 -37.643 -35.235 1.00 46.53 762 ALA A CA 1
ATOM 5895 C C . ALA A 1 762 ? -38.135 -37.287 -34.651 1.00 46.53 762 ALA A C 1
ATOM 5897 O O . ALA A 1 762 ? -39.026 -38.132 -34.639 1.00 46.53 762 ALA A O 1
ATOM 5898 N N . VAL A 1 763 ? -38.365 -36.047 -34.201 1.00 45.50 763 VAL A N 1
ATOM 5899 C CA . VAL A 1 763 ? -39.656 -35.624 -33.606 1.00 45.50 763 VAL A CA 1
ATOM 5900 C C . VAL A 1 763 ? -40.737 -35.349 -34.676 1.00 45.50 763 VAL A C 1
ATOM 5902 O O . VAL A 1 763 ? -41.853 -34.944 -34.362 1.00 45.50 763 VAL A O 1
ATOM 5905 N N . GLY A 1 764 ? -40.444 -35.624 -35.951 1.00 42.56 764 GLY A N 1
ATOM 5906 C CA . GLY A 1 764 ? -41.355 -35.388 -37.073 1.00 42.56 764 GLY A CA 1
ATOM 5907 C C . GLY A 1 764 ? -42.314 -36.526 -37.450 1.00 42.56 764 GLY A C 1
ATOM 5908 O O . GLY A 1 764 ? -43.318 -36.233 -38.093 1.00 42.56 764 GLY A O 1
ATOM 5909 N N . HIS A 1 765 ? -42.077 -37.794 -37.085 1.00 34.25 765 HIS A N 1
ATOM 5910 C CA . HIS A 1 765 ? -42.920 -38.902 -37.572 1.00 34.25 765 HIS A CA 1
ATOM 5911 C C . HIS A 1 765 ? -43.157 -40.023 -36.549 1.00 34.25 765 HIS A C 1
ATOM 5913 O O . HIS A 1 765 ? -42.317 -40.330 -35.709 1.00 34.25 765 HIS A O 1
ATOM 5919 N N . GLU A 1 766 ? -44.360 -40.597 -36.613 1.00 36.16 766 GLU A N 1
ATOM 5920 C CA . GLU A 1 766 ? -44.938 -41.541 -35.657 1.00 36.16 766 GLU A CA 1
ATOM 5921 C C . GLU A 1 766 ? -44.047 -42.757 -35.331 1.00 36.16 766 GLU A C 1
ATOM 5923 O O . GLU A 1 766 ? -43.617 -43.493 -36.212 1.00 36.16 766 GLU A O 1
ATOM 5928 N N . GLY A 1 767 ? -43.893 -43.026 -34.028 1.00 46.69 767 GLY A N 1
ATOM 5929 C CA . GLY A 1 767 ? -43.691 -44.367 -33.471 1.00 46.69 767 GLY A CA 1
ATOM 5930 C C . GLY A 1 767 ? -42.300 -45.003 -33.594 1.00 46.69 767 GLY A C 1
ATOM 5931 O O . GLY A 1 767 ? -42.062 -45.803 -34.491 1.00 46.69 767 GLY A O 1
ATOM 5932 N N . ALA A 1 768 ? -41.450 -44.840 -32.571 1.00 31.27 768 ALA A N 1
ATOM 5933 C CA . ALA A 1 768 ? -40.401 -45.818 -32.255 1.00 31.27 768 ALA A CA 1
ATOM 5934 C C . ALA A 1 768 ? -40.041 -45.818 -30.756 1.00 31.27 768 ALA A C 1
ATOM 5936 O O . ALA A 1 768 ? -39.937 -44.774 -30.115 1.00 31.27 768 ALA A O 1
ATOM 5937 N N . LYS A 1 769 ? -39.891 -47.020 -30.183 1.00 32.41 769 LYS A N 1
ATOM 5938 C CA . LYS A 1 769 ? -39.554 -47.275 -28.770 1.00 32.41 769 LYS A CA 1
ATOM 5939 C C . LYS A 1 769 ? -38.080 -46.969 -28.479 1.00 32.41 769 LYS A C 1
ATOM 5941 O O . LYS A 1 769 ? -37.217 -47.355 -29.259 1.00 32.41 769 LYS A O 1
ATOM 5946 N N . LEU A 1 770 ? -37.810 -46.398 -27.299 1.00 32.44 770 LEU A N 1
ATOM 5947 C CA . LEU A 1 770 ? -36.462 -46.290 -26.725 1.00 32.44 770 LEU A CA 1
ATOM 5948 C C . LEU A 1 770 ? -35.785 -47.677 -26.623 1.00 32.44 770 LEU A C 1
ATOM 5950 O O . LEU A 1 770 ? -36.396 -48.594 -26.059 1.00 32.44 770 LEU A O 1
ATOM 5954 N N . PRO A 1 771 ? -34.522 -47.836 -27.058 1.00 30.36 771 PRO A N 1
ATOM 5955 C CA . PRO A 1 771 ? -33.717 -49.004 -26.715 1.00 30.36 771 PRO A CA 1
ATOM 5956 C C . PRO A 1 771 ? -33.367 -48.992 -25.220 1.00 30.36 771 PRO A C 1
ATOM 5958 O O . PRO A 1 771 ? -33.150 -47.936 -24.622 1.00 30.36 771 PRO A O 1
ATOM 5961 N N . LYS A 1 772 ? -33.313 -50.171 -24.591 1.00 31.19 772 LYS A N 1
ATOM 5962 C CA . LYS A 1 772 ? -32.884 -50.300 -23.191 1.00 31.19 772 LYS A CA 1
ATOM 5963 C C . LYS A 1 772 ? -31.360 -50.217 -23.089 1.00 31.19 772 LYS A C 1
ATOM 5965 O O . LYS A 1 772 ? -30.643 -50.881 -23.822 1.00 31.19 772 LYS A O 1
ATOM 5970 N N . ARG A 1 773 ? -30.905 -49.433 -22.113 1.00 31.39 773 ARG A N 1
ATOM 5971 C CA . ARG A 1 773 ? -29.507 -49.210 -21.720 1.00 31.39 773 ARG A CA 1
ATOM 5972 C C . ARG A 1 773 ? -28.824 -50.536 -21.340 1.00 31.39 773 ARG A C 1
ATOM 5974 O O . ARG A 1 773 ? -29.295 -51.192 -20.412 1.00 31.39 773 ARG A O 1
ATOM 5981 N N . GLY A 1 774 ? -27.733 -50.905 -22.021 1.00 35.19 774 GLY A N 1
ATOM 5982 C CA . GLY A 1 774 ? -26.904 -52.053 -21.625 1.00 35.19 774 GLY A CA 1
ATOM 5983 C C . GLY A 1 774 ? -26.153 -52.833 -22.710 1.00 35.19 774 GLY A C 1
ATOM 5984 O O . GLY A 1 774 ? -25.474 -53.783 -22.334 1.00 35.19 774 GLY A O 1
ATOM 5985 N N . GLU A 1 775 ? -26.219 -52.483 -23.997 1.00 29.31 775 GLU A N 1
ATOM 5986 C CA . GLU A 1 775 ? -25.333 -53.100 -24.999 1.00 29.31 775 GLU A CA 1
ATOM 5987 C C . GLU A 1 775 ? -24.094 -52.236 -25.230 1.00 29.31 775 GLU A C 1
ATOM 5989 O O . GLU A 1 775 ? -24.160 -51.045 -25.527 1.00 29.31 775 GLU A O 1
ATOM 5994 N N . LYS A 1 776 ? -22.965 -52.874 -24.951 1.00 37.03 776 LYS A N 1
ATOM 5995 C CA . LYS A 1 776 ? -21.600 -52.379 -24.917 1.00 37.03 776 LYS A CA 1
ATOM 5996 C C . LYS A 1 776 ? -20.969 -52.788 -26.238 1.00 37.03 776 LYS A C 1
ATOM 5998 O O . LYS A 1 776 ? -20.884 -53.985 -26.443 1.00 37.03 776 LYS A O 1
ATOM 6003 N N . ASP A 1 777 ? -20.498 -51.837 -27.039 1.00 32.97 777 ASP A N 1
ATOM 6004 C CA . ASP A 1 777 ? -19.488 -52.081 -28.075 1.00 32.97 777 ASP A CA 1
ATOM 6005 C C . ASP A 1 777 ? -18.642 -50.815 -28.257 1.00 32.97 777 ASP A C 1
ATOM 6007 O O . ASP A 1 777 ? -18.920 -49.934 -29.066 1.00 32.97 777 ASP A O 1
ATOM 6011 N N . PHE A 1 778 ? -17.605 -50.723 -27.424 1.00 35.66 778 PHE A N 1
ATOM 6012 C CA . PHE A 1 778 ? -16.386 -50.012 -27.776 1.00 35.66 778 PHE A CA 1
ATOM 6013 C C . PHE A 1 778 ? -15.559 -50.963 -28.643 1.00 35.66 778 PHE A C 1
ATOM 6015 O O . PHE A 1 778 ? -14.979 -51.904 -28.108 1.00 35.66 778 PHE A O 1
ATOM 6022 N N . GLU A 1 779 ? -15.447 -50.682 -29.939 1.00 30.53 779 GLU A N 1
ATOM 6023 C CA . GLU A 1 779 ? -14.216 -50.955 -30.683 1.00 30.53 779 GLU A CA 1
ATOM 6024 C C . GLU A 1 779 ? -13.861 -49.735 -31.551 1.00 30.53 779 GLU A C 1
ATOM 6026 O O . GLU A 1 779 ? -14.752 -49.106 -32.130 1.00 30.53 779 GLU A O 1
ATOM 6031 N N . PRO A 1 780 ? -12.574 -49.351 -31.631 1.00 36.84 780 PRO A N 1
ATOM 6032 C CA . PRO A 1 780 ? -12.150 -48.181 -32.376 1.00 36.84 780 PRO A CA 1
ATOM 6033 C C . PRO A 1 780 ? -11.997 -48.543 -33.855 1.00 36.84 780 PRO A C 1
ATOM 6035 O O . PRO A 1 780 ? -11.089 -49.283 -34.241 1.00 36.84 780 PRO A O 1
ATOM 6038 N N . HIS A 1 781 ? -12.838 -47.972 -34.714 1.00 35.22 781 HIS A N 1
ATOM 6039 C CA . HIS A 1 781 ? -12.579 -47.944 -36.151 1.00 35.22 781 HIS A CA 1
ATOM 6040 C C . HIS A 1 781 ? -12.539 -46.509 -36.670 1.00 35.22 781 HIS A C 1
ATOM 6042 O O . HIS A 1 781 ? -13.494 -45.743 -36.555 1.00 35.22 781 HIS A O 1
ATOM 6048 N N . ALA A 1 782 ? -11.397 -46.169 -37.266 1.00 45.06 782 ALA A N 1
ATOM 6049 C CA . ALA A 1 782 ? -11.124 -44.906 -37.927 1.00 45.06 782 ALA A CA 1
ATOM 6050 C C . ALA A 1 782 ? -12.001 -44.754 -39.177 1.00 45.06 782 ALA A C 1
ATOM 6052 O O . ALA A 1 782 ? -11.670 -45.257 -40.245 1.00 45.06 782 ALA A O 1
ATOM 6053 N N . THR A 1 783 ? -13.124 -44.054 -39.055 1.00 46.75 783 THR A N 1
ATOM 6054 C CA . THR A 1 783 ? -13.863 -43.495 -40.196 1.00 46.75 783 THR A CA 1
ATOM 6055 C C . THR A 1 783 ? -14.540 -42.198 -39.761 1.00 46.75 783 THR A C 1
ATOM 6057 O O . THR A 1 783 ? -14.863 -42.038 -38.587 1.00 46.75 783 THR A O 1
ATOM 6060 N N . ALA A 1 784 ? -14.723 -41.266 -40.703 1.00 50.94 784 ALA A N 1
ATOM 6061 C CA . ALA A 1 784 ? -15.214 -39.883 -40.565 1.00 50.94 784 ALA A CA 1
ATOM 6062 C C . ALA A 1 784 ? -16.658 -39.729 -40.016 1.00 50.94 784 ALA A C 1
ATOM 6064 O O . ALA A 1 784 ? -17.406 -38.821 -40.377 1.00 50.94 784 ALA A O 1
ATOM 6065 N N . LEU A 1 785 ? -17.084 -40.635 -39.139 1.00 47.78 785 LEU A N 1
ATOM 6066 C CA . LEU A 1 785 ? -18.393 -40.641 -38.517 1.00 47.78 785 LEU A CA 1
ATOM 6067 C C . LEU A 1 785 ? -18.551 -39.439 -37.582 1.00 47.78 785 LEU A C 1
ATOM 6069 O O . LEU A 1 785 ? -19.601 -38.809 -37.606 1.00 47.78 785 LEU A O 1
ATOM 6073 N N . GLN A 1 786 ? -17.518 -39.065 -36.817 1.00 47.22 786 GLN A N 1
ATOM 6074 C CA . GLN A 1 786 ? -17.564 -37.915 -35.900 1.00 47.22 786 GLN A CA 1
ATOM 6075 C C . GLN A 1 786 ? -17.727 -36.570 -36.623 1.00 47.22 786 GLN A C 1
ATOM 6077 O O . GLN A 1 786 ? -18.505 -35.740 -36.163 1.00 47.22 786 GLN A O 1
ATOM 6082 N N . SER A 1 787 ? -17.089 -36.358 -37.779 1.00 51.78 787 SER A N 1
ATOM 6083 C CA . SER A 1 787 ? -17.265 -35.114 -38.547 1.00 51.78 787 SER A CA 1
ATOM 6084 C C . SER A 1 787 ? -18.669 -35.020 -39.144 1.00 51.78 787 SER A C 1
ATOM 6086 O O . SER A 1 787 ? -19.350 -34.016 -38.965 1.00 51.78 787 SER A O 1
ATOM 6088 N N . ASN A 1 788 ? -19.166 -36.114 -39.731 1.00 57.06 788 ASN A N 1
ATOM 6089 C CA . ASN A 1 788 ? -20.526 -36.172 -40.278 1.00 57.06 788 ASN A CA 1
ATOM 6090 C C . ASN A 1 788 ? -21.598 -36.048 -39.183 1.00 57.06 788 ASN A C 1
ATOM 6092 O O . ASN A 1 788 ? -22.675 -35.502 -39.412 1.00 57.06 788 ASN A O 1
ATOM 6096 N N . THR A 1 789 ? -21.298 -36.536 -37.975 1.00 54.09 789 THR A N 1
ATOM 6097 C CA . THR A 1 789 ? -22.113 -36.321 -36.771 1.00 54.09 789 THR A CA 1
ATOM 6098 C C . THR A 1 789 ? -22.242 -34.837 -36.461 1.00 54.09 789 THR A C 1
ATOM 6100 O O . THR A 1 789 ? -23.349 -34.344 -36.248 1.00 54.09 789 THR A O 1
ATOM 6103 N N . LEU A 1 790 ? -21.105 -34.142 -36.445 1.00 57.00 790 LEU A N 1
ATOM 6104 C CA . LEU A 1 790 ? -21.012 -32.739 -36.075 1.00 57.00 790 LEU A CA 1
ATOM 6105 C C . LEU A 1 790 ? -21.708 -31.841 -37.099 1.00 57.00 790 LEU A C 1
ATOM 6107 O O . LEU A 1 790 ? -22.466 -30.951 -36.717 1.00 57.00 790 LEU A O 1
ATOM 6111 N N . ASP A 1 791 ? -21.513 -32.112 -38.388 1.00 63.00 791 ASP A N 1
ATOM 6112 C CA . ASP A 1 791 ? -22.102 -31.311 -39.460 1.00 63.00 791 ASP A CA 1
ATOM 6113 C C . ASP A 1 791 ? -23.618 -31.496 -39.552 1.00 63.00 791 ASP A C 1
ATOM 6115 O O . ASP A 1 791 ? -24.346 -30.510 -39.675 1.00 63.00 791 ASP A O 1
ATOM 6119 N N . ALA A 1 792 ? -24.125 -32.719 -39.363 1.00 60.56 792 ALA A N 1
ATOM 6120 C CA . ALA A 1 792 ? -25.566 -32.956 -39.254 1.00 60.56 792 ALA A CA 1
ATOM 6121 C C . ALA A 1 792 ? -26.185 -32.201 -38.060 1.00 60.56 792 ALA A C 1
ATOM 6123 O O . ALA A 1 792 ? -27.291 -31.664 -38.161 1.00 60.56 792 ALA A O 1
ATOM 6124 N N . SER A 1 793 ? -25.453 -32.112 -36.945 1.00 51.50 793 SER A N 1
ATOM 6125 C CA . SER A 1 793 ? -25.863 -31.361 -35.753 1.00 51.50 793 SER A CA 1
ATOM 6126 C C . SER A 1 793 ? -25.893 -29.845 -36.009 1.00 51.50 793 SER A C 1
ATOM 6128 O O . SER A 1 793 ? -26.869 -29.171 -35.669 1.00 51.50 793 SER A O 1
ATOM 6130 N N . ARG A 1 794 ? -24.873 -29.300 -36.693 1.00 59.88 794 ARG A N 1
ATOM 6131 C CA . ARG A 1 794 ? -24.819 -27.883 -37.104 1.00 59.88 794 ARG A CA 1
ATOM 6132 C C . ARG A 1 794 ? -25.951 -27.519 -38.056 1.00 59.88 794 ARG A C 1
ATOM 6134 O O . ARG A 1 794 ? -26.591 -26.484 -37.894 1.00 59.88 794 ARG A O 1
ATOM 6141 N N . GLN A 1 795 ? -26.236 -28.368 -39.036 1.00 62.25 795 GLN A N 1
ATOM 6142 C CA . GLN A 1 795 ? -27.266 -28.092 -40.035 1.00 62.25 795 GLN A CA 1
ATOM 6143 C C . GLN A 1 795 ? -28.677 -28.116 -39.426 1.00 62.25 795 GLN A C 1
ATOM 6145 O O . GLN A 1 795 ? -29.509 -27.268 -39.752 1.00 62.25 795 GLN A O 1
ATOM 6150 N N . ALA A 1 796 ? -28.928 -29.013 -38.466 1.00 55.25 796 ALA A N 1
ATOM 6151 C CA . ALA A 1 796 ? -30.157 -29.012 -37.674 1.00 55.25 796 ALA A CA 1
ATOM 6152 C C . ALA A 1 796 ? -30.314 -27.721 -36.843 1.00 55.25 796 ALA A C 1
ATOM 6154 O O . ALA A 1 796 ? -31.413 -27.166 -36.772 1.00 55.25 796 ALA A O 1
ATOM 6155 N N . MET A 1 797 ? -29.217 -27.201 -36.280 1.00 49.56 797 MET A N 1
ATOM 6156 C CA . MET A 1 797 ? -29.198 -25.920 -35.565 1.00 49.56 797 MET A CA 1
ATOM 6157 C C . MET A 1 797 ? -29.504 -24.737 -36.500 1.00 49.56 797 MET A C 1
ATOM 6159 O O . MET A 1 797 ? -30.369 -23.919 -36.188 1.00 49.56 797 MET A O 1
ATOM 6163 N N . HIS A 1 798 ? -28.863 -24.668 -37.671 1.00 59.19 798 HIS A N 1
ATOM 6164 C CA . HIS A 1 798 ? -29.117 -23.612 -38.657 1.00 59.19 798 HIS A CA 1
ATOM 6165 C C . HIS A 1 798 ? -30.566 -23.617 -39.159 1.00 59.19 798 HIS A C 1
ATOM 6167 O O . HIS A 1 798 ? -31.188 -22.557 -39.252 1.00 59.19 798 HIS A O 1
ATOM 6173 N N . ASN A 1 799 ? -31.144 -24.796 -39.402 1.00 55.28 799 ASN A N 1
ATOM 6174 C CA . ASN A 1 799 ? -32.546 -24.915 -39.802 1.00 55.28 799 ASN A CA 1
ATOM 6175 C C . ASN A 1 799 ? -33.498 -24.426 -38.699 1.00 55.28 799 ASN A C 1
ATOM 6177 O O . ASN A 1 799 ? -34.440 -23.690 -38.994 1.00 55.28 799 ASN A O 1
ATOM 6181 N N . ALA A 1 800 ? -33.226 -24.750 -37.430 1.00 52.69 800 ALA A N 1
ATOM 6182 C CA . ALA A 1 800 ? -34.019 -24.268 -36.298 1.00 52.69 800 ALA A CA 1
ATOM 6183 C C . ALA A 1 800 ? -33.932 -22.739 -36.106 1.00 52.69 800 ALA A C 1
ATOM 6185 O O . ALA A 1 800 ? -34.932 -22.107 -35.763 1.00 52.69 800 ALA A O 1
ATOM 6186 N N . LEU A 1 801 ? -32.762 -22.139 -36.361 1.00 46.19 801 LEU A N 1
ATOM 6187 C CA . LEU A 1 801 ? -32.536 -20.689 -36.277 1.00 46.19 801 LEU A CA 1
ATOM 6188 C C . LEU A 1 801 ? -33.133 -19.912 -37.462 1.00 46.19 801 LEU A C 1
ATOM 6190 O O . LEU A 1 801 ? -33.470 -18.740 -37.318 1.00 46.19 801 LEU A O 1
ATOM 6194 N N . SER A 1 802 ? -33.299 -20.556 -38.621 1.00 47.53 802 SER A N 1
ATOM 6195 C CA . SER A 1 802 ? -33.829 -19.927 -39.843 1.00 47.53 802 SER A CA 1
ATOM 6196 C C . SER A 1 802 ? -35.353 -19.709 -39.853 1.00 47.53 802 SER A C 1
ATOM 6198 O O . SER A 1 802 ? -35.877 -19.018 -40.731 1.00 47.53 802 SER A O 1
ATOM 6200 N N . PHE A 1 803 ? -36.086 -20.275 -38.885 1.00 46.06 803 PHE A N 1
ATOM 6201 C CA . PHE A 1 803 ? -37.540 -20.144 -38.807 1.00 46.06 803 PHE A CA 1
ATOM 6202 C C . PHE A 1 803 ? -37.947 -18.769 -38.249 1.00 46.06 803 PHE A C 1
ATOM 6204 O O . PHE A 1 803 ? -37.808 -18.486 -37.058 1.00 46.06 803 PHE A O 1
ATOM 6211 N N . GLN A 1 804 ? -38.498 -17.911 -39.110 1.00 46.25 804 GLN A N 1
ATOM 6212 C CA . GLN A 1 804 ? -39.030 -16.600 -38.732 1.00 46.25 804 GLN A CA 1
ATOM 6213 C C . GLN A 1 804 ? -40.262 -16.783 -37.830 1.00 46.25 804 GLN A C 1
ATOM 6215 O O . GLN A 1 804 ? -41.316 -17.240 -38.275 1.00 46.25 804 GLN A O 1
ATOM 6220 N N . ARG A 1 805 ? -40.143 -16.446 -36.540 1.00 47.00 805 ARG A N 1
ATOM 6221 C CA . ARG A 1 805 ? -41.271 -16.501 -35.599 1.00 47.00 805 ARG A CA 1
ATOM 6222 C C . ARG A 1 805 ? -42.302 -15.436 -35.981 1.00 47.00 805 ARG A C 1
ATOM 6224 O O . ARG A 1 805 ? -42.070 -14.251 -35.781 1.00 47.00 805 ARG A O 1
ATOM 6231 N N . VAL A 1 806 ? -43.444 -15.853 -36.522 1.00 45.50 806 VAL A N 1
ATOM 6232 C CA . VAL A 1 806 ? -44.585 -14.965 -36.787 1.00 45.50 806 VAL A CA 1
ATOM 6233 C C . VAL A 1 806 ? -45.478 -14.921 -35.546 1.00 45.50 806 VAL A C 1
ATOM 6235 O O . VAL A 1 806 ? -45.922 -15.963 -35.058 1.00 45.50 806 VAL A O 1
ATOM 6238 N N . HIS A 1 807 ? -45.743 -13.721 -35.024 1.00 48.69 807 HIS A N 1
ATOM 6239 C CA . HIS A 1 807 ? -46.618 -13.521 -33.868 1.00 48.69 807 HIS A CA 1
ATOM 6240 C C . HIS A 1 807 ? -48.065 -13.895 -34.217 1.00 48.69 807 HIS A C 1
ATOM 6242 O O . HIS A 1 807 ? -48.643 -13.373 -35.170 1.00 48.69 807 HIS A O 1
ATOM 6248 N N . GLN A 1 808 ? -48.681 -14.782 -33.432 1.00 47.84 808 GLN A N 1
ATOM 6249 C CA . GLN A 1 808 ? -50.115 -15.044 -33.548 1.00 47.84 808 GLN A CA 1
ATOM 6250 C C . GLN A 1 808 ? -50.895 -13.885 -32.892 1.00 47.84 808 GLN A C 1
ATOM 6252 O O . GLN A 1 808 ? -50.724 -13.644 -31.696 1.00 47.84 808 GLN A O 1
ATOM 6257 N N . PRO A 1 809 ? -51.783 -13.176 -33.615 1.00 49.69 809 PRO A N 1
ATOM 6258 C CA . PRO A 1 809 ? -52.405 -11.937 -33.129 1.00 49.69 809 PRO A CA 1
ATOM 6259 C C . PRO A 1 809 ? -53.378 -12.108 -31.945 1.00 49.69 809 PRO A C 1
ATOM 6261 O O . PRO A 1 809 ? -53.788 -11.128 -31.329 1.00 49.69 809 PRO A O 1
ATOM 6264 N N . LYS A 1 810 ? -53.753 -13.339 -31.572 1.00 48.91 810 LYS A N 1
ATOM 6265 C CA . LYS A 1 810 ? -54.647 -13.617 -30.436 1.00 48.91 810 LYS A CA 1
ATOM 6266 C C . LYS A 1 810 ? -53.854 -13.994 -29.180 1.00 48.91 810 LYS A C 1
ATOM 6268 O O . LYS A 1 810 ? -53.819 -15.163 -28.813 1.00 48.91 810 LYS A O 1
ATOM 6273 N N . GLY A 1 811 ? -53.266 -13.013 -28.489 1.00 53.69 811 GLY A N 1
ATOM 6274 C CA . GLY A 1 811 ? -52.849 -13.225 -27.093 1.00 53.69 811 GLY A CA 1
ATOM 6275 C C . GLY A 1 811 ? -51.650 -12.449 -26.550 1.00 53.69 811 GLY A C 1
ATOM 6276 O O . GLY A 1 811 ? -51.364 -12.619 -25.367 1.00 53.69 811 GLY A O 1
ATOM 6277 N N . TYR A 1 812 ? -50.960 -11.622 -27.339 1.00 66.19 812 TYR A N 1
ATOM 6278 C CA . TYR A 1 812 ? -49.785 -10.894 -26.844 1.00 66.19 812 TYR A CA 1
ATOM 6279 C C . TYR A 1 812 ? -50.170 -9.625 -26.065 1.00 66.19 812 TYR A C 1
ATOM 6281 O O . TYR A 1 812 ? -51.225 -9.023 -26.287 1.00 66.19 812 TYR A O 1
ATOM 6289 N N . THR A 1 813 ? -49.336 -9.265 -25.092 1.00 79.69 813 THR A N 1
ATOM 6290 C CA . THR A 1 813 ? -49.529 -8.107 -24.209 1.00 79.69 813 THR A CA 1
ATOM 6291 C C . THR A 1 813 ? -48.721 -6.920 -24.727 1.00 79.69 813 THR A C 1
ATOM 6293 O O . THR A 1 813 ? -47.548 -7.080 -25.044 1.00 79.69 813 THR A O 1
ATOM 6296 N N . LEU A 1 814 ? -49.321 -5.730 -24.783 1.00 85.31 814 LEU A N 1
ATOM 6297 C CA . LEU A 1 814 ? -48.613 -4.500 -25.145 1.00 85.31 814 LEU A CA 1
ATOM 6298 C C . LEU A 1 814 ? -47.915 -3.904 -23.917 1.00 85.31 814 LEU A C 1
ATOM 6300 O O . LEU A 1 814 ? -48.550 -3.795 -22.862 1.00 85.31 814 LEU A O 1
ATOM 6304 N N . ALA A 1 815 ? -46.653 -3.506 -24.053 1.00 89.00 815 ALA A N 1
ATOM 6305 C CA . ALA A 1 815 ? -45.902 -2.782 -23.033 1.00 89.00 815 ALA A CA 1
ATOM 6306 C C . ALA A 1 815 ? -45.232 -1.534 -23.627 1.00 89.00 815 ALA A C 1
ATOM 6308 O O . ALA A 1 815 ? -44.757 -1.565 -24.759 1.00 89.00 815 ALA A O 1
ATOM 6309 N N . THR A 1 816 ? -45.170 -0.453 -22.857 1.00 89.06 816 THR A N 1
ATOM 6310 C CA . THR A 1 816 ? -44.533 0.807 -23.265 1.00 89.06 816 THR A CA 1
ATOM 6311 C C . THR A 1 816 ? -43.253 1.010 -22.466 1.00 89.06 816 THR A C 1
ATOM 6313 O O . THR A 1 816 ? -43.262 0.844 -21.244 1.00 89.06 816 THR A O 1
ATOM 6316 N N . TYR A 1 817 ? -42.159 1.339 -23.151 1.00 89.12 817 TYR A N 1
ATOM 6317 C CA . TYR A 1 817 ? -40.874 1.661 -22.538 1.00 89.12 817 TYR A CA 1
ATOM 6318 C C . TYR A 1 817 ? -40.921 3.020 -21.828 1.00 89.12 817 TYR A C 1
ATOM 6320 O O . TYR A 1 817 ? -41.502 3.979 -22.334 1.00 89.12 817 TYR A O 1
ATOM 6328 N N . HIS A 1 818 ? -40.299 3.089 -20.656 1.00 86.81 818 HIS A N 1
ATOM 6329 C CA . HIS A 1 818 ? -40.147 4.285 -19.844 1.00 86.81 818 HIS A CA 1
ATOM 6330 C C . HIS A 1 818 ? -38.648 4.593 -19.669 1.00 86.81 818 HIS A C 1
ATOM 6332 O O . HIS A 1 818 ? -37.994 3.908 -18.873 1.00 86.81 818 HIS A O 1
ATOM 6338 N N . PRO A 1 819 ? -38.113 5.602 -20.388 1.00 80.31 819 PRO A N 1
ATOM 6339 C CA . PRO A 1 819 ? -36.683 5.909 -20.411 1.00 80.31 819 PRO A CA 1
ATOM 6340 C C . PRO A 1 819 ? -36.065 6.194 -19.041 1.00 80.31 819 PRO A C 1
ATOM 6342 O O . PRO A 1 819 ? -35.054 5.598 -18.700 1.00 80.31 819 PRO A O 1
ATOM 6345 N N . GLU A 1 820 ? -36.694 7.035 -18.213 1.00 77.19 820 GLU A N 1
ATOM 6346 C CA . GLU A 1 820 ? -36.077 7.501 -16.956 1.00 77.19 820 GLU A CA 1
ATOM 6347 C C . GLU A 1 820 ? -35.862 6.392 -15.920 1.00 77.19 820 GLU A C 1
ATOM 6349 O O . GLU A 1 820 ? -34.987 6.488 -15.068 1.00 77.19 820 GLU A O 1
ATOM 6354 N N . SER A 1 821 ? -36.682 5.341 -15.960 1.00 76.56 821 SER A N 1
ATOM 6355 C CA . SER A 1 821 ? -36.564 4.220 -15.022 1.00 76.56 821 SER A CA 1
ATOM 6356 C C . SER A 1 821 ? -35.931 2.983 -15.650 1.00 76.56 821 SER A C 1
ATOM 6358 O O . SER A 1 821 ? -35.894 1.954 -14.981 1.00 76.56 821 SER A O 1
ATOM 6360 N N . ASN A 1 822 ? -35.571 3.046 -16.937 1.00 86.62 822 ASN A N 1
ATOM 6361 C CA . ASN A 1 822 ? -35.196 1.911 -17.777 1.00 86.62 822 ASN A CA 1
ATOM 6362 C C . ASN A 1 822 ? -36.111 0.680 -17.555 1.00 86.62 822 ASN A C 1
ATOM 6364 O O . ASN A 1 822 ? -35.679 -0.416 -17.217 1.00 86.62 822 ASN A O 1
ATOM 6368 N N . MET A 1 823 ? -37.433 0.863 -17.638 1.00 88.88 823 MET A N 1
ATOM 6369 C CA . MET A 1 823 ? -38.421 -0.210 -17.412 1.00 88.88 823 MET A CA 1
ATOM 6370 C C . MET A 1 823 ? -39.524 -0.149 -18.461 1.00 88.88 823 MET A C 1
ATOM 6372 O O . MET A 1 823 ? -39.690 0.864 -19.130 1.00 88.88 823 MET A O 1
ATOM 6376 N N . ALA A 1 824 ? -40.331 -1.205 -18.576 1.00 89.88 824 ALA A N 1
ATOM 6377 C CA . ALA A 1 824 ? -41.558 -1.157 -19.370 1.00 89.88 824 ALA A CA 1
ATOM 6378 C C . ALA A 1 824 ? -42.790 -1.378 -18.493 1.00 89.88 824 ALA A C 1
ATOM 6380 O O . ALA A 1 824 ? -42.735 -2.093 -17.493 1.00 89.88 824 ALA A O 1
ATOM 6381 N N . TYR A 1 825 ? -43.925 -0.800 -18.871 1.00 89.38 825 TYR A N 1
ATOM 6382 C CA . TYR A 1 825 ? -45.188 -0.999 -18.161 1.00 89.38 825 TYR A CA 1
ATOM 6383 C C . TYR A 1 825 ? -46.302 -1.445 -19.105 1.00 89.38 825 TYR A C 1
ATOM 6385 O O . TYR A 1 825 ? -46.303 -1.132 -20.292 1.00 89.38 825 TYR A O 1
ATOM 6393 N N . SER A 1 826 ? -47.271 -2.190 -18.569 1.00 87.88 826 SER A N 1
ATOM 6394 C CA . SER A 1 826 ? -48.457 -2.638 -19.299 1.00 87.88 826 SER A CA 1
ATOM 6395 C C . SER A 1 826 ? -49.734 -2.399 -18.499 1.00 87.88 826 SER A C 1
ATOM 6397 O O . SER A 1 826 ? -49.799 -2.671 -17.296 1.00 87.88 826 SER A O 1
ATOM 6399 N N . TYR A 1 827 ? -50.776 -1.938 -19.191 1.00 82.31 827 TYR A N 1
ATOM 6400 C CA . TYR A 1 827 ? -52.106 -1.704 -18.621 1.00 82.31 827 TYR A CA 1
ATOM 6401 C C . TYR A 1 827 ? -52.994 -2.955 -18.599 1.00 82.31 827 TYR A C 1
ATOM 6403 O O . TYR A 1 827 ? -53.940 -3.031 -17.818 1.00 82.31 827 TYR A O 1
ATOM 6411 N N . SER A 1 828 ? -52.724 -3.943 -19.459 1.00 77.94 828 SER A N 1
ATOM 6412 C CA . SER A 1 828 ? -53.559 -5.147 -19.584 1.00 77.94 828 SER A CA 1
ATOM 6413 C C . SER A 1 828 ? -52.715 -6.400 -19.849 1.00 77.94 828 SER A C 1
ATOM 6415 O O . SER A 1 828 ? -52.748 -6.957 -20.951 1.00 77.94 828 SER A O 1
ATOM 6417 N N . PRO A 1 829 ? -51.944 -6.862 -18.850 1.00 77.25 829 PRO A N 1
ATOM 6418 C CA . PRO A 1 829 ? -51.143 -8.065 -18.987 1.00 77.25 829 PRO A CA 1
ATOM 6419 C C . PRO A 1 829 ? -52.018 -9.314 -19.065 1.00 77.25 829 PRO A C 1
ATOM 6421 O O . PRO A 1 829 ? -52.869 -9.564 -18.210 1.00 77.25 829 PRO A O 1
ATOM 6424 N N . LYS A 1 830 ? -51.795 -10.117 -20.106 1.00 73.38 830 LYS A N 1
ATOM 6425 C CA . LYS A 1 830 ? -52.510 -11.368 -20.377 1.00 73.38 830 LYS A CA 1
ATOM 6426 C C . LYS A 1 830 ? -51.541 -12.542 -20.338 1.00 73.38 830 LYS A C 1
ATOM 6428 O O . LYS A 1 830 ? -50.495 -12.523 -20.976 1.00 73.38 830 LYS A O 1
ATOM 6433 N N . GLY A 1 831 ? -51.928 -13.604 -19.637 1.00 69.88 831 GLY A N 1
ATOM 6434 C CA . GLY A 1 831 ? -51.211 -14.878 -19.643 1.00 69.88 831 GLY A CA 1
ATOM 6435 C C . GLY A 1 831 ? -50.610 -15.272 -18.296 1.00 69.88 831 GLY A C 1
ATOM 6436 O O . GLY A 1 831 ? -50.354 -14.450 -17.420 1.00 69.88 831 GLY A O 1
ATOM 6437 N N . VAL A 1 832 ? -50.372 -16.576 -18.147 1.00 71.06 832 VAL A N 1
ATOM 6438 C CA . VAL A 1 832 ? -49.912 -17.205 -16.895 1.00 71.06 832 VAL A CA 1
ATOM 6439 C C . VAL A 1 832 ? -48.511 -16.727 -16.487 1.00 71.06 832 VAL A C 1
ATOM 6441 O O . VAL A 1 832 ? -48.154 -16.772 -15.320 1.00 71.06 832 VAL A O 1
ATOM 6444 N N . LEU A 1 833 ? -47.714 -16.207 -17.422 1.00 75.19 833 LEU A N 1
ATOM 6445 C CA . LEU A 1 833 ? -46.363 -15.709 -17.146 1.00 75.19 833 LEU A CA 1
ATOM 6446 C C . LEU A 1 833 ? -46.348 -14.514 -16.169 1.00 75.19 833 LEU A C 1
ATOM 6448 O O . LEU A 1 833 ? -45.466 -14.434 -15.313 1.00 75.19 833 LEU A O 1
ATOM 6452 N N . PHE A 1 834 ? -47.368 -13.651 -16.206 1.00 79.06 834 PHE A N 1
ATOM 6453 C CA . PHE A 1 834 ? -47.487 -12.484 -15.320 1.00 79.06 834 PHE A CA 1
ATOM 6454 C C . PHE A 1 834 ? -47.866 -12.843 -13.873 1.00 79.06 834 PHE A C 1
ATOM 6456 O O . PHE A 1 834 ? -47.724 -12.022 -12.962 1.00 79.06 834 PHE A O 1
ATOM 6463 N N . THR A 1 835 ? -48.259 -14.095 -13.596 1.00 72.25 835 THR A N 1
ATOM 6464 C CA . THR A 1 835 ? -48.464 -14.549 -12.208 1.00 72.25 835 THR A CA 1
ATOM 6465 C C . THR A 1 835 ? -47.149 -14.649 -11.436 1.00 72.25 835 THR A C 1
ATOM 6467 O O . THR A 1 835 ? -47.176 -14.726 -10.212 1.00 72.25 835 THR A O 1
ATOM 6470 N N . LYS A 1 836 ? -46.002 -14.658 -12.132 1.00 72.69 836 LYS A N 1
ATOM 6471 C CA . LYS A 1 836 ? -44.654 -14.746 -11.546 1.00 72.69 836 LYS A CA 1
ATOM 6472 C C . LYS A 1 836 ? -43.717 -13.595 -11.941 1.00 72.69 836 LYS A C 1
ATOM 6474 O O . LYS A 1 836 ? -42.580 -13.601 -11.483 1.00 72.69 836 LYS A O 1
ATOM 6479 N N . MET A 1 837 ? -44.157 -12.672 -12.800 1.00 81.31 837 MET A N 1
ATOM 6480 C CA . MET A 1 837 ? -43.343 -11.563 -13.331 1.00 81.31 837 MET A CA 1
ATOM 6481 C C . MET A 1 837 ? -44.096 -10.231 -13.274 1.00 81.31 837 MET A C 1
ATOM 6483 O O . MET A 1 837 ? -45.331 -10.220 -13.325 1.00 81.31 837 MET A O 1
ATOM 6487 N N . GLY A 1 838 ? -43.348 -9.141 -13.128 1.00 83.12 838 GLY A N 1
ATOM 6488 C CA . GLY A 1 838 ? -43.819 -7.763 -12.996 1.00 83.12 838 GLY A CA 1
ATOM 6489 C C . GLY A 1 838 ? -44.430 -7.416 -11.639 1.00 83.12 838 GLY A C 1
ATOM 6490 O O . GLY A 1 838 ? -44.900 -8.291 -10.913 1.00 83.12 838 GLY A O 1
ATOM 6491 N N . HIS A 1 839 ? -44.492 -6.139 -11.283 1.00 82.88 839 HIS A N 1
ATOM 6492 C CA . HIS A 1 839 ? -45.024 -5.666 -10.001 1.00 82.88 839 HIS A CA 1
ATOM 6493 C C . HIS A 1 839 ? -45.927 -4.447 -10.152 1.00 82.88 839 HIS A C 1
ATOM 6495 O O . HIS A 1 839 ? -45.822 -3.670 -11.096 1.00 82.88 839 HIS A O 1
ATOM 6501 N N . VAL A 1 840 ? -46.836 -4.283 -9.193 1.00 81.00 840 VAL A N 1
ATOM 6502 C CA . VAL A 1 840 ? -47.659 -3.077 -9.065 1.00 81.00 840 VAL A CA 1
ATOM 6503 C C . VAL A 1 840 ? -46.963 -2.165 -8.061 1.00 81.00 840 VAL A C 1
ATOM 6505 O O . VAL A 1 840 ? -46.690 -2.591 -6.939 1.00 81.00 840 VAL A O 1
ATOM 6508 N N . ARG A 1 841 ? -46.647 -0.931 -8.460 1.00 76.88 841 ARG A N 1
ATOM 6509 C CA . ARG A 1 841 ? -46.028 0.062 -7.572 1.00 76.88 841 ARG A CA 1
ATOM 6510 C C . ARG A 1 841 ? -47.087 0.756 -6.715 1.00 76.88 841 ARG A C 1
ATOM 6512 O O . ARG A 1 841 ? -48.237 0.908 -7.134 1.00 76.88 841 ARG A O 1
ATOM 6519 N N . ALA A 1 842 ? -46.701 1.177 -5.509 1.00 72.31 842 ALA A N 1
ATOM 6520 C CA . ALA A 1 842 ? -47.560 2.011 -4.680 1.00 72.31 842 ALA A CA 1
ATOM 6521 C C . ALA A 1 842 ? -47.765 3.372 -5.353 1.00 72.31 842 ALA A C 1
ATOM 6523 O O . ALA A 1 842 ? -46.897 3.858 -6.071 1.00 72.31 842 ALA A O 1
ATOM 6524 N N . ALA A 1 843 ? -48.904 4.009 -5.085 1.00 68.56 843 ALA A N 1
ATOM 6525 C CA . ALA A 1 843 ? -49.290 5.266 -5.719 1.00 68.56 843 ALA A CA 1
ATOM 6526 C C . ALA A 1 843 ? -48.182 6.338 -5.650 1.00 68.56 843 ALA A C 1
ATOM 6528 O O . ALA A 1 843 ? -47.939 7.030 -6.635 1.00 68.56 843 ALA A O 1
ATOM 6529 N N . LYS A 1 844 ? -47.503 6.465 -4.505 1.00 70.19 844 LYS A N 1
ATOM 6530 C CA . LYS A 1 844 ? -46.413 7.426 -4.267 1.00 70.19 844 LYS A CA 1
ATOM 6531 C C . LYS A 1 844 ? -45.121 7.150 -5.057 1.00 70.19 844 LYS A C 1
ATOM 6533 O O . LYS A 1 844 ? -44.343 8.074 -5.227 1.00 70.19 844 LYS A O 1
ATOM 6538 N N . ASP A 1 845 ? -44.933 5.924 -5.547 1.00 71.75 845 ASP A N 1
ATOM 6539 C CA . ASP A 1 845 ? -43.693 5.448 -6.181 1.00 71.75 845 ASP A CA 1
ATOM 6540 C C . ASP A 1 845 ? -43.873 5.195 -7.701 1.00 71.75 845 ASP A C 1
ATOM 6542 O O . ASP A 1 845 ? -43.004 4.606 -8.354 1.00 71.75 845 ASP A O 1
ATOM 6546 N N . ASP A 1 846 ? -45.030 5.580 -8.261 1.00 80.06 846 ASP A N 1
ATOM 6547 C CA . ASP A 1 846 ? -45.367 5.473 -9.689 1.00 80.06 846 ASP A CA 1
ATOM 6548 C C . ASP A 1 846 ? -44.871 6.734 -10.439 1.00 80.06 846 ASP A C 1
ATOM 6550 O O . ASP A 1 846 ? -45.419 7.817 -10.206 1.00 80.06 846 ASP A O 1
ATOM 6554 N N . PRO A 1 847 ? -43.846 6.628 -11.313 1.00 77.50 847 PRO A N 1
ATOM 6555 C CA . PRO A 1 847 ? -43.211 7.783 -11.962 1.00 77.50 847 PRO A CA 1
ATOM 6556 C C . PRO A 1 847 ? -44.126 8.496 -12.965 1.00 77.50 847 PRO A C 1
ATOM 6558 O O . PRO A 1 847 ? -43.936 9.674 -13.239 1.00 77.50 847 PRO A O 1
ATOM 6561 N N . LEU A 1 848 ? -45.170 7.825 -13.460 1.00 76.56 848 LEU A N 1
ATOM 6562 C CA . LEU A 1 848 ? -46.130 8.413 -14.402 1.00 76.56 848 LEU A CA 1
ATOM 6563 C C . LEU A 1 848 ? -47.231 9.232 -13.705 1.00 76.56 848 LEU A C 1
ATOM 6565 O O . LEU A 1 848 ? -48.167 9.708 -14.346 1.00 76.56 848 LEU A O 1
ATOM 6569 N N . GLY A 1 849 ? -47.121 9.427 -12.388 1.00 68.44 849 GLY A N 1
ATOM 6570 C CA . GLY A 1 849 ? -47.957 10.356 -11.642 1.00 68.44 849 GLY A CA 1
ATOM 6571 C C . GLY A 1 849 ? -49.394 9.873 -11.430 1.00 68.44 849 GLY A C 1
ATOM 6572 O O . GLY A 1 849 ? -49.659 8.703 -11.148 1.00 68.44 849 GLY A O 1
ATOM 6573 N N . ASN A 1 850 ? -50.340 10.815 -11.447 1.00 65.69 850 ASN A N 1
ATOM 6574 C CA . ASN A 1 850 ? -51.708 10.607 -10.973 1.00 65.69 850 ASN A CA 1
ATOM 6575 C C . ASN A 1 850 ? -52.721 10.448 -12.120 1.00 65.69 850 ASN A C 1
ATOM 6577 O O . ASN A 1 850 ? -53.567 11.317 -12.312 1.00 65.69 850 ASN A O 1
ATOM 6581 N N . ASP A 1 851 ? -52.632 9.348 -12.871 1.00 75.31 851 ASP A N 1
ATOM 6582 C CA . ASP A 1 851 ? -53.602 8.992 -13.919 1.00 75.31 851 ASP A CA 1
ATOM 6583 C C . ASP A 1 851 ? -54.632 7.927 -13.464 1.00 75.31 851 ASP A C 1
ATOM 6585 O O . ASP A 1 851 ? -54.575 7.399 -12.349 1.00 75.31 851 ASP A O 1
ATOM 6589 N N . GLU A 1 852 ? -55.589 7.587 -14.337 1.00 73.75 852 GLU A N 1
ATOM 6590 C CA . GLU A 1 852 ? -56.650 6.600 -14.059 1.00 73.75 852 GLU A CA 1
ATOM 6591 C C . GLU A 1 852 ? -56.150 5.147 -13.892 1.00 73.75 852 GLU A C 1
ATOM 6593 O O . GLU A 1 852 ? -56.869 4.285 -13.374 1.00 73.75 852 GLU A O 1
ATOM 6598 N N . TYR A 1 853 ? -54.908 4.873 -14.296 1.00 71.62 853 TYR A N 1
ATOM 6599 C CA . TYR A 1 853 ? -54.264 3.561 -14.248 1.00 71.62 853 TYR A CA 1
ATOM 6600 C C . TYR A 1 853 ? -53.283 3.418 -13.073 1.00 71.62 853 TYR A C 1
ATOM 6602 O O . TYR A 1 853 ? -52.685 2.347 -12.891 1.00 71.62 853 TYR A O 1
ATOM 6610 N N . ARG A 1 854 ? -53.136 4.460 -12.244 1.00 72.31 854 ARG A N 1
ATOM 6611 C CA . ARG A 1 854 ? -52.308 4.466 -11.032 1.00 72.31 854 ARG A CA 1
ATOM 6612 C C . ARG A 1 854 ? -52.681 3.306 -10.109 1.00 72.31 854 ARG A C 1
ATOM 6614 O O . ARG A 1 854 ? -53.843 3.094 -9.761 1.00 72.31 854 ARG A O 1
ATOM 6621 N N . GLY A 1 855 ? -51.678 2.519 -9.723 1.00 67.62 855 GLY A N 1
ATOM 6622 C CA . GLY A 1 855 ? -51.866 1.322 -8.894 1.00 67.62 855 GLY A CA 1
ATOM 6623 C C . GLY A 1 855 ? -52.571 0.148 -9.594 1.00 67.62 855 GLY A C 1
ATOM 6624 O O . GLY A 1 855 ? -52.890 -0.841 -8.936 1.00 67.62 855 GLY A O 1
ATOM 6625 N N . ARG A 1 856 ? -52.824 0.231 -10.909 1.00 73.50 856 ARG A N 1
ATOM 6626 C CA . ARG A 1 856 ? -53.384 -0.859 -11.733 1.00 73.50 856 ARG A CA 1
ATOM 6627 C C . ARG A 1 856 ? -52.461 -1.307 -12.868 1.00 73.50 856 ARG A C 1
ATOM 6629 O O . ARG A 1 856 ? -52.650 -2.405 -13.386 1.00 73.50 856 ARG A O 1
ATOM 6636 N N . ARG A 1 857 ? -51.462 -0.500 -13.239 1.00 85.19 857 ARG A N 1
ATOM 6637 C CA . ARG A 1 857 ? -50.426 -0.878 -14.212 1.00 85.19 857 ARG A CA 1
ATOM 6638 C C . ARG A 1 857 ? -49.428 -1.877 -13.618 1.00 85.19 857 ARG A C 1
ATOM 6640 O O . ARG A 1 857 ? -49.089 -1.798 -12.434 1.00 85.19 857 ARG A O 1
ATOM 6647 N N . ILE A 1 858 ? -48.939 -2.794 -14.450 1.00 87.38 858 ILE A N 1
ATOM 6648 C CA . ILE A 1 858 ? -47.845 -3.703 -14.092 1.00 87.38 858 ILE A CA 1
ATOM 6649 C C . ILE A 1 858 ? -46.553 -3.173 -14.697 1.00 87.38 858 ILE A C 1
ATOM 6651 O O . ILE A 1 858 ? -46.468 -2.991 -15.909 1.00 87.38 858 ILE A O 1
ATOM 6655 N N . TRP A 1 859 ? -45.561 -2.964 -13.842 1.00 88.62 859 TRP A N 1
ATOM 6656 C CA . TRP A 1 859 ? -44.195 -2.612 -14.202 1.00 88.62 859 TRP A CA 1
ATOM 6657 C C . TRP A 1 859 ? -43.362 -3.880 -14.386 1.00 88.62 859 TRP A C 1
ATOM 6659 O O . TRP A 1 859 ? -43.481 -4.807 -13.589 1.00 88.62 859 TRP A O 1
ATOM 6669 N N . LEU A 1 860 ? -42.538 -3.921 -15.428 1.00 91.31 860 LEU A N 1
ATOM 6670 C CA . LEU A 1 860 ? -41.630 -5.014 -15.767 1.00 91.31 860 LEU A CA 1
ATOM 6671 C C . LEU A 1 860 ? -40.186 -4.520 -15.685 1.00 91.31 860 LEU A C 1
ATOM 6673 O O . LEU A 1 860 ? -39.866 -3.446 -16.200 1.00 91.31 860 LEU A O 1
ATOM 6677 N N . LEU A 1 861 ? -39.330 -5.309 -15.041 1.00 92.00 861 LEU A N 1
ATOM 6678 C CA . LEU A 1 861 ? -37.887 -5.053 -14.978 1.00 92.00 861 LEU A CA 1
ATOM 6679 C C . LEU A 1 861 ? -37.215 -5.340 -16.339 1.00 92.00 861 LEU A C 1
ATOM 6681 O O . LEU A 1 861 ? -37.723 -6.195 -17.070 1.00 92.00 861 LEU A O 1
ATOM 6685 N N . PRO A 1 862 ? -36.074 -4.703 -16.670 1.00 91.31 862 PRO A N 1
ATOM 6686 C CA . PRO A 1 862 ? -35.299 -4.953 -17.894 1.00 91.31 862 PRO A CA 1
ATOM 6687 C C . PRO A 1 862 ? -35.204 -6.428 -18.319 1.00 91.31 862 PRO A C 1
ATOM 6689 O O . PRO A 1 862 ? -35.559 -6.795 -19.440 1.00 91.31 862 PRO A O 1
ATOM 6692 N N . GLU A 1 863 ? -34.820 -7.314 -17.398 1.00 92.62 863 GLU A N 1
ATOM 6693 C CA . GLU A 1 863 ? -34.630 -8.740 -17.666 1.00 92.62 863 GLU A CA 1
ATOM 6694 C C . GLU A 1 863 ? -35.950 -9.482 -17.926 1.00 92.62 863 GLU A C 1
ATOM 6696 O O . GLU A 1 863 ? -35.989 -10.440 -18.701 1.00 92.62 863 GLU A O 1
ATOM 6701 N N . GLU A 1 864 ? -37.054 -9.027 -17.324 1.00 91.94 864 GLU A N 1
ATOM 6702 C CA . GLU A 1 864 ? -38.398 -9.551 -17.587 1.00 91.94 864 GLU A CA 1
ATOM 6703 C C . GLU A 1 864 ? -38.884 -9.132 -18.973 1.00 91.94 864 GLU A C 1
ATOM 6705 O O . GLU A 1 864 ? -39.492 -9.943 -19.677 1.00 91.94 864 GLU A O 1
ATOM 6710 N N . VAL A 1 865 ? -38.606 -7.885 -19.365 1.00 90.50 865 VAL A N 1
ATOM 6711 C CA . VAL A 1 865 ? -38.969 -7.339 -20.675 1.00 90.50 865 VAL A CA 1
ATOM 6712 C C . VAL A 1 865 ? -38.246 -8.106 -21.775 1.00 90.50 865 VAL A C 1
ATOM 6714 O O . VAL A 1 865 ? -38.909 -8.680 -22.640 1.00 90.50 865 VAL A O 1
ATOM 6717 N N . LEU A 1 866 ? -36.917 -8.208 -21.699 1.00 90.81 866 LEU A N 1
ATOM 6718 C CA . LEU A 1 866 ? -36.116 -8.952 -22.672 1.00 90.81 866 LEU A CA 1
ATOM 6719 C C . LEU A 1 866 ? -36.552 -10.422 -22.759 1.00 90.81 866 LEU A C 1
ATOM 6721 O O . LEU A 1 866 ? -36.803 -10.928 -23.852 1.00 90.81 866 LEU A O 1
ATOM 6725 N N . PHE A 1 867 ? -36.757 -11.097 -21.622 1.00 90.56 867 PHE A N 1
ATOM 6726 C CA . PHE A 1 867 ? -37.192 -12.498 -21.605 1.00 90.56 867 PHE A CA 1
ATOM 6727 C C . PHE A 1 867 ? -38.580 -12.711 -22.229 1.00 90.56 867 PHE A C 1
ATOM 6729 O O . PHE A 1 867 ? -38.816 -13.689 -22.946 1.00 90.56 867 PHE A O 1
ATOM 6736 N N . LEU A 1 868 ? -39.537 -11.826 -21.941 1.00 87.94 868 LEU A N 1
ATOM 6737 C CA . LEU A 1 868 ? -40.884 -11.915 -22.500 1.00 87.94 868 LEU A CA 1
ATOM 6738 C C . LEU A 1 868 ? -40.908 -11.556 -23.992 1.00 87.94 868 LEU A C 1
ATOM 6740 O O . LEU A 1 868 ? -41.666 -12.180 -24.743 1.00 87.94 868 LEU A O 1
ATOM 6744 N N . LEU A 1 869 ? -40.075 -10.602 -24.415 1.00 86.12 869 LEU A N 1
ATOM 6745 C CA . LEU A 1 869 ? -39.919 -10.190 -25.808 1.00 86.12 869 LEU A CA 1
ATOM 6746 C C . LEU A 1 869 ? -39.280 -11.312 -26.642 1.00 86.12 869 LEU A C 1
ATOM 6748 O O . LEU A 1 869 ? -39.841 -11.694 -27.667 1.00 86.12 869 LEU A O 1
ATOM 6752 N N . GLU A 1 870 ? -38.206 -11.953 -26.155 1.00 84.06 870 GLU A N 1
ATOM 6753 C CA . GLU A 1 870 ? -37.591 -13.139 -26.784 1.00 84.06 870 GLU A CA 1
ATOM 6754 C C . GLU A 1 870 ? -38.593 -14.292 -26.983 1.00 84.06 870 GLU A C 1
ATOM 6756 O O . GLU A 1 870 ? -38.512 -15.071 -27.940 1.00 84.06 870 GLU A O 1
ATOM 6761 N N . ARG A 1 871 ? -39.548 -14.436 -26.056 1.00 79.44 871 ARG A N 1
ATOM 6762 C CA . ARG A 1 871 ? -40.609 -15.456 -26.110 1.00 79.44 871 ARG A CA 1
ATOM 6763 C C . ARG A 1 871 ? -41.797 -15.053 -26.981 1.00 79.44 871 ARG A C 1
ATOM 6765 O O . ARG A 1 871 ? -42.690 -15.877 -27.173 1.00 79.44 871 ARG A O 1
ATOM 6772 N N . GLY A 1 872 ? -41.831 -13.815 -27.472 1.00 76.06 872 GLY A N 1
ATOM 6773 C CA . GLY A 1 872 ? -42.952 -13.251 -28.220 1.00 76.06 872 GLY A CA 1
ATOM 6774 C C . GLY A 1 872 ? -44.237 -13.113 -27.396 1.00 76.06 872 GLY A C 1
ATOM 6775 O O . GLY A 1 872 ? -45.327 -13.138 -27.964 1.00 76.06 872 GLY A O 1
ATOM 6776 N N . ALA A 1 873 ? -44.125 -13.027 -26.065 1.00 79.12 873 ALA A N 1
ATOM 6777 C CA . ALA A 1 873 ? -45.263 -12.895 -25.152 1.00 79.12 873 ALA A CA 1
ATOM 6778 C C . ALA A 1 873 ? -45.705 -11.433 -24.963 1.00 79.12 873 ALA A C 1
ATOM 6780 O O . ALA A 1 873 ? -46.875 -11.177 -24.652 1.00 79.12 873 ALA A O 1
ATOM 6781 N N . ILE A 1 874 ? -44.777 -10.491 -25.162 1.00 84.50 874 ILE A N 1
ATOM 6782 C CA . ILE A 1 874 ? -45.036 -9.051 -25.144 1.00 84.50 874 ILE A CA 1
ATOM 6783 C C . ILE A 1 874 ? -44.566 -8.394 -26.442 1.00 84.50 874 ILE A C 1
ATOM 6785 O O . ILE A 1 874 ? -43.638 -8.885 -27.080 1.00 84.50 874 ILE A O 1
ATOM 6789 N N . ASP A 1 875 ? -45.212 -7.288 -26.796 1.00 85.62 875 ASP A N 1
ATOM 6790 C CA . ASP A 1 875 ? -44.767 -6.326 -27.809 1.00 85.62 875 ASP A CA 1
ATOM 6791 C C . ASP A 1 875 ? -44.401 -5.035 -27.071 1.00 85.62 875 ASP A C 1
ATOM 6793 O O . ASP A 1 875 ? -45.244 -4.483 -26.354 1.00 85.62 875 ASP A O 1
ATOM 6797 N N . VAL A 1 876 ? -43.142 -4.611 -27.178 1.00 87.31 876 VAL A N 1
ATOM 6798 C CA . VAL A 1 876 ? -42.610 -3.440 -26.468 1.00 87.31 876 VAL A CA 1
ATOM 6799 C C . VAL A 1 876 ? -42.553 -2.276 -27.436 1.00 87.31 876 VAL A C 1
ATOM 6801 O O . VAL A 1 876 ? -42.060 -2.422 -28.553 1.00 87.31 876 VAL A O 1
ATOM 6804 N N . ARG A 1 877 ? -43.042 -1.115 -27.009 1.00 86.25 877 ARG A N 1
ATOM 6805 C CA . ARG A 1 877 ? -43.094 0.087 -27.838 1.00 86.25 877 ARG A CA 1
ATOM 6806 C C . ARG A 1 877 ? -42.364 1.253 -27.204 1.00 86.25 877 ARG A C 1
ATOM 6808 O O . ARG A 1 877 ? -42.334 1.383 -25.980 1.00 86.25 877 ARG A O 1
ATOM 6815 N N . TRP A 1 878 ? -41.808 2.103 -28.054 1.00 81.81 878 TRP A N 1
ATOM 6816 C CA . TRP A 1 878 ? -41.326 3.422 -27.675 1.00 81.81 878 TRP A CA 1
ATOM 6817 C C . TRP A 1 878 ? -42.490 4.280 -27.162 1.00 81.81 878 TRP A C 1
ATOM 6819 O O . TRP A 1 878 ? -43.629 4.072 -27.599 1.00 81.81 878 TRP A O 1
ATOM 6829 N N . PRO A 1 879 ? -42.244 5.214 -26.229 1.00 81.56 879 PRO A N 1
ATOM 6830 C CA . PRO A 1 879 ? -43.278 6.146 -25.798 1.00 81.56 879 PRO A CA 1
ATOM 6831 C C . PRO A 1 879 ? -43.807 6.939 -27.010 1.00 81.56 879 PRO A C 1
ATOM 6833 O O . PRO A 1 879 ? -43.008 7.316 -27.868 1.00 81.56 879 PRO A O 1
ATOM 6836 N N . PRO A 1 880 ? -45.132 7.149 -27.126 1.00 74.75 880 PRO A N 1
ATOM 6837 C CA . PRO A 1 880 ? -45.709 7.910 -28.231 1.00 74.75 880 PRO A CA 1
ATOM 6838 C C . PRO A 1 880 ? -45.258 9.374 -28.171 1.00 74.75 880 PRO A C 1
ATOM 6840 O O . PRO A 1 880 ? -45.207 9.965 -27.091 1.00 74.75 880 PRO A O 1
ATOM 6843 N N . SER A 1 881 ? -44.948 9.947 -29.329 1.00 66.69 881 SER A N 1
ATOM 6844 C CA . SER A 1 881 ? -44.706 11.381 -29.502 1.00 66.69 881 SER A CA 1
ATOM 6845 C C . SER A 1 881 ? -46.031 12.134 -29.687 1.00 66.69 881 SER A C 1
ATOM 6847 O O . SER A 1 881 ? -47.045 11.529 -30.042 1.00 66.69 881 SER A O 1
ATOM 6849 N N . GLU A 1 882 ? -46.050 13.449 -29.437 1.00 56.47 882 GLU A N 1
ATOM 6850 C CA . GLU A 1 882 ? -47.268 14.273 -29.589 1.00 56.47 882 GLU A CA 1
ATOM 6851 C C . GLU A 1 882 ? -47.812 14.287 -31.035 1.00 56.47 882 GLU A C 1
ATOM 6853 O O . GLU A 1 882 ? -48.988 14.588 -31.239 1.00 56.47 882 GLU A O 1
ATOM 6858 N N . ASP A 1 883 ? -46.987 13.887 -32.010 1.00 55.72 883 ASP A N 1
ATOM 6859 C CA . ASP A 1 883 ? -47.286 13.880 -33.446 1.00 55.72 883 ASP A CA 1
ATOM 6860 C C . ASP A 1 883 ? -47.715 12.498 -34.000 1.00 55.72 883 ASP A C 1
ATOM 6862 O O . ASP A 1 883 ? -47.995 12.373 -35.195 1.00 55.72 883 ASP A O 1
ATOM 6866 N N . ASP A 1 884 ? -47.786 11.446 -33.173 1.00 59.41 884 ASP A N 1
ATOM 6867 C CA . ASP A 1 884 ? -48.145 10.094 -33.631 1.00 59.41 884 ASP A CA 1
ATOM 6868 C C . ASP A 1 884 ? -49.671 9.919 -33.826 1.00 59.41 884 ASP A C 1
ATOM 6870 O O . ASP A 1 884 ? -50.455 10.038 -32.882 1.00 59.41 884 ASP A O 1
ATOM 6874 N N . GLU A 1 885 ? -50.107 9.534 -35.039 1.00 52.84 885 GLU A N 1
ATOM 6875 C CA . GLU A 1 885 ? -51.529 9.276 -35.373 1.00 52.84 885 GLU A CA 1
ATOM 6876 C C . GLU A 1 885 ? -52.176 8.171 -34.511 1.00 52.84 885 GLU A C 1
ATOM 6878 O O . GLU A 1 885 ? -53.389 8.164 -34.289 1.00 52.84 885 GLU A O 1
ATOM 6883 N N . ASP A 1 886 ? -51.369 7.230 -34.019 1.00 58.12 886 ASP A N 1
ATOM 6884 C CA . ASP A 1 886 ? -51.773 6.141 -33.136 1.00 58.12 886 ASP A CA 1
ATOM 6885 C C . ASP A 1 886 ? -51.106 6.359 -31.768 1.00 58.12 886 ASP A C 1
ATOM 6887 O O . ASP A 1 886 ? -49.888 6.232 -31.639 1.00 58.12 886 ASP A O 1
ATOM 6891 N N . SER A 1 887 ? -51.893 6.594 -30.708 1.00 61.03 887 SER A N 1
ATOM 6892 C CA . SER A 1 887 ? -51.429 6.879 -29.327 1.00 61.03 887 SER A CA 1
ATOM 6893 C C . SER A 1 887 ? -50.708 5.703 -28.631 1.00 61.03 887 SER A C 1
ATOM 6895 O O . SER A 1 887 ? -50.684 5.597 -27.405 1.00 61.03 887 SER A O 1
ATOM 6897 N N . ARG A 1 888 ? -50.194 4.748 -29.411 1.00 62.88 888 ARG A N 1
ATOM 6898 C CA . ARG A 1 888 ? -49.618 3.466 -28.996 1.00 62.88 888 ARG A CA 1
ATOM 6899 C C . ARG A 1 888 ? -48.096 3.406 -29.167 1.00 62.88 888 ARG A C 1
ATOM 6901 O O . ARG A 1 888 ? -47.506 2.462 -28.650 1.00 62.88 888 ARG A O 1
ATOM 6908 N N . GLY A 1 889 ? -47.479 4.369 -29.856 1.00 72.69 889 GLY A N 1
ATOM 6909 C CA . GLY A 1 889 ? -46.030 4.443 -30.074 1.00 72.69 889 GLY A CA 1
ATOM 6910 C C . GLY A 1 889 ? -45.481 3.422 -31.083 1.00 72.69 889 GLY A C 1
ATOM 6911 O O . GLY A 1 889 ? -46.189 2.506 -31.532 1.00 72.69 889 GLY A O 1
ATOM 6912 N N . LEU A 1 890 ? -44.205 3.583 -31.452 1.00 79.31 890 LEU A N 1
ATOM 6913 C CA . LEU A 1 890 ? -43.503 2.742 -32.433 1.00 79.31 890 LEU A CA 1
ATOM 6914 C C . LEU A 1 890 ? -43.042 1.406 -31.819 1.00 79.31 890 LEU A C 1
ATOM 6916 O O . LEU A 1 890 ? -42.512 1.406 -30.708 1.00 79.31 890 LEU A O 1
ATOM 6920 N N . PRO A 1 891 ? -43.186 0.260 -32.516 1.00 79.25 891 PRO A N 1
ATOM 6921 C CA . PRO A 1 891 ? -42.692 -1.025 -32.026 1.00 79.25 891 PRO A CA 1
ATOM 6922 C C . PRO A 1 891 ? -41.162 -1.057 -31.959 1.00 79.25 891 PRO A C 1
ATOM 6924 O O . PRO A 1 891 ? -40.466 -0.608 -32.871 1.00 79.25 891 PRO A O 1
ATOM 6927 N N . MET A 1 892 ? -40.638 -1.621 -30.876 1.00 80.12 892 MET A N 1
ATOM 6928 C CA . MET A 1 892 ? -39.209 -1.796 -30.647 1.00 80.12 892 MET A CA 1
ATOM 6929 C C . MET A 1 892 ? -38.735 -3.110 -31.282 1.00 80.12 892 MET A C 1
ATOM 6931 O O . MET A 1 892 ? -39.361 -4.157 -31.110 1.00 80.12 892 MET A O 1
ATOM 6935 N N . SER A 1 893 ? -37.621 -3.078 -32.020 1.00 79.94 893 SER A N 1
ATOM 6936 C CA . SER A 1 893 ? -36.988 -4.310 -32.510 1.00 79.94 893 SER A CA 1
ATOM 6937 C C . SER A 1 893 ? -36.340 -5.079 -31.354 1.00 79.94 893 SER A C 1
ATOM 6939 O O . SER A 1 893 ? -35.992 -4.488 -30.333 1.00 79.94 893 SER A O 1
ATOM 6941 N N . LEU A 1 894 ? -36.124 -6.391 -31.515 1.00 77.12 894 LEU A N 1
ATOM 6942 C CA . LEU A 1 894 ? -35.415 -7.184 -30.503 1.00 77.12 894 LEU A CA 1
ATOM 6943 C C . LEU A 1 894 ? -34.018 -6.601 -30.247 1.00 77.12 894 LEU A C 1
ATOM 6945 O O . LEU A 1 894 ? -33.634 -6.410 -29.103 1.00 77.12 894 LEU A O 1
ATOM 6949 N N . GLN A 1 895 ? -33.295 -6.241 -31.308 1.00 77.25 895 GLN A N 1
ATOM 6950 C CA . GLN A 1 895 ? -31.981 -5.606 -31.215 1.00 77.25 895 GLN A CA 1
ATOM 6951 C C . GLN A 1 895 ? -32.049 -4.250 -30.501 1.00 77.25 895 GLN A C 1
ATOM 6953 O O . GLN A 1 895 ? -31.202 -3.965 -29.663 1.00 77.25 895 GLN A O 1
ATOM 6958 N N . GLY A 1 896 ? -33.075 -3.441 -30.790 1.00 75.56 896 GLY A N 1
ATOM 6959 C CA . GLY A 1 896 ? -33.307 -2.168 -30.109 1.00 75.56 896 GLY A CA 1
ATOM 6960 C C . GLY A 1 896 ? -33.584 -2.353 -28.619 1.00 75.56 896 GLY A C 1
ATOM 6961 O O . GLY A 1 896 ? -33.055 -1.608 -27.809 1.00 75.56 896 GLY A O 1
ATOM 6962 N N . ALA A 1 897 ? -34.328 -3.394 -28.242 1.00 81.69 897 ALA A N 1
ATOM 6963 C CA . ALA A 1 897 ? -34.556 -3.720 -26.840 1.00 81.69 897 ALA A CA 1
ATOM 6964 C C . ALA A 1 897 ? -33.260 -4.126 -26.125 1.00 81.69 897 ALA A C 1
ATOM 6966 O O . ALA A 1 897 ? -33.004 -3.648 -25.026 1.00 81.69 897 ALA A O 1
ATOM 6967 N N . TYR A 1 898 ? -32.413 -4.953 -26.747 1.00 83.62 898 TYR A N 1
ATOM 6968 C CA . TYR A 1 898 ? -31.105 -5.305 -26.177 1.00 83.62 898 TYR A CA 1
ATOM 6969 C C . TYR A 1 898 ? -30.200 -4.084 -25.996 1.00 83.62 898 TYR A C 1
ATOM 6971 O O . TYR A 1 898 ? -29.538 -3.985 -24.973 1.00 83.62 898 TYR A O 1
ATOM 6979 N N . ALA A 1 899 ? -30.203 -3.152 -26.951 1.00 80.56 899 ALA A N 1
ATOM 6980 C CA . ALA A 1 899 ? -29.392 -1.939 -26.879 1.00 80.56 899 ALA A CA 1
ATOM 6981 C C . ALA A 1 899 ? -29.838 -0.957 -25.780 1.00 80.56 899 ALA A C 1
ATOM 6983 O O . ALA A 1 899 ? -29.046 -0.128 -25.359 1.00 80.56 899 ALA A O 1
ATOM 6984 N N . VAL A 1 900 ? -31.101 -1.025 -25.352 1.00 81.12 900 VAL A N 1
ATOM 6985 C CA . VAL A 1 900 ? -31.682 -0.105 -24.361 1.00 81.12 900 VAL A CA 1
ATOM 6986 C C . VAL A 1 900 ? -31.672 -0.698 -22.955 1.00 81.12 900 VAL A C 1
ATOM 6988 O O . VAL A 1 900 ? -31.401 -0.004 -21.984 1.00 81.12 900 VAL A O 1
ATOM 6991 N N . PHE A 1 901 ? -32.003 -1.984 -22.827 1.00 85.69 901 PHE A N 1
ATOM 6992 C CA . PHE A 1 901 ? -32.160 -2.624 -21.521 1.00 85.69 901 PHE A CA 1
ATOM 6993 C C . PHE A 1 901 ? -30.866 -3.235 -20.974 1.00 85.69 901 PHE A C 1
ATOM 6995 O O . PHE A 1 901 ? -30.845 -3.585 -19.795 1.00 85.69 901 PHE A O 1
ATOM 7002 N N . ILE A 1 902 ? -29.829 -3.416 -21.800 1.00 86.88 902 ILE A N 1
ATOM 7003 C CA . ILE A 1 902 ? -28.502 -3.851 -21.347 1.00 86.88 902 ILE A CA 1
ATOM 7004 C C . ILE A 1 902 ? -27.586 -2.632 -21.282 1.00 86.88 902 ILE A C 1
ATOM 7006 O O . ILE A 1 902 ? -27.397 -1.952 -22.286 1.00 86.88 902 ILE A O 1
ATOM 7010 N N . GLU A 1 903 ? -27.008 -2.391 -20.108 1.00 76.19 903 GLU A N 1
ATOM 7011 C CA . GLU A 1 903 ? -26.168 -1.228 -19.799 1.00 76.19 903 GLU A CA 1
ATOM 7012 C C . GLU A 1 903 ? -24.903 -1.656 -19.036 1.00 76.19 903 GLU A C 1
ATOM 7014 O O . GLU A 1 903 ? -24.838 -2.762 -18.487 1.00 76.19 903 GLU A O 1
ATOM 7019 N N . ASP A 1 904 ? -23.898 -0.777 -19.012 1.00 67.38 904 ASP A N 1
ATOM 7020 C CA . ASP A 1 904 ? -22.652 -0.975 -18.268 1.00 67.38 904 ASP A CA 1
ATOM 7021 C C . ASP A 1 904 ? -22.822 -0.545 -16.802 1.00 67.38 904 ASP A C 1
ATOM 7023 O O . ASP A 1 904 ? -23.246 0.574 -16.498 1.00 67.38 904 ASP A O 1
ATOM 7027 N N . GLU A 1 905 ? -22.483 -1.446 -15.884 1.00 63.88 905 GLU A N 1
ATOM 7028 C CA . GLU A 1 905 ? -22.602 -1.219 -14.447 1.00 63.88 905 GLU A CA 1
ATOM 7029 C C . GLU A 1 905 ? -21.588 -0.198 -13.908 1.00 63.88 905 GLU A C 1
ATOM 7031 O O . GLU A 1 905 ? -21.875 0.458 -12.908 1.00 63.88 905 GLU A O 1
ATOM 7036 N N . THR A 1 906 ? -20.462 0.012 -14.602 1.00 55.84 906 THR A N 1
ATOM 7037 C CA . THR A 1 906 ? -19.470 1.052 -14.264 1.00 55.84 906 THR A CA 1
ATOM 7038 C C . THR A 1 906 ? -20.000 2.470 -14.494 1.00 55.84 906 THR A C 1
ATOM 7040 O O . THR A 1 906 ? -19.544 3.423 -13.866 1.00 55.84 906 THR A O 1
ATOM 7043 N N . ILE A 1 907 ? -21.001 2.612 -15.369 1.00 53.50 907 ILE A N 1
ATOM 7044 C CA . ILE A 1 907 ? -21.641 3.885 -15.720 1.00 53.50 907 ILE A CA 1
ATOM 7045 C C . ILE A 1 907 ? -22.922 4.083 -14.892 1.00 53.50 907 ILE A C 1
ATOM 7047 O O . ILE A 1 907 ? -23.224 5.196 -14.450 1.00 53.50 907 ILE A O 1
ATOM 7051 N N . HIS A 1 908 ? -23.673 3.004 -14.645 1.00 58.53 908 HIS A N 1
ATOM 7052 C CA . HIS A 1 908 ? -24.922 3.022 -13.886 1.00 58.53 908 HIS A CA 1
ATOM 7053 C C . HIS A 1 908 ? -24.977 1.888 -12.851 1.00 58.53 908 HIS A C 1
ATOM 7055 O O . HIS A 1 908 ? -25.288 0.736 -13.165 1.00 58.53 908 HIS A O 1
ATOM 7061 N N . ALA A 1 909 ? -24.755 2.234 -11.579 1.00 57.12 909 ALA A N 1
ATOM 7062 C CA . ALA A 1 909 ? -24.848 1.290 -10.468 1.00 57.12 909 ALA A CA 1
ATOM 7063 C C . ALA A 1 909 ? -26.226 0.590 -10.434 1.00 57.12 909 ALA A C 1
ATOM 7065 O O . ALA A 1 909 ? -27.276 1.231 -10.331 1.00 57.12 909 ALA A O 1
ATOM 7066 N N . GLY A 1 910 ? -26.233 -0.746 -10.520 1.00 66.81 910 GLY A N 1
ATOM 7067 C CA . GLY A 1 910 ? -27.458 -1.556 -10.561 1.00 66.81 910 GLY A CA 1
ATOM 7068 C C . GLY A 1 910 ? -28.077 -1.766 -11.951 1.00 66.81 910 GLY A C 1
ATOM 7069 O O . GLY A 1 910 ? -29.201 -2.288 -12.031 1.00 66.81 910 GLY A O 1
ATOM 7070 N N . ALA A 1 911 ? -27.361 -1.417 -13.023 1.00 80.25 911 ALA A N 1
ATOM 7071 C CA . ALA A 1 911 ? -27.703 -1.759 -14.401 1.00 80.25 911 ALA A CA 1
ATOM 7072 C C . ALA A 1 911 ? -27.828 -3.280 -14.639 1.00 80.25 911 ALA A C 1
ATOM 7074 O O . ALA A 1 911 ? -27.288 -4.121 -13.904 1.00 80.25 911 ALA A O 1
ATOM 7075 N N . LEU A 1 912 ? -28.582 -3.651 -15.681 1.00 89.12 912 LEU A N 1
ATOM 7076 C CA . LEU A 1 912 ? -28.645 -5.032 -16.160 1.00 89.12 912 LEU A CA 1
ATOM 7077 C C . LEU A 1 912 ? -27.487 -5.283 -17.132 1.00 89.12 912 LEU A C 1
ATOM 7079 O O . LEU A 1 912 ? -27.526 -4.825 -18.270 1.00 89.12 912 LEU A O 1
ATOM 7083 N N . THR A 1 913 ? -26.512 -6.084 -16.709 1.00 89.94 913 THR A N 1
ATOM 7084 C CA . THR A 1 913 ? -25.431 -6.548 -17.586 1.00 89.94 913 THR A CA 1
ATOM 7085 C C . THR A 1 913 ? -25.847 -7.772 -18.408 1.00 89.94 913 THR A C 1
ATOM 7087 O O . THR A 1 913 ? -26.818 -8.480 -18.090 1.00 89.9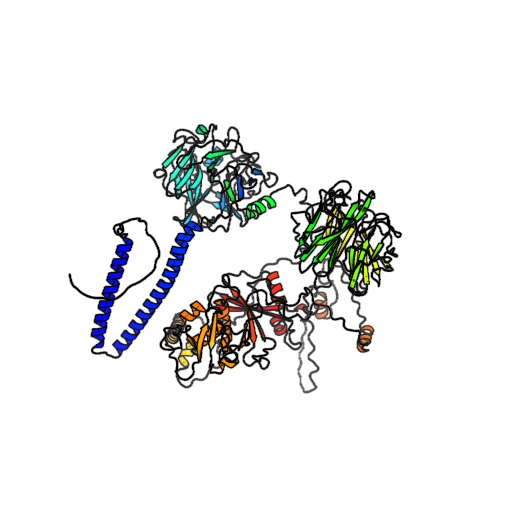4 913 THR A O 1
ATOM 7090 N N . PHE A 1 914 ? -25.086 -8.066 -19.463 1.00 88.75 914 PHE A N 1
ATOM 7091 C CA . PHE A 1 914 ? -25.324 -9.229 -20.318 1.00 88.75 914 PHE A CA 1
ATOM 7092 C C . PHE A 1 914 ? -25.186 -10.557 -19.551 1.00 88.75 914 PHE A C 1
ATOM 7094 O O . PHE A 1 914 ? -25.970 -11.491 -19.755 1.00 88.75 914 PHE A O 1
ATOM 7101 N N . GLU A 1 915 ? -24.243 -10.634 -18.615 1.00 90.81 915 GLU A N 1
ATOM 7102 C CA . GLU A 1 915 ? -23.978 -11.792 -17.761 1.00 90.81 915 GLU A CA 1
ATOM 7103 C C . GLU A 1 915 ? -25.180 -12.064 -16.852 1.00 90.81 915 GLU A C 1
ATOM 7105 O O . GLU A 1 915 ? -25.707 -13.183 -16.804 1.00 90.81 915 GLU A O 1
ATOM 7110 N N . ARG A 1 916 ? -25.696 -11.017 -16.192 1.00 92.06 916 ARG A N 1
ATOM 7111 C CA . ARG A 1 916 ? -26.883 -11.105 -15.329 1.00 92.06 916 ARG A CA 1
ATOM 7112 C C . ARG A 1 916 ? -28.116 -11.543 -16.109 1.00 92.06 916 ARG A C 1
ATOM 7114 O O . ARG A 1 916 ? -28.892 -12.359 -15.598 1.00 92.06 916 ARG A O 1
ATOM 7121 N N . PHE A 1 917 ? -28.304 -11.041 -17.329 1.00 93.44 917 PHE A N 1
ATOM 7122 C CA . PHE A 1 917 ? -29.420 -11.442 -18.185 1.00 93.44 917 PHE A CA 1
ATOM 7123 C C . PHE A 1 917 ? -29.293 -12.893 -18.683 1.00 93.44 917 PHE A C 1
ATOM 7125 O O . PHE A 1 917 ? -30.278 -13.640 -18.688 1.00 93.44 917 PHE A O 1
ATOM 7132 N N . SER A 1 918 ? -28.086 -13.327 -19.049 1.00 91.81 918 SER A N 1
ATOM 7133 C CA . SER A 1 918 ? -27.812 -14.698 -19.502 1.00 91.81 918 SER A CA 1
ATOM 7134 C C . SER A 1 918 ? -28.192 -15.726 -18.432 1.00 91.81 918 SER A C 1
ATOM 7136 O O . SER A 1 918 ? -28.918 -16.687 -18.707 1.00 91.81 918 SER A O 1
ATOM 7138 N N . VAL A 1 919 ? -27.817 -15.465 -17.176 1.00 93.88 919 VAL A N 1
ATOM 7139 C CA . VAL A 1 919 ? -28.180 -16.313 -16.030 1.00 93.88 919 VAL A CA 1
ATOM 7140 C C . VAL A 1 919 ? -29.691 -16.301 -15.778 1.00 93.88 919 VAL A C 1
ATOM 7142 O O . VAL A 1 919 ? -30.304 -17.362 -15.615 1.00 93.88 919 VAL A O 1
ATOM 7145 N N . TYR A 1 920 ? -30.320 -15.122 -15.797 1.00 94.25 920 TYR A N 1
ATOM 7146 C CA . TYR A 1 920 ? -31.766 -14.981 -15.608 1.00 94.25 920 TYR A CA 1
ATOM 7147 C C . TYR A 1 920 ? -32.574 -15.758 -16.655 1.00 94.25 920 TYR A C 1
ATOM 7149 O O . TYR A 1 920 ? -33.462 -16.548 -16.310 1.00 94.25 920 TYR A O 1
ATOM 7157 N N . SER A 1 921 ? -32.262 -15.557 -17.937 1.00 91.75 921 SER A N 1
ATOM 7158 C CA . SER A 1 921 ? -32.983 -16.171 -19.052 1.00 91.75 921 SER A CA 1
ATOM 7159 C C . SER A 1 921 ? -32.835 -17.697 -19.043 1.00 91.75 921 SER A C 1
ATOM 7161 O O . SER A 1 921 ? -33.838 -18.404 -19.199 1.00 91.75 921 SER A O 1
ATOM 7163 N N . GLY A 1 922 ? -31.634 -18.219 -18.764 1.00 90.31 922 GLY A N 1
ATOM 7164 C CA . GLY A 1 922 ? -31.370 -19.653 -18.619 1.00 90.31 922 GLY A CA 1
ATOM 7165 C C . GLY A 1 922 ? -32.218 -20.297 -17.520 1.00 90.31 922 GLY A C 1
ATOM 7166 O O . GLY A 1 922 ? -32.965 -21.248 -17.775 1.00 90.31 922 GLY A O 1
ATOM 7167 N N . LEU A 1 923 ? -32.200 -19.722 -16.314 1.00 91.12 923 LEU A N 1
ATOM 7168 C CA . LEU A 1 923 ? -32.968 -20.222 -15.168 1.00 91.12 923 LEU A CA 1
ATOM 7169 C C . LEU A 1 923 ? -34.483 -20.164 -15.407 1.00 91.12 923 LEU A C 1
ATOM 7171 O O . LEU A 1 923 ? -35.215 -21.111 -15.095 1.00 91.12 923 LEU A O 1
ATOM 7175 N N . LYS A 1 924 ? -34.980 -19.076 -16.004 1.00 87.19 924 LYS A N 1
ATOM 7176 C CA . LYS A 1 924 ? -36.404 -18.934 -16.335 1.00 87.19 924 LYS A CA 1
ATOM 7177 C C . LYS A 1 924 ? -36.862 -19.939 -17.390 1.00 87.19 924 LYS A C 1
ATOM 7179 O O . LYS A 1 924 ? -37.969 -20.467 -17.265 1.00 87.19 924 LYS A O 1
ATOM 7184 N N . ARG A 1 925 ? -36.034 -20.256 -18.396 1.00 86.44 925 ARG A N 1
ATOM 7185 C CA . ARG A 1 925 ? -36.336 -21.304 -19.397 1.00 86.44 925 ARG A CA 1
ATOM 7186 C C . ARG A 1 925 ? -36.469 -22.685 -18.749 1.00 86.44 925 ARG A C 1
ATOM 7188 O O . ARG A 1 925 ? -37.321 -23.462 -19.173 1.00 86.44 925 ARG A O 1
ATOM 7195 N N . MET A 1 926 ? -35.721 -22.948 -17.677 1.00 85.06 926 MET A N 1
ATOM 7196 C CA . MET A 1 926 ? -35.821 -24.173 -16.870 1.00 85.06 926 MET A CA 1
ATOM 7197 C C . MET A 1 926 ? -36.999 -24.172 -15.870 1.00 85.06 926 MET A C 1
ATOM 7199 O O . MET A 1 926 ? -37.210 -25.146 -15.149 1.00 85.06 926 MET A O 1
ATOM 7203 N N . GLY A 1 927 ? -37.802 -23.103 -15.828 1.00 84.38 927 GLY A N 1
ATOM 7204 C CA . GLY A 1 927 ? -39.024 -23.017 -15.023 1.00 84.38 927 GLY A CA 1
ATOM 7205 C C . GLY A 1 927 ? -38.831 -22.527 -13.584 1.00 84.38 927 GLY A C 1
ATOM 7206 O O . GLY A 1 927 ? -39.788 -22.568 -12.799 1.00 84.38 927 GLY A O 1
ATOM 7207 N N . TYR A 1 928 ? -37.630 -22.061 -13.228 1.00 90.25 928 TYR A N 1
ATOM 7208 C CA . TYR A 1 928 ? -37.355 -21.470 -11.920 1.00 90.25 928 TYR A CA 1
ATOM 7209 C C . TYR A 1 928 ? -38.043 -20.112 -11.764 1.00 90.25 928 TYR A C 1
ATOM 7211 O O . TYR A 1 928 ? -38.352 -19.417 -12.735 1.00 90.25 928 TYR A O 1
ATOM 7219 N N . THR A 1 929 ? -38.289 -19.719 -10.517 1.00 88.75 929 THR A N 1
ATOM 7220 C CA . THR A 1 929 ? -38.721 -18.354 -10.197 1.00 88.75 929 THR A CA 1
ATOM 7221 C C . THR A 1 929 ? -37.503 -17.587 -9.703 1.00 88.75 929 THR A C 1
ATOM 7223 O O . THR A 1 929 ? -36.835 -18.067 -8.799 1.00 88.75 929 THR A O 1
ATOM 7226 N N . VAL A 1 930 ? -37.201 -16.441 -10.314 1.00 91.44 930 VAL A N 1
ATOM 7227 C CA . VAL A 1 930 ? -35.963 -15.671 -10.100 1.00 91.44 930 VAL A CA 1
ATOM 7228 C C . VAL A 1 930 ? -36.346 -14.236 -9.749 1.00 91.44 930 VAL A C 1
ATOM 7230 O O . VAL A 1 930 ? -37.183 -13.666 -10.454 1.00 91.44 930 VAL A O 1
ATOM 7233 N N . HIS A 1 931 ? -35.787 -13.698 -8.662 1.00 88.19 931 HIS A N 1
ATOM 7234 C CA . HIS A 1 931 ? -35.968 -12.318 -8.183 1.00 88.19 931 HIS A CA 1
ATOM 7235 C C . HIS A 1 931 ? -34.605 -11.666 -7.950 1.00 88.19 931 HIS A C 1
ATOM 7237 O O . HIS A 1 931 ? -33.687 -12.356 -7.505 1.00 88.19 931 HIS A O 1
ATOM 7243 N N . ARG A 1 932 ? -34.487 -10.356 -8.207 1.00 89.56 932 ARG A N 1
ATOM 7244 C CA . ARG A 1 932 ? -33.303 -9.564 -7.828 1.00 89.56 932 ARG A CA 1
ATOM 7245 C C . ARG A 1 932 ? -33.090 -9.645 -6.310 1.00 89.56 932 ARG A C 1
ATOM 7247 O O . ARG A 1 932 ? -34.055 -9.566 -5.547 1.00 89.56 932 ARG A O 1
ATOM 7254 N N . ALA A 1 933 ? -31.850 -9.837 -5.877 1.00 86.19 933 ALA A N 1
ATOM 7255 C CA . ALA A 1 933 ? -31.484 -9.815 -4.464 1.00 86.19 933 ALA A CA 1
ATOM 7256 C C . ALA A 1 933 ? -31.408 -8.366 -3.929 1.00 86.19 933 ALA A C 1
ATOM 7258 O O . ALA A 1 933 ? -31.233 -7.438 -4.720 1.00 86.19 933 ALA A O 1
ATOM 7259 N N . PRO A 1 934 ? -31.506 -8.137 -2.603 1.00 77.56 934 PRO A N 1
ATOM 7260 C CA . PRO A 1 934 ? -31.370 -6.798 -2.009 1.00 77.56 934 PRO A CA 1
ATOM 7261 C C . PRO A 1 934 ? -30.038 -6.096 -2.324 1.00 77.56 934 PRO A C 1
ATOM 7263 O O . PRO A 1 934 ? -29.981 -4.873 -2.339 1.00 77.56 934 PRO A O 1
ATOM 7266 N N . THR A 1 935 ? -28.997 -6.874 -2.616 1.00 74.50 935 THR A N 1
ATOM 7267 C CA . THR A 1 935 ? -27.636 -6.464 -3.000 1.00 74.50 935 THR A CA 1
ATOM 7268 C C . THR A 1 935 ? -27.471 -6.185 -4.505 1.00 74.50 935 THR A C 1
ATOM 7270 O O . THR A 1 935 ? -26.356 -6.064 -5.005 1.00 74.50 935 THR A O 1
ATOM 7273 N N . TRP A 1 936 ? -28.568 -6.112 -5.274 1.00 81.69 936 TRP A N 1
ATOM 7274 C CA . TRP A 1 936 ? -28.534 -5.932 -6.735 1.00 81.69 936 TRP A CA 1
ATOM 7275 C C . TRP A 1 936 ? -27.792 -4.661 -7.180 1.00 81.69 936 TRP A C 1
ATOM 7277 O O . TRP A 1 936 ? -26.963 -4.729 -8.082 1.00 81.69 936 TRP A O 1
ATOM 7287 N N . ALA A 1 937 ? -28.068 -3.519 -6.545 1.00 68.06 937 ALA A N 1
ATOM 7288 C CA . ALA A 1 937 ? -27.540 -2.206 -6.931 1.00 68.06 937 ALA A CA 1
ATOM 7289 C C . ALA A 1 937 ? -26.286 -1.768 -6.141 1.00 68.06 937 ALA A C 1
ATOM 7291 O O . ALA A 1 937 ? -25.976 -0.584 -6.126 1.00 68.06 937 ALA A O 1
ATOM 7292 N N . GLY A 1 938 ? -25.607 -2.704 -5.464 1.00 67.81 938 GLY A N 1
ATOM 7293 C CA . GLY A 1 938 ? -24.473 -2.437 -4.568 1.00 67.81 938 GLY A CA 1
ATOM 7294 C C . GLY A 1 938 ? -24.770 -2.851 -3.122 1.00 67.81 938 GLY A C 1
ATOM 7295 O O . GLY A 1 938 ? -25.617 -3.724 -2.889 1.00 67.81 938 GLY A O 1
ATOM 7296 N N . VAL A 1 939 ? -24.086 -2.230 -2.148 1.00 53.22 939 VAL A N 1
ATOM 7297 C CA . VAL A 1 939 ? -24.354 -2.428 -0.710 1.00 53.22 939 VAL A CA 1
ATOM 7298 C C . VAL A 1 939 ? -25.838 -2.131 -0.468 1.00 53.22 939 VAL A C 1
ATOM 7300 O O . VAL A 1 939 ? -26.316 -1.043 -0.783 1.00 53.22 939 VAL A O 1
ATOM 7303 N N . GLY A 1 940 ? -26.594 -3.141 -0.023 1.00 41.50 940 GLY A N 1
ATOM 7304 C CA . GLY A 1 940 ? -28.062 -3.111 0.014 1.00 41.50 940 GLY A CA 1
ATOM 7305 C C . GLY A 1 940 ? -28.651 -1.911 0.777 1.00 41.50 940 GLY A C 1
ATOM 7306 O O . GLY A 1 940 ? -27.942 -1.216 1.503 1.00 41.50 940 GLY A O 1
ATOM 7307 N N . PRO A 1 941 ? -29.964 -1.640 0.640 1.00 28.70 941 PRO A N 1
ATOM 7308 C CA . PRO A 1 941 ? -30.564 -0.430 1.196 1.00 28.70 941 PRO A CA 1
ATOM 7309 C C . PRO A 1 941 ? -30.383 -0.362 2.724 1.00 28.70 941 PRO A C 1
ATOM 7311 O O . PRO A 1 941 ? -30.513 -1.389 3.397 1.00 28.70 941 PRO A O 1
ATOM 7314 N N . PRO A 1 942 ? -30.123 0.831 3.292 1.00 37.16 942 PRO A N 1
ATOM 7315 C CA . PRO A 1 942 ? -29.811 0.969 4.707 1.00 37.16 942 PRO A CA 1
ATOM 7316 C C . PRO A 1 942 ? -31.089 0.845 5.539 1.00 37.16 942 PRO A C 1
ATOM 7318 O O . PRO A 1 942 ? -32.146 1.273 5.076 1.00 37.16 942 PRO A O 1
ATOM 7321 N N . LEU A 1 943 ? -30.990 0.328 6.773 1.00 29.00 943 LEU A N 1
ATOM 7322 C CA . LEU A 1 943 ? -31.627 0.897 7.976 1.00 29.00 943 LEU A CA 1
ATOM 7323 C C . LEU A 1 943 ? -31.267 0.126 9.271 1.00 29.00 943 LEU A C 1
ATOM 7325 O O . LEU A 1 943 ? -31.139 -1.090 9.271 1.00 29.00 943 LEU A O 1
ATOM 7329 N N . SER A 1 944 ? -31.179 0.918 10.352 1.00 30.12 944 SER A N 1
ATOM 7330 C CA . SER A 1 944 ? -30.785 0.682 11.759 1.00 30.12 944 SER A CA 1
ATOM 7331 C C . SER A 1 944 ? -29.322 0.303 12.033 1.00 30.12 944 SER A C 1
ATOM 7333 O O . SER A 1 944 ? -28.906 -0.831 11.836 1.00 30.12 944 SER A O 1
ATOM 7335 N N . ARG A 1 945 ? -28.569 1.290 12.549 1.00 39.09 945 ARG A N 1
ATOM 7336 C CA . ARG A 1 945 ? -27.247 1.140 13.169 1.00 39.09 945 ARG A CA 1
ATOM 7337 C C . ARG A 1 945 ? -27.325 0.149 14.330 1.00 39.09 945 ARG A C 1
ATOM 7339 O O . ARG A 1 945 ? -27.831 0.519 15.379 1.00 39.09 945 ARG A O 1
ATOM 7346 N N . ASP A 1 946 ? -26.770 -1.035 14.130 1.00 34.34 946 ASP A N 1
ATOM 7347 C CA . ASP A 1 946 ? -26.157 -1.852 15.172 1.00 34.34 946 ASP A CA 1
ATOM 7348 C C . ASP A 1 946 ? -25.032 -2.628 14.488 1.00 34.34 946 ASP A C 1
ATOM 7350 O O . ASP A 1 946 ? -25.283 -3.555 13.722 1.00 34.34 946 ASP A O 1
ATOM 7354 N N . CYS A 1 947 ? -23.779 -2.225 14.715 1.00 33.91 947 CYS A N 1
ATOM 7355 C CA . CYS A 1 947 ? -22.633 -2.908 14.111 1.00 33.91 947 CYS A CA 1
ATOM 7356 C C . CYS A 1 947 ? -22.470 -4.345 14.639 1.00 33.91 947 CYS A C 1
ATOM 7358 O O . CYS A 1 947 ? -21.719 -5.105 14.046 1.00 33.91 947 CYS A O 1
ATOM 7360 N N . TYR A 1 948 ? -23.199 -4.742 15.696 1.00 35.38 948 TYR A N 1
ATOM 7361 C CA . TYR A 1 948 ? -23.234 -6.097 16.258 1.00 35.38 948 TYR A CA 1
ATOM 7362 C C . TYR A 1 948 ? -24.593 -6.366 16.919 1.00 35.38 948 TYR A C 1
ATOM 7364 O O . TYR A 1 948 ? -25.100 -5.519 17.655 1.00 35.38 948 TYR A O 1
ATOM 7372 N N . ALA A 1 949 ? -25.178 -7.548 16.705 1.00 33.06 949 ALA A N 1
ATOM 7373 C CA . ALA A 1 949 ? -26.491 -7.891 17.255 1.00 33.06 949 ALA A CA 1
ATOM 7374 C C . ALA A 1 949 ? -26.499 -7.901 18.806 1.00 33.06 949 ALA A C 1
ATOM 7376 O O . ALA A 1 949 ? -25.591 -8.466 19.430 1.00 33.06 949 ALA A O 1
ATOM 7377 N N . PRO A 1 950 ? -27.536 -7.356 19.477 1.00 28.39 950 PRO A N 1
ATOM 7378 C CA . PRO A 1 950 ? -27.685 -7.491 20.920 1.00 28.39 950 PRO A CA 1
ATOM 7379 C C . PRO A 1 950 ? -27.970 -8.950 21.303 1.00 28.39 950 PRO A C 1
ATOM 7381 O O . PRO A 1 950 ? -28.923 -9.580 20.839 1.00 28.39 950 PRO A O 1
ATOM 7384 N N . ARG A 1 951 ? -27.161 -9.493 22.219 1.00 28.91 951 ARG A N 1
ATOM 7385 C CA . ARG A 1 951 ? -27.367 -10.825 22.805 1.00 28.91 951 ARG A CA 1
ATOM 7386 C C . ARG A 1 951 ? -28.688 -10.819 23.587 1.00 28.91 951 ARG A C 1
ATOM 7388 O O . ARG A 1 951 ? -28.790 -10.168 24.625 1.00 28.91 951 ARG A O 1
ATOM 7395 N N . GLN A 1 952 ? -29.697 -11.560 23.122 1.00 28.58 952 GLN A N 1
ATOM 7396 C CA . GLN A 1 952 ? -30.906 -11.818 23.911 1.00 28.58 952 GLN A CA 1
ATOM 7397 C C . GLN A 1 952 ? -30.520 -12.541 25.208 1.00 28.58 952 GLN A C 1
ATOM 7399 O O . GLN A 1 952 ? -30.148 -13.716 25.206 1.00 28.58 952 GLN A O 1
ATOM 7404 N N . THR A 1 953 ? -30.643 -11.847 26.336 1.00 25.53 953 THR A N 1
ATOM 7405 C CA . THR A 1 953 ? -30.642 -12.444 27.669 1.00 25.53 953 THR A CA 1
ATOM 7406 C C . THR A 1 953 ? -31.833 -13.392 27.776 1.00 25.53 953 THR A C 1
ATOM 7408 O O . THR A 1 953 ? -32.974 -12.984 27.988 1.00 25.53 953 THR A O 1
ATOM 7411 N N . ARG A 1 954 ? -31.587 -14.701 27.646 1.00 27.88 954 ARG A N 1
ATOM 7412 C CA . ARG A 1 954 ? -32.554 -15.697 28.114 1.00 27.88 954 ARG A CA 1
ATOM 7413 C C . ARG A 1 954 ? -32.650 -15.570 29.631 1.00 27.88 954 ARG A C 1
ATOM 7415 O O . ARG A 1 954 ? -31.742 -15.974 30.351 1.00 27.88 954 ARG A O 1
ATOM 7422 N N . GLN A 1 955 ? -33.764 -15.017 30.105 1.00 26.92 955 GLN A N 1
ATOM 7423 C CA . GLN A 1 955 ? -34.208 -15.182 31.483 1.00 26.92 955 GLN A CA 1
ATOM 7424 C C . GLN A 1 955 ? -34.138 -16.668 31.856 1.00 26.92 955 GLN A C 1
ATOM 7426 O O . GLN A 1 955 ? -34.703 -17.524 31.171 1.00 26.92 955 GLN A O 1
ATOM 7431 N N . ALA A 1 956 ? -33.419 -16.961 32.937 1.00 28.44 956 ALA A N 1
ATOM 7432 C CA . ALA A 1 956 ? -33.284 -18.295 33.493 1.00 28.44 956 ALA A CA 1
ATOM 7433 C C . ALA A 1 956 ? -34.655 -18.825 33.948 1.00 28.44 956 ALA A C 1
ATOM 7435 O O . ALA A 1 956 ? -35.152 -18.493 35.023 1.00 28.44 956 ALA A O 1
ATOM 7436 N N . GLY A 1 957 ? -35.269 -19.661 33.112 1.00 28.33 957 GLY A N 1
ATOM 7437 C CA . GLY A 1 957 ? -36.420 -20.484 33.460 1.00 28.33 957 GLY A CA 1
ATOM 7438 C C . GLY A 1 957 ? -35.967 -21.871 33.919 1.00 28.33 957 GLY A C 1
ATOM 7439 O O . GLY A 1 957 ? -35.511 -22.663 33.106 1.00 28.33 957 GLY A O 1
ATOM 7440 N N . LEU A 1 958 ? -36.092 -22.112 35.226 1.00 30.78 958 LEU A N 1
ATOM 7441 C CA . LEU A 1 958 ? -36.223 -23.387 35.953 1.00 30.78 958 LEU A CA 1
ATOM 7442 C C . LEU A 1 958 ? -35.595 -24.665 35.343 1.00 30.78 958 LEU A C 1
ATOM 7444 O O . LEU A 1 958 ? -36.100 -25.267 34.398 1.00 30.78 958 LEU A O 1
ATOM 7448 N N . PHE A 1 959 ? -34.543 -25.121 36.029 1.00 35.44 959 PHE A N 1
ATOM 7449 C CA . PHE A 1 959 ? -33.845 -26.407 35.942 1.00 35.44 959 PHE A CA 1
ATOM 7450 C C . PHE A 1 959 ? -34.700 -27.613 35.504 1.00 35.44 959 PHE A C 1
ATOM 7452 O O . PHE A 1 959 ? -35.651 -28.008 36.177 1.00 35.44 959 PHE A O 1
ATOM 7459 N N . SER A 1 960 ? -34.266 -28.287 34.434 1.00 34.56 960 SER A N 1
ATOM 7460 C CA . SER A 1 960 ? -34.735 -29.624 34.055 1.00 34.56 960 SER A CA 1
ATOM 7461 C C . SER A 1 960 ? -33.838 -30.702 34.683 1.00 34.56 960 SER A C 1
ATOM 7463 O O . SER A 1 960 ? -32.629 -30.749 34.454 1.00 34.56 960 SER A O 1
ATOM 7465 N N . PHE A 1 961 ? -34.464 -31.610 35.437 1.00 36.41 961 PHE A N 1
ATOM 7466 C CA . PHE A 1 961 ? -33.882 -32.755 36.159 1.00 36.41 961 PHE A CA 1
ATOM 7467 C C . PHE A 1 961 ? -33.072 -33.731 35.270 1.00 36.41 961 PHE A C 1
ATOM 7469 O O . PHE A 1 961 ? -32.330 -34.572 35.775 1.00 36.41 961 PHE A O 1
ATOM 7476 N N . ALA A 1 962 ? -33.197 -33.622 33.943 1.00 36.31 962 ALA A N 1
ATOM 7477 C CA . ALA A 1 962 ? -32.538 -34.496 32.974 1.00 36.31 962 ALA A CA 1
ATOM 7478 C C . ALA A 1 962 ? -31.049 -34.168 32.742 1.00 36.31 962 ALA A C 1
ATOM 7480 O O . ALA A 1 962 ? -30.288 -35.067 32.387 1.00 36.31 962 ALA A O 1
ATOM 7481 N N . GLU A 1 963 ? -30.617 -32.922 32.966 1.00 34.62 963 GLU A N 1
ATOM 7482 C CA . GLU A 1 963 ? -29.200 -32.539 32.816 1.00 34.62 963 GLU A CA 1
ATOM 7483 C C . GLU A 1 963 ? -28.360 -32.968 34.030 1.00 34.62 963 GLU A C 1
ATOM 7485 O O . GLU A 1 963 ? -27.215 -33.387 33.885 1.00 34.62 963 GLU A O 1
ATOM 7490 N N . TRP A 1 964 ? -28.967 -33.024 35.221 1.00 36.28 964 TRP A N 1
ATOM 7491 C CA . TRP A 1 964 ? -28.300 -33.488 36.444 1.00 36.28 964 TRP A CA 1
ATOM 7492 C C . TRP A 1 964 ? -27.917 -34.981 36.396 1.00 36.28 964 TRP A C 1
ATOM 7494 O O . TRP A 1 964 ? -26.862 -35.375 36.890 1.00 36.28 964 TRP A O 1
ATOM 7504 N N . TRP A 1 965 ? -28.724 -35.820 35.732 1.00 34.78 965 TRP A N 1
ATOM 7505 C CA . TRP A 1 965 ? -28.447 -37.259 35.588 1.00 34.78 965 TRP A CA 1
ATOM 7506 C C . TRP A 1 965 ? -27.344 -37.590 34.574 1.00 34.78 965 TRP A C 1
ATOM 7508 O O . TRP A 1 965 ? -26.706 -38.636 34.700 1.00 34.78 965 TRP A O 1
ATOM 7518 N N . LYS A 1 966 ? -27.085 -36.716 33.591 1.00 39.16 966 LYS A N 1
ATOM 7519 C CA . LYS A 1 966 ? -25.987 -36.914 32.629 1.00 39.16 966 LYS A CA 1
ATOM 7520 C C . LYS A 1 966 ? -24.625 -36.645 33.267 1.00 39.16 966 LYS A C 1
ATOM 7522 O O . LYS A 1 966 ? -23.689 -37.399 33.026 1.00 39.16 966 LYS A O 1
ATOM 7527 N N . VAL A 1 967 ? -24.543 -35.651 34.152 1.00 39.66 967 VAL A N 1
ATOM 7528 C CA . VAL A 1 967 ? -23.312 -35.300 34.884 1.00 39.66 967 VAL A CA 1
ATOM 7529 C C . VAL A 1 967 ? -22.904 -36.392 35.888 1.00 39.66 967 VAL A C 1
ATOM 7531 O O . VAL A 1 967 ? -21.719 -36.609 36.116 1.00 39.66 967 VAL A O 1
ATOM 7534 N N . LEU A 1 968 ? -23.863 -37.151 36.431 1.00 38.09 968 LEU A N 1
ATOM 7535 C CA . LEU A 1 968 ? -23.609 -38.206 37.425 1.00 38.09 968 LEU A CA 1
ATOM 7536 C C . LEU A 1 968 ? -23.103 -39.547 36.852 1.00 38.09 968 LEU A C 1
ATOM 7538 O O . LEU A 1 968 ? -22.617 -40.369 37.627 1.00 38.09 968 LEU A O 1
ATOM 7542 N N . PHE A 1 969 ? -23.186 -39.790 35.535 1.00 40.59 969 PHE A N 1
ATOM 7543 C CA . PHE A 1 969 ? -22.874 -41.112 34.952 1.00 40.59 969 PHE A CA 1
ATOM 7544 C C . PHE A 1 969 ? -21.905 -41.130 33.762 1.00 40.59 969 PHE A C 1
ATOM 7546 O O . PHE A 1 969 ? -21.629 -42.202 33.222 1.00 40.59 969 PHE A O 1
ATOM 7553 N N . THR A 1 970 ? -21.297 -40.001 33.398 1.00 35.62 970 THR A N 1
ATOM 7554 C CA . THR A 1 970 ? -20.157 -39.980 32.465 1.00 35.62 970 THR A CA 1
ATOM 7555 C C . THR A 1 970 ? -18.895 -39.477 33.150 1.00 35.62 970 THR A C 1
ATOM 7557 O O . THR A 1 970 ? -18.350 -38.435 32.809 1.00 35.62 970 THR A O 1
ATOM 7560 N N . SER A 1 971 ? -18.385 -40.264 34.098 1.00 32.47 971 SER A N 1
ATOM 7561 C CA . SER A 1 971 ? -16.975 -40.202 34.478 1.00 32.47 971 SER A CA 1
ATOM 7562 C C . SER A 1 971 ? -16.148 -40.940 33.418 1.00 32.47 971 SER A C 1
ATOM 7564 O O . SER A 1 971 ? -15.867 -42.135 33.538 1.00 32.47 971 SER A O 1
ATOM 7566 N N . GLN A 1 972 ? -15.764 -40.243 32.353 1.00 31.91 972 GLN A N 1
ATOM 7567 C CA . GLN A 1 972 ? -14.613 -40.649 31.554 1.00 31.91 972 GLN A CA 1
ATOM 7568 C C . GLN A 1 972 ? -13.618 -39.499 31.532 1.00 31.91 972 GLN A C 1
ATOM 7570 O O . GLN A 1 972 ? -13.886 -38.438 30.980 1.00 31.91 972 GLN A O 1
ATOM 7575 N N . LEU A 1 973 ? -12.482 -39.750 32.187 1.00 32.62 973 LEU A N 1
ATOM 7576 C CA . LEU A 1 973 ? -11.260 -38.958 32.162 1.00 32.62 973 LEU A CA 1
ATOM 7577 C C . LEU A 1 973 ? -10.991 -38.398 30.755 1.00 32.62 973 LEU A C 1
ATOM 7579 O O . LEU A 1 973 ? -10.485 -39.117 29.893 1.00 32.62 973 LEU A O 1
ATOM 7583 N N . LYS A 1 974 ? -11.267 -37.108 30.541 1.00 29.14 974 LYS A N 1
ATOM 7584 C CA . LYS A 1 974 ? -10.556 -36.327 29.528 1.00 29.14 974 LYS A CA 1
ATOM 7585 C C . LYS A 1 974 ? -9.185 -36.024 30.117 1.00 29.14 974 LYS A C 1
ATOM 7587 O O . LYS A 1 974 ? -9.005 -35.092 30.892 1.00 29.14 974 LYS A O 1
ATOM 7592 N N . LYS A 1 975 ? -8.241 -36.913 29.829 1.00 29.69 975 LYS A N 1
ATOM 7593 C CA . LYS A 1 975 ? -6.825 -36.649 30.037 1.00 29.69 975 LYS A CA 1
ATOM 7594 C C . LYS A 1 975 ? -6.440 -35.569 29.025 1.00 29.69 975 LYS A C 1
ATOM 7596 O O . LYS A 1 975 ? -6.677 -35.763 27.836 1.00 29.69 975 LYS A O 1
ATOM 7601 N N . SER A 1 976 ? -5.922 -34.458 29.541 1.00 29.58 976 SER A N 1
ATOM 7602 C CA . SER A 1 976 ? -5.183 -33.434 28.804 1.00 29.58 976 SER A CA 1
ATOM 7603 C C . SER A 1 976 ? -4.298 -34.080 27.731 1.00 29.58 976 SER A C 1
ATOM 7605 O O . SER A 1 976 ? -3.557 -35.022 28.025 1.00 29.58 976 SER A O 1
ATOM 7607 N N . THR A 1 977 ? -4.410 -33.593 26.500 1.00 34.50 977 THR A N 1
ATOM 7608 C CA . THR A 1 977 ? -3.411 -33.779 25.447 1.00 34.50 977 THR A CA 1
ATOM 7609 C C . THR A 1 977 ? -2.625 -32.482 25.293 1.00 34.50 977 THR A C 1
ATOM 7611 O O . THR A 1 977 ? -2.594 -31.908 24.217 1.00 34.50 977 THR A O 1
ATOM 7614 N N . ASN A 1 978 ? -2.009 -32.025 26.384 1.00 35.44 978 ASN A N 1
ATOM 7615 C CA . ASN A 1 978 ? -0.789 -31.227 26.331 1.00 35.44 978 ASN A CA 1
ATOM 7616 C C . ASN A 1 978 ? 0.350 -32.181 26.681 1.00 35.44 978 ASN A C 1
ATOM 7618 O O . ASN A 1 978 ? 0.512 -32.522 27.847 1.00 35.44 978 ASN A O 1
ATOM 7622 N N . ASP A 1 979 ? 0.999 -32.714 25.647 1.00 39.12 979 ASP A N 1
ATOM 7623 C CA . ASP A 1 979 ? 2.372 -33.240 25.640 1.00 39.12 979 ASP A CA 1
ATOM 7624 C C . ASP A 1 979 ? 2.577 -33.960 24.299 1.00 39.12 979 ASP A C 1
ATOM 7626 O O . ASP A 1 979 ? 2.366 -35.168 24.177 1.00 39.12 979 ASP A O 1
ATOM 7630 N N . VAL A 1 980 ? 2.966 -33.209 23.267 1.00 41.19 980 VAL A N 1
ATOM 7631 C CA . VAL A 1 980 ? 3.691 -33.776 22.118 1.00 41.19 980 VAL A CA 1
ATOM 7632 C C . VAL A 1 980 ? 4.929 -32.921 21.868 1.00 41.19 980 VAL A C 1
ATOM 7634 O O . VAL A 1 980 ? 5.149 -32.371 20.798 1.00 41.19 980 VAL A O 1
ATOM 7637 N N . ALA A 1 981 ? 5.761 -32.847 22.900 1.00 40.41 981 ALA A N 1
ATOM 7638 C CA . ALA A 1 981 ? 7.200 -32.861 22.725 1.00 40.41 981 ALA A CA 1
ATOM 7639 C C . ALA A 1 981 ? 7.648 -34.328 22.843 1.00 40.41 981 ALA A C 1
ATOM 7641 O O . ALA A 1 981 ? 8.153 -34.724 23.881 1.00 40.41 981 ALA A O 1
ATOM 7642 N N . ASP A 1 982 ? 7.325 -35.169 21.850 1.00 41.03 982 ASP A N 1
ATOM 7643 C CA . ASP A 1 982 ? 8.111 -36.364 21.499 1.00 41.03 982 ASP A CA 1
ATOM 7644 C C . ASP A 1 982 ? 7.472 -37.175 20.356 1.00 41.03 982 ASP A C 1
ATOM 7646 O O . ASP A 1 982 ? 6.262 -37.382 20.263 1.00 41.03 982 ASP A O 1
ATOM 7650 N N . ALA A 1 983 ? 8.329 -37.649 19.459 1.00 49.66 983 ALA A N 1
ATOM 7651 C CA . ALA A 1 983 ? 8.004 -38.281 18.190 1.00 49.66 983 ALA A CA 1
ATOM 7652 C C . ALA A 1 983 ? 7.274 -39.643 18.313 1.00 49.66 983 ALA A C 1
ATOM 7654 O O . ALA A 1 983 ? 7.923 -40.653 18.576 1.00 49.66 983 ALA A O 1
ATOM 7655 N N . GLN A 1 984 ? 5.953 -39.694 18.045 1.00 54.72 984 GLN A N 1
ATOM 7656 C CA . GLN A 1 984 ? 5.228 -40.761 17.299 1.00 54.72 984 GLN A CA 1
ATOM 7657 C C . GLN A 1 984 ? 3.689 -40.574 17.317 1.00 54.72 984 GLN A C 1
ATOM 7659 O O . GLN A 1 984 ? 3.069 -40.550 18.375 1.00 54.72 984 GLN A O 1
ATOM 7664 N N . LEU A 1 985 ? 3.050 -40.565 16.133 1.00 56.25 985 LEU A N 1
ATOM 7665 C CA . LEU A 1 985 ? 1.596 -40.357 15.925 1.00 56.25 985 LEU A CA 1
ATOM 7666 C C . LEU A 1 985 ? 0.682 -41.430 16.559 1.00 56.25 985 LEU A C 1
ATOM 7668 O O . LEU A 1 985 ? -0.490 -41.179 16.831 1.00 56.25 985 LEU A O 1
ATOM 7672 N N . VAL A 1 986 ? 1.193 -42.645 16.781 1.00 61.09 986 VAL A N 1
ATOM 7673 C CA . VAL A 1 986 ? 0.474 -43.739 17.451 1.00 61.09 986 VAL A CA 1
ATOM 7674 C C . VAL A 1 986 ? 1.467 -44.466 18.358 1.00 61.09 986 VAL A C 1
ATOM 7676 O O . VAL A 1 986 ? 2.364 -45.132 17.842 1.00 61.09 986 VAL A O 1
ATOM 7679 N N . PRO A 1 987 ? 1.339 -44.378 19.692 1.00 57.00 987 PRO A N 1
ATOM 7680 C CA . PRO A 1 987 ? 2.285 -45.029 20.588 1.00 57.00 987 PRO A CA 1
ATOM 7681 C C . PRO A 1 987 ? 2.170 -46.561 20.491 1.00 57.00 987 PRO A C 1
ATOM 7683 O O . PRO A 1 987 ? 1.064 -47.087 20.327 1.00 57.00 987 PRO A O 1
ATOM 7686 N N . PRO A 1 988 ? 3.272 -47.318 20.633 1.00 54.50 988 PRO A N 1
ATOM 7687 C CA . PRO A 1 988 ? 3.218 -48.774 20.612 1.00 54.50 988 PRO A CA 1
ATOM 7688 C C . PRO A 1 988 ? 2.308 -49.313 21.732 1.00 54.50 988 PRO A C 1
ATOM 7690 O O . PRO A 1 988 ? 2.540 -49.086 22.919 1.00 54.50 988 PRO A O 1
ATOM 7693 N N . GLY A 1 989 ? 1.248 -50.037 21.354 1.00 64.88 989 GLY A N 1
ATOM 7694 C CA . GLY A 1 989 ? 0.232 -50.550 22.276 1.00 64.88 989 GLY A CA 1
ATOM 7695 C C . GLY A 1 989 ? -0.731 -51.551 21.626 1.00 64.88 989 GLY A C 1
ATOM 7696 O O . GLY A 1 989 ? -0.812 -51.667 20.405 1.00 64.88 989 GLY A O 1
ATOM 7697 N N . LEU A 1 990 ? -1.461 -52.316 22.445 1.00 56.44 990 LEU A N 1
ATOM 7698 C CA . LEU A 1 990 ? -2.392 -53.344 21.967 1.00 56.44 990 LEU A CA 1
ATOM 7699 C C . LEU A 1 990 ? -3.770 -52.731 21.647 1.00 56.44 990 LEU A C 1
ATOM 7701 O O . LEU A 1 990 ? -4.579 -52.499 22.547 1.00 56.44 990 LEU A O 1
ATOM 7705 N N . TYR A 1 991 ? -4.055 -52.498 20.366 1.00 70.88 991 TYR A N 1
ATOM 7706 C CA . TYR A 1 991 ? -5.341 -51.973 19.895 1.00 70.88 991 TYR A CA 1
ATOM 7707 C C . TYR A 1 991 ? -6.338 -53.104 19.626 1.00 70.88 991 TYR A C 1
ATOM 7709 O O . TYR A 1 991 ? -6.044 -54.042 18.888 1.00 70.88 991 TYR A O 1
ATOM 7717 N N . ARG A 1 992 ? -7.529 -53.041 20.239 1.00 66.06 992 ARG A N 1
ATOM 7718 C CA . ARG A 1 992 ? -8.531 -54.125 20.169 1.00 66.06 992 ARG A CA 1
ATOM 7719 C C . ARG A 1 992 ? -9.536 -53.973 19.027 1.00 66.06 992 ARG A C 1
ATOM 7721 O O . ARG A 1 992 ? -10.184 -54.951 18.665 1.00 66.06 992 ARG A O 1
ATOM 7728 N N . ASN A 1 993 ? -9.686 -52.776 18.468 1.00 69.06 993 ASN A N 1
ATOM 7729 C CA . ASN A 1 993 ? -10.470 -52.525 17.263 1.00 69.06 993 ASN A CA 1
ATOM 7730 C C . ASN A 1 993 ? -9.897 -51.318 16.502 1.00 69.06 993 ASN A C 1
ATOM 7732 O O . ASN A 1 993 ? -9.264 -50.445 17.095 1.00 69.06 993 ASN A O 1
ATOM 7736 N N . TYR A 1 994 ? -10.152 -51.259 15.193 1.00 63.41 994 TYR A N 1
ATOM 7737 C CA . TYR A 1 994 ? -9.706 -50.148 14.348 1.00 63.41 994 TYR A CA 1
ATOM 7738 C C . TYR A 1 994 ? -10.297 -48.794 14.776 1.00 63.41 994 TYR A C 1
ATOM 7740 O O . TYR A 1 994 ? -9.659 -47.767 14.584 1.00 63.41 994 TYR A O 1
ATOM 7748 N N . GLY A 1 995 ? -11.470 -48.770 15.420 1.00 66.88 995 GLY A N 1
ATOM 7749 C CA . GLY A 1 995 ? -12.086 -47.538 15.922 1.00 66.88 995 GLY A CA 1
ATOM 7750 C C . GLY A 1 995 ? -11.303 -46.861 17.053 1.00 66.88 995 GLY A C 1
ATOM 7751 O O . GLY A 1 995 ? -11.339 -45.640 17.159 1.00 66.88 995 GLY A O 1
ATOM 7752 N N . ASP A 1 996 ? -10.585 -47.622 17.885 1.00 64.69 996 ASP A N 1
ATOM 7753 C CA . ASP A 1 996 ? -9.687 -47.089 18.920 1.00 64.69 996 ASP A CA 1
ATOM 7754 C C . ASP A 1 996 ? -8.430 -46.462 18.299 1.00 64.69 996 ASP A C 1
ATOM 7756 O O . ASP A 1 996 ? -7.908 -45.484 18.829 1.00 64.69 996 ASP A O 1
ATOM 7760 N N . ILE A 1 997 ? -7.968 -47.008 17.168 1.00 65.50 997 ILE A N 1
ATOM 7761 C CA . ILE A 1 997 ? -6.850 -46.457 16.393 1.00 65.50 997 ILE A CA 1
ATOM 7762 C C . ILE A 1 997 ? -7.299 -45.158 15.714 1.00 65.50 997 ILE A C 1
ATOM 7764 O O . ILE A 1 997 ? -6.664 -44.127 15.905 1.00 65.50 997 ILE A O 1
ATOM 7768 N N . TYR A 1 998 ? -8.437 -45.165 15.010 1.00 66.25 998 TYR A N 1
ATOM 7769 C CA . TYR A 1 998 ? -8.961 -43.974 14.330 1.00 66.25 998 TYR A CA 1
ATOM 7770 C C . TYR A 1 998 ? -9.310 -42.832 15.288 1.00 66.25 998 TYR A C 1
ATOM 7772 O O . TYR A 1 998 ? -9.052 -41.681 14.964 1.00 66.25 998 TYR A O 1
ATOM 7780 N N . ARG A 1 999 ? -9.829 -43.122 16.491 1.00 67.31 999 ARG A N 1
ATOM 7781 C CA . ARG A 1 999 ? -10.067 -42.089 17.516 1.00 67.31 999 ARG A CA 1
ATOM 7782 C C . ARG A 1 999 ? -8.788 -41.434 18.032 1.00 67.31 999 ARG A C 1
ATOM 7784 O O . ARG A 1 999 ? -8.855 -40.296 18.468 1.00 67.31 999 ARG A O 1
ATOM 7791 N N . ARG A 1 1000 ? -7.655 -42.143 18.016 1.00 65.31 1000 ARG A N 1
ATOM 7792 C CA . ARG A 1 1000 ? -6.353 -41.587 18.418 1.00 65.31 1000 ARG A CA 1
ATOM 7793 C C . ARG A 1 1000 ? -5.607 -40.914 17.269 1.00 65.31 1000 ARG A C 1
ATOM 7795 O O . ARG A 1 1000 ? -4.812 -40.032 17.532 1.00 65.31 1000 ARG A O 1
ATOM 7802 N N . LEU A 1 1001 ? -5.880 -41.325 16.031 1.00 62.41 1001 LEU A N 1
ATOM 7803 C CA . LEU A 1 1001 ? -5.411 -40.661 14.812 1.00 62.41 1001 LEU A CA 1
ATOM 7804 C C . LEU A 1 1001 ? -6.242 -39.425 14.439 1.00 62.41 1001 LEU A C 1
ATOM 7806 O O . LEU A 1 1001 ? -5.858 -38.699 13.528 1.00 62.41 1001 LEU A O 1
ATOM 7810 N N . ALA A 1 1002 ? -7.373 -39.184 15.110 1.00 61.03 1002 ALA A N 1
ATOM 7811 C CA . ALA A 1 1002 ? -8.145 -37.950 14.995 1.00 61.03 1002 ALA A CA 1
ATOM 7812 C C . ALA A 1 1002 ? -7.387 -36.807 15.696 1.00 61.03 1002 ALA A C 1
ATOM 7814 O O . ALA A 1 1002 ? -7.758 -36.377 16.782 1.00 61.03 1002 ALA A O 1
ATOM 7815 N N . LEU A 1 1003 ? -6.271 -36.412 15.084 1.00 56.00 1003 LEU A N 1
ATOM 7816 C CA . LEU A 1 1003 ? -5.312 -35.406 15.546 1.00 56.00 1003 LEU A CA 1
ATOM 7817 C C . LEU A 1 1003 ? -5.503 -34.058 14.843 1.00 56.00 1003 LEU A C 1
ATOM 7819 O O . LEU A 1 1003 ? -4.777 -33.116 15.121 1.00 56.00 1003 LEU A O 1
ATOM 7823 N N . VAL A 1 1004 ? -6.431 -34.000 13.888 1.00 54.69 1004 VAL A N 1
ATOM 7824 C CA . VAL A 1 1004 ? -6.668 -32.831 13.048 1.00 54.69 1004 VAL A CA 1
ATOM 7825 C C . VAL A 1 1004 ? -7.884 -32.109 13.602 1.00 54.69 1004 VAL A C 1
ATOM 7827 O O . VAL A 1 1004 ? -8.989 -32.669 13.612 1.00 54.69 1004 VAL A O 1
ATOM 7830 N N . ASP A 1 1005 ? -7.664 -30.889 14.081 1.00 58.84 1005 ASP A N 1
ATOM 7831 C CA . ASP A 1 1005 ? -8.741 -29.964 14.402 1.00 58.84 1005 ASP A CA 1
ATOM 7832 C C . ASP A 1 1005 ? -9.624 -29.769 13.171 1.00 58.84 1005 ASP A C 1
ATOM 7834 O O . ASP A 1 1005 ? -9.160 -29.742 12.030 1.00 58.84 1005 ASP A O 1
ATOM 7838 N N . TRP A 1 1006 ? -10.934 -29.716 13.383 1.00 64.12 1006 TRP A N 1
ATOM 7839 C CA . TRP A 1 1006 ? -11.893 -29.666 12.290 1.00 64.12 1006 TRP A CA 1
ATOM 7840 C C . TRP A 1 1006 ? -12.936 -28.591 12.543 1.00 64.12 1006 TRP A C 1
ATOM 7842 O O . TRP A 1 1006 ? -13.403 -28.393 13.662 1.00 64.12 1006 TRP A O 1
ATOM 7852 N N . HIS A 1 1007 ? -13.323 -27.928 11.459 1.00 70.56 1007 HIS A N 1
ATOM 7853 C CA . HIS A 1 1007 ? -14.326 -26.874 11.467 1.00 70.56 1007 HIS A CA 1
ATOM 7854 C C . HIS A 1 1007 ? -15.723 -27.422 11.799 1.00 70.56 1007 HIS A C 1
ATOM 7856 O O . HIS A 1 1007 ? -16.273 -28.240 11.048 1.00 70.56 1007 HIS A O 1
ATOM 7862 N N . ASP A 1 1008 ? -16.306 -26.971 12.914 1.00 73.00 1008 ASP A N 1
ATOM 7863 C CA . ASP A 1 1008 ? -17.711 -27.204 13.258 1.00 73.00 1008 ASP A CA 1
ATOM 7864 C C . ASP A 1 1008 ? -18.540 -25.934 12.974 1.00 73.00 1008 ASP A C 1
ATOM 7866 O O . ASP A 1 1008 ? -18.556 -25.001 13.775 1.00 73.00 1008 ASP A O 1
ATOM 7870 N N . PRO A 1 1009 ? -19.330 -25.893 11.889 1.00 67.62 1009 PRO A N 1
ATOM 7871 C CA . PRO A 1 1009 ? -20.171 -24.748 11.551 1.00 67.62 1009 PRO A CA 1
ATOM 7872 C C . PRO A 1 1009 ? -21.331 -24.543 12.540 1.00 67.62 1009 PRO A C 1
ATOM 7874 O O . PRO A 1 1009 ? -22.152 -23.646 12.358 1.00 67.62 1009 PRO A O 1
ATOM 7877 N N . THR A 1 1010 ? -21.446 -25.372 13.587 1.00 64.56 1010 THR A N 1
ATOM 7878 C CA . THR A 1 1010 ? -22.495 -25.260 14.610 1.00 64.56 1010 THR A CA 1
ATOM 7879 C C . THR A 1 1010 ? -22.026 -24.766 15.959 1.00 64.56 1010 THR A C 1
ATOM 7881 O O . THR A 1 1010 ? -22.869 -24.359 16.757 1.00 64.56 1010 THR A O 1
ATOM 7884 N N . THR A 1 1011 ? -20.717 -24.726 16.202 1.00 58.28 1011 THR A N 1
ATOM 7885 C CA . THR A 1 1011 ? -20.164 -24.050 17.381 1.00 58.28 1011 THR A CA 1
ATOM 7886 C C . THR A 1 1011 ? -20.202 -22.528 17.224 1.00 58.28 1011 THR A C 1
ATOM 7888 O O . THR A 1 1011 ? -20.343 -21.833 18.225 1.00 58.28 1011 THR A O 1
ATOM 7891 N N . ASN A 1 1012 ? -20.222 -22.026 15.980 1.00 48.25 1012 ASN A N 1
ATOM 7892 C CA . ASN A 1 1012 ? -20.240 -20.594 15.639 1.00 48.25 1012 ASN A CA 1
ATOM 7893 C C . ASN A 1 1012 ? -21.604 -20.081 15.124 1.00 48.25 1012 ASN A C 1
ATOM 7895 O O . ASN A 1 1012 ? -21.693 -18.981 14.580 1.00 48.25 1012 ASN A O 1
ATOM 7899 N N . TYR A 1 1013 ? -22.690 -20.854 15.261 1.00 40.38 1013 TYR A N 1
ATOM 7900 C CA . TYR A 1 1013 ? -23.992 -20.436 14.733 1.00 40.38 1013 TYR A CA 1
ATOM 7901 C C . TYR A 1 1013 ? -24.676 -19.378 15.618 1.00 40.38 1013 TYR A C 1
ATOM 7903 O O . TYR A 1 1013 ? -25.324 -19.706 16.615 1.00 40.38 1013 TYR A O 1
ATOM 7911 N N . GLN A 1 1014 ? -24.604 -18.111 15.201 1.00 45.34 1014 GLN A N 1
ATOM 7912 C CA . GLN A 1 1014 ? -25.637 -17.111 15.483 1.00 45.34 1014 GLN A CA 1
ATOM 7913 C C . GLN A 1 1014 ? -26.603 -17.050 14.285 1.00 45.34 1014 GLN A C 1
ATOM 7915 O O . GLN A 1 1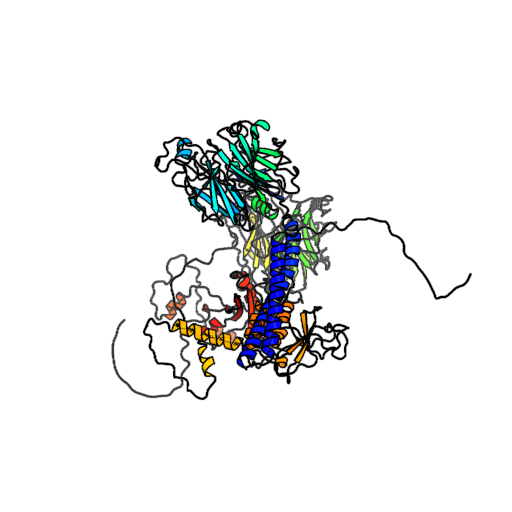014 ? -26.136 -17.105 13.145 1.00 45.34 1014 GLN A O 1
ATOM 7920 N N . PRO A 1 1015 ? -27.935 -16.978 14.492 1.00 38.25 1015 PRO A N 1
ATOM 7921 C CA . PRO A 1 1015 ? -28.871 -16.791 13.388 1.00 38.25 1015 PRO A CA 1
ATOM 7922 C C . PRO A 1 1015 ? -28.515 -15.488 12.660 1.00 38.25 1015 PRO A C 1
ATOM 7924 O O . PRO A 1 1015 ? -28.509 -14.442 13.306 1.00 38.25 1015 PRO A O 1
ATOM 7927 N N . PRO A 1 1016 ? -28.185 -15.532 11.360 1.00 36.69 1016 PRO A N 1
ATOM 7928 C CA . PRO A 1 1016 ? -27.831 -14.328 10.634 1.00 36.69 1016 PRO A CA 1
ATOM 7929 C C . PRO A 1 1016 ? -29.074 -13.460 10.490 1.00 36.69 1016 PRO A C 1
ATOM 7931 O O . PRO A 1 1016 ? -30.118 -13.929 10.022 1.00 36.69 1016 PRO A O 1
ATOM 7934 N N . ASP A 1 1017 ? -28.946 -12.189 10.858 1.00 38.97 1017 ASP A N 1
ATOM 7935 C CA . ASP A 1 1017 ? -29.805 -11.167 10.284 1.00 38.97 1017 ASP A CA 1
ATOM 7936 C C . ASP A 1 1017 ? -29.569 -11.168 8.772 1.00 38.97 1017 ASP A C 1
ATOM 7938 O O . ASP A 1 1017 ? -28.439 -11.248 8.291 1.00 38.97 1017 ASP A O 1
ATOM 7942 N N . SER A 1 1018 ? -30.652 -11.126 8.002 1.00 40.34 1018 SER A N 1
ATOM 7943 C CA . SER A 1 1018 ? -30.673 -11.248 6.539 1.00 40.34 1018 SER A CA 1
ATOM 7944 C C . SER A 1 1018 ? -30.030 -10.069 5.782 1.00 40.34 1018 SER A C 1
ATOM 7946 O O . SER A 1 1018 ? -30.450 -9.757 4.667 1.00 40.34 1018 SER A O 1
ATOM 7948 N N . HIS A 1 1019 ? -29.064 -9.378 6.391 1.00 43.34 1019 HIS A N 1
ATOM 7949 C CA . HIS A 1 1019 ? -28.698 -8.001 6.067 1.00 43.34 1019 HIS A CA 1
ATOM 7950 C C . HIS A 1 1019 ? -27.190 -7.740 5.919 1.00 43.34 1019 HIS A C 1
ATOM 7952 O O . HIS A 1 1019 ? -26.824 -6.607 5.621 1.00 43.34 1019 HIS A O 1
ATOM 7958 N N . ILE A 1 1020 ? -26.318 -8.745 6.061 1.00 46.66 1020 ILE A N 1
ATOM 7959 C CA . ILE A 1 1020 ? -24.887 -8.577 5.750 1.00 46.66 1020 ILE A CA 1
ATOM 7960 C C . ILE A 1 1020 ? -24.721 -8.624 4.227 1.00 46.66 1020 ILE A C 1
ATOM 7962 O O . ILE A 1 1020 ? -25.066 -9.624 3.594 1.00 46.66 1020 ILE A O 1
ATOM 7966 N N . ALA A 1 1021 ? -24.252 -7.525 3.637 1.00 49.16 1021 ALA A N 1
ATOM 7967 C CA . ALA A 1 1021 ? -23.894 -7.442 2.225 1.00 49.16 1021 ALA A CA 1
ATOM 7968 C C . ALA A 1 1021 ? -22.400 -7.745 2.056 1.00 49.16 1021 ALA A C 1
ATOM 7970 O O . ALA A 1 1021 ? -21.600 -7.371 2.908 1.00 49.16 1021 ALA A O 1
ATOM 7971 N N . SER A 1 1022 ? -22.034 -8.402 0.953 1.00 52.03 1022 SER A N 1
ATOM 7972 C CA . SER A 1 1022 ? -20.630 -8.506 0.546 1.00 52.03 1022 SER A CA 1
ATOM 7973 C C . SER A 1 1022 ? -20.111 -7.099 0.245 1.00 52.03 1022 SER A C 1
ATOM 7975 O O . SER A 1 1022 ? -20.812 -6.324 -0.409 1.00 52.03 1022 SER A O 1
ATOM 7977 N N . THR A 1 1023 ? -18.926 -6.761 0.751 1.00 53.59 1023 THR A N 1
ATOM 7978 C CA . THR A 1 1023 ? -18.226 -5.499 0.453 1.00 53.59 1023 THR A CA 1
ATOM 7979 C C . THR A 1 1023 ? -17.618 -5.492 -0.946 1.00 53.59 1023 THR A C 1
ATOM 7981 O O . THR A 1 1023 ? -17.223 -4.438 -1.432 1.00 53.59 1023 THR A O 1
ATOM 7984 N N . ASP A 1 1024 ? -17.566 -6.660 -1.584 1.00 65.38 1024 ASP A N 1
ATOM 7985 C CA . ASP A 1 1024 ? -17.042 -6.851 -2.923 1.00 65.38 1024 ASP A CA 1
ATOM 7986 C C . ASP A 1 1024 ? -18.169 -6.778 -3.963 1.00 65.38 1024 ASP A C 1
ATOM 7988 O O . ASP A 1 1024 ? -19.169 -7.508 -3.891 1.00 65.38 1024 ASP A O 1
ATOM 7992 N N . GLU A 1 1025 ? -18.018 -5.871 -4.928 1.00 65.94 1025 GLU A N 1
ATOM 7993 C CA . GLU A 1 1025 ? -19.012 -5.642 -5.970 1.00 65.94 1025 GLU A CA 1
ATOM 7994 C C . GLU A 1 1025 ? -19.139 -6.819 -6.949 1.00 65.94 1025 GLU A C 1
ATOM 7996 O O . GLU A 1 1025 ? -20.259 -7.091 -7.402 1.00 65.94 1025 GLU A O 1
ATOM 8001 N N . ASP A 1 1026 ? -18.057 -7.552 -7.207 1.00 75.62 1026 ASP A N 1
ATOM 8002 C CA . ASP A 1 1026 ? -18.014 -8.699 -8.119 1.00 75.62 1026 ASP A CA 1
ATOM 8003 C C . ASP A 1 1026 ? -18.542 -9.973 -7.450 1.00 75.62 1026 ASP A C 1
ATOM 8005 O O . ASP A 1 1026 ? -19.198 -10.812 -8.080 1.00 75.62 1026 ASP A O 1
ATOM 8009 N N . PHE A 1 1027 ? -18.325 -10.106 -6.139 1.00 80.88 1027 PHE A N 1
ATOM 8010 C CA . PHE A 1 1027 ? -18.740 -11.266 -5.351 1.00 80.88 1027 PHE A CA 1
ATOM 8011 C C . PHE A 1 1027 ? -19.920 -10.949 -4.432 1.00 80.88 1027 PHE A C 1
ATOM 8013 O O . PHE A 1 1027 ? -19.833 -11.049 -3.207 1.00 80.88 1027 PHE A O 1
ATOM 8020 N N . ARG A 1 1028 ? -21.079 -10.640 -5.030 1.00 84.38 1028 ARG A N 1
ATOM 8021 C CA . ARG A 1 1028 ? -22.347 -10.408 -4.312 1.00 84.38 1028 ARG A CA 1
ATOM 8022 C C . ARG A 1 1028 ? -23.510 -11.230 -4.852 1.00 84.38 1028 ARG A C 1
ATOM 8024 O O . ARG A 1 1028 ? -23.592 -11.553 -6.037 1.00 84.38 1028 ARG A O 1
ATOM 8031 N N . VAL A 1 1029 ? -24.472 -11.546 -3.984 1.00 87.69 1029 VAL A N 1
ATOM 8032 C CA . VAL A 1 1029 ? -25.700 -12.238 -4.404 1.00 87.69 1029 VAL A CA 1
ATOM 8033 C C . VAL A 1 1029 ? -26.490 -11.318 -5.328 1.00 87.69 1029 VAL A C 1
ATOM 8035 O O . VAL A 1 1029 ? -26.889 -10.224 -4.943 1.00 87.69 1029 VAL A O 1
ATOM 8038 N N . THR A 1 1030 ? -26.760 -11.765 -6.545 1.00 89.94 1030 THR A N 1
ATOM 8039 C CA . THR A 1 1030 ? -27.538 -11.010 -7.534 1.00 89.94 1030 THR A CA 1
ATOM 8040 C C . THR A 1 1030 ? -28.972 -11.522 -7.619 1.00 89.94 1030 THR A C 1
ATOM 8042 O O . THR A 1 1030 ? -29.898 -10.726 -7.779 1.00 89.94 1030 THR A O 1
ATOM 8045 N N . TYR A 1 1031 ? -29.197 -12.829 -7.434 1.00 92.56 1031 TYR A N 1
ATOM 8046 C CA . TYR A 1 1031 ? -30.525 -13.432 -7.552 1.00 92.56 1031 TYR A CA 1
ATOM 8047 C C . TYR A 1 1031 ? -30.908 -14.348 -6.385 1.00 92.56 1031 TYR A C 1
ATOM 8049 O O . TYR A 1 1031 ? -30.148 -15.210 -5.940 1.00 92.56 1031 TYR A O 1
ATOM 8057 N N . HIS A 1 1032 ? -32.167 -14.231 -5.969 1.00 91.56 1032 HIS A N 1
ATOM 8058 C CA . HIS A 1 1032 ? -32.877 -15.214 -5.155 1.00 91.56 1032 HIS A CA 1
ATOM 8059 C C . HIS A 1 1032 ? -33.735 -16.113 -6.056 1.00 91.56 1032 HIS A C 1
ATOM 8061 O O . HIS A 1 1032 ? -34.475 -15.624 -6.915 1.00 91.56 1032 HIS A O 1
ATOM 8067 N N . ILE A 1 1033 ? -33.637 -17.435 -5.877 1.00 91.88 1033 ILE A N 1
ATOM 8068 C CA . ILE A 1 1033 ? -34.233 -18.427 -6.781 1.00 91.88 1033 ILE A CA 1
ATOM 8069 C C . ILE A 1 1033 ? -35.090 -19.437 -6.017 1.00 91.88 1033 ILE A C 1
ATOM 8071 O O . ILE A 1 1033 ? -34.670 -19.990 -5.004 1.00 91.88 1033 ILE A O 1
ATOM 8075 N N . TRP A 1 1034 ? -36.258 -19.764 -6.575 1.00 90.00 1034 TRP A N 1
ATOM 8076 C CA . TRP A 1 1034 ? -37.145 -20.836 -6.113 1.00 90.00 1034 TRP A CA 1
ATOM 8077 C C . TRP A 1 1034 ? -37.336 -21.901 -7.192 1.00 90.00 1034 TRP A C 1
ATOM 8079 O O . TRP A 1 1034 ? -37.496 -21.591 -8.380 1.00 90.00 1034 TRP A O 1
ATOM 8089 N N . LYS A 1 1035 ? -37.369 -23.167 -6.771 1.00 88.06 1035 LYS A N 1
ATOM 8090 C CA . LYS A 1 1035 ? -37.532 -24.331 -7.649 1.00 88.06 1035 LYS A CA 1
ATOM 8091 C C . LYS A 1 1035 ? -38.881 -24.323 -8.382 1.00 88.06 1035 LYS A C 1
ATOM 8093 O O . LYS A 1 1035 ? -39.883 -23.823 -7.850 1.00 88.06 1035 LYS A O 1
ATOM 8098 N N . PRO A 1 1036 ? -38.953 -24.931 -9.581 1.00 83.69 1036 PRO A N 1
ATOM 8099 C CA . PRO A 1 1036 ? -40.214 -25.103 -10.292 1.00 83.69 1036 PRO A CA 1
ATOM 8100 C C . PRO A 1 1036 ? -41.246 -25.829 -9.415 1.00 83.69 1036 PRO A C 1
ATOM 8102 O O . PRO A 1 1036 ? -40.987 -26.911 -8.894 1.00 83.69 1036 PRO A O 1
ATOM 8105 N N . GLY A 1 1037 ? -42.426 -25.229 -9.240 1.00 72.94 1037 GLY A N 1
ATOM 8106 C CA . GLY A 1 1037 ? -43.517 -25.824 -8.457 1.00 72.94 1037 GLY A CA 1
ATOM 8107 C C . GLY A 1 1037 ? -43.375 -25.719 -6.933 1.00 72.94 1037 GLY A C 1
ATOM 8108 O O . GLY A 1 1037 ? -44.098 -26.417 -6.221 1.00 72.94 1037 GLY A O 1
ATOM 8109 N N . SER A 1 1038 ? -42.482 -24.862 -6.423 1.00 72.00 1038 SER A N 1
ATOM 8110 C CA . SER A 1 1038 ? -42.363 -24.611 -4.983 1.00 72.00 1038 SER A CA 1
ATOM 8111 C C . SER A 1 1038 ? -43.700 -24.168 -4.368 1.00 72.00 1038 SER A C 1
ATOM 8113 O O . SER A 1 1038 ? -44.337 -23.226 -4.842 1.00 72.00 1038 SER A O 1
ATOM 8115 N N . LYS A 1 1039 ? -44.135 -24.861 -3.305 1.00 65.06 1039 LYS A N 1
ATOM 8116 C CA . LYS A 1 1039 ? -45.383 -24.562 -2.576 1.00 65.06 1039 LYS A CA 1
ATOM 8117 C C . LYS A 1 1039 ? -45.242 -23.393 -1.598 1.00 65.06 1039 LYS A C 1
ATOM 8119 O O . LYS A 1 1039 ? -46.253 -22.915 -1.091 1.00 65.06 1039 LYS A O 1
ATOM 8124 N N . THR A 1 1040 ? -44.012 -22.979 -1.300 1.00 64.06 1040 THR A N 1
ATOM 8125 C CA . THR A 1 1040 ? -43.704 -21.917 -0.331 1.00 64.06 1040 THR A CA 1
ATOM 8126 C C . THR A 1 1040 ? -43.674 -20.531 -0.969 1.00 64.06 1040 THR A C 1
ATOM 8128 O O . THR A 1 1040 ? -43.855 -19.547 -0.263 1.00 64.06 1040 THR A O 1
ATOM 8131 N N . TYR A 1 1041 ? -43.524 -20.444 -2.293 1.00 76.94 1041 TYR A N 1
ATOM 8132 C CA . TYR A 1 1041 ? -43.440 -19.172 -3.004 1.00 76.94 1041 TYR A CA 1
ATOM 8133 C C . TYR A 1 1041 ? -44.818 -18.519 -3.208 1.00 76.94 1041 TYR A C 1
ATOM 8135 O O . TYR A 1 1041 ? -45.697 -19.086 -3.868 1.00 76.94 1041 TYR A O 1
ATOM 8143 N N . LYS A 1 1042 ? -44.985 -17.281 -2.725 1.00 74.69 1042 LYS A N 1
ATOM 8144 C CA . LYS A 1 1042 ? -46.085 -16.375 -3.099 1.00 74.69 1042 LYS A CA 1
ATOM 8145 C C . LYS A 1 1042 ? -45.508 -15.054 -3.605 1.00 74.69 1042 LYS A C 1
ATOM 8147 O O . LYS A 1 1042 ? -44.638 -14.482 -2.977 1.00 74.69 1042 LYS A O 1
ATOM 8152 N N . LYS A 1 1043 ? -46.023 -14.503 -4.707 1.00 71.31 1043 LYS A N 1
ATOM 8153 C CA . LYS A 1 1043 ? -45.466 -13.274 -5.315 1.00 71.31 1043 LYS A CA 1
ATOM 8154 C C . LYS A 1 1043 ? -45.415 -12.064 -4.364 1.00 71.31 1043 LYS A C 1
ATOM 8156 O O . LYS A 1 1043 ? -44.509 -11.254 -4.473 1.00 71.31 1043 LYS A O 1
ATOM 8161 N N . THR A 1 1044 ? -46.376 -11.948 -3.448 1.00 67.00 1044 THR A N 1
ATOM 8162 C CA . THR A 1 1044 ? -46.457 -10.864 -2.450 1.00 67.00 1044 THR A CA 1
ATOM 8163 C C . THR A 1 1044 ? -45.644 -11.127 -1.182 1.00 67.00 1044 THR A C 1
ATOM 8165 O O . THR A 1 1044 ? -45.430 -10.205 -0.410 1.00 67.00 1044 THR A O 1
ATOM 8168 N N . ASP A 1 1045 ? -45.257 -12.381 -0.944 1.00 71.12 1045 ASP A N 1
ATOM 8169 C CA . ASP A 1 1045 ? -44.479 -12.833 0.212 1.00 71.12 1045 ASP A CA 1
ATOM 8170 C C . ASP A 1 1045 ? -43.734 -14.118 -0.197 1.00 71.12 1045 ASP A C 1
ATOM 8172 O O . ASP A 1 1045 ? -44.248 -15.232 -0.025 1.00 71.12 1045 ASP A O 1
ATOM 8176 N N . PRO A 1 1046 ? -42.592 -13.980 -0.891 1.00 68.81 1046 PRO A N 1
ATOM 8177 C CA . PRO A 1 1046 ? -41.957 -15.096 -1.588 1.00 68.81 1046 PRO A CA 1
ATOM 8178 C C . PRO A 1 1046 ? -41.329 -16.134 -0.648 1.00 68.81 1046 PRO A C 1
ATOM 8180 O O . PRO A 1 1046 ? -40.989 -17.225 -1.108 1.00 68.81 1046 PRO A O 1
ATOM 8183 N N . GLY A 1 1047 ? -41.239 -15.845 0.656 1.00 73.75 1047 GLY A N 1
ATOM 8184 C CA . GLY A 1 1047 ? -40.589 -16.706 1.642 1.00 73.75 1047 GLY A CA 1
ATOM 8185 C C . GLY A 1 1047 ? -39.088 -16.880 1.378 1.00 73.75 1047 GLY A C 1
ATOM 8186 O O . GLY A 1 1047 ? -38.492 -16.169 0.570 1.00 73.75 1047 GLY A O 1
ATOM 8187 N N . SER A 1 1048 ? -38.454 -17.841 2.053 1.00 76.19 1048 SER A N 1
ATOM 8188 C CA . SER A 1 1048 ? -37.022 -18.118 1.868 1.00 76.19 1048 SER A CA 1
ATOM 8189 C C . SER A 1 1048 ? -36.740 -18.743 0.489 1.00 76.19 1048 SER A C 1
ATOM 8191 O O . SER A 1 1048 ? -37.453 -19.675 0.101 1.00 76.19 1048 SER A O 1
ATOM 8193 N N . PRO A 1 1049 ? -35.722 -18.268 -0.254 1.00 85.88 1049 PRO A N 1
ATOM 8194 C CA . PRO A 1 1049 ? -35.329 -18.856 -1.535 1.00 85.88 1049 PRO A CA 1
ATOM 8195 C C . PRO A 1 1049 ? -34.694 -20.242 -1.380 1.00 85.88 1049 PRO A C 1
ATOM 8197 O O . PRO A 1 1049 ? -34.033 -20.521 -0.381 1.00 85.88 1049 PRO A O 1
ATOM 8200 N N . ASP A 1 1050 ? -34.870 -21.089 -2.400 1.00 84.94 1050 ASP A N 1
ATOM 8201 C CA . ASP A 1 1050 ? -34.224 -22.405 -2.511 1.00 84.94 1050 ASP A CA 1
ATOM 8202 C C . ASP A 1 1050 ? -32.730 -22.283 -2.856 1.00 84.94 1050 ASP A C 1
ATOM 8204 O O . ASP A 1 1050 ? -31.937 -23.135 -2.461 1.00 84.94 1050 ASP A O 1
ATOM 8208 N N . PHE A 1 1051 ? -32.355 -21.259 -3.632 1.00 89.25 1051 PHE A N 1
ATOM 8209 C CA . PHE A 1 1051 ? -30.968 -20.970 -3.993 1.00 89.25 1051 PHE A CA 1
ATOM 8210 C C . PHE A 1 1051 ? -30.696 -19.465 -3.990 1.00 89.25 1051 PHE A C 1
ATOM 8212 O O . PHE A 1 1051 ? -31.564 -18.663 -4.344 1.00 89.25 1051 PHE A O 1
ATOM 8219 N N . ARG A 1 1052 ? -29.465 -19.098 -3.636 1.00 90.69 1052 ARG A N 1
ATOM 8220 C CA . ARG A 1 1052 ? -28.913 -17.746 -3.758 1.00 90.69 1052 ARG A CA 1
ATOM 8221 C C . ARG A 1 1052 ? -27.773 -17.807 -4.763 1.00 90.69 1052 ARG A C 1
ATOM 8223 O O . ARG A 1 1052 ? -26.919 -18.685 -4.641 1.00 90.69 1052 ARG A O 1
ATOM 8230 N N . VAL A 1 1053 ? -27.819 -16.948 -5.776 1.00 93.12 1053 VAL A N 1
ATOM 8231 C CA . VAL A 1 1053 ? -26.846 -16.935 -6.872 1.00 93.12 1053 VAL A CA 1
ATOM 8232 C C . VAL A 1 1053 ? -26.110 -15.605 -6.900 1.00 93.12 1053 VAL A C 1
ATOM 8234 O O . VAL A 1 1053 ? -26.758 -14.561 -6.925 1.00 93.12 1053 VAL A O 1
ATOM 8237 N N . ALA A 1 1054 ? -24.781 -15.664 -6.923 1.00 92.19 1054 ALA A N 1
ATOM 8238 C CA . ALA A 1 1054 ? -23.898 -14.566 -7.303 1.00 92.19 1054 ALA A CA 1
ATOM 8239 C C . ALA A 1 1054 ? -23.498 -14.756 -8.772 1.00 92.19 1054 ALA A C 1
ATOM 8241 O O . ALA A 1 1054 ? -23.192 -15.876 -9.179 1.00 92.19 1054 ALA A O 1
ATOM 8242 N N . VAL A 1 1055 ? -23.567 -13.703 -9.584 1.00 92.44 1055 VAL A N 1
ATOM 8243 C CA . VAL A 1 1055 ? -23.205 -13.767 -11.011 1.00 92.44 1055 VAL A CA 1
ATOM 8244 C C . VAL A 1 1055 ? -21.841 -13.124 -11.167 1.00 92.44 1055 VAL A C 1
ATOM 8246 O O . VAL A 1 1055 ? -21.697 -11.977 -10.768 1.00 92.44 1055 VAL A O 1
ATOM 8249 N N . VAL A 1 1056 ? -20.886 -13.857 -11.738 1.00 90.31 1056 VAL A N 1
ATOM 8250 C CA . VAL A 1 1056 ? -19.480 -13.447 -11.849 1.00 90.31 1056 VAL A CA 1
ATOM 8251 C C . VAL A 1 1056 ? -19.088 -13.387 -13.323 1.00 90.31 1056 VAL A C 1
ATOM 8253 O O . VAL A 1 1056 ? -19.398 -14.312 -14.082 1.00 90.31 1056 VAL A O 1
ATOM 8256 N N . ASN A 1 1057 ? -18.409 -12.314 -13.727 1.00 88.62 1057 ASN A N 1
ATOM 8257 C CA . ASN A 1 1057 ? -17.848 -12.182 -15.068 1.00 88.62 1057 ASN A CA 1
ATOM 8258 C C . ASN A 1 1057 ? -16.495 -12.907 -15.134 1.00 88.62 1057 ASN A C 1
ATOM 8260 O O . ASN A 1 1057 ? -15.502 -12.431 -14.596 1.00 88.62 1057 ASN A O 1
ATOM 8264 N N . GLY A 1 1058 ? -16.439 -14.045 -15.829 1.00 84.75 1058 GLY A N 1
ATOM 8265 C CA . GLY A 1 1058 ? -15.241 -14.888 -15.873 1.00 84.75 1058 GLY A CA 1
ATOM 8266 C C . GLY A 1 1058 ? -14.037 -14.286 -16.610 1.00 84.75 1058 GLY A C 1
ATOM 8267 O O . GLY A 1 1058 ? -12.950 -14.843 -16.508 1.00 84.75 1058 GLY A O 1
ATOM 8268 N N . ARG A 1 1059 ? -14.204 -13.181 -17.357 1.00 79.56 1059 ARG A N 1
ATOM 8269 C CA . ARG A 1 1059 ? -13.099 -12.508 -18.073 1.00 79.56 1059 ARG A CA 1
ATOM 8270 C C . ARG A 1 1059 ? -12.543 -11.290 -17.342 1.00 79.56 1059 ARG A C 1
ATOM 8272 O O . ARG A 1 1059 ? -11.398 -10.932 -17.589 1.00 79.56 1059 ARG A O 1
ATOM 8279 N N . GLY A 1 1060 ? -13.366 -10.645 -16.515 1.00 75.12 1060 GLY A N 1
ATOM 8280 C CA . GLY A 1 1060 ? -12.997 -9.439 -15.766 1.00 75.12 1060 GLY A CA 1
ATOM 8281 C C . GLY A 1 1060 ? -12.620 -9.714 -14.313 1.00 75.12 1060 GLY A C 1
ATOM 8282 O O . GLY A 1 1060 ? -11.881 -8.935 -13.725 1.00 75.12 1060 GLY A O 1
ATOM 8283 N N . THR A 1 1061 ? -13.086 -10.830 -13.752 1.00 80.50 1061 THR A N 1
ATOM 8284 C CA . THR A 1 1061 ? -12.882 -11.166 -12.343 1.00 80.50 1061 THR A CA 1
ATOM 8285 C C . THR A 1 1061 ? -11.926 -12.353 -12.219 1.00 80.50 1061 THR A C 1
ATOM 8287 O O . THR A 1 1061 ? -12.124 -13.401 -12.842 1.00 80.50 1061 THR A O 1
ATOM 8290 N N . THR A 1 1062 ? -10.877 -12.198 -11.412 1.00 78.44 1062 THR A N 1
ATOM 8291 C CA . THR A 1 1062 ? -9.912 -13.261 -11.101 1.00 78.44 1062 THR A CA 1
ATOM 8292 C C . THR A 1 1062 ? -10.489 -14.262 -10.091 1.00 78.44 1062 THR A C 1
ATOM 8294 O O . THR A 1 1062 ? -11.627 -14.144 -9.631 1.00 78.44 1062 THR A O 1
ATOM 8297 N N . VAL A 1 1063 ? -9.732 -15.316 -9.767 1.00 77.19 1063 VAL A N 1
ATOM 8298 C CA . VAL A 1 1063 ? -10.157 -16.297 -8.757 1.00 77.19 1063 VAL A CA 1
ATOM 8299 C C . VAL A 1 1063 ? -10.328 -15.584 -7.406 1.00 77.19 1063 VAL A C 1
ATOM 8301 O O . VAL A 1 1063 ? -9.388 -14.916 -6.979 1.00 77.19 1063 VAL A O 1
ATOM 8304 N N . PRO A 1 1064 ? -11.481 -15.729 -6.721 1.00 75.06 1064 PRO A N 1
ATOM 8305 C CA . PRO A 1 1064 ? -11.737 -15.020 -5.472 1.00 75.06 1064 PRO A CA 1
ATOM 8306 C C . PRO A 1 1064 ? -10.716 -15.388 -4.398 1.00 75.06 1064 PRO A C 1
ATOM 8308 O O . PRO A 1 1064 ? -10.466 -16.573 -4.149 1.00 75.06 1064 PRO A O 1
ATOM 8311 N N . ALA A 1 1065 ? -10.196 -14.374 -3.712 1.00 75.19 1065 ALA A N 1
ATOM 8312 C CA . ALA A 1 1065 ? -9.444 -14.550 -2.482 1.00 75.19 1065 ALA A CA 1
ATOM 8313 C C . ALA A 1 1065 ? -10.328 -15.195 -1.401 1.00 75.19 1065 ALA A C 1
ATOM 8315 O O . ALA A 1 1065 ? -11.562 -15.098 -1.418 1.00 75.19 1065 ALA A O 1
ATOM 8316 N N . LEU A 1 1066 ? -9.694 -15.840 -0.420 1.00 66.25 1066 LEU A N 1
ATOM 8317 C CA . LEU A 1 1066 ? -10.410 -16.480 0.686 1.00 66.25 1066 LEU A CA 1
ATOM 8318 C C . LEU A 1 1066 ? -11.277 -15.475 1.460 1.00 66.25 1066 LEU A C 1
ATOM 8320 O O . LEU A 1 1066 ? -12.379 -15.822 1.874 1.00 66.25 1066 LEU A O 1
ATOM 8324 N N . GLU A 1 1067 ? -10.821 -14.228 1.583 1.00 59.69 1067 GLU A N 1
ATOM 8325 C CA . GLU A 1 1067 ? -11.549 -13.126 2.222 1.00 59.69 1067 GLU A CA 1
ATOM 8326 C C . GLU A 1 1067 ? -12.844 -12.779 1.478 1.00 59.69 1067 GLU A C 1
ATOM 8328 O O . GLU A 1 1067 ? -13.915 -12.766 2.082 1.00 59.69 1067 GLU A O 1
ATOM 8333 N N . GLN A 1 1068 ? -12.776 -12.594 0.155 1.00 68.69 1068 GLN A N 1
ATOM 8334 C CA . GLN A 1 1068 ? -13.941 -12.323 -0.699 1.00 68.69 1068 GLN A CA 1
ATOM 8335 C C . GLN A 1 1068 ? -14.948 -13.480 -0.636 1.00 68.69 1068 GLN A C 1
ATOM 8337 O O . GLN A 1 1068 ? -16.164 -13.278 -0.574 1.00 68.69 1068 GLN A O 1
ATOM 8342 N N . MET A 1 1069 ? -14.440 -14.716 -0.592 1.00 77.88 1069 MET A N 1
ATOM 8343 C CA . MET A 1 1069 ? -15.272 -15.905 -0.458 1.00 77.88 1069 MET A CA 1
ATOM 8344 C C . MET A 1 1069 ? -15.921 -16.018 0.923 1.00 77.88 1069 MET A C 1
ATOM 8346 O O . MET A 1 1069 ? -17.100 -16.368 1.018 1.00 77.88 1069 MET A O 1
ATOM 8350 N N . SER A 1 1070 ? -15.169 -15.727 1.986 1.00 70.06 1070 SER A N 1
ATOM 8351 C CA . SER A 1 1070 ? -15.671 -15.728 3.361 1.00 70.06 1070 SER A CA 1
ATOM 8352 C C . SER A 1 1070 ? -16.751 -14.668 3.527 1.00 70.06 1070 SER A C 1
ATOM 8354 O O . SER A 1 1070 ? -17.850 -14.998 3.966 1.00 70.06 1070 SER A O 1
ATOM 8356 N N . ALA A 1 1071 ? -16.504 -13.443 3.052 1.00 69.44 1071 ALA A N 1
ATOM 8357 C CA . ALA A 1 1071 ? -17.470 -12.349 3.068 1.00 69.44 1071 ALA A CA 1
ATOM 8358 C C . ALA A 1 1071 ? -18.772 -12.737 2.349 1.00 69.44 1071 ALA A C 1
ATOM 8360 O O . ALA A 1 1071 ? -19.864 -12.596 2.904 1.00 69.44 1071 ALA A O 1
ATOM 8361 N N . LEU A 1 1072 ? -18.682 -13.326 1.150 1.00 79.31 1072 LEU A N 1
ATOM 8362 C CA . LEU A 1 1072 ? -19.854 -13.820 0.425 1.00 79.31 1072 LEU A CA 1
ATOM 8363 C C . LEU A 1 1072 ? -20.579 -14.947 1.184 1.00 79.31 1072 LEU A C 1
ATOM 8365 O O . LEU A 1 1072 ? -21.810 -14.953 1.256 1.00 79.31 1072 LEU A O 1
ATOM 8369 N N . MET A 1 1073 ? -19.850 -15.902 1.764 1.00 79.56 1073 MET A N 1
ATOM 8370 C CA . MET A 1 1073 ? -20.419 -17.016 2.532 1.00 79.56 1073 MET A CA 1
ATOM 8371 C C . MET A 1 1073 ? -21.043 -16.570 3.860 1.00 79.56 1073 MET A C 1
ATOM 8373 O O . MET A 1 1073 ? -22.012 -17.179 4.319 1.00 79.56 1073 MET A O 1
ATOM 8377 N N . GLU A 1 1074 ? -20.554 -15.494 4.463 1.00 72.56 1074 GLU A N 1
ATOM 8378 C CA . GLU A 1 1074 ? -21.127 -14.885 5.662 1.00 72.56 1074 GLU A CA 1
ATOM 8379 C C . GLU A 1 1074 ? -22.490 -14.251 5.396 1.00 72.56 1074 GLU A C 1
ATOM 8381 O O . GLU A 1 1074 ? -23.373 -14.342 6.251 1.00 72.56 1074 GLU A O 1
ATOM 8386 N N . THR A 1 1075 ? -22.722 -13.741 4.180 1.00 70.62 1075 THR A N 1
ATOM 8387 C CA . THR A 1 1075 ? -24.055 -13.274 3.761 1.00 70.62 1075 THR A CA 1
ATOM 8388 C C . THR A 1 1075 ? -25.090 -14.407 3.651 1.00 70.62 1075 THR A C 1
ATOM 8390 O O . THR A 1 1075 ? -26.295 -14.154 3.538 1.00 70.62 1075 THR A O 1
ATOM 8393 N N . MET A 1 1076 ? -24.662 -15.680 3.658 1.00 79.19 1076 MET A N 1
ATOM 8394 C CA . MET A 1 1076 ? -25.563 -16.822 3.494 1.00 79.19 1076 MET A CA 1
ATOM 8395 C C . MET A 1 1076 ? -26.218 -17.218 4.815 1.00 79.19 1076 MET A C 1
ATOM 8397 O O . MET A 1 1076 ? -25.533 -17.421 5.824 1.00 79.19 1076 MET A O 1
ATOM 8401 N N . PRO A 1 1077 ? -27.548 -17.433 4.826 1.00 74.19 1077 PRO A N 1
ATOM 8402 C CA . PRO A 1 1077 ? -28.192 -17.929 6.015 1.00 74.19 1077 PRO A CA 1
ATOM 8403 C C . PRO A 1 1077 ? -27.771 -19.361 6.291 1.00 74.19 1077 PRO A C 1
ATOM 8405 O O . PRO A 1 1077 ? -27.535 -20.161 5.385 1.00 74.19 1077 PRO A O 1
ATOM 8408 N N . TYR A 1 1078 ? -27.747 -19.678 7.573 1.00 74.12 1078 TYR A N 1
ATOM 8409 C CA . TYR A 1 1078 ? -27.533 -21.032 8.032 1.00 74.12 1078 TYR A CA 1
ATOM 8410 C C . TYR A 1 1078 ? -28.745 -21.909 7.705 1.00 74.12 1078 TYR A C 1
ATOM 8412 O O . TYR A 1 1078 ? -29.863 -21.660 8.163 1.00 74.12 1078 TYR A O 1
ATOM 8420 N N . ASP A 1 1079 ? -28.504 -22.948 6.919 1.00 75.56 1079 ASP A N 1
ATOM 8421 C CA . ASP A 1 1079 ? -29.468 -23.948 6.484 1.00 75.56 1079 ASP A CA 1
ATOM 8422 C C . ASP A 1 1079 ? -28.834 -25.342 6.645 1.00 75.56 1079 ASP A C 1
ATOM 8424 O O . ASP A 1 1079 ? -28.223 -25.871 5.714 1.00 75.56 1079 ASP A O 1
ATOM 8428 N N . PRO A 1 1080 ? -28.887 -25.930 7.855 1.00 78.69 1080 PRO A N 1
ATOM 8429 C CA . PRO A 1 1080 ? -28.193 -27.172 8.149 1.00 78.69 1080 PRO A CA 1
ATOM 8430 C C . PRO A 1 1080 ? -28.793 -28.332 7.346 1.00 78.69 1080 PRO A C 1
ATOM 8432 O O . PRO A 1 1080 ? -30.020 -28.461 7.237 1.00 78.69 1080 PRO A O 1
ATOM 8435 N N . PRO A 1 1081 ? -27.960 -29.265 6.859 1.00 78.81 1081 PRO A N 1
ATOM 8436 C CA . PRO A 1 1081 ? -28.455 -30.385 6.088 1.00 78.81 1081 PRO A CA 1
ATOM 8437 C C . PRO A 1 1081 ? -29.238 -31.329 7.007 1.00 78.81 1081 PRO A C 1
ATOM 8439 O O . PRO A 1 1081 ? -28.950 -31.475 8.199 1.00 78.81 1081 PRO A O 1
ATOM 8442 N N . ARG A 1 1082 ? -30.244 -32.017 6.453 1.00 78.25 1082 ARG A N 1
ATOM 8443 C CA . ARG A 1 1082 ? -31.077 -32.930 7.246 1.00 78.25 1082 ARG A CA 1
ATOM 8444 C C . ARG A 1 1082 ? -30.225 -33.991 7.950 1.00 78.25 1082 ARG A C 1
ATOM 8446 O O . ARG A 1 1082 ? -29.345 -34.605 7.347 1.00 78.25 1082 ARG A O 1
ATOM 8453 N N . ALA A 1 1083 ? -30.531 -34.256 9.218 1.00 72.62 1083 ALA A N 1
ATOM 8454 C CA . ALA A 1 1083 ? -29.758 -35.184 10.046 1.00 72.62 1083 ALA A CA 1
ATOM 8455 C C . ALA A 1 1083 ? -29.709 -36.624 9.486 1.00 72.62 1083 ALA A C 1
ATOM 8457 O O . ALA A 1 1083 ? -28.728 -37.341 9.715 1.00 72.62 1083 ALA A O 1
ATOM 8458 N N . ASP A 1 1084 ? -30.746 -37.030 8.746 1.00 78.06 1084 ASP A N 1
ATOM 8459 C CA . ASP A 1 1084 ? -30.909 -38.331 8.088 1.00 78.06 1084 ASP A CA 1
ATOM 8460 C C . ASP A 1 1084 ? -30.339 -38.392 6.658 1.00 78.06 1084 ASP A C 1
ATOM 8462 O O . ASP A 1 1084 ? -30.334 -39.466 6.054 1.00 78.06 1084 ASP A O 1
ATOM 8466 N N . ALA A 1 1085 ? -29.827 -37.281 6.117 1.00 77.94 1085 ALA A N 1
ATOM 8467 C CA . ALA A 1 1085 ? -29.210 -37.252 4.795 1.00 77.94 1085 ALA A CA 1
ATOM 8468 C C . ALA A 1 1085 ? -27.900 -38.063 4.751 1.00 77.94 1085 ALA A C 1
ATOM 8470 O O . ALA A 1 1085 ? -27.189 -38.206 5.751 1.00 77.94 1085 ALA A O 1
ATOM 8471 N N . GLN A 1 1086 ? -27.561 -38.589 3.570 1.00 80.50 1086 GLN A N 1
ATOM 8472 C CA . GLN A 1 1086 ? -26.280 -39.271 3.359 1.00 80.50 1086 GLN A CA 1
ATOM 8473 C C . GLN A 1 1086 ? -25.109 -38.288 3.491 1.00 80.50 1086 GLN A C 1
ATOM 8475 O O . GLN A 1 1086 ? -25.260 -37.110 3.174 1.00 80.50 1086 GLN A O 1
ATOM 8480 N N . LEU A 1 1087 ? -23.930 -38.779 3.893 1.00 77.06 1087 LEU A N 1
ATOM 8481 C CA . LEU A 1 1087 ? -22.729 -37.956 4.089 1.00 77.06 1087 LEU A CA 1
ATOM 8482 C C . LEU A 1 1087 ? -22.440 -37.046 2.891 1.00 77.06 1087 LEU A C 1
ATOM 8484 O O . LEU A 1 1087 ? -22.308 -35.841 3.054 1.00 77.06 1087 LEU A O 1
ATOM 8488 N N . TYR A 1 1088 ? -22.429 -37.609 1.682 1.00 78.31 1088 TYR A N 1
ATOM 8489 C CA . TYR A 1 1088 ? -22.174 -36.837 0.468 1.00 78.31 1088 TYR A CA 1
ATOM 8490 C C . TYR A 1 1088 ? -23.195 -35.708 0.264 1.00 78.31 1088 TYR A C 1
ATOM 8492 O O . TYR A 1 1088 ? -22.841 -34.618 -0.167 1.00 78.31 1088 TYR A O 1
ATOM 8500 N N . GLN A 1 1089 ? -24.464 -35.922 0.629 1.00 77.62 1089 GLN A N 1
ATOM 8501 C CA . GLN A 1 1089 ? -25.468 -34.859 0.582 1.00 77.62 1089 GLN A CA 1
ATOM 8502 C C . GLN A 1 1089 ? -25.190 -33.792 1.644 1.00 77.62 1089 GLN A C 1
ATOM 8504 O O . GLN A 1 1089 ? -25.262 -32.610 1.337 1.00 77.62 1089 GLN A O 1
ATOM 8509 N N . LYS A 1 1090 ? -24.821 -34.179 2.866 1.00 80.31 1090 LYS A N 1
ATOM 8510 C CA . LYS A 1 1090 ? -24.469 -33.218 3.921 1.00 80.31 1090 LYS A CA 1
ATOM 8511 C C . LYS A 1 1090 ? -23.265 -32.357 3.544 1.00 80.31 1090 LYS A C 1
ATOM 8513 O O . LYS A 1 1090 ? -23.308 -31.155 3.764 1.00 80.31 1090 LYS A O 1
ATOM 8518 N N . LEU A 1 1091 ? -22.249 -32.950 2.917 1.00 78.00 1091 LEU A N 1
ATOM 8519 C CA . LEU A 1 1091 ? -21.079 -32.227 2.414 1.00 78.00 1091 LEU A CA 1
ATOM 8520 C C . LEU A 1 1091 ? -21.432 -31.320 1.227 1.00 78.00 1091 LEU A C 1
ATOM 8522 O O . LEU A 1 1091 ? -21.018 -30.172 1.184 1.00 78.00 1091 LEU A O 1
ATOM 8526 N N . ARG A 1 1092 ? -22.255 -31.804 0.289 1.00 79.94 1092 ARG A N 1
ATOM 8527 C CA . ARG A 1 1092 ? -22.653 -31.048 -0.911 1.00 79.94 1092 ARG A CA 1
ATOM 8528 C C . ARG A 1 1092 ? -23.577 -29.859 -0.625 1.00 79.94 1092 ARG A C 1
ATOM 8530 O O . ARG A 1 1092 ? -23.614 -28.907 -1.406 1.00 79.94 1092 ARG A O 1
ATOM 8537 N N . TRP A 1 1093 ? -24.424 -29.955 0.396 1.00 79.69 1093 TRP A N 1
ATOM 8538 C CA . TRP A 1 1093 ? -25.342 -28.875 0.772 1.00 79.69 1093 TRP A CA 1
ATOM 8539 C C . TRP A 1 1093 ? -24.742 -27.958 1.836 1.00 79.69 1093 TRP A C 1
ATOM 8541 O O . TRP A 1 1093 ? -25.053 -26.772 1.825 1.00 79.69 1093 TRP A O 1
ATOM 8551 N N . GLY A 1 1094 ? -23.849 -28.483 2.679 1.00 83.62 1094 GLY A N 1
ATOM 8552 C CA . GLY A 1 1094 ? -23.249 -27.733 3.775 1.00 83.62 1094 GLY A CA 1
ATOM 8553 C C . GLY A 1 1094 ? -24.293 -27.193 4.750 1.00 83.62 1094 GLY A C 1
ATOM 8554 O O . GLY A 1 1094 ? -25.458 -27.584 4.722 1.00 83.62 1094 GLY A O 1
ATOM 8555 N N . TYR A 1 1095 ? -23.837 -26.313 5.629 1.00 83.19 1095 TYR A N 1
ATOM 8556 C CA . TYR A 1 1095 ? -24.612 -25.572 6.618 1.00 83.19 1095 TYR A CA 1
ATOM 8557 C C . TYR A 1 1095 ? -24.880 -24.133 6.175 1.00 83.19 1095 TYR A C 1
ATOM 8559 O O . TYR A 1 1095 ? -25.826 -23.518 6.647 1.00 83.19 1095 TYR A O 1
ATOM 8567 N N . LYS A 1 1096 ? -24.077 -23.610 5.251 1.00 84.94 1096 LYS A N 1
ATOM 8568 C CA . LYS A 1 1096 ? -24.328 -22.400 4.463 1.00 84.94 1096 LYS A CA 1
ATOM 8569 C C . LYS A 1 1096 ? -23.965 -22.730 3.023 1.00 84.94 1096 LYS A C 1
ATOM 8571 O O . LYS A 1 1096 ? -23.039 -23.512 2.808 1.00 84.94 1096 LYS A O 1
ATOM 8576 N N . SER A 1 1097 ? -24.666 -22.173 2.039 1.00 88.25 1097 SER A N 1
ATOM 8577 C CA . SER A 1 1097 ? -24.263 -22.347 0.641 1.00 88.25 1097 SER A CA 1
ATOM 8578 C C . SER A 1 1097 ? -24.704 -21.209 -0.269 1.00 88.25 1097 SER A C 1
ATOM 8580 O O . SER A 1 1097 ? -25.799 -20.666 -0.119 1.00 88.25 1097 SER A O 1
ATOM 8582 N N . VAL A 1 1098 ? -23.855 -20.912 -1.251 1.00 90.06 1098 VAL A N 1
ATOM 8583 C CA . VAL A 1 1098 ? -24.099 -19.976 -2.352 1.00 90.06 1098 VAL A CA 1
ATOM 8584 C C . VAL A 1 1098 ? -23.754 -20.656 -3.677 1.00 90.06 1098 VAL A C 1
ATOM 8586 O O . VAL A 1 1098 ? -22.945 -21.586 -3.731 1.00 90.06 1098 VAL A O 1
ATOM 8589 N N . ILE A 1 1099 ? -24.400 -20.235 -4.761 1.00 93.12 1099 ILE A N 1
ATOM 8590 C CA . ILE A 1 1099 ? -24.055 -20.670 -6.115 1.00 93.12 1099 ILE A CA 1
ATOM 8591 C C . ILE A 1 1099 ? -23.400 -19.499 -6.845 1.00 93.12 1099 ILE A C 1
ATOM 8593 O O . ILE A 1 1099 ? -24.007 -18.441 -6.971 1.00 93.12 1099 ILE A O 1
ATOM 8597 N N . LEU A 1 1100 ? -22.195 -19.699 -7.365 1.00 92.81 1100 LEU A N 1
ATOM 8598 C CA . LEU A 1 1100 ? -21.580 -18.790 -8.322 1.00 92.81 1100 LEU A CA 1
ATOM 8599 C C . LEU A 1 1100 ? -22.011 -19.199 -9.728 1.00 92.81 1100 LEU A C 1
ATOM 8601 O O . LEU A 1 1100 ? -21.815 -20.344 -10.135 1.00 92.81 1100 LEU A O 1
ATOM 8605 N N . ALA A 1 1101 ? -22.620 -18.279 -10.460 1.00 94.44 1101 ALA A N 1
ATOM 8606 C CA . ALA A 1 1101 ? -22.893 -18.407 -11.880 1.00 94.44 1101 ALA A CA 1
ATOM 8607 C C . ALA A 1 1101 ? -21.815 -17.624 -12.636 1.00 94.44 1101 ALA A C 1
ATOM 8609 O O . ALA A 1 1101 ? -21.926 -16.410 -12.793 1.00 94.44 1101 ALA A O 1
ATOM 8610 N N . ILE A 1 1102 ? -20.764 -18.328 -13.047 1.00 92.44 1102 ILE A N 1
ATOM 8611 C CA . ILE A 1 1102 ? -19.623 -17.765 -13.769 1.00 92.44 1102 ILE A CA 1
ATOM 8612 C C . ILE A 1 1102 ? -19.992 -17.731 -15.246 1.00 92.44 1102 ILE A C 1
ATOM 8614 O O . ILE A 1 1102 ? -20.317 -18.770 -15.828 1.00 92.44 1102 ILE A O 1
ATOM 8618 N N . VAL A 1 1103 ? -19.986 -16.541 -15.835 1.00 89.94 1103 VAL A N 1
ATOM 8619 C CA . VAL A 1 1103 ? -20.341 -16.338 -17.238 1.00 89.94 1103 VAL A CA 1
ATOM 8620 C C . VAL A 1 1103 ? -19.079 -16.047 -18.036 1.00 89.94 1103 VAL A C 1
ATOM 8622 O O . VAL A 1 1103 ? -18.399 -15.060 -17.771 1.00 89.94 1103 VAL A O 1
ATOM 8625 N N . ASP A 1 1104 ? -18.792 -16.893 -19.023 1.00 86.19 1104 ASP A N 1
ATOM 8626 C CA . ASP A 1 1104 ? -17.697 -16.709 -19.978 1.00 86.19 1104 ASP A CA 1
ATOM 8627 C C . ASP A 1 1104 ? -18.230 -16.895 -21.405 1.00 86.19 1104 ASP A C 1
ATOM 8629 O O . ASP A 1 1104 ? -18.785 -17.941 -21.745 1.00 86.19 1104 ASP A O 1
ATOM 8633 N N . GLN A 1 1105 ? -18.146 -15.846 -22.230 1.00 78.19 1105 GLN A N 1
ATOM 8634 C CA . GLN A 1 1105 ? -18.645 -15.833 -23.618 1.00 78.19 1105 GLN A CA 1
ATOM 8635 C C . GLN A 1 1105 ? -20.100 -16.334 -23.776 1.00 78.19 1105 GLN A C 1
ATOM 8637 O O . GLN A 1 1105 ? -20.454 -17.016 -24.738 1.00 78.19 1105 GLN A O 1
ATOM 8642 N N . GLY A 1 1106 ? -20.968 -16.009 -22.810 1.00 69.94 1106 GLY A N 1
ATOM 8643 C CA . GLY A 1 1106 ? -22.377 -16.424 -22.802 1.00 69.94 1106 GLY A CA 1
ATOM 8644 C C . GLY A 1 1106 ? -22.622 -17.877 -22.371 1.00 69.94 1106 GLY A C 1
ATOM 8645 O O . GLY A 1 1106 ? -23.778 -18.304 -22.294 1.00 69.94 1106 GLY A O 1
ATOM 8646 N N . VAL A 1 1107 ? -21.570 -18.632 -22.045 1.00 80.81 1107 VAL A N 1
ATOM 8647 C CA . VAL A 1 1107 ? -21.668 -19.933 -21.378 1.00 80.81 1107 VAL A CA 1
ATOM 8648 C C . VAL A 1 1107 ? -21.718 -19.699 -19.873 1.00 80.81 1107 VAL A C 1
ATOM 8650 O O . VAL A 1 1107 ? -20.874 -19.005 -19.313 1.00 80.81 1107 VAL A O 1
ATOM 8653 N N . VAL A 1 1108 ? -22.730 -20.266 -19.214 1.00 89.88 1108 VAL A N 1
ATOM 8654 C CA . VAL A 1 1108 ? -22.914 -20.139 -17.764 1.00 89.88 1108 VAL A CA 1
ATOM 8655 C C . VAL A 1 1108 ? -22.491 -21.434 -17.079 1.00 89.88 1108 VAL A C 1
ATOM 8657 O O . VAL A 1 1108 ? -23.148 -22.465 -17.239 1.00 89.88 1108 VAL A O 1
ATOM 8660 N N . SER A 1 1109 ? -21.445 -21.351 -16.264 1.00 91.44 1109 SER A N 1
ATOM 8661 C CA . SER A 1 1109 ? -20.975 -22.426 -15.392 1.00 91.44 1109 SER A CA 1
ATOM 8662 C C . SER A 1 1109 ? -21.449 -22.180 -13.961 1.00 91.44 1109 SER A C 1
ATOM 8664 O O . SER A 1 1109 ? -21.264 -21.095 -13.413 1.00 91.44 1109 SER A O 1
ATOM 8666 N N . TYR A 1 1110 ? -22.070 -23.182 -13.335 1.00 91.62 1110 TYR A N 1
ATOM 8667 C CA . TYR A 1 1110 ? -22.569 -23.069 -11.962 1.00 91.62 1110 TYR A CA 1
ATOM 8668 C C . TYR A 1 1110 ? -21.652 -23.806 -10.989 1.00 91.62 1110 TYR A C 1
ATOM 8670 O O . TYR A 1 1110 ? -21.634 -25.037 -10.961 1.00 91.62 1110 TYR A O 1
ATOM 8678 N N . LEU A 1 1111 ? -20.958 -23.058 -10.137 1.00 89.62 1111 LEU A N 1
ATOM 8679 C CA . LEU A 1 1111 ? -20.170 -23.593 -9.033 1.00 89.62 1111 LEU A CA 1
ATOM 8680 C C . LEU A 1 1111 ? -20.952 -23.433 -7.731 1.00 89.62 1111 LEU A C 1
ATOM 8682 O O . LEU A 1 1111 ? -21.509 -22.375 -7.456 1.00 89.62 1111 LEU A O 1
ATOM 8686 N N . ARG A 1 1112 ? -21.009 -24.478 -6.904 1.00 88.88 1112 ARG A N 1
ATOM 8687 C CA . ARG A 1 1112 ? -21.563 -24.363 -5.553 1.00 88.88 1112 ARG A CA 1
ATOM 8688 C C . ARG A 1 1112 ? -20.442 -24.278 -4.545 1.00 88.88 1112 ARG A C 1
ATOM 8690 O O . ARG A 1 1112 ? -19.560 -25.129 -4.543 1.00 88.88 1112 ARG A O 1
ATOM 8697 N N . ILE A 1 1113 ? -20.598 -23.348 -3.619 1.00 88.69 1113 ILE A N 1
ATOM 8698 C CA . ILE A 1 1113 ? -19.719 -23.196 -2.473 1.00 88.69 1113 ILE A CA 1
ATOM 8699 C C . ILE A 1 1113 ? -20.560 -23.433 -1.229 1.00 88.69 1113 ILE A C 1
ATOM 8701 O O . ILE A 1 1113 ? -21.688 -22.943 -1.125 1.00 88.69 1113 ILE A O 1
ATOM 8705 N N . ALA A 1 1114 ? -20.064 -24.292 -0.344 1.00 87.62 1114 ALA A N 1
ATOM 8706 C CA . ALA A 1 1114 ? -20.793 -24.742 0.826 1.00 87.62 1114 ALA A CA 1
ATOM 8707 C C . ALA A 1 1114 ? -19.856 -24.873 2.027 1.00 87.62 1114 ALA A C 1
ATOM 8709 O O . ALA A 1 1114 ? -18.789 -25.471 1.922 1.00 87.62 1114 ALA A O 1
ATOM 8710 N N . ASP A 1 1115 ? -20.292 -24.349 3.167 1.00 84.44 1115 ASP A N 1
ATOM 8711 C CA .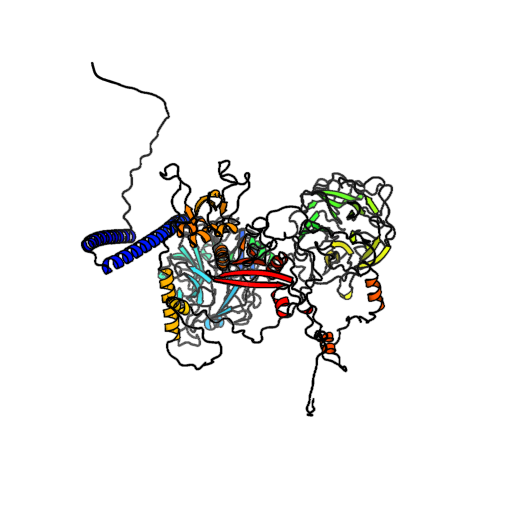 ASP A 1 1115 ? -19.615 -24.505 4.452 1.00 84.44 1115 ASP A CA 1
ATOM 8712 C C . ASP A 1 1115 ? -19.980 -25.878 5.037 1.00 84.44 1115 ASP A C 1
ATOM 8714 O O . ASP A 1 1115 ? -21.126 -26.105 5.433 1.00 84.44 1115 ASP A O 1
ATOM 8718 N N . ALA A 1 1116 ? -19.050 -26.832 5.026 1.00 81.12 1116 ALA A N 1
ATOM 8719 C CA . ALA A 1 1116 ? -19.314 -28.224 5.377 1.00 81.12 1116 ALA A CA 1
ATOM 8720 C C . ALA A 1 1116 ? -18.436 -28.723 6.535 1.00 81.12 1116 ALA A C 1
ATOM 8722 O O . ALA A 1 1116 ? -17.225 -28.544 6.560 1.00 81.12 1116 ALA A O 1
ATOM 8723 N N . ALA A 1 1117 ? -19.056 -29.457 7.464 1.00 75.62 1117 ALA A N 1
ATOM 8724 C CA . ALA A 1 1117 ? -18.407 -29.994 8.661 1.00 75.62 1117 ALA A CA 1
ATOM 8725 C C . ALA A 1 1117 ? -17.872 -31.420 8.441 1.00 75.62 1117 ALA A C 1
ATOM 8727 O O . ALA A 1 1117 ? -18.538 -32.395 8.809 1.00 75.62 1117 ALA A O 1
ATOM 8728 N N . PHE A 1 1118 ? -16.694 -31.580 7.832 1.00 72.19 1118 PHE A N 1
ATOM 8729 C CA . PHE A 1 1118 ? -16.178 -32.920 7.508 1.00 72.19 1118 PHE A CA 1
ATOM 8730 C C . PHE A 1 1118 ? -15.910 -33.769 8.764 1.00 72.19 1118 PHE A C 1
ATOM 8732 O O . PHE A 1 1118 ? -16.313 -34.931 8.829 1.00 72.19 1118 PHE A O 1
ATOM 8739 N N . GLY A 1 1119 ? -15.307 -33.175 9.801 1.00 69.31 1119 GLY A N 1
ATOM 8740 C CA . GLY A 1 1119 ? -14.961 -33.884 11.039 1.00 69.31 1119 GLY A CA 1
ATOM 8741 C C . GLY A 1 1119 ? -16.151 -34.222 11.947 1.00 69.31 1119 GLY A C 1
ATOM 8742 O O . GLY A 1 1119 ? -16.040 -35.092 12.815 1.00 69.31 1119 GLY A O 1
ATOM 8743 N N . ARG A 1 1120 ? -17.326 -33.620 11.708 1.00 71.75 1120 ARG A N 1
ATOM 8744 C CA . ARG A 1 1120 ? -18.548 -33.921 12.469 1.00 71.75 1120 ARG A CA 1
ATOM 8745 C C . ARG A 1 1120 ? -19.130 -35.290 12.128 1.00 71.75 1120 ARG A C 1
ATOM 8747 O O . ARG A 1 1120 ? -19.775 -35.930 12.963 1.00 71.75 1120 ARG A O 1
ATOM 8754 N N . GLU A 1 1121 ? -18.931 -35.749 10.898 1.00 70.12 1121 GLU A N 1
ATOM 8755 C CA . GLU A 1 1121 ? -19.447 -37.029 10.428 1.00 70.12 1121 GLU A CA 1
ATOM 8756 C C . GLU A 1 1121 ? -18.385 -38.117 10.616 1.00 70.12 1121 GLU A C 1
ATOM 8758 O O . GLU A 1 1121 ? -17.464 -38.299 9.823 1.00 70.12 1121 GLU A O 1
ATOM 8763 N N . LYS A 1 1122 ? -18.515 -38.879 11.702 1.00 67.50 1122 LYS A N 1
ATOM 8764 C CA . LYS A 1 1122 ? -17.544 -39.914 12.068 1.00 67.50 1122 LYS A CA 1
ATOM 8765 C C . LYS A 1 1122 ? -17.611 -41.120 11.125 1.00 67.50 1122 LYS A C 1
ATOM 8767 O O . LYS A 1 1122 ? -18.388 -42.048 11.341 1.00 67.50 1122 LYS A O 1
ATOM 8772 N N . LEU A 1 1123 ? -16.732 -41.144 10.124 1.00 62.69 1123 LEU A N 1
ATOM 8773 C CA . LEU A 1 1123 ? -16.599 -42.232 9.140 1.00 62.69 1123 LEU A CA 1
ATOM 8774 C C . LEU A 1 1123 ? -16.320 -43.610 9.767 1.00 62.69 1123 LEU A C 1
ATOM 8776 O O . LEU A 1 1123 ? -16.723 -44.641 9.229 1.00 62.69 1123 LEU A O 1
ATOM 8780 N N . TYR A 1 1124 ? -15.637 -43.633 10.914 1.00 64.06 1124 TYR A N 1
ATOM 8781 C CA . TYR A 1 1124 ? -15.231 -44.858 11.607 1.00 64.06 1124 TYR A CA 1
ATOM 8782 C C . TYR A 1 1124 ? -16.308 -45.420 12.549 1.00 64.06 1124 TYR A C 1
ATOM 8784 O O . TYR A 1 1124 ? -16.246 -46.592 12.932 1.00 64.06 1124 TYR A O 1
ATOM 8792 N N . GLU A 1 1125 ? -17.310 -44.621 12.928 1.00 63.41 1125 GLU A N 1
ATOM 8793 C CA . GLU A 1 1125 ? -18.445 -45.098 13.712 1.00 63.41 1125 GLU A CA 1
ATOM 8794 C C . GLU A 1 1125 ? -19.494 -45.657 12.751 1.00 63.41 1125 GLU A C 1
ATOM 8796 O O . GLU A 1 1125 ? -20.359 -44.947 12.240 1.00 63.41 1125 GLU A O 1
ATOM 8801 N N . ARG A 1 1126 ? -19.454 -46.974 12.505 1.00 51.56 1126 ARG A N 1
ATOM 8802 C CA . ARG A 1 1126 ? -20.603 -47.649 11.891 1.00 51.56 1126 ARG A CA 1
ATOM 8803 C C . ARG A 1 1126 ? -21.809 -47.410 12.794 1.00 51.56 1126 ARG A C 1
ATOM 8805 O O . ARG A 1 1126 ? -21.912 -48.040 13.847 1.00 51.56 1126 ARG A O 1
ATOM 8812 N N . LYS A 1 1127 ? -22.743 -46.547 12.373 1.00 54.06 1127 LYS A N 1
ATOM 8813 C CA . LYS A 1 1127 ? -24.097 -46.533 12.934 1.00 54.06 1127 LYS A CA 1
ATOM 8814 C C . LYS A 1 1127 ? -24.604 -47.963 12.823 1.00 54.06 1127 LYS A C 1
ATOM 8816 O O . LYS A 1 1127 ? -24.801 -48.470 11.718 1.00 54.06 1127 LYS A O 1
ATOM 8821 N N . GLY A 1 1128 ? -24.714 -48.639 13.966 1.00 46.19 1128 GLY A N 1
ATOM 8822 C CA . GLY A 1 1128 ? -25.281 -49.974 14.022 1.00 46.19 1128 GLY A CA 1
ATOM 8823 C C . GLY A 1 1128 ? -26.603 -49.927 13.278 1.00 46.19 1128 GLY A C 1
ATOM 8824 O O . GLY A 1 1128 ? -27.411 -49.030 13.532 1.00 46.19 1128 GLY A O 1
ATOM 8825 N N . ALA A 1 1129 ? -26.791 -50.837 12.321 1.00 41.62 1129 ALA A N 1
ATOM 8826 C CA . ALA A 1 1129 ? -28.101 -51.051 11.737 1.00 41.62 1129 ALA A CA 1
ATOM 8827 C C . ALA A 1 1129 ? -29.080 -51.135 12.911 1.00 41.62 1129 ALA A C 1
ATOM 8829 O O . ALA A 1 1129 ? -28.906 -51.977 13.799 1.00 41.62 1129 ALA A O 1
ATOM 8830 N N . GLY A 1 1130 ? -30.027 -50.191 12.970 1.00 44.44 1130 GLY A N 1
ATOM 8831 C CA . GLY A 1 1130 ? -31.050 -50.182 14.008 1.00 44.44 1130 GLY A CA 1
ATOM 8832 C C . GLY A 1 1130 ? -31.687 -51.570 14.087 1.00 44.44 1130 GLY A C 1
ATOM 8833 O O . GLY A 1 1130 ? -31.661 -52.287 13.084 1.00 44.44 1130 GLY A O 1
ATOM 8834 N N . PRO A 1 1131 ? -32.212 -51.984 15.252 1.00 40.56 1131 PRO A N 1
ATOM 8835 C CA . PRO A 1 1131 ? -32.674 -53.347 15.473 1.00 40.56 1131 PRO A CA 1
ATOM 8836 C C . PRO A 1 1131 ? -33.740 -53.710 14.434 1.00 40.56 1131 PRO A C 1
ATOM 8838 O O . PRO A 1 1131 ? -34.922 -53.407 14.582 1.00 40.56 1131 PRO A O 1
ATOM 8841 N N . GLY A 1 1132 ? -33.289 -54.354 13.357 1.00 36.72 1132 GLY A N 1
ATOM 8842 C CA . GLY A 1 1132 ? -34.128 -54.947 12.341 1.00 36.72 1132 GLY A CA 1
ATOM 8843 C C . GLY A 1 1132 ? -34.930 -56.026 13.034 1.00 36.72 1132 GLY A C 1
ATOM 8844 O O . GLY A 1 1132 ? -34.371 -56.959 13.615 1.00 36.72 1132 GLY A O 1
ATOM 8845 N N . GLY A 1 1133 ? -36.244 -55.831 13.045 1.00 36.00 1133 GLY A N 1
ATOM 8846 C CA . GLY A 1 1133 ? -37.182 -56.719 13.696 1.00 36.00 1133 GLY A CA 1
ATOM 8847 C C . GLY A 1 1133 ? -36.951 -58.181 13.320 1.00 36.00 1133 GLY A C 1
ATOM 8848 O O . GLY A 1 1133 ? -36.638 -58.529 12.184 1.00 36.00 1133 GLY A O 1
ATOM 8849 N N . LYS A 1 1134 ? -37.156 -59.045 14.315 1.00 40.25 1134 LYS A N 1
ATOM 8850 C CA . LYS A 1 1134 ? -37.361 -60.487 14.156 1.00 40.25 1134 LYS A CA 1
ATOM 8851 C C . LYS A 1 1134 ? -38.168 -60.814 12.890 1.00 40.25 1134 LYS A C 1
ATOM 8853 O O . LYS A 1 1134 ? -39.325 -60.411 12.803 1.00 40.25 1134 LYS A O 1
ATOM 8858 N N . ARG A 1 1135 ? -37.585 -61.633 12.007 1.00 33.34 1135 ARG A N 1
ATOM 8859 C CA . ARG A 1 1135 ? -38.183 -62.666 11.117 1.00 33.34 1135 ARG A CA 1
ATOM 8860 C C . ARG A 1 1135 ? -37.095 -63.028 10.091 1.00 33.34 1135 ARG A C 1
ATOM 8862 O O . ARG A 1 1135 ? -36.594 -62.133 9.440 1.00 33.34 1135 ARG A O 1
ATOM 8869 N N . GLY A 1 1136 ? -36.631 -64.250 9.864 1.00 32.62 1136 GLY A N 1
ATOM 8870 C CA . GLY A 1 1136 ? -36.994 -65.597 10.284 1.00 32.62 1136 GLY A CA 1
ATOM 8871 C C . GLY A 1 1136 ? -36.415 -66.566 9.236 1.00 32.62 1136 GLY A C 1
ATOM 8872 O O . GLY A 1 1136 ? -36.517 -66.288 8.048 1.00 32.62 1136 GLY A O 1
ATOM 8873 N N . GLY A 1 1137 ? -35.837 -67.689 9.679 1.00 31.56 1137 GLY A N 1
ATOM 8874 C CA . GLY A 1 1137 ? -35.403 -68.816 8.833 1.00 31.56 1137 GLY A CA 1
ATOM 8875 C C . GLY A 1 1137 ? -34.048 -68.647 8.131 1.00 31.56 1137 GLY A C 1
ATOM 8876 O O . GLY A 1 1137 ? -33.669 -67.543 7.789 1.00 31.56 1137 GLY A O 1
ATOM 8877 N N . PHE A 1 1138 ? -33.247 -69.665 7.819 1.00 31.98 1138 PHE A N 1
ATOM 8878 C CA . PHE A 1 1138 ? -33.129 -71.088 8.167 1.00 31.98 1138 PHE A CA 1
ATOM 8879 C C . PHE A 1 1138 ? -32.005 -71.611 7.234 1.00 31.98 1138 PHE A C 1
ATOM 8881 O O . PHE A 1 1138 ? -32.069 -71.290 6.054 1.00 31.98 1138 PHE A O 1
ATOM 8888 N N . ARG A 1 1139 ? -31.076 -72.473 7.703 1.00 33.59 1139 ARG A N 1
ATOM 8889 C CA . ARG A 1 1139 ? -30.102 -73.276 6.896 1.00 33.59 1139 ARG A CA 1
ATOM 8890 C C . ARG A 1 1139 ? -29.048 -72.477 6.100 1.00 33.59 1139 ARG A C 1
ATOM 8892 O O . ARG A 1 1139 ? -29.368 -71.566 5.370 1.00 33.59 1139 ARG A O 1
ATOM 8899 N N . GLY A 1 1140 ? -27.759 -72.795 6.102 1.00 32.09 1140 GLY A N 1
ATOM 8900 C CA . GLY A 1 1140 ? -26.996 -73.935 6.599 1.00 32.09 1140 GLY A CA 1
ATOM 8901 C C . GLY A 1 1140 ? -25.708 -74.036 5.765 1.00 32.09 1140 GLY A C 1
ATOM 8902 O O . GLY A 1 1140 ? -25.733 -73.708 4.586 1.00 32.09 1140 GLY A O 1
ATOM 8903 N N . GLY A 1 1141 ? -24.608 -74.520 6.351 1.00 32.53 1141 GLY A N 1
ATOM 8904 C CA . GLY A 1 1141 ? -23.484 -75.068 5.574 1.00 32.53 1141 GLY A CA 1
ATOM 8905 C C . GLY A 1 1141 ? -22.117 -74.392 5.736 1.00 32.53 1141 GLY A C 1
ATOM 8906 O O . GLY A 1 1141 ? -21.791 -73.460 5.024 1.00 32.53 1141 GLY A O 1
ATOM 8907 N N . ARG A 1 1142 ? -21.319 -74.968 6.647 1.00 35.78 1142 ARG A N 1
ATOM 8908 C CA . ARG A 1 1142 ? -19.904 -75.394 6.509 1.00 35.78 1142 ARG A CA 1
ATOM 8909 C C . ARG A 1 1142 ? -18.884 -74.535 5.725 1.00 35.78 1142 ARG A C 1
ATOM 8911 O O . ARG A 1 1142 ? -18.981 -74.407 4.516 1.00 35.78 1142 ARG A O 1
ATOM 8918 N N . GLY A 1 1143 ? -17.745 -74.288 6.391 1.00 33.94 1143 GLY A N 1
ATOM 8919 C CA . GLY A 1 1143 ? -16.395 -74.253 5.785 1.00 33.94 1143 GLY A CA 1
ATOM 8920 C C . GLY A 1 1143 ? -15.571 -73.035 6.219 1.00 33.94 1143 GLY A C 1
ATOM 8921 O O . GLY A 1 1143 ? -15.787 -71.953 5.711 1.00 33.94 1143 GLY A O 1
ATOM 8922 N N . ARG A 1 1144 ? -14.809 -73.098 7.323 1.00 37.00 1144 ARG A N 1
ATOM 8923 C CA . ARG A 1 1144 ? -13.352 -73.387 7.405 1.00 37.00 1144 ARG A CA 1
ATOM 8924 C C . ARG A 1 1144 ? -12.429 -72.443 6.603 1.00 37.00 1144 ARG A C 1
ATOM 8926 O O . ARG A 1 1144 ? -12.414 -72.511 5.386 1.00 37.00 1144 ARG A O 1
ATOM 8933 N N . GLY A 1 1145 ? -11.522 -71.775 7.333 1.00 33.66 1145 GLY A N 1
ATOM 8934 C CA . GLY A 1 1145 ? -10.193 -71.315 6.872 1.00 33.66 1145 GLY A CA 1
ATOM 8935 C C . GLY A 1 1145 ? -9.968 -69.811 7.086 1.00 33.66 1145 GLY A C 1
ATOM 8936 O O . GLY A 1 1145 ? -10.527 -69.026 6.344 1.00 33.66 1145 GLY A O 1
ATOM 8937 N N . ARG A 1 1146 ? -9.408 -69.351 8.217 1.00 35.56 1146 ARG A N 1
ATOM 8938 C CA . ARG A 1 1146 ? -7.973 -69.203 8.585 1.00 35.56 1146 ARG A CA 1
ATOM 8939 C C . ARG A 1 1146 ? -7.193 -68.128 7.802 1.00 35.56 1146 ARG A C 1
ATOM 8941 O O . ARG A 1 1146 ? -6.917 -68.331 6.630 1.00 35.56 1146 ARG A O 1
ATOM 8948 N N . GLY A 1 1147 ? -6.661 -67.165 8.570 1.00 33.34 1147 GLY A N 1
ATOM 8949 C CA . GLY A 1 1147 ? -5.429 -66.396 8.316 1.00 33.34 1147 GLY A CA 1
ATOM 8950 C C . GLY A 1 1147 ? -5.660 -65.088 7.556 1.00 33.34 1147 GLY A C 1
ATOM 8951 O O . GLY A 1 1147 ? -6.283 -65.125 6.511 1.00 33.34 1147 GLY A O 1
ATOM 8952 N N . ARG A 1 1148 ? -5.194 -63.922 7.996 1.00 35.06 1148 ARG A N 1
ATOM 8953 C CA . ARG A 1 1148 ? -4.264 -63.561 9.069 1.00 35.06 1148 ARG A CA 1
ATOM 8954 C C . ARG A 1 1148 ? -4.595 -62.145 9.524 1.00 35.06 1148 ARG A C 1
ATOM 8956 O O . ARG A 1 1148 ? -5.079 -61.386 8.658 1.00 35.06 1148 ARG A O 1
#

Secondary structure (DSSP, 8-state):
----------------------PPPPPPPPPHHHHHHHHHHHHHHHHHHHHHHHHHHHTTS--HHHHHHHHHHHHHHHHHHHHHHHHHHHHHHHHHHHHHHHHHHHHHTTS---EEEEEEEE---SSTTTSSBEEEEESSS-TTBEEESGGG--SB---STTS-EEEEEEEE-TTSS-EEEEEEE--TTTT--HHHHHHH---EEEEEEESSSSS--PPEEEE-S-TTBS--EEEEEEEETTTTEEEEEEEEEB--TT-TT--S---EEEEEEEESSSSS-PPPEEEE--SS--EEEEEEEETTEEEEEEE-TT-TTSSSSEEEEEESSTT--GGGSEEEES-HHHHHT-SS-EEEEEEEPPTT-TT-S-EEEEEEETTTTEEEEEEES-SSS---EE-SS-B--SS--S-EEEEEEHHHHHHHHHHH--SS-S-TT---SSSS-EEEEEEEEETTEEEEEEEE--SGGG---EE--EEESSSSS-EE-SS-SEE-BTBTSS-TT--S--EEEEEEEETTEEEEEEEEEETTTTEEEEEEEEESSTT---EE-SS-SB-TTSSS--SB----EEEE-TTT--EEEEE-BSS-EEEEBPTTSSSBPTT--EE--S-TT--EEEEEEEETTEEEEEEEES-TTSTT-EEEEEEESSTT---EEEEEEE--BGGGTB---EEEEEEEPTTSS-EEEEEEEE-TTT-BTTBEEEEEEEE-B-TTSPBPPP---SSSS-----------------------GGGGGGGGSS--PPPPS---------STHHHHHHHHHHHHHHHHHT---PPPSSSPEEEEEEGGGTEEEESS--SGGGGSS-BPPPGGG-TT-S-TTTTTSEEE-HHHHHHHHHTTSEEEEPPPPTT-SSTT-PBPPHHHHHHHH---TTTSTT---HHHHHHHHHHHHTT-EEEE-TTTTSSPPP----SS------------HHHHHHHTT------------SS-SS-S---SSHHHHHHHH--S----TTTS-PPPPTTPPPS-SSSSEEEEEE-TT-SS-BTTB--S-SEEEEEEETTT--PPPHHHHHHHHHTSPP-PPPTTS-HHHHHHH-SEEEEEEEEETTEEEEEEEEE--GGGS-TTS--PPP------------------

Sequence (1148 aa):
MEGSLDSRRPATGGGGDRDYNNDPDPPADLSSLEQEVLDEYATLAGNLDNLSALLAELAADPSAEILDALRGLERKTATVFTLLKATFAKSTNQLNILRGLDALSEHERDRETEYEGYMFAYFTGSTVKGEQIYFAASNGNDALDWQELNDGNPVLTSTKGSTGLRDPFILRSHDGSTFYILATDLSIGGGTSWDAAVRNGSRYLEIWESSDLVHWGEQRHVLVSPATAGMTWAPEAHWDAEIGAYAVYWASNLYLENDTEHTGTSYERMLYATTTDFVTFSEARVWQDAGAARIDSTVLKADGVFYRFTKDEGAVTGCADIIQERSEALLAPLGEWEVVTSCIGAKAGTAAVEGPTAFKSNPGDVNGEKFYLFVDEYVDRGYIPLETVDIADPNWQVSASYKLPTSPRHGTVLPITAAELRTFTHAYSTNLQESANSTTLIPGYYADPNLVVFGCEYYIYPTTDGTPGWGGKNFYVWKSSNLAKWTRSTEPILTLNGSAGNVPWATGNAWAPTIIEKEGTYYFYFSGQNPTYDEKSIGVATAPSPEGPFTAQPDAMITNQGSVTTNQVIDPAAFRDPISGKHYLYWGNGVPLAAELTDNMTALRPDTTVVLTGLTNFNEGSFVVYRAPYYHFTYSIGDTRSVDYRVGYATATQPMGPWTYRGVVLQKVDEEGLLATGHDSVVRVPGTDDWVMAYHRFAIPGGNGTKREVRIDRVEFDEEGLMVPVVPTLGDADEDVIPQSGPLAEEIDLSEETQDFRFLAAVGHEGAKLPKRGEKDFEPHATALQSNTLDASRQAMHNALSFQRVHQPKGYTLATYHPESNMAYSYSPKGVLFTKMGHVRAAKDDPLGNDEYRGRRIWLLPEEVLFLLERGAIDVRWPPSEDDEDSRGLPMSLQGAYAVFIEDETIHAGALTFERFSVYSGLKRMGYTVHRAPTWAGVGPPLSRDCYAPRQTRQAGLFSFAEWWKVLFTSQLKKSTNDVADAQLVPPGLYRNYGDIYRRLALVDWHDPTTNYQPPDSHIASTDEDFRVTYHIWKPGSKTYKKTDPGSPDFRVAVVNGRGTTVPALEQMSALMETMPYDPPRADAQLYQKLRWGYKSVILAIVDQGVVSYLRIADAAFGREKLYERKGAGPGGKRGGFRGGRGRGRGR

Organism: NCBI:txid706561